Protein AF-A0A975J1H1-F1 (afdb_monomer_lite)

InterPro domains:
  IPR000157 Toll/interleukin-1 receptor homology (TIR) domain [PF13676] (200-282)
  IPR000157 Toll/interleukin-1 receptor homology (TIR) domain [PS50104] (196-342)
  IPR035897 Toll/interleukin-1 receptor homology (TIR) domain superfamily [G3DSA:3.40.50.10140] (196-337)
  IPR035897 Toll/interleukin-1 receptor homology (TIR) domain superfamily [SSF52200] (197-281)
  IPR041160 SLOG cluster2 [PF18163] (645-721)

Structure (mmCIF, N/CA/C/O backbone):
data_AF-A0A975J1H1-F1
#
_entry.id   AF-A0A975J1H1-F1
#
loop_
_atom_site.group_PDB
_atom_site.id
_atom_site.type_symbol
_atom_site.label_atom_id
_atom_site.label_alt_id
_atom_site.label_comp_id
_atom_site.label_asym_id
_atom_site.label_entity_id
_atom_site.label_seq_id
_atom_site.pdbx_PDB_ins_code
_atom_site.Cartn_x
_atom_site.Cartn_y
_atom_site.Cartn_z
_atom_site.occupancy
_atom_site.B_iso_or_equiv
_atom_site.auth_seq_id
_atom_site.auth_comp_id
_atom_site.auth_asym_id
_atom_site.auth_atom_id
_atom_site.pdbx_PDB_model_num
ATOM 1 N N . MET A 1 1 ? -2.198 -16.994 25.212 1.00 51.25 1 MET A N 1
ATOM 2 C CA . MET A 1 1 ? -2.024 -17.033 23.745 1.00 51.25 1 MET A CA 1
ATOM 3 C C . MET A 1 1 ? -0.582 -17.376 23.411 1.00 51.25 1 MET A C 1
ATOM 5 O O . MET A 1 1 ? 0.303 -16.740 23.976 1.00 51.25 1 MET A O 1
ATOM 9 N N . LYS A 1 2 ? -0.331 -18.328 22.500 1.00 41.72 2 LYS A N 1
ATOM 10 C CA . LYS A 1 2 ? 0.984 -18.411 21.843 1.00 41.72 2 LYS A CA 1
ATOM 11 C C . LYS A 1 2 ? 1.163 -17.137 20.994 1.00 41.72 2 LYS A C 1
ATOM 13 O O . LYS A 1 2 ? 0.197 -16.723 20.345 1.00 41.72 2 LYS A O 1
ATOM 18 N N . PRO A 1 3 ? 2.321 -16.458 21.037 1.00 44.59 3 PRO A N 1
ATOM 19 C CA . PRO A 1 3 ? 2.563 -15.331 20.146 1.00 44.59 3 PRO A CA 1
ATOM 20 C C . PRO A 1 3 ? 2.488 -15.828 18.692 1.00 44.59 3 PRO A C 1
ATOM 22 O O . PRO A 1 3 ? 2.941 -16.944 18.429 1.00 44.59 3 PRO A O 1
ATOM 25 N N . PRO A 1 4 ? 1.907 -15.054 17.752 1.00 43.88 4 PRO A N 1
ATOM 26 C CA . PRO A 1 4 ? 2.048 -15.374 16.335 1.00 43.88 4 PRO A CA 1
ATOM 27 C C . PRO A 1 4 ? 3.546 -15.476 15.996 1.00 43.88 4 PRO A C 1
ATOM 29 O O . PRO A 1 4 ? 4.360 -14.861 16.705 1.00 43.88 4 PRO A O 1
ATOM 32 N N . PRO A 1 5 ? 3.930 -16.220 14.942 1.00 45.25 5 PRO A N 1
ATOM 33 C CA . PRO A 1 5 ? 5.318 -16.229 14.507 1.00 45.25 5 PRO A CA 1
ATOM 34 C C . PRO A 1 5 ? 5.769 -14.780 14.290 1.00 45.25 5 PRO A C 1
ATOM 36 O O . PRO A 1 5 ? 4.989 -13.924 13.852 1.00 45.25 5 PRO A O 1
ATOM 39 N N . GLN A 1 6 ? 6.984 -14.477 14.745 1.00 46.97 6 GLN A N 1
ATOM 40 C CA . GLN A 1 6 ? 7.405 -13.104 15.008 1.00 46.97 6 GLN A CA 1
ATOM 41 C C . GLN A 1 6 ? 7.187 -12.195 13.794 1.00 46.97 6 GLN A C 1
ATOM 43 O O . GLN A 1 6 ? 7.542 -12.516 12.665 1.00 46.97 6 GLN A O 1
ATOM 48 N N . GLY A 1 7 ? 6.566 -11.046 14.053 1.00 50.78 7 GLY A N 1
ATOM 49 C CA . GLY A 1 7 ? 6.352 -10.003 13.064 1.00 50.78 7 GLY A CA 1
ATOM 50 C C . GLY A 1 7 ? 5.105 -10.177 12.202 1.00 50.78 7 GLY A C 1
ATOM 51 O O . GLY A 1 7 ? 4.663 -9.179 11.659 1.00 50.78 7 GLY A O 1
ATOM 52 N N . LEU A 1 8 ? 4.476 -11.348 12.061 1.00 61.25 8 LEU A N 1
ATOM 53 C CA . LEU A 1 8 ? 3.326 -11.550 11.156 1.00 61.25 8 LEU A CA 1
ATOM 54 C C . LEU A 1 8 ? 2.058 -10.805 11.600 1.00 61.25 8 LEU A C 1
ATOM 56 O O . LEU A 1 8 ? 1.759 -10.730 12.790 1.00 61.25 8 LEU A O 1
ATOM 60 N N . SER A 1 9 ? 1.326 -10.229 10.631 1.00 80.75 9 SER A N 1
ATOM 61 C CA . SER A 1 9 ? 0.047 -9.570 10.932 1.00 80.75 9 SER A CA 1
ATOM 62 C C . SER A 1 9 ? -0.895 -10.609 11.539 1.00 80.75 9 SER A C 1
ATOM 64 O O . SER A 1 9 ? -1.055 -11.671 10.928 1.00 80.75 9 SER A O 1
ATOM 66 N N . PRO A 1 10 ? -1.509 -10.356 12.711 1.00 87.62 10 PRO A N 1
ATOM 67 C CA . PRO A 1 10 ? -2.385 -11.333 13.345 1.00 87.62 10 PRO A CA 1
ATOM 68 C C . PRO A 1 10 ? -3.654 -11.563 12.527 1.00 87.62 10 PRO A C 1
ATOM 70 O O . PRO A 1 10 ? -4.242 -12.631 12.637 1.00 87.62 10 PRO A O 1
ATOM 73 N N . VAL A 1 11 ? -4.048 -10.592 11.705 1.00 93.00 11 VAL A N 1
ATOM 74 C CA . VAL A 1 11 ? -5.241 -10.645 10.862 1.00 93.00 11 VAL A CA 1
ATOM 75 C C . VAL A 1 11 ? -4.857 -10.292 9.431 1.00 93.00 11 VAL A C 1
ATOM 77 O O . VAL A 1 11 ? -4.042 -9.388 9.219 1.00 93.00 11 VAL A O 1
ATOM 80 N N . ARG A 1 12 ? -5.422 -11.001 8.456 1.00 94.00 12 ARG A N 1
ATOM 81 C CA . ARG A 1 12 ? -5.269 -10.706 7.025 1.00 94.00 12 ARG A CA 1
ATOM 82 C C . ARG A 1 12 ? -6.615 -10.813 6.329 1.00 94.00 12 ARG A C 1
ATOM 84 O O . ARG A 1 12 ? -7.438 -11.642 6.713 1.00 94.00 12 ARG A O 1
ATOM 91 N N . ILE A 1 13 ? -6.812 -9.992 5.307 1.00 97.12 13 ILE A N 1
ATOM 92 C CA . ILE A 1 13 ? -7.972 -10.045 4.421 1.00 97.12 13 ILE A CA 1
ATOM 93 C C . ILE A 1 13 ? -7.495 -10.512 3.045 1.00 97.12 13 ILE A C 1
ATOM 95 O O . ILE A 1 13 ? -6.478 -10.034 2.550 1.00 97.12 13 ILE A O 1
ATOM 99 N N . TYR A 1 14 ? -8.229 -11.430 2.427 1.00 97.19 14 TYR A N 1
ATOM 100 C CA . TYR A 1 14 ? -8.024 -11.869 1.052 1.00 97.19 14 TYR A CA 1
ATOM 101 C C . TYR A 1 14 ? -9.295 -11.610 0.255 1.00 97.19 14 TYR A C 1
ATOM 103 O O . TYR A 1 14 ? -10.361 -12.101 0.626 1.00 97.19 14 TYR A O 1
ATOM 111 N N . VAL A 1 15 ? -9.177 -10.862 -0.838 1.00 97.88 15 VAL A N 1
ATOM 112 C CA . VAL A 1 15 ? -10.270 -10.634 -1.790 1.00 97.88 15 VAL A CA 1
ATOM 113 C C . VAL A 1 15 ? -10.029 -11.515 -3.008 1.00 97.88 15 VAL A C 1
ATOM 115 O O . VAL A 1 15 ? -8.964 -11.440 -3.624 1.00 97.88 15 VAL A O 1
ATOM 118 N N . LEU A 1 16 ? -10.994 -12.382 -3.312 1.00 96.94 16 LEU A N 1
ATOM 119 C CA . LEU A 1 16 ? -10.903 -13.391 -4.367 1.00 96.94 16 LEU A CA 1
ATOM 120 C C . LEU A 1 16 ? -11.906 -13.058 -5.476 1.00 96.94 16 LEU A C 1
ATOM 122 O O . LEU A 1 16 ? -13.064 -12.795 -5.165 1.00 96.94 16 LEU A O 1
ATOM 126 N N . TRP A 1 17 ? -11.510 -13.116 -6.744 1.00 95.38 17 TRP A N 1
ATOM 127 C CA . TRP A 1 17 ? -12.435 -13.005 -7.881 1.00 95.38 17 TRP A CA 1
ATOM 128 C C . TRP A 1 17 ? -11.895 -13.756 -9.099 1.00 95.38 17 TRP A C 1
ATOM 130 O O . TRP A 1 17 ? -10.686 -13.917 -9.230 1.00 95.38 17 TRP A O 1
ATOM 140 N N . HIS A 1 18 ? -12.774 -14.216 -9.987 1.00 93.88 18 HIS A N 1
ATOM 141 C CA . HIS A 1 18 ? -12.362 -14.876 -11.228 1.00 93.88 18 HIS A CA 1
ATOM 142 C C . HIS A 1 18 ? -11.777 -13.853 -12.228 1.00 93.88 18 HIS A C 1
ATOM 144 O O . HIS A 1 18 ? -12.380 -12.793 -12.382 1.00 93.88 18 HIS A O 1
ATOM 150 N N . PRO A 1 19 ? -10.673 -14.130 -12.955 1.00 90.31 19 PRO A N 1
ATOM 151 C CA . PRO A 1 19 ? -10.093 -13.195 -13.931 1.00 90.31 19 PRO A CA 1
ATOM 152 C C . PRO A 1 19 ? -11.073 -12.715 -15.001 1.00 90.31 19 PRO A C 1
ATOM 154 O O . PRO A 1 19 ? -11.094 -11.539 -15.348 1.00 90.31 19 PRO A O 1
ATOM 157 N N . GLU A 1 20 ? -11.931 -13.608 -15.498 1.00 89.56 20 GLU A N 1
ATOM 158 C CA . GLU A 1 20 ? -12.912 -13.261 -16.538 1.00 89.56 20 GLU A CA 1
ATOM 159 C C . GLU A 1 20 ? -14.019 -12.319 -16.043 1.00 89.56 20 GLU A C 1
ATOM 161 O O . GLU A 1 20 ? -14.681 -11.684 -16.862 1.00 89.56 20 GLU A O 1
ATOM 166 N N . PHE A 1 21 ? -14.171 -12.144 -14.723 1.00 88.81 21 PHE A N 1
ATOM 167 C CA . PHE A 1 21 ? -15.044 -11.104 -14.174 1.00 88.81 21 PHE A CA 1
ATOM 168 C C . PHE A 1 21 ? -14.578 -9.701 -14.591 1.00 88.81 21 PHE A C 1
ATOM 170 O O . PHE A 1 21 ? -15.392 -8.802 -14.789 1.00 88.81 21 PHE A O 1
ATOM 177 N N . ASP A 1 22 ? -13.266 -9.518 -14.759 1.00 85.94 22 ASP A N 1
ATOM 178 C CA . ASP A 1 22 ? -12.690 -8.269 -15.250 1.00 85.94 22 ASP A CA 1
ATOM 179 C C . ASP A 1 22 ? -12.732 -8.172 -16.784 1.00 85.94 22 ASP A C 1
ATOM 181 O O . ASP A 1 22 ? -12.848 -7.069 -17.309 1.00 85.94 22 ASP A O 1
ATOM 185 N N . ALA A 1 23 ? -12.695 -9.299 -17.505 1.00 73.75 23 ALA A N 1
ATOM 186 C CA . ALA A 1 23 ? -12.715 -9.326 -18.973 1.00 73.75 23 ALA A CA 1
ATOM 187 C C . ALA A 1 23 ? -14.089 -8.962 -19.572 1.00 73.75 23 ALA A C 1
ATOM 189 O O . ALA A 1 23 ? -14.167 -8.365 -20.643 1.00 73.75 23 ALA A O 1
ATOM 190 N N . GLN A 1 24 ? -15.190 -9.269 -18.876 1.00 59.12 24 GLN A N 1
ATOM 191 C CA . GLN A 1 24 ? -16.548 -8.919 -19.325 1.00 59.12 24 GLN A CA 1
ATOM 192 C C . GLN A 1 24 ? -16.827 -7.405 -19.323 1.00 59.12 24 GLN A C 1
ATOM 194 O O . GLN A 1 24 ? -17.756 -6.946 -19.992 1.00 59.12 24 GLN A O 1
ATOM 199 N N . ALA A 1 25 ? -16.009 -6.621 -18.614 1.00 51.72 25 ALA A N 1
ATOM 200 C CA . ALA A 1 25 ? -16.078 -5.163 -18.592 1.00 51.72 25 ALA A CA 1
ATOM 201 C C . ALA A 1 25 ? -15.849 -4.554 -19.997 1.00 51.72 25 ALA A C 1
ATOM 203 O O . ALA A 1 25 ? -16.396 -3.497 -20.312 1.00 51.72 25 ALA A O 1
ATOM 204 N N . ASP A 1 26 ? -15.131 -5.240 -20.888 1.00 40.38 26 ASP A N 1
ATOM 205 C CA . ASP A 1 26 ? -14.889 -4.767 -22.257 1.00 40.38 26 ASP A CA 1
ATOM 206 C C . ASP A 1 26 ? -16.097 -4.967 -23.204 1.00 40.38 26 ASP A C 1
ATOM 208 O O . ASP A 1 26 ? -16.155 -4.343 -24.262 1.00 40.38 26 ASP A O 1
ATOM 212 N N . ALA A 1 27 ? -17.086 -5.799 -22.841 1.00 37.22 27 ALA A N 1
ATOM 213 C CA . ALA A 1 27 ? -18.192 -6.184 -23.731 1.00 37.22 27 ALA A CA 1
ATOM 214 C C . ALA A 1 27 ? -19.497 -5.389 -23.519 1.00 37.22 27 ALA A C 1
ATOM 216 O O . ALA A 1 27 ? -20.334 -5.315 -24.421 1.00 37.22 27 ALA A O 1
ATOM 217 N N . ALA A 1 28 ? -19.692 -4.777 -22.348 1.00 37.12 28 ALA A N 1
ATOM 218 C CA . ALA A 1 28 ? -20.893 -4.001 -22.041 1.00 37.12 28 ALA A CA 1
ATOM 219 C C . ALA A 1 28 ? -20.696 -2.525 -22.426 1.00 37.12 28 ALA A C 1
ATOM 221 O O . ALA A 1 28 ? -20.328 -1.690 -21.600 1.00 37.12 28 ALA A O 1
ATOM 222 N N . GLY A 1 29 ? -20.940 -2.202 -23.698 1.00 38.34 29 GLY A N 1
ATOM 223 C CA . GLY A 1 29 ? -20.935 -0.828 -24.196 1.00 38.34 29 GLY A CA 1
ATOM 224 C C . GLY A 1 29 ? -21.929 0.057 -23.439 1.00 38.34 29 GLY A C 1
ATOM 225 O O . GLY A 1 29 ? -23.140 -0.060 -23.616 1.00 38.34 29 GLY A O 1
ATOM 226 N N . SER A 1 30 ? -21.418 0.973 -22.617 1.00 31.20 30 SER A N 1
ATOM 227 C CA . SER A 1 30 ? -22.171 2.120 -22.121 1.00 31.20 30 SER A CA 1
ATOM 228 C C . SER A 1 30 ? -21.657 3.386 -22.809 1.00 31.20 30 SER A C 1
ATOM 230 O O . SER A 1 30 ? -20.474 3.717 -22.772 1.00 31.20 30 SER A O 1
ATOM 232 N N . ASN A 1 31 ? -22.569 4.075 -23.499 1.00 31.23 31 ASN A N 1
ATOM 233 C CA . ASN A 1 31 ? -22.349 5.335 -24.211 1.00 31.23 31 ASN A CA 1
ATOM 234 C C . ASN A 1 31 ? -22.065 6.494 -23.238 1.00 31.23 31 ASN A C 1
ATOM 236 O O . ASN A 1 31 ? -22.880 7.405 -23.096 1.00 31.23 31 ASN A O 1
ATOM 240 N N . GLN A 1 32 ? -20.915 6.487 -22.568 1.00 30.69 32 GLN A N 1
ATOM 241 C CA . GLN A 1 32 ? -20.377 7.681 -21.925 1.00 30.69 32 GLN A CA 1
ATOM 242 C C . GLN A 1 32 ? -18.926 7.883 -22.347 1.00 30.69 32 GLN A C 1
ATOM 244 O O . GLN A 1 32 ? -18.021 7.119 -22.026 1.00 30.69 32 GLN A O 1
ATOM 249 N N . SER A 1 33 ? -18.748 8.943 -23.127 1.00 29.45 33 SER A N 1
ATOM 250 C CA . SER A 1 33 ? -17.496 9.459 -23.651 1.00 29.45 33 SER A CA 1
ATOM 251 C C . SER A 1 33 ? -16.523 9.823 -22.527 1.00 29.45 33 SER A C 1
ATOM 253 O O . SER A 1 33 ? -16.580 10.919 -21.972 1.00 29.45 33 SER A O 1
ATOM 255 N N . SER A 1 34 ? -15.592 8.922 -22.231 1.00 29.47 34 SER A N 1
ATOM 256 C CA . SER A 1 34 ? -14.251 9.286 -21.782 1.00 29.47 34 SER A CA 1
ATOM 257 C C . SER A 1 34 ? -13.269 8.827 -22.862 1.00 29.47 34 SER A C 1
ATOM 259 O O . SER A 1 34 ? -13.453 7.769 -23.467 1.00 29.47 34 SER A O 1
ATOM 261 N N . GLU A 1 35 ? -12.251 9.637 -23.159 1.00 32.41 35 GLU A N 1
ATOM 262 C CA . GLU A 1 35 ? -11.277 9.450 -24.255 1.00 32.41 35 GLU A CA 1
ATOM 263 C C . GLU A 1 35 ? -10.392 8.181 -24.136 1.00 32.41 35 GLU A C 1
ATOM 265 O O . GLU A 1 35 ? -9.351 8.077 -24.781 1.00 32.41 35 GLU A O 1
ATOM 270 N N . SER A 1 36 ? -10.795 7.183 -23.344 1.00 34.97 36 SER A N 1
ATOM 271 C CA . SER A 1 36 ? -10.114 5.894 -23.209 1.00 34.97 36 SER A CA 1
ATOM 272 C C . SER A 1 36 ? -11.016 4.654 -23.243 1.00 34.97 36 SER A C 1
ATOM 274 O O . SER A 1 36 ? -10.481 3.580 -23.001 1.00 34.97 36 SER A O 1
ATOM 276 N N . GLY A 1 37 ? -12.314 4.760 -23.573 1.00 31.45 37 GLY A N 1
ATOM 277 C CA . GLY A 1 37 ? -13.184 3.702 -24.146 1.00 31.45 37 GLY A CA 1
ATOM 278 C C . GLY A 1 37 ? -13.267 2.293 -23.515 1.00 31.45 37 GLY A C 1
ATOM 279 O O . GLY A 1 37 ? -14.042 1.481 -24.006 1.00 31.45 37 GLY A O 1
ATOM 280 N N . LYS A 1 38 ? -12.507 1.971 -22.465 1.00 46.66 38 LYS A N 1
ATOM 281 C CA . LYS A 1 38 ? -12.478 0.673 -21.779 1.00 46.66 38 LYS A CA 1
ATOM 282 C C . LYS A 1 38 ? -13.125 0.831 -20.414 1.00 46.66 38 LYS A C 1
ATOM 284 O O . LYS A 1 38 ? -12.714 1.696 -19.637 1.00 46.66 38 LYS A O 1
ATOM 289 N N . SER A 1 39 ? -14.139 0.023 -20.118 1.00 54.38 39 SER A N 1
ATOM 290 C CA . SER A 1 39 ? -14.749 0.049 -18.791 1.00 54.38 39 SER A CA 1
ATOM 291 C C . SER A 1 39 ? -13.800 -0.605 -17.772 1.00 54.38 39 SER A C 1
ATOM 293 O O . SER A 1 39 ? -13.029 -1.506 -18.100 1.00 54.38 39 SER A O 1
ATOM 295 N N . ALA A 1 40 ? -13.752 -0.070 -16.551 1.00 66.12 40 ALA A N 1
ATOM 296 C CA . ALA A 1 40 ? -12.754 -0.482 -15.567 1.00 66.12 40 ALA A CA 1
ATOM 297 C C . ALA A 1 40 ? -12.997 -1.928 -15.084 1.00 66.12 40 ALA A C 1
ATOM 299 O O . ALA A 1 40 ? -14.149 -2.296 -14.840 1.00 66.12 40 ALA A O 1
ATOM 300 N N . PRO A 1 41 ? -11.933 -2.723 -14.851 1.00 83.56 41 PRO A N 1
ATOM 301 C CA . PRO A 1 41 ? -12.055 -4.092 -14.352 1.00 83.56 41 PRO A CA 1
ATOM 302 C C . PRO A 1 41 ? -12.785 -4.103 -13.002 1.00 83.56 41 PRO A C 1
ATOM 304 O O . PRO A 1 41 ? -12.349 -3.466 -12.033 1.00 83.56 41 PRO A O 1
ATOM 307 N N . ARG A 1 42 ? -13.946 -4.764 -12.936 1.00 87.06 42 ARG A N 1
ATOM 308 C CA . ARG A 1 42 ? -14.881 -4.629 -11.811 1.00 87.06 42 ARG A CA 1
ATOM 309 C C . ARG A 1 42 ? -14.396 -5.330 -10.544 1.00 87.06 42 ARG A C 1
ATOM 311 O O . ARG A 1 42 ? -14.486 -4.739 -9.465 1.00 87.06 42 ARG A O 1
ATOM 318 N N . GLY A 1 43 ? -13.876 -6.549 -10.663 1.00 91.69 43 GLY A N 1
ATOM 319 C CA . GLY A 1 43 ? -13.307 -7.316 -9.558 1.00 91.69 43 GLY A CA 1
ATOM 320 C C . GLY A 1 43 ? -12.108 -6.605 -8.949 1.00 91.69 43 GLY A C 1
ATOM 321 O O . GLY A 1 43 ? -12.081 -6.374 -7.737 1.00 91.69 43 GLY A O 1
ATOM 322 N N . LEU A 1 44 ? -11.183 -6.144 -9.797 1.00 91.00 44 LEU A N 1
ATOM 323 C CA . LEU A 1 44 ? -10.033 -5.355 -9.351 1.00 91.00 44 LEU A CA 1
ATOM 324 C C . LEU A 1 44 ? -10.462 -4.046 -8.668 1.00 91.00 44 LEU A C 1
ATOM 326 O O . LEU A 1 44 ? -9.902 -3.679 -7.636 1.00 91.00 44 LEU A O 1
ATOM 330 N N . THR A 1 45 ? -11.480 -3.359 -9.195 1.00 91.44 45 THR A N 1
ATOM 331 C CA . THR A 1 45 ? -11.994 -2.104 -8.622 1.00 91.44 45 THR A CA 1
ATOM 332 C C . THR A 1 45 ? -12.572 -2.317 -7.217 1.00 91.44 45 THR A C 1
ATOM 334 O O . THR A 1 45 ? -12.245 -1.561 -6.300 1.00 91.44 45 THR A O 1
ATOM 337 N N . ILE A 1 46 ? -13.394 -3.357 -7.009 1.00 93.44 46 ILE A N 1
ATOM 338 C CA . ILE A 1 46 ? -13.930 -3.700 -5.678 1.00 93.44 46 ILE A CA 1
ATOM 339 C C . ILE A 1 46 ? -12.783 -4.079 -4.730 1.00 93.44 46 ILE A C 1
ATOM 341 O O . ILE A 1 46 ? -12.740 -3.602 -3.595 1.00 93.44 46 ILE A O 1
ATOM 345 N N . ALA A 1 47 ? -11.822 -4.884 -5.193 1.00 95.00 47 ALA A N 1
ATOM 346 C CA . ALA A 1 47 ? -10.669 -5.297 -4.396 1.00 95.00 47 ALA A CA 1
ATOM 347 C C . ALA A 1 47 ? -9.803 -4.106 -3.954 1.00 95.00 47 ALA A C 1
ATOM 349 O O . ALA A 1 47 ? -9.460 -4.006 -2.774 1.00 95.00 47 ALA A O 1
ATOM 350 N N . ARG A 1 48 ? -9.517 -3.158 -4.856 1.00 93.38 48 ARG A N 1
ATOM 351 C CA . ARG A 1 48 ? -8.814 -1.902 -4.543 1.00 93.38 48 ARG A CA 1
ATOM 352 C C . ARG A 1 48 ? -9.590 -1.040 -3.562 1.00 93.38 48 ARG A C 1
ATOM 354 O O . ARG A 1 48 ? -9.013 -0.505 -2.620 1.00 93.38 48 ARG A O 1
ATOM 361 N N . ARG A 1 49 ? -10.906 -0.933 -3.729 1.00 93.19 49 ARG A N 1
ATOM 362 C CA . ARG A 1 49 ? -11.747 -0.167 -2.807 1.00 93.19 49 ARG A CA 1
ATOM 363 C C . ARG A 1 49 ? -11.726 -0.762 -1.397 1.00 93.19 49 ARG A C 1
ATOM 365 O O . ARG A 1 49 ? -11.599 -0.021 -0.427 1.00 93.19 49 ARG A O 1
ATOM 372 N N . LEU A 1 50 ? -11.771 -2.092 -1.278 1.00 95.62 50 LEU A N 1
ATOM 373 C CA . LEU A 1 50 ? -11.598 -2.791 0.000 1.00 95.62 50 LEU A CA 1
ATOM 374 C C . LEU A 1 50 ? -10.182 -2.614 0.563 1.00 95.62 50 LEU A C 1
ATOM 376 O O . LEU A 1 50 ? -10.044 -2.410 1.769 1.00 95.62 50 LEU A O 1
ATOM 380 N N . TYR A 1 51 ? -9.150 -2.636 -0.288 1.00 94.94 51 TYR A N 1
ATOM 381 C CA . TYR A 1 51 ? -7.778 -2.320 0.110 1.00 94.94 51 TYR A CA 1
ATOM 382 C C . TYR A 1 51 ? -7.715 -0.932 0.748 1.00 94.94 51 TYR A C 1
ATOM 384 O O . TYR A 1 51 ? -7.386 -0.835 1.921 1.00 94.94 51 TYR A O 1
ATOM 392 N N . HIS A 1 52 ? -8.118 0.126 0.040 1.00 92.62 52 HIS A N 1
ATOM 393 C CA . HIS A 1 52 ? -8.072 1.501 0.555 1.00 92.62 52 HIS A CA 1
ATOM 394 C C . HIS A 1 52 ? -9.007 1.745 1.751 1.00 92.62 52 HIS A C 1
ATOM 396 O O . HIS A 1 52 ? -8.793 2.673 2.529 1.00 92.62 52 HIS A O 1
ATOM 402 N N . TRP A 1 53 ? -10.044 0.922 1.927 1.00 94.62 53 TRP A N 1
ATOM 403 C CA . TRP A 1 53 ? -10.916 1.010 3.093 1.00 94.62 53 TRP A CA 1
ATOM 404 C C . TRP A 1 53 ? -10.273 0.430 4.357 1.00 94.62 53 TRP A C 1
ATOM 406 O O . TRP A 1 53 ? -10.293 1.078 5.404 1.00 94.62 53 TRP A O 1
ATOM 416 N N . PHE A 1 54 ? -9.711 -0.781 4.275 1.00 95.31 54 PHE A N 1
ATOM 417 C CA . PHE A 1 54 ? -9.105 -1.469 5.424 1.00 95.31 54 PHE A CA 1
ATOM 418 C C . PHE A 1 54 ? -7.627 -1.122 5.637 1.00 95.31 54 PHE A C 1
ATOM 420 O O . PHE A 1 54 ? -7.089 -1.397 6.715 1.00 95.31 54 PHE A O 1
ATOM 427 N N . ARG A 1 55 ? -6.991 -0.508 4.634 1.00 90.06 55 ARG A N 1
ATOM 428 C CA . ARG A 1 55 ? -5.614 -0.021 4.627 1.00 90.06 55 ARG A CA 1
ATOM 429 C C . ARG A 1 55 ? -5.605 1.500 4.469 1.00 90.06 55 ARG A C 1
ATOM 431 O O . ARG A 1 55 ? -5.885 2.026 3.397 1.00 90.06 55 ARG A O 1
ATOM 438 N N . LEU A 1 56 ? -5.289 2.198 5.553 1.00 85.19 56 LEU A N 1
ATOM 439 C CA . LEU A 1 56 ? -5.240 3.656 5.609 1.00 85.19 56 LEU A CA 1
ATOM 440 C C . LEU A 1 56 ? -4.064 4.214 4.787 1.00 85.19 56 LEU A C 1
ATOM 442 O O . LEU A 1 56 ? -3.083 3.521 4.517 1.00 85.19 56 LEU A O 1
ATOM 446 N N . GLU A 1 57 ? -4.131 5.497 4.426 1.00 74.94 57 GLU A N 1
ATOM 447 C CA . GLU A 1 57 ? -3.131 6.171 3.577 1.00 74.94 57 GLU A CA 1
ATOM 448 C C . GLU A 1 57 ? -1.726 6.227 4.191 1.00 74.94 57 GLU A C 1
ATOM 450 O O . GLU A 1 57 ? -0.719 6.128 3.490 1.00 74.94 57 GLU A O 1
ATOM 455 N N . ASN A 1 58 ? -1.639 6.311 5.518 1.00 72.38 58 ASN A N 1
ATOM 456 C CA . ASN A 1 58 ? -0.394 6.185 6.283 1.00 72.38 58 ASN A CA 1
ATOM 457 C C . ASN A 1 58 ? 0.098 4.722 6.387 1.00 72.38 58 ASN A C 1
ATOM 459 O O . ASN A 1 58 ? 0.993 4.430 7.184 1.00 72.38 58 ASN A O 1
ATOM 463 N N . MET A 1 59 ? -0.466 3.820 5.574 1.00 72.56 59 MET A N 1
ATOM 464 C CA . MET A 1 59 ? -0.215 2.377 5.484 1.00 72.56 59 MET A CA 1
ATOM 465 C C . MET A 1 59 ? -0.690 1.567 6.688 1.00 72.56 59 MET A C 1
ATOM 467 O O . MET A 1 59 ? -0.409 0.370 6.769 1.00 72.56 59 MET A O 1
ATOM 471 N N . GLU A 1 60 ? -1.394 2.190 7.628 1.00 81.62 60 GLU A N 1
ATOM 472 C CA . GLU A 1 60 ? -2.012 1.536 8.775 1.00 81.62 60 GLU A CA 1
ATOM 473 C C . GLU A 1 60 ? -3.200 0.649 8.388 1.00 81.62 60 GLU A C 1
ATOM 475 O O . GLU A 1 60 ? -3.708 0.698 7.276 1.00 81.62 60 GLU A O 1
ATOM 480 N N . GLY A 1 61 ? -3.639 -0.198 9.312 1.00 90.12 61 GLY A N 1
ATOM 481 C CA . GLY A 1 61 ? -4.823 -1.034 9.144 1.00 90.12 61 GLY A CA 1
ATOM 482 C C . GLY A 1 61 ? -4.534 -2.497 8.822 1.00 90.12 61 GLY A C 1
ATOM 483 O O . GLY A 1 61 ? -3.413 -2.981 8.996 1.00 90.12 61 GLY A O 1
ATOM 484 N N . ILE A 1 62 ? -5.553 -3.231 8.382 1.00 93.31 62 ILE A N 1
ATOM 485 C CA . ILE A 1 62 ? -5.465 -4.679 8.159 1.00 93.31 62 ILE A CA 1
ATOM 486 C C . ILE A 1 62 ? -4.886 -4.929 6.758 1.00 93.31 62 ILE A C 1
ATOM 488 O O . ILE A 1 62 ? -5.423 -4.391 5.793 1.00 93.31 62 ILE A O 1
ATOM 492 N N . PRO A 1 63 ? -3.813 -5.729 6.604 1.00 91.69 63 PRO A N 1
ATOM 493 C CA . PRO A 1 63 ? -3.300 -6.090 5.285 1.00 91.69 63 PRO A CA 1
ATOM 494 C C . PRO A 1 63 ? -4.367 -6.789 4.437 1.00 91.69 63 PRO A C 1
ATOM 496 O O . PRO A 1 63 ? -4.986 -7.758 4.894 1.00 91.69 63 PRO A O 1
ATOM 499 N N . VAL A 1 64 ? -4.545 -6.307 3.209 1.00 94.38 64 VAL A N 1
ATOM 500 C CA . VAL A 1 64 ? -5.481 -6.843 2.217 1.00 94.38 64 VAL A CA 1
ATOM 501 C C . VAL A 1 64 ? -4.673 -7.388 1.050 1.00 94.38 64 VAL A C 1
ATOM 503 O O . VAL A 1 64 ? -3.868 -6.656 0.496 1.00 94.38 64 VAL A O 1
ATOM 506 N N . TYR A 1 65 ? -4.901 -8.643 0.679 1.00 93.56 65 TYR A N 1
ATOM 507 C CA . TYR A 1 65 ? -4.243 -9.317 -0.438 1.00 93.56 65 TYR A CA 1
ATOM 508 C C . TYR A 1 65 ? -5.265 -9.731 -1.494 1.00 93.56 65 TYR A C 1
ATOM 510 O O . TYR A 1 65 ? -6.422 -10.023 -1.185 1.00 93.56 65 TYR A O 1
ATOM 518 N N . PHE A 1 66 ? -4.830 -9.810 -2.744 1.00 94.00 66 PHE A N 1
ATOM 519 C CA . PHE A 1 66 ? -5.681 -10.171 -3.875 1.00 94.00 66 PHE A CA 1
ATOM 520 C C . PHE A 1 66 ? -5.495 -11.636 -4.276 1.00 94.00 66 PHE A C 1
ATOM 522 O O . PHE A 1 66 ? -4.450 -12.239 -4.030 1.00 94.00 66 PHE A O 1
ATOM 529 N N . ARG A 1 67 ? -6.511 -12.245 -4.884 1.00 93.94 67 ARG A N 1
ATOM 530 C CA . ARG A 1 67 ? -6.447 -13.586 -5.480 1.00 93.94 67 ARG A CA 1
ATOM 531 C C . ARG A 1 67 ? -7.339 -13.599 -6.716 1.00 93.94 67 ARG A C 1
ATOM 533 O O . ARG A 1 67 ? -8.557 -13.635 -6.596 1.00 93.94 67 ARG A O 1
ATOM 540 N N . SER A 1 68 ? -6.722 -13.546 -7.887 1.00 91.88 68 SER A N 1
ATOM 541 C CA . SER A 1 68 ? -7.444 -13.562 -9.161 1.00 91.88 68 SER A CA 1
ATOM 542 C C . SER A 1 68 ? -6.643 -14.276 -10.231 1.00 91.88 68 SER A C 1
ATOM 544 O O . SER A 1 68 ? -7.102 -15.259 -10.794 1.00 91.88 68 SER A O 1
ATOM 546 N N . ALA A 1 69 ? -5.384 -13.895 -10.431 1.00 87.00 69 ALA A N 1
ATOM 547 C CA . ALA A 1 69 ? -4.525 -14.628 -11.345 1.00 87.00 69 ALA A CA 1
ATOM 548 C C . ALA A 1 69 ? -4.166 -16.022 -10.802 1.00 87.00 69 ALA A C 1
ATOM 550 O O . ALA A 1 69 ? -4.053 -16.237 -9.587 1.00 87.00 69 ALA A O 1
ATOM 551 N N . ALA A 1 70 ? -3.953 -16.954 -11.728 1.00 84.81 70 ALA A N 1
ATOM 552 C CA . ALA A 1 70 ? -3.327 -18.227 -11.425 1.00 84.81 70 ALA A CA 1
ATOM 553 C C . ALA A 1 70 ? -1.935 -17.983 -10.825 1.00 84.81 70 ALA A C 1
ATOM 555 O O . ALA A 1 70 ? -1.217 -17.087 -11.266 1.00 84.81 70 ALA A O 1
ATOM 556 N N . GLY A 1 71 ? -1.573 -18.741 -9.789 1.00 82.25 71 GLY A N 1
ATOM 557 C CA . GLY A 1 71 ? -0.244 -18.628 -9.194 1.00 82.25 71 GLY A CA 1
ATOM 558 C C . GLY A 1 71 ? 0.841 -19.204 -10.105 1.00 82.25 71 GLY A C 1
ATOM 559 O O . GLY A 1 71 ? 0.557 -19.780 -11.149 1.00 82.25 71 GLY A O 1
ATOM 560 N N . GLU A 1 72 ? 2.094 -19.113 -9.676 1.00 80.50 72 GLU A N 1
ATOM 561 C CA . GLU A 1 72 ? 3.232 -19.728 -10.367 1.00 80.50 72 GLU A CA 1
ATOM 562 C C . GLU A 1 72 ? 4.096 -20.511 -9.381 1.00 80.50 72 GLU A C 1
ATOM 564 O O . GLU A 1 72 ? 4.206 -20.151 -8.205 1.00 80.50 72 GLU A O 1
ATOM 569 N N . GLN A 1 73 ? 4.737 -21.567 -9.873 1.00 74.25 73 GLN A N 1
ATOM 570 C CA . GLN A 1 73 ? 5.807 -22.254 -9.162 1.00 74.25 73 GLN A CA 1
ATOM 571 C C . GLN A 1 73 ? 7.108 -21.426 -9.168 1.00 74.25 73 GLN A C 1
ATOM 573 O O . GLN A 1 73 ? 7.255 -20.510 -9.981 1.00 74.25 73 GLN A O 1
ATOM 578 N N . PRO A 1 74 ? 8.091 -21.740 -8.295 1.00 67.69 74 PRO A N 1
ATOM 579 C CA . PRO A 1 74 ? 9.378 -21.035 -8.266 1.00 67.69 74 PRO A CA 1
ATOM 580 C C . PRO A 1 74 ? 10.148 -21.060 -9.596 1.00 67.69 74 PRO A C 1
ATOM 582 O O . PRO A 1 74 ? 10.907 -20.136 -9.882 1.00 67.69 74 PRO A O 1
ATOM 585 N N . ASP A 1 75 ? 9.939 -22.096 -10.413 1.00 68.75 75 ASP A N 1
ATOM 586 C CA . ASP A 1 75 ? 10.530 -22.233 -11.749 1.00 68.75 75 ASP A CA 1
ATOM 587 C C . ASP A 1 75 ? 9.800 -21.423 -12.839 1.00 68.75 75 ASP A C 1
ATOM 589 O O . ASP A 1 75 ? 10.266 -21.364 -13.976 1.00 68.75 75 ASP A O 1
ATOM 593 N N . GLY A 1 76 ? 8.692 -20.759 -12.490 1.00 69.12 76 GLY A N 1
ATOM 594 C CA . GLY A 1 76 ? 7.873 -19.948 -13.387 1.00 69.12 76 GLY A CA 1
ATOM 595 C C . GLY A 1 76 ? 6.742 -20.695 -14.090 1.00 69.12 76 GLY A C 1
ATOM 596 O O . GLY A 1 76 ? 6.018 -20.073 -14.860 1.00 69.12 76 GLY A O 1
ATOM 597 N N . SER A 1 77 ? 6.558 -21.996 -13.844 1.00 74.94 77 SER A N 1
ATOM 598 C CA . SER A 1 77 ? 5.426 -22.733 -14.415 1.00 74.94 77 SER A CA 1
ATOM 599 C C . SER A 1 77 ? 4.088 -22.310 -13.774 1.00 74.94 77 SER A C 1
ATOM 601 O O . SER A 1 77 ? 4.026 -22.125 -12.553 1.00 74.94 77 SER A O 1
ATOM 603 N N . PRO A 1 78 ? 3.000 -22.142 -14.554 1.00 76.88 78 PRO A N 1
ATOM 604 C CA . PRO A 1 78 ? 1.718 -21.688 -14.023 1.00 76.88 78 PRO A CA 1
ATOM 605 C C . PRO A 1 78 ? 1.034 -22.781 -13.192 1.00 76.88 78 PRO A C 1
ATOM 607 O O . PRO A 1 78 ? 1.004 -23.959 -13.558 1.00 76.88 78 PRO A O 1
ATOM 610 N N . LEU A 1 79 ? 0.436 -22.382 -12.073 1.00 78.75 79 LEU A N 1
ATOM 611 C CA . LEU A 1 79 ? -0.511 -23.196 -11.319 1.00 78.75 79 LEU A CA 1
ATOM 612 C C . LEU A 1 79 ? -1.878 -23.176 -12.014 1.00 78.75 79 LEU A C 1
ATOM 614 O O . LEU A 1 79 ? -2.201 -22.264 -12.763 1.00 78.75 79 LEU A O 1
ATOM 618 N N . LYS A 1 80 ? -2.725 -24.171 -11.733 1.00 77.06 80 LYS A N 1
ATOM 619 C CA . LYS A 1 80 ? -4.116 -24.204 -12.232 1.00 77.06 80 LYS A CA 1
ATOM 620 C C . LYS A 1 80 ? -5.099 -23.414 -11.361 1.00 77.06 80 LYS A C 1
ATOM 622 O O . LYS A 1 80 ? -6.280 -23.343 -11.671 1.00 77.06 80 LYS A O 1
ATOM 627 N N . SER A 1 81 ? -4.630 -22.863 -10.246 1.00 79.12 81 SER A N 1
ATOM 628 C CA . SER A 1 81 ? -5.439 -22.150 -9.260 1.00 79.12 81 SER A CA 1
ATOM 629 C C . SER A 1 81 ? -4.704 -20.902 -8.771 1.00 79.12 81 SER A C 1
ATOM 631 O O . SER A 1 81 ? -3.481 -20.803 -8.937 1.00 79.12 81 SER A O 1
ATOM 633 N N . PRO A 1 82 ? -5.405 -19.966 -8.110 1.00 86.31 82 PRO A N 1
ATOM 634 C CA . PRO A 1 82 ? -4.749 -18.871 -7.411 1.00 86.31 82 PRO A CA 1
ATOM 635 C C . PRO A 1 82 ? -3.745 -19.378 -6.362 1.00 86.31 82 PRO A C 1
ATOM 637 O O . PRO A 1 82 ? -3.864 -20.518 -5.889 1.00 86.31 82 PRO A O 1
ATOM 640 N N . PRO A 1 83 ? -2.777 -18.540 -5.947 1.00 85.00 83 PRO A N 1
ATOM 641 C CA . PRO A 1 83 ? -1.807 -18.910 -4.924 1.00 85.00 83 PRO A CA 1
ATOM 642 C C . PRO A 1 83 ? -2.474 -19.376 -3.624 1.00 85.00 83 PRO A C 1
ATOM 644 O O . PRO A 1 83 ? -3.503 -18.810 -3.223 1.00 85.00 83 PRO A O 1
ATOM 647 N N . PRO A 1 84 ? -1.876 -20.340 -2.903 1.00 86.62 84 PRO A N 1
ATOM 648 C CA . PRO A 1 84 ? -2.381 -20.749 -1.601 1.00 86.62 84 PRO A CA 1
ATOM 649 C C . PRO A 1 84 ? -2.419 -19.571 -0.611 1.00 86.62 84 PRO A C 1
ATOM 651 O O . PRO A 1 84 ? -1.704 -18.567 -0.736 1.00 86.62 84 PRO A O 1
ATOM 654 N N . ILE A 1 85 ? -3.298 -19.683 0.381 1.00 89.81 85 ILE A N 1
ATOM 655 C CA . ILE A 1 85 ? -3.423 -18.717 1.474 1.00 89.81 85 ILE A CA 1
ATOM 656 C C . ILE A 1 85 ? -2.596 -19.225 2.650 1.00 89.81 85 ILE A C 1
ATOM 658 O O . ILE A 1 85 ? -2.796 -20.341 3.119 1.00 89.81 85 ILE A O 1
ATOM 662 N N . SER A 1 86 ? -1.662 -18.400 3.118 1.00 85.38 86 SER A N 1
ATOM 663 C CA . SER A 1 86 ? -0.804 -18.758 4.244 1.00 85.38 86 SER A CA 1
ATOM 664 C C . SER A 1 86 ? -1.566 -18.695 5.572 1.00 85.38 86 SER A C 1
ATOM 666 O O . SER A 1 86 ? -2.287 -17.731 5.840 1.00 85.38 86 SER A O 1
ATOM 668 N N . GLU A 1 87 ? -1.370 -19.708 6.415 1.00 86.69 87 GLU A N 1
ATOM 669 C CA . GLU A 1 87 ? -2.019 -19.888 7.726 1.00 86.69 87 GLU A CA 1
ATOM 670 C C . GLU A 1 87 ? -1.097 -19.482 8.899 1.00 86.69 87 GLU A C 1
ATOM 672 O O . GLU A 1 87 ? -1.309 -19.833 10.054 1.00 86.69 87 GLU A O 1
ATOM 677 N N . ASP A 1 88 ? -0.060 -18.692 8.625 1.00 84.31 88 ASP A N 1
ATOM 678 C CA . ASP A 1 88 ? 0.910 -18.157 9.591 1.00 84.31 88 ASP A CA 1
ATOM 679 C C . ASP A 1 88 ? 0.402 -16.885 10.316 1.00 84.31 88 ASP A C 1
ATOM 681 O O . ASP A 1 88 ? 1.156 -15.968 10.650 1.00 84.31 88 ASP A O 1
ATOM 685 N N . CYS A 1 89 ? -0.900 -16.796 10.576 1.00 86.50 89 CYS A N 1
ATOM 686 C CA . CYS A 1 89 ? -1.541 -15.685 11.283 1.00 86.50 89 CYS A CA 1
ATOM 687 C C . CYS A 1 89 ? -2.590 -16.206 12.281 1.00 86.50 89 CYS A C 1
ATOM 689 O O . CYS A 1 89 ? -2.776 -17.410 12.431 1.00 86.50 89 CYS A O 1
ATOM 691 N N . ARG A 1 90 ? -3.279 -15.308 12.997 1.00 87.19 90 ARG A N 1
ATOM 692 C CA . ARG A 1 90 ? -4.362 -15.708 13.911 1.00 87.19 90 ARG A CA 1
ATOM 693 C C . ARG A 1 90 ? -5.696 -15.849 13.194 1.00 87.19 90 ARG A C 1
ATOM 695 O O . ARG A 1 90 ? -6.434 -16.773 13.513 1.00 87.19 90 ARG A O 1
ATOM 702 N N . ILE A 1 91 ? -6.005 -14.926 12.283 1.00 92.19 91 ILE A N 1
ATOM 703 C CA . ILE A 1 91 ? -7.281 -14.872 11.567 1.00 92.19 91 ILE A CA 1
ATOM 704 C C . ILE A 1 91 ? -7.034 -14.557 10.090 1.00 92.19 91 ILE A C 1
ATOM 706 O O . ILE A 1 91 ? -6.392 -13.556 9.763 1.00 92.19 91 ILE A O 1
ATOM 710 N N . ASN A 1 92 ? -7.601 -15.377 9.208 1.00 94.69 92 ASN A N 1
ATOM 711 C CA . ASN A 1 92 ? -7.721 -15.087 7.784 1.00 94.69 92 ASN A CA 1
ATOM 712 C C . ASN A 1 92 ? -9.189 -14.826 7.443 1.00 94.69 92 ASN A C 1
ATOM 714 O O . ASN A 1 92 ? -10.026 -15.719 7.575 1.00 94.69 92 ASN A O 1
ATOM 718 N N . TYR A 1 93 ? -9.479 -13.618 6.966 1.00 97.44 93 TYR A N 1
ATOM 719 C CA . TYR A 1 93 ? -10.758 -13.255 6.370 1.00 97.44 93 TYR A CA 1
ATOM 720 C C . TYR A 1 93 ? -10.682 -13.428 4.857 1.00 97.44 93 TYR A C 1
ATOM 722 O O . TYR A 1 93 ? -9.860 -12.795 4.202 1.00 97.44 93 TYR A O 1
ATOM 730 N N . ILE A 1 94 ? -11.525 -14.289 4.301 1.00 97.69 94 ILE A N 1
ATOM 731 C CA . ILE A 1 94 ? -11.544 -14.640 2.880 1.00 97.69 94 ILE A CA 1
ATOM 732 C C . ILE A 1 94 ? -12.877 -14.176 2.299 1.00 97.69 94 ILE A C 1
ATOM 734 O O . ILE A 1 94 ? -13.937 -14.617 2.741 1.00 97.69 94 ILE A O 1
ATOM 738 N N . ILE A 1 95 ? -12.814 -13.289 1.312 1.00 98.44 95 ILE A N 1
ATOM 739 C CA . ILE A 1 95 ? -13.963 -12.614 0.706 1.00 98.44 95 ILE A CA 1
ATOM 740 C C . ILE A 1 95 ? -13.990 -12.967 -0.790 1.00 98.44 95 ILE A C 1
ATOM 742 O O . ILE A 1 95 ? -13.388 -12.252 -1.595 1.00 98.44 95 ILE A O 1
ATOM 746 N N . PRO A 1 96 ? -14.619 -14.089 -1.186 1.00 97.69 96 PRO A N 1
ATOM 747 C CA . PRO A 1 96 ? -14.819 -14.403 -2.593 1.00 97.69 96 PRO A CA 1
ATOM 748 C C . PRO A 1 96 ? -15.982 -13.600 -3.177 1.00 97.69 96 PRO A C 1
ATOM 750 O O . PRO A 1 96 ? -17.102 -13.666 -2.672 1.00 97.69 96 PRO A O 1
ATOM 753 N N . LEU A 1 97 ? -15.696 -12.858 -4.247 1.00 97.25 97 LEU A N 1
ATOM 754 C CA . LEU A 1 97 ? -16.655 -12.190 -5.120 1.00 97.25 97 LEU A CA 1
ATOM 755 C C . LEU A 1 97 ? -17.128 -13.215 -6.156 1.00 97.25 97 LEU A C 1
ATOM 757 O O . LEU A 1 97 ? -16.403 -13.533 -7.096 1.00 97.25 97 LEU A O 1
ATOM 761 N N . ILE A 1 98 ? -18.303 -13.796 -5.928 1.00 96.31 98 ILE A N 1
ATOM 762 C CA . ILE A 1 98 ? -18.792 -14.954 -6.677 1.00 96.31 98 ILE A CA 1
ATOM 763 C C . ILE A 1 98 ? -19.703 -14.479 -7.806 1.00 96.31 98 ILE A C 1
ATOM 765 O O . ILE A 1 98 ? -20.830 -14.039 -7.559 1.00 96.31 98 ILE A O 1
ATOM 769 N N . ASP A 1 99 ? -19.190 -14.579 -9.028 1.00 94.19 99 ASP A N 1
ATOM 770 C CA . ASP A 1 99 ? -19.878 -14.301 -10.284 1.00 94.19 99 ASP A CA 1
ATOM 771 C C . ASP A 1 99 ? -20.170 -15.599 -11.062 1.00 94.19 99 ASP A C 1
ATOM 773 O O . ASP A 1 99 ? -19.828 -16.704 -10.626 1.00 94.19 99 ASP A O 1
ATOM 777 N N . ALA A 1 100 ? -20.799 -15.473 -12.233 1.00 94.31 100 ALA A N 1
ATOM 778 C CA . ALA A 1 100 ? -21.094 -16.614 -13.094 1.00 94.31 100 ALA A CA 1
ATOM 779 C C . ALA A 1 100 ? -19.830 -17.369 -13.551 1.00 94.31 100 ALA A C 1
ATOM 781 O O . ALA A 1 100 ? -19.852 -18.601 -13.605 1.00 94.31 100 ALA A O 1
ATOM 782 N N . ASN A 1 101 ? -18.716 -16.670 -13.806 1.00 94.25 101 ASN A N 1
ATOM 783 C CA . ASN A 1 101 ? -17.472 -17.300 -14.260 1.00 94.25 101 ASN A CA 1
ATOM 784 C C . ASN A 1 101 ? -16.842 -18.164 -13.157 1.00 94.25 101 ASN A C 1
ATOM 786 O O . ASN A 1 101 ? -16.489 -19.321 -13.392 1.00 94.25 101 ASN A O 1
ATOM 790 N N . MET A 1 102 ? -16.784 -17.662 -11.916 1.00 94.69 102 MET A N 1
ATOM 791 C CA . MET A 1 102 ? -16.318 -18.451 -10.770 1.00 94.69 102 MET A CA 1
ATOM 792 C C . MET A 1 102 ? -17.192 -19.690 -10.536 1.00 94.69 102 MET A C 1
ATOM 794 O O . MET A 1 102 ? -16.679 -20.755 -10.190 1.00 94.69 102 MET A O 1
ATOM 798 N N . VAL A 1 103 ? -18.511 -19.560 -10.718 1.00 96.06 103 VAL A N 1
ATOM 799 C CA . VAL A 1 103 ? -19.462 -20.673 -10.574 1.00 96.06 103 VAL A CA 1
ATOM 800 C C . VAL A 1 103 ? -19.273 -21.722 -11.670 1.00 96.06 103 VAL A C 1
ATOM 802 O O . VAL A 1 103 ? -19.445 -22.909 -11.377 1.00 96.06 103 VAL A O 1
ATOM 805 N N . ALA A 1 104 ? -18.924 -21.306 -12.890 1.00 95.38 104 ALA A N 1
ATOM 806 C CA . ALA A 1 104 ? -18.717 -22.178 -14.043 1.00 95.38 104 ALA A CA 1
ATOM 807 C C . ALA A 1 104 ? -17.343 -22.875 -14.055 1.00 95.38 104 ALA A C 1
ATOM 809 O O . ALA A 1 104 ? -17.240 -23.969 -14.604 1.00 95.38 104 ALA A O 1
ATOM 810 N N . SER A 1 105 ? -16.307 -22.303 -13.426 1.00 93.31 105 SER A N 1
ATOM 811 C CA . SER A 1 105 ? -14.954 -22.883 -13.404 1.00 93.31 105 SER A CA 1
ATOM 812 C C . SER A 1 105 ? -14.798 -24.008 -12.358 1.00 93.31 105 SER A C 1
ATOM 814 O O . SER A 1 105 ? -14.876 -23.752 -11.150 1.00 93.31 105 SER A O 1
ATOM 816 N N . PRO A 1 106 ? -14.502 -25.260 -12.767 1.00 93.38 106 PRO A N 1
ATOM 817 C CA . PRO A 1 106 ? -14.244 -26.363 -11.837 1.00 93.38 106 PRO A CA 1
ATOM 818 C C . PRO A 1 106 ? -13.065 -26.109 -10.886 1.00 93.38 106 PRO A C 1
ATOM 820 O O . PRO A 1 106 ? -13.130 -26.466 -9.706 1.00 93.38 106 PRO A O 1
ATOM 823 N N . GLU A 1 107 ? -12.000 -25.473 -11.375 1.00 91.94 107 GLU A N 1
ATOM 824 C CA . GLU A 1 107 ? -10.790 -25.157 -10.612 1.00 91.94 107 GLU A CA 1
ATOM 825 C C . GLU A 1 107 ? -11.096 -24.165 -9.489 1.00 91.94 107 GLU A C 1
ATOM 827 O O . GLU A 1 107 ? -10.723 -24.389 -8.333 1.00 91.94 107 GLU A O 1
ATOM 832 N N . TRP A 1 108 ? -11.837 -23.100 -9.802 1.00 93.25 108 TRP A N 1
ATOM 833 C CA . TRP A 1 108 ? -12.246 -22.102 -8.818 1.00 93.25 108 TRP A CA 1
ATOM 834 C C . TRP A 1 108 ? -13.235 -22.652 -7.803 1.00 93.25 108 TRP A C 1
ATOM 836 O O . TRP A 1 108 ? -13.067 -22.405 -6.606 1.00 93.25 108 TRP A O 1
ATOM 846 N N . ARG A 1 109 ? -14.214 -23.453 -8.245 1.00 94.25 109 ARG A N 1
ATOM 847 C CA . ARG A 1 109 ? -15.139 -24.163 -7.348 1.00 94.25 109 ARG A CA 1
ATOM 848 C C . ARG A 1 109 ? -14.381 -25.016 -6.339 1.00 94.25 109 ARG A C 1
ATOM 850 O O . ARG A 1 109 ? -14.709 -24.978 -5.155 1.00 94.25 109 ARG A O 1
ATOM 857 N N . ARG A 1 110 ? -13.367 -25.765 -6.786 1.00 93.69 110 ARG A N 1
ATOM 858 C CA . ARG A 1 110 ? -12.522 -26.576 -5.901 1.00 93.69 110 ARG A CA 1
ATOM 859 C C . ARG A 1 110 ? -11.744 -25.698 -4.922 1.00 93.69 110 ARG A C 1
ATOM 861 O O . ARG A 1 110 ? -11.808 -25.942 -3.721 1.00 93.69 110 ARG A O 1
ATOM 868 N N . TYR A 1 111 ? -11.076 -24.659 -5.420 1.00 93.56 111 TYR A N 1
ATOM 869 C CA . TYR A 1 111 ? -10.260 -23.759 -4.605 1.00 93.56 111 TYR A CA 1
ATOM 870 C C . TYR A 1 111 ? -11.064 -23.112 -3.466 1.00 93.56 111 TYR A C 1
ATOM 872 O O . TYR A 1 111 ? -10.684 -23.200 -2.299 1.00 93.56 111 TYR A O 1
ATOM 880 N N . VAL A 1 112 ? -12.222 -22.515 -3.764 1.00 94.62 112 VAL A N 1
ATOM 881 C CA . VAL A 1 112 ? -13.055 -21.878 -2.727 1.00 94.62 112 VAL A CA 1
ATOM 882 C C . VAL A 1 112 ? -13.751 -22.894 -1.820 1.00 94.62 112 VAL A C 1
ATOM 884 O O . VAL A 1 112 ? -13.945 -22.610 -0.639 1.00 94.62 112 VAL A O 1
ATOM 887 N N . ALA A 1 113 ? -14.077 -24.092 -2.320 1.00 94.19 113 ALA A N 1
ATOM 888 C CA . ALA A 1 113 ? -14.644 -25.159 -1.499 1.00 94.19 113 ALA A CA 1
ATOM 889 C C . ALA A 1 113 ? -13.652 -25.672 -0.447 1.00 94.19 113 ALA A C 1
ATOM 891 O O . ALA A 1 113 ? -14.066 -25.916 0.688 1.00 94.19 113 ALA A O 1
ATOM 892 N N . GLU A 1 114 ? -12.366 -25.796 -0.795 1.00 93.31 114 GLU A N 1
ATOM 893 C CA . GLU A 1 114 ? -11.291 -26.159 0.138 1.00 93.31 114 GLU A CA 1
ATOM 894 C C . GLU A 1 114 ? -11.110 -25.086 1.228 1.00 93.31 114 GLU A C 1
ATOM 896 O O . GLU A 1 114 ? -10.934 -25.415 2.402 1.00 93.31 114 GLU A O 1
ATOM 901 N N . LEU A 1 115 ? -11.226 -23.801 0.873 1.00 93.62 115 LEU A N 1
ATOM 902 C CA . LEU A 1 115 ? -11.181 -22.697 1.840 1.00 93.62 115 LEU A CA 1
ATOM 903 C C . LEU A 1 115 ? -12.414 -22.679 2.757 1.00 93.62 115 LEU A C 1
ATOM 905 O O . LEU A 1 115 ? -12.281 -22.487 3.966 1.00 93.62 115 LEU A O 1
ATOM 909 N N . ALA A 1 116 ? -13.609 -22.922 2.216 1.00 94.12 116 ALA A N 1
ATOM 910 C CA . ALA A 1 116 ? -14.838 -22.999 3.005 1.00 94.12 116 ALA A CA 1
ATOM 911 C C . ALA A 1 116 ? -14.908 -24.226 3.911 1.00 94.12 116 ALA A C 1
ATOM 913 O O . ALA A 1 116 ? -15.448 -24.125 5.008 1.00 94.12 116 ALA A O 1
ATOM 914 N N . ALA A 1 117 ? -14.311 -25.354 3.524 1.00 91.94 117 ALA A N 1
ATOM 915 C CA . ALA A 1 117 ? -14.197 -26.518 4.403 1.00 91.94 117 ALA A CA 1
ATOM 916 C C . ALA A 1 117 ? -13.398 -26.209 5.686 1.00 91.94 117 ALA A C 1
ATOM 918 O O . ALA A 1 117 ? -13.628 -26.827 6.722 1.00 91.94 117 ALA A O 1
ATOM 919 N N . LYS A 1 118 ? -12.496 -25.219 5.638 1.00 90.56 118 LYS A N 1
ATOM 920 C CA . LYS A 1 118 ? -11.736 -24.722 6.796 1.00 90.56 118 LYS A CA 1
ATOM 921 C C . LYS A 1 118 ? -12.471 -23.633 7.589 1.00 90.56 118 LYS A C 1
ATOM 923 O O . LYS A 1 118 ? -11.938 -23.158 8.593 1.00 90.56 118 LYS A O 1
ATOM 928 N N . HIS A 1 119 ? -13.665 -23.208 7.164 1.00 89.56 119 HIS A N 1
ATOM 929 C CA . HIS A 1 119 ? -14.427 -22.158 7.839 1.00 89.56 119 HIS A CA 1
ATOM 930 C C . HIS A 1 119 ? -14.682 -22.533 9.307 1.00 89.56 119 HIS A C 1
ATOM 932 O O . HIS A 1 119 ? -15.340 -23.523 9.610 1.00 89.56 119 HIS A O 1
ATOM 938 N N . GLY A 1 120 ? -14.165 -21.723 10.231 1.00 80.38 120 GLY A N 1
ATOM 939 C CA . GLY A 1 120 ? -14.308 -21.937 11.671 1.00 80.38 120 GLY A CA 1
ATOM 940 C C . GLY A 1 120 ? -13.527 -23.113 12.253 1.00 80.38 120 GLY A C 1
ATOM 941 O O . GLY A 1 120 ? -13.642 -23.364 13.453 1.00 80.38 120 GLY A O 1
ATOM 942 N N . ALA A 1 121 ? -12.693 -23.788 11.457 1.00 75.69 121 ALA A N 1
ATOM 943 C CA . ALA A 1 121 ? -11.780 -24.799 11.965 1.00 75.69 121 ALA A CA 1
ATOM 944 C C . ALA A 1 121 ? -10.748 -24.159 12.910 1.00 75.69 121 ALA A C 1
ATOM 946 O O . ALA A 1 121 ? -10.154 -23.120 12.612 1.00 75.69 121 ALA A O 1
ATOM 947 N N . SER A 1 122 ? -10.536 -24.790 14.067 1.00 60.47 122 SER A N 1
ATOM 948 C CA . SER A 1 122 ? -9.567 -24.346 15.072 1.00 60.47 122 SER A CA 1
ATOM 949 C C . SER A 1 122 ? -8.261 -25.127 14.923 1.00 60.47 122 SER A C 1
ATOM 951 O O . SER A 1 122 ? -8.060 -26.141 15.584 1.00 60.47 122 SER A O 1
ATOM 953 N N . GLY A 1 123 ? -7.367 -24.660 14.050 1.00 58.81 123 GLY A N 1
ATOM 954 C CA . GLY A 1 123 ? -6.041 -25.249 13.847 1.00 58.81 123 GLY A CA 1
ATOM 955 C C . GLY A 1 123 ? -4.997 -24.174 13.564 1.00 58.81 123 GLY A C 1
ATOM 956 O O . GLY A 1 123 ? -4.768 -23.831 12.415 1.00 58.81 123 GLY A O 1
ATOM 957 N N . GLY A 1 124 ? -4.382 -23.605 14.607 1.00 75.44 124 GLY A N 1
ATOM 958 C CA . GLY A 1 124 ? -3.364 -22.545 14.490 1.00 75.44 124 GLY A CA 1
ATOM 959 C C . GLY A 1 124 ? -3.916 -21.183 14.036 1.00 75.44 124 GLY A C 1
ATOM 960 O O . GLY A 1 124 ? -3.898 -20.230 14.817 1.00 75.44 124 GLY A O 1
ATOM 961 N N . CYS A 1 125 ? -4.443 -21.115 12.814 1.00 86.00 125 CYS A N 1
ATOM 962 C CA . CYS A 1 125 ? -5.105 -19.965 12.203 1.00 86.00 125 CYS A CA 1
ATOM 963 C C . CYS A 1 125 ? -6.619 -20.200 12.110 1.00 86.00 125 CYS A C 1
ATOM 965 O O . CYS A 1 125 ? -7.073 -21.250 11.664 1.00 86.00 125 CYS A O 1
ATOM 967 N N . THR A 1 126 ? -7.417 -19.214 12.516 1.00 90.25 126 THR A N 1
ATOM 968 C CA . THR A 1 126 ? -8.872 -19.226 12.324 1.00 90.25 126 THR A CA 1
ATOM 969 C C . THR A 1 126 ? -9.202 -18.730 10.919 1.00 90.25 126 THR A C 1
ATOM 971 O O . THR A 1 126 ? -8.994 -17.558 10.606 1.00 90.25 126 THR A O 1
ATOM 974 N N . THR A 1 127 ? -9.740 -19.608 10.074 1.00 92.69 127 THR A N 1
ATOM 975 C CA . THR A 1 127 ? -10.177 -19.242 8.719 1.00 92.69 127 THR A CA 1
ATOM 976 C C . THR A 1 127 ? -11.658 -18.875 8.713 1.00 92.69 127 THR A C 1
ATOM 978 O O . THR A 1 127 ? -12.502 -19.618 9.217 1.00 92.69 127 THR A O 1
ATOM 981 N N . ARG A 1 128 ? -11.987 -17.719 8.136 1.00 95.06 128 ARG A N 1
ATOM 982 C CA . ARG A 1 128 ? -13.344 -17.174 8.044 1.00 95.06 128 ARG A CA 1
ATOM 983 C C . ARG A 1 128 ? -13.645 -16.786 6.610 1.00 95.06 128 ARG A C 1
ATOM 985 O O . ARG A 1 128 ? -13.007 -15.898 6.055 1.00 95.06 128 ARG A O 1
ATOM 992 N N . VAL A 1 129 ? -14.625 -17.461 6.026 1.00 96.88 129 VAL A N 1
ATOM 993 C CA . VAL A 1 129 ? -15.070 -17.223 4.648 1.00 96.88 129 VAL A CA 1
ATOM 994 C C . VAL A 1 129 ? -16.384 -16.450 4.666 1.00 96.88 129 VAL A C 1
ATOM 996 O O . VAL A 1 129 ? -17.348 -16.913 5.276 1.00 96.88 129 VAL A O 1
ATOM 999 N N . PHE A 1 130 ? -16.410 -15.299 3.995 1.00 97.19 130 PHE A N 1
ATOM 1000 C CA . PHE A 1 130 ? -17.574 -14.427 3.833 1.00 97.19 130 PHE A CA 1
ATOM 1001 C C . PHE A 1 130 ? -17.902 -14.287 2.341 1.00 97.19 130 PHE A C 1
ATOM 1003 O O . PHE A 1 130 ? -17.411 -13.358 1.695 1.00 97.19 130 PHE A O 1
ATOM 1010 N N . PRO A 1 131 ? -18.671 -15.228 1.762 1.00 97.56 131 PRO A N 1
ATOM 1011 C CA . PRO A 1 131 ? -18.965 -15.207 0.337 1.00 97.56 131 PRO A CA 1
ATOM 1012 C C . PRO A 1 131 ? -19.835 -14.010 -0.043 1.00 97.56 131 PRO A C 1
ATOM 1014 O O . PRO A 1 131 ? -20.824 -13.718 0.628 1.00 97.56 131 PRO A O 1
ATOM 1017 N N . VAL A 1 132 ? -19.470 -13.331 -1.129 1.00 97.81 132 VAL A N 1
ATOM 1018 C CA . VAL A 1 132 ? -20.201 -12.189 -1.683 1.00 97.81 132 VAL A CA 1
ATOM 1019 C C . VAL A 1 132 ? -20.852 -12.622 -2.992 1.00 97.81 132 VAL A C 1
ATOM 1021 O O . VAL A 1 132 ? -20.157 -12.955 -3.948 1.00 97.81 132 VAL A O 1
ATOM 1024 N N . ALA A 1 133 ? -22.182 -12.620 -3.045 1.00 96.00 133 ALA A N 1
ATOM 1025 C CA . ALA A 1 133 ? -22.926 -12.857 -4.278 1.00 96.00 133 ALA A CA 1
ATOM 1026 C C . ALA A 1 133 ? -22.918 -11.576 -5.120 1.00 96.00 133 ALA A C 1
ATOM 1028 O O . ALA A 1 133 ? -23.637 -10.632 -4.780 1.00 96.00 133 ALA A O 1
ATOM 1029 N N . VAL A 1 134 ? -22.106 -11.542 -6.183 1.00 92.81 134 VAL A N 1
ATOM 1030 C CA . VAL A 1 134 ? -22.123 -10.445 -7.171 1.00 92.81 134 VAL A CA 1
ATOM 1031 C C . VAL A 1 134 ? -23.039 -10.750 -8.362 1.00 92.81 134 VAL A C 1
ATOM 1033 O O . VAL A 1 134 ? -23.439 -9.829 -9.065 1.00 92.81 134 VAL A O 1
ATOM 1036 N N . ASP A 1 135 ? -23.418 -12.019 -8.540 1.00 90.44 135 ASP A N 1
ATOM 1037 C CA . ASP A 1 135 ? -24.358 -12.497 -9.558 1.00 90.44 135 ASP A CA 1
ATOM 1038 C C . ASP A 1 135 ? -25.472 -13.364 -8.923 1.00 90.44 135 ASP A C 1
ATOM 1040 O O . ASP A 1 135 ? -25.200 -14.088 -7.955 1.00 90.44 135 ASP A O 1
ATOM 1044 N N . PRO A 1 136 ? -26.722 -13.345 -9.434 1.00 90.12 136 PRO A N 1
ATOM 1045 C CA . PRO A 1 136 ? -27.788 -14.245 -8.987 1.00 90.12 136 PRO A CA 1
ATOM 1046 C C . PRO A 1 136 ? -27.424 -15.739 -8.970 1.00 90.12 136 PRO A C 1
ATOM 1048 O O . PRO A 1 136 ? -27.926 -16.468 -8.112 1.00 90.12 136 PRO A O 1
ATOM 1051 N N . VAL A 1 137 ? -26.545 -16.214 -9.862 1.00 94.38 137 VAL A N 1
ATOM 1052 C CA . VAL A 1 137 ? -26.138 -17.632 -9.908 1.00 94.38 137 VAL A CA 1
ATOM 1053 C C . VAL A 1 137 ? -25.109 -18.012 -8.840 1.00 94.38 137 VAL A C 1
ATOM 1055 O O . VAL A 1 137 ? -24.777 -19.192 -8.711 1.00 94.38 137 VAL A O 1
ATOM 1058 N N . ALA A 1 138 ? -24.631 -17.059 -8.030 1.00 94.00 138 ALA A N 1
ATOM 1059 C CA . ALA A 1 138 ? -23.617 -17.290 -6.997 1.00 94.00 138 ALA A CA 1
ATOM 1060 C C . ALA A 1 138 ? -23.982 -18.402 -5.997 1.00 94.00 138 ALA A C 1
ATOM 1062 O O . ALA A 1 138 ? -23.108 -19.048 -5.417 1.00 94.00 138 ALA A O 1
ATOM 1063 N N . TYR A 1 139 ? -25.276 -18.666 -5.817 1.00 94.00 139 TYR A N 1
ATOM 1064 C CA . TYR A 1 139 ? -25.788 -19.704 -4.925 1.00 94.00 139 TYR A CA 1
ATOM 1065 C C . TYR A 1 139 ? -25.605 -21.137 -5.462 1.00 94.00 139 TYR A C 1
ATOM 1067 O O . TYR A 1 139 ? -25.803 -22.089 -4.711 1.00 94.00 139 TYR A O 1
ATOM 1075 N N . ASN A 1 140 ? -25.152 -21.320 -6.709 1.00 95.38 140 ASN A N 1
ATOM 1076 C CA . ASN A 1 140 ? -24.886 -22.630 -7.331 1.00 95.38 140 ASN A CA 1
ATOM 1077 C C . ASN A 1 140 ? -23.488 -23.205 -7.005 1.00 95.38 140 ASN A C 1
ATOM 1079 O O . ASN A 1 140 ? -22.967 -24.093 -7.694 1.00 95.38 140 ASN A O 1
ATOM 1083 N N . MET A 1 141 ? -22.852 -22.696 -5.951 1.00 94.81 141 MET A N 1
ATOM 1084 C CA . MET A 1 141 ? -21.550 -23.157 -5.470 1.00 94.81 141 MET A CA 1
ATOM 1085 C C . MET A 1 141 ? -21.612 -24.539 -4.782 1.00 94.81 141 MET A C 1
ATOM 1087 O O . MET A 1 141 ? -22.696 -25.038 -4.466 1.00 94.81 141 MET A O 1
ATOM 1091 N N . PRO A 1 142 ? -20.462 -25.200 -4.542 1.00 92.75 142 PRO A N 1
ATOM 1092 C CA . PRO A 1 142 ? -20.409 -26.453 -3.783 1.00 92.75 142 PRO A CA 1
ATOM 1093 C C . PRO A 1 142 ? -21.051 -26.352 -2.388 1.00 92.75 142 PRO A C 1
ATOM 1095 O O . PRO A 1 142 ? -21.168 -25.271 -1.812 1.00 92.75 142 PRO A O 1
ATOM 1098 N N . GLU A 1 143 ? -21.465 -27.490 -1.820 1.00 92.62 143 GLU A N 1
ATOM 1099 C CA . GLU A 1 143 ? -22.192 -27.548 -0.538 1.00 92.62 143 GLU A CA 1
ATOM 1100 C C . GLU A 1 143 ? -21.452 -26.862 0.624 1.00 92.62 143 GLU A C 1
ATOM 1102 O O . GLU A 1 143 ? -22.088 -26.174 1.422 1.00 92.62 143 GLU A O 1
ATOM 1107 N N . SER A 1 144 ? -20.119 -26.977 0.687 1.00 92.81 144 SER A N 1
ATOM 1108 C CA . SER A 1 144 ? -19.300 -26.303 1.707 1.00 92.81 144 SER A CA 1
ATOM 1109 C C . SER A 1 144 ? -19.456 -24.779 1.691 1.00 92.81 144 SER A C 1
ATOM 1111 O O . SER A 1 144 ? -19.397 -24.154 2.745 1.00 92.81 144 SER A O 1
ATOM 1113 N N . MET A 1 145 ? -19.713 -24.187 0.521 1.00 93.38 145 MET A N 1
ATOM 1114 C CA . MET A 1 145 ? -19.997 -22.759 0.360 1.00 93.38 145 MET A CA 1
ATOM 1115 C C . MET A 1 145 ? -21.475 -22.443 0.599 1.00 93.38 145 MET A C 1
ATOM 1117 O O . MET A 1 145 ? -21.773 -21.493 1.313 1.00 93.38 145 MET A O 1
ATOM 1121 N N . ARG A 1 146 ? -22.410 -23.235 0.044 1.00 90.94 146 ARG A N 1
ATOM 1122 C CA . ARG A 1 146 ? -23.868 -22.979 0.144 1.00 90.94 146 ARG A CA 1
ATOM 1123 C C . ARG A 1 146 ? -24.402 -22.964 1.575 1.00 90.94 146 ARG A C 1
ATOM 1125 O O . ARG A 1 146 ? -25.415 -22.325 1.829 1.00 90.94 146 ARG A O 1
ATOM 1132 N N . LYS A 1 147 ? -23.733 -23.658 2.501 1.00 92.06 147 LYS A N 1
ATOM 1133 C CA . LYS A 1 147 ? -24.062 -23.637 3.937 1.00 92.06 147 LYS A CA 1
ATOM 1134 C C . LYS A 1 147 ? -23.734 -22.302 4.618 1.00 92.06 147 LYS A C 1
ATOM 1136 O O . LYS A 1 147 ? -24.211 -22.058 5.723 1.00 92.06 147 LYS A O 1
ATOM 1141 N N . LEU A 1 148 ? -22.914 -21.452 3.997 1.00 93.19 148 LEU A N 1
ATOM 1142 C CA . LEU A 1 148 ? -22.563 -20.131 4.514 1.00 93.19 148 LEU A CA 1
ATOM 1143 C C . LEU A 1 148 ? -23.611 -19.094 4.096 1.00 93.19 148 LEU A C 1
ATOM 1145 O O . LEU A 1 148 ? -24.208 -19.189 3.027 1.00 93.19 148 LEU A O 1
ATOM 1149 N N . ASN A 1 149 ? -23.803 -18.063 4.920 1.00 91.62 149 ASN A N 1
ATOM 1150 C CA . ASN A 1 149 ? -24.671 -16.943 4.569 1.00 91.62 149 ASN A CA 1
ATOM 1151 C C . ASN A 1 149 ? -23.925 -15.959 3.653 1.00 91.62 149 ASN A C 1
ATOM 1153 O O . ASN A 1 149 ? -22.893 -15.410 4.045 1.00 91.62 149 ASN A O 1
ATOM 1157 N N . PHE A 1 150 ? -24.446 -15.738 2.444 1.00 95.69 150 PHE A N 1
ATOM 1158 C CA . PHE A 1 150 ? -23.822 -14.859 1.455 1.00 95.69 150 PHE A CA 1
ATOM 1159 C C . PHE A 1 150 ? -24.175 -13.399 1.728 1.00 95.69 150 PHE A C 1
ATOM 1161 O O . PHE A 1 150 ? -25.338 -13.042 1.931 1.00 95.69 150 PHE A O 1
ATOM 1168 N N . ILE A 1 151 ? -23.172 -12.533 1.641 1.00 95.38 151 ILE A N 1
ATOM 1169 C CA . ILE A 1 151 ? -23.370 -11.090 1.567 1.00 95.38 151 ILE A CA 1
ATOM 1170 C C . ILE A 1 151 ? -23.840 -10.767 0.149 1.00 95.38 151 ILE A C 1
ATOM 1172 O O . ILE A 1 151 ? -23.208 -11.156 -0.829 1.00 95.38 151 ILE A O 1
ATOM 1176 N N . ARG A 1 152 ? -24.968 -10.070 0.022 1.00 92.31 152 ARG A N 1
ATOM 1177 C CA . ARG A 1 152 ? -25.501 -9.669 -1.284 1.00 92.31 152 ARG A CA 1
ATOM 1178 C C . ARG A 1 152 ? -24.818 -8.392 -1.760 1.00 92.31 152 ARG A C 1
ATOM 1180 O O . ARG A 1 152 ? -24.792 -7.410 -1.020 1.00 92.31 152 ARG A O 1
ATOM 1187 N N . HIS A 1 153 ? -24.335 -8.396 -2.998 1.00 92.00 153 HIS A N 1
ATOM 1188 C CA . HIS A 1 153 ? -23.855 -7.209 -3.699 1.00 92.00 153 HIS A CA 1
ATOM 1189 C C . HIS A 1 153 ? -24.775 -6.923 -4.886 1.00 92.00 153 HIS A C 1
ATOM 1191 O O . HIS A 1 153 ? -24.706 -7.593 -5.912 1.00 92.00 153 HIS A O 1
ATOM 1197 N N . ASP A 1 154 ? -25.701 -5.975 -4.723 1.00 82.81 154 ASP A N 1
ATOM 1198 C CA . ASP A 1 154 ? -26.732 -5.710 -5.731 1.00 82.81 154 ASP A CA 1
ATOM 1199 C C . ASP A 1 154 ? -26.181 -4.869 -6.887 1.00 82.81 154 ASP A C 1
ATOM 1201 O O . ASP A 1 154 ? -26.248 -3.638 -6.876 1.00 82.81 154 ASP A O 1
ATOM 1205 N N . MET A 1 155 ? -25.658 -5.556 -7.901 1.00 74.00 155 MET A N 1
ATOM 1206 C CA . MET A 1 155 ? -25.092 -4.954 -9.111 1.00 74.00 155 MET A CA 1
ATOM 1207 C C . MET A 1 155 ? -26.117 -4.190 -9.974 1.00 74.00 155 MET A C 1
ATOM 1209 O O . MET A 1 155 ? -25.716 -3.528 -10.925 1.00 74.00 155 MET A O 1
ATOM 1213 N N . ARG A 1 156 ? -27.422 -4.233 -9.652 1.00 73.69 156 ARG A N 1
ATOM 1214 C CA . ARG A 1 156 ? -28.451 -3.409 -10.322 1.00 73.69 156 ARG A CA 1
ATOM 1215 C C . ARG A 1 156 ? -28.437 -1.951 -9.855 1.00 73.69 156 ARG A C 1
ATOM 1217 O O . ARG A 1 156 ? -29.007 -1.092 -10.521 1.00 73.69 156 ARG A O 1
ATOM 1224 N N . GLN A 1 157 ? -27.839 -1.669 -8.697 1.00 73.00 157 GLN A N 1
ATOM 1225 C CA . GLN A 1 157 ? -27.676 -0.305 -8.189 1.00 73.00 157 GLN A CA 1
ATOM 1226 C C . GLN A 1 157 ? -26.452 0.364 -8.831 1.00 73.00 157 GLN A C 1
ATOM 1228 O O . GLN A 1 157 ? -25.542 -0.337 -9.279 1.00 73.00 157 GLN A O 1
ATOM 1233 N N . PRO A 1 158 ? -26.373 1.711 -8.822 1.00 76.62 158 PRO A N 1
ATOM 1234 C CA . PRO A 1 158 ? -25.142 2.406 -9.176 1.00 76.62 158 PRO A CA 1
ATOM 1235 C C . PRO A 1 158 ? -23.963 1.816 -8.400 1.00 76.62 158 PRO A C 1
ATOM 1237 O O . PRO A 1 158 ? -24.048 1.630 -7.180 1.00 76.62 158 PRO A O 1
ATOM 1240 N N . SER A 1 159 ? -22.877 1.513 -9.113 1.00 78.75 159 SER A N 1
ATOM 1241 C CA . SER A 1 159 ? -21.728 0.762 -8.589 1.00 78.75 159 SER A CA 1
ATOM 1242 C C . SER A 1 159 ? -21.204 1.337 -7.274 1.00 78.75 159 SER A C 1
ATOM 1244 O O . SER A 1 159 ? -20.913 0.590 -6.343 1.00 78.75 159 SER A O 1
ATOM 1246 N N . GLU A 1 160 ? -21.170 2.663 -7.151 1.00 81.62 160 GLU A N 1
ATOM 1247 C CA . GLU A 1 160 ? -20.717 3.349 -5.945 1.00 81.62 160 GLU A CA 1
ATOM 1248 C C . GLU A 1 160 ? -21.602 3.092 -4.723 1.00 81.62 160 GLU A C 1
ATOM 1250 O O . GLU A 1 160 ? -21.080 2.844 -3.635 1.00 81.62 160 GLU A O 1
ATOM 1255 N N . VAL A 1 161 ? -22.924 3.094 -4.896 1.00 85.12 161 VAL A N 1
ATOM 1256 C CA . VAL A 1 161 ? -23.884 2.847 -3.812 1.00 85.12 161 VAL A CA 1
ATOM 1257 C C . VAL A 1 161 ? -23.827 1.387 -3.372 1.00 85.12 161 VAL A C 1
ATOM 1259 O O . VAL A 1 161 ? -23.789 1.108 -2.169 1.00 85.12 161 VAL A O 1
ATOM 1262 N N . ALA A 1 162 ? -23.790 0.459 -4.333 1.00 87.56 162 ALA A N 1
ATOM 1263 C CA . ALA A 1 162 ? -23.676 -0.971 -4.060 1.00 87.56 162 ALA A CA 1
ATOM 1264 C C . ALA A 1 162 ? -22.390 -1.280 -3.276 1.00 87.56 162 ALA A C 1
ATOM 1266 O O . ALA A 1 162 ? -22.432 -1.933 -2.233 1.00 87.56 162 ALA A O 1
ATOM 1267 N N . ASP A 1 163 ? -21.259 -0.734 -3.725 1.00 90.56 163 ASP A N 1
ATOM 1268 C CA . ASP A 1 163 ? -19.956 -0.929 -3.089 1.00 90.56 163 ASP A CA 1
ATOM 1269 C C . ASP A 1 163 ? -19.919 -0.363 -1.666 1.00 90.56 163 ASP A C 1
ATOM 1271 O O . ASP A 1 163 ? -19.386 -1.008 -0.765 1.00 90.56 163 ASP A O 1
ATOM 1275 N N . MET A 1 164 ? -20.509 0.814 -1.424 1.00 88.81 164 MET A N 1
ATOM 1276 C CA . MET A 1 164 ? -20.578 1.381 -0.071 1.00 88.81 164 MET A CA 1
ATOM 1277 C C . MET A 1 164 ? -21.398 0.507 0.880 1.00 88.81 164 MET A C 1
ATOM 1279 O O . MET A 1 164 ? -21.021 0.346 2.042 1.00 88.81 164 MET A O 1
ATOM 1283 N N . LYS A 1 165 ? -22.500 -0.088 0.405 1.00 91.25 165 LYS A N 1
ATOM 1284 C CA . LYS A 1 165 ? -23.292 -1.042 1.198 1.00 91.25 165 LYS A CA 1
ATOM 1285 C C . LYS A 1 165 ? -22.503 -2.319 1.487 1.00 91.25 165 LYS A C 1
ATOM 1287 O O . LYS A 1 165 ? -22.526 -2.795 2.622 1.00 91.25 165 LYS A O 1
ATOM 1292 N N . LEU A 1 166 ? -21.770 -2.836 0.500 1.00 93.69 166 LEU A N 1
ATOM 1293 C CA . LEU A 1 166 ? -20.889 -3.991 0.674 1.00 93.69 166 LEU A CA 1
ATOM 1294 C C . LEU A 1 166 ? -19.796 -3.711 1.717 1.00 93.69 166 LEU A C 1
ATOM 1296 O O . LEU A 1 166 ? -19.610 -4.506 2.636 1.00 93.69 166 LEU A O 1
ATOM 1300 N N . ILE A 1 167 ? -19.118 -2.565 1.620 1.00 94.44 167 ILE A N 1
ATOM 1301 C CA . ILE A 1 167 ? -18.078 -2.134 2.566 1.00 94.44 167 ILE A CA 1
ATOM 1302 C C . ILE A 1 167 ? -18.641 -2.001 3.980 1.00 94.44 167 ILE A C 1
ATOM 1304 O O . ILE A 1 167 ? -18.041 -2.517 4.926 1.00 94.44 167 ILE A O 1
ATOM 1308 N N . ALA A 1 168 ? -19.802 -1.358 4.132 1.00 93.38 168 ALA A N 1
ATOM 1309 C CA . ALA A 1 168 ? -20.479 -1.239 5.419 1.00 93.38 168 ALA A CA 1
ATOM 1310 C C . ALA A 1 168 ? -20.768 -2.620 6.017 1.00 93.38 168 ALA A C 1
ATOM 1312 O O . ALA A 1 168 ? -20.422 -2.884 7.172 1.00 93.38 168 ALA A O 1
ATOM 1313 N N . LYS A 1 169 ? -21.314 -3.537 5.206 1.00 93.81 169 LYS A N 1
ATOM 1314 C CA . LYS A 1 169 ? -21.668 -4.876 5.674 1.00 93.81 169 LYS A CA 1
ATOM 1315 C C . LYS A 1 169 ? -20.451 -5.714 6.046 1.00 93.81 169 LYS A C 1
ATOM 1317 O O . LYS A 1 169 ? -20.457 -6.371 7.085 1.00 93.81 169 LYS A O 1
ATOM 1322 N N . LEU A 1 170 ? -19.403 -5.680 5.226 1.00 96.50 170 LEU A N 1
ATOM 1323 C CA . LEU A 1 170 ? -18.148 -6.369 5.514 1.00 96.50 170 LEU A CA 1
ATOM 1324 C C . LEU A 1 170 ? -17.515 -5.826 6.795 1.00 96.50 170 LEU A C 1
ATOM 1326 O O . LEU A 1 170 ? -17.167 -6.612 7.667 1.00 96.50 170 LEU A O 1
ATOM 1330 N N . THR A 1 171 ? -17.431 -4.503 6.953 1.00 96.19 171 THR A N 1
ATOM 1331 C CA . THR A 1 171 ? -16.855 -3.878 8.156 1.00 96.19 171 THR A CA 1
ATOM 1332 C C . THR A 1 171 ? -17.590 -4.330 9.418 1.00 96.19 171 THR A C 1
ATOM 1334 O O . THR A 1 171 ? -16.957 -4.774 10.373 1.00 96.19 171 THR A O 1
ATOM 1337 N N . GLU A 1 172 ? -18.925 -4.307 9.401 1.00 92.75 172 GLU A N 1
ATOM 1338 C CA . GLU A 1 172 ? -19.762 -4.787 10.504 1.00 92.75 172 GLU A CA 1
ATOM 1339 C C . GLU A 1 172 ? -19.503 -6.268 10.838 1.00 92.75 172 GLU A C 1
ATOM 1341 O O . GLU A 1 172 ? -19.312 -6.629 12.003 1.00 92.75 172 GLU A O 1
ATOM 1346 N N . VAL A 1 173 ? -19.476 -7.136 9.822 1.00 92.56 173 VAL A N 1
ATOM 1347 C CA . VAL A 1 173 ? -19.256 -8.580 9.998 1.00 92.56 173 VAL A CA 1
ATOM 1348 C C . VAL A 1 173 ? -17.860 -8.864 10.561 1.00 92.56 173 VAL A C 1
ATOM 1350 O O . VAL A 1 173 ? -17.733 -9.654 11.500 1.00 92.56 173 VAL A O 1
ATOM 1353 N N . LEU A 1 174 ? -16.826 -8.183 10.056 1.00 94.88 174 LEU A N 1
ATOM 1354 C CA . LEU A 1 174 ? -15.460 -8.322 10.563 1.00 94.88 174 LEU A CA 1
ATOM 1355 C C . LEU A 1 174 ? -15.327 -7.820 12.008 1.00 94.88 174 LEU A C 1
ATOM 1357 O O . LEU A 1 174 ? -14.618 -8.446 12.799 1.00 94.88 174 LEU A O 1
ATOM 1361 N N . CYS A 1 175 ? -16.028 -6.742 12.386 1.00 92.69 175 CYS A N 1
ATOM 1362 C CA . CYS A 1 175 ? -16.074 -6.280 13.776 1.00 92.69 175 CYS A CA 1
ATOM 1363 C C . CYS A 1 175 ? -16.644 -7.352 14.704 1.00 92.69 175 CYS A C 1
ATOM 1365 O O . CYS A 1 175 ? -16.057 -7.658 15.743 1.00 92.69 175 CYS A O 1
ATOM 1367 N N . ARG A 1 176 ? -17.784 -7.940 14.325 1.00 89.25 176 ARG A N 1
ATOM 1368 C CA . ARG A 1 176 ? -18.463 -8.958 15.136 1.00 89.25 176 ARG A CA 1
ATOM 1369 C C . ARG A 1 176 ? -17.602 -10.203 15.322 1.00 89.25 176 ARG A C 1
ATOM 1371 O O . ARG A 1 176 ? -17.485 -10.682 16.449 1.00 89.25 176 ARG A O 1
ATOM 1378 N N . ASP A 1 177 ? -16.975 -10.700 14.257 1.00 91.00 177 ASP A N 1
ATOM 1379 C CA . ASP A 1 177 ? -16.125 -11.889 14.363 1.00 91.00 177 ASP A CA 1
ATOM 1380 C C . ASP A 1 177 ? -14.831 -11.618 15.147 1.00 91.00 177 ASP A C 1
ATOM 1382 O O . ASP A 1 177 ? -14.461 -12.412 16.013 1.00 91.00 177 ASP A O 1
ATOM 1386 N N . MET A 1 178 ? -14.178 -10.467 14.945 1.00 91.19 178 MET A N 1
ATOM 1387 C CA . MET A 1 178 ? -12.962 -10.139 15.699 1.00 91.19 178 MET A CA 1
ATOM 1388 C C . MET A 1 178 ? -13.245 -9.935 17.194 1.00 91.19 178 MET A C 1
ATOM 1390 O O . MET A 1 178 ? -12.458 -10.383 18.035 1.00 91.19 178 MET A O 1
ATOM 1394 N N . ARG A 1 179 ? -14.387 -9.321 17.537 1.00 88.94 179 ARG A N 1
ATOM 1395 C CA . ARG A 1 179 ? -14.869 -9.227 18.923 1.00 88.94 179 ARG A CA 1
ATOM 1396 C C . ARG A 1 179 ? -15.095 -10.615 19.510 1.00 88.94 179 ARG A C 1
ATOM 1398 O O . ARG A 1 179 ? -14.611 -10.894 20.606 1.00 88.94 179 ARG A O 1
ATOM 1405 N N . PHE A 1 180 ? -15.773 -11.497 18.775 1.00 86.81 180 PHE A N 1
ATOM 1406 C CA . PHE A 1 180 ? -16.002 -12.873 19.213 1.00 86.81 180 PHE A CA 1
ATOM 1407 C C . PHE A 1 180 ? -14.685 -13.610 19.478 1.00 86.81 180 PHE A C 1
ATOM 1409 O O . PHE A 1 180 ? -14.527 -14.243 20.523 1.00 86.81 180 PHE A O 1
ATOM 1416 N N . TYR A 1 181 ? -13.709 -13.468 18.578 1.00 87.06 181 TYR A N 1
ATOM 1417 C CA . TYR A 1 181 ? -12.381 -14.049 18.743 1.00 87.06 181 TYR A CA 1
ATOM 1418 C C . TYR A 1 181 ? -11.690 -13.553 20.023 1.00 87.06 181 TYR A C 1
ATOM 1420 O O . TYR A 1 181 ? -11.164 -14.357 20.792 1.00 87.06 181 TYR A O 1
ATOM 1428 N N . LEU A 1 182 ? -11.702 -12.243 20.291 1.00 85.56 182 LEU A N 1
ATOM 1429 C CA . LEU A 1 182 ? -11.116 -11.670 21.510 1.00 85.56 182 LEU A CA 1
ATOM 1430 C C . LEU A 1 182 ? -11.813 -12.178 22.784 1.00 85.56 182 LEU A C 1
ATOM 1432 O O . LEU A 1 182 ? -11.133 -12.538 23.745 1.00 85.56 182 LEU A O 1
ATOM 1436 N N . GLN A 1 183 ? -13.145 -12.268 22.784 1.00 83.19 183 GLN A N 1
ATOM 1437 C CA . GLN A 1 183 ? -13.922 -12.763 23.927 1.00 83.19 183 GLN A CA 1
ATOM 1438 C C . GLN A 1 183 ? -13.650 -14.242 24.226 1.00 83.19 183 GLN A C 1
ATOM 1440 O O . GLN A 1 183 ? -13.426 -14.601 25.383 1.00 83.19 183 GLN A O 1
ATOM 1445 N N . GLN A 1 184 ? -13.577 -15.097 23.199 1.00 81.94 184 GLN A N 1
ATOM 1446 C CA . GLN A 1 184 ? -13.203 -16.504 23.382 1.00 81.94 184 GLN A CA 1
ATOM 1447 C C . GLN A 1 184 ? -11.843 -16.650 24.069 1.00 81.94 184 GLN A C 1
ATOM 1449 O O . GLN A 1 184 ? -11.645 -17.546 24.889 1.00 81.94 184 GLN A O 1
ATOM 1454 N N . GLN A 1 185 ? -10.905 -15.758 23.760 1.00 78.00 185 GLN A N 1
ATOM 1455 C CA . GLN A 1 185 ? -9.566 -15.789 24.336 1.00 78.00 185 GLN A CA 1
ATOM 1456 C C . GLN A 1 185 ? -9.558 -15.341 25.800 1.00 78.00 185 GLN A C 1
ATOM 1458 O O . GLN A 1 185 ? -8.814 -15.914 26.598 1.00 78.00 185 GLN A O 1
ATOM 1463 N N . SER A 1 186 ? -10.411 -14.380 26.167 1.00 74.50 186 SER A N 1
ATOM 1464 C CA . SER A 1 186 ? -10.640 -13.988 27.564 1.00 74.50 186 SER A CA 1
ATOM 1465 C C . SER A 1 186 ? -11.292 -15.114 28.370 1.00 74.50 186 SER A C 1
ATOM 1467 O O . SER A 1 186 ? -10.865 -15.394 29.487 1.00 74.50 186 SER A O 1
ATOM 1469 N N . ALA A 1 187 ? -12.266 -15.817 27.784 1.00 69.94 187 ALA A N 1
ATOM 1470 C CA . ALA A 1 187 ? -13.028 -16.891 28.429 1.00 69.94 187 ALA A CA 1
ATOM 1471 C C . ALA A 1 187 ? -12.341 -18.275 28.404 1.00 69.94 187 ALA A C 1
ATOM 1473 O O . ALA A 1 187 ? -12.967 -19.289 28.719 1.00 69.94 187 ALA A O 1
ATOM 1474 N N . GLY A 1 188 ? -11.072 -18.363 27.985 1.00 64.31 188 GLY A N 1
ATOM 1475 C CA . GLY A 1 188 ? -10.342 -19.635 27.907 1.00 64.31 188 GLY A CA 1
ATOM 1476 C C . GLY A 1 188 ? -10.956 -20.656 26.937 1.00 64.31 188 GLY A C 1
ATOM 1477 O O . GLY A 1 188 ? -10.837 -21.856 27.167 1.00 64.31 188 GLY A O 1
ATOM 1478 N N . GLY A 1 189 ? -11.635 -20.195 25.882 1.00 61.56 189 GLY A N 1
ATOM 1479 C CA . GLY A 1 189 ? -12.239 -21.034 24.841 1.00 61.56 189 GLY A CA 1
ATOM 1480 C C . GLY A 1 189 ? -13.582 -21.679 25.202 1.00 61.56 189 GLY A C 1
ATOM 1481 O O . GLY A 1 189 ? -14.093 -22.468 24.417 1.00 61.56 189 GLY A O 1
ATOM 1482 N N . ARG A 1 190 ? -14.173 -21.363 26.365 1.00 50.94 190 ARG A N 1
ATOM 1483 C CA . ARG A 1 190 ? -15.432 -21.979 26.842 1.00 50.94 190 ARG A CA 1
ATOM 1484 C C . ARG A 1 190 ? -16.713 -21.273 26.378 1.00 50.94 190 ARG A C 1
ATOM 1486 O O . ARG A 1 190 ? -17.805 -21.767 26.637 1.00 50.94 190 ARG A O 1
ATOM 1493 N N . MET A 1 191 ? -16.606 -20.121 25.716 1.00 55.72 191 MET A N 1
ATOM 1494 C CA . MET A 1 191 ? -17.767 -19.365 25.233 1.00 55.72 191 MET A CA 1
ATOM 1495 C C . MET A 1 191 ? -18.319 -19.956 23.930 1.00 55.72 191 MET A C 1
ATOM 1497 O O . MET A 1 191 ? -17.616 -19.981 22.924 1.00 55.72 191 MET A O 1
ATOM 1501 N N . GLN A 1 192 ? -19.591 -20.369 23.947 1.00 52.25 192 GLN A N 1
ATOM 1502 C CA . GLN A 1 192 ? -20.327 -20.862 22.770 1.00 52.25 192 GLN A CA 1
ATOM 1503 C C . GLN A 1 192 ? -21.397 -19.882 22.250 1.00 52.25 192 GLN A C 1
ATOM 1505 O O . GLN A 1 192 ? -21.931 -20.092 21.165 1.00 52.25 192 GLN A O 1
ATOM 1510 N N . GLN A 1 193 ? -21.721 -18.814 22.991 1.00 59.44 193 GLN A N 1
ATOM 1511 C CA . GLN A 1 193 ? -22.748 -17.852 22.576 1.00 59.44 193 GLN A CA 1
ATOM 1512 C C . GLN A 1 193 ? -22.183 -16.747 21.677 1.00 59.44 193 GLN A C 1
ATOM 1514 O O . GLN A 1 193 ? -21.085 -16.234 21.903 1.00 59.44 193 GLN A O 1
ATOM 1519 N N . VAL A 1 194 ? -22.968 -16.379 20.662 1.00 61.66 194 VAL A N 1
ATOM 1520 C CA . VAL A 1 194 ? -22.693 -15.261 19.750 1.00 61.66 194 VAL A CA 1
ATOM 1521 C C . VAL A 1 194 ? -22.654 -13.954 20.558 1.00 61.66 194 VAL A C 1
ATOM 1523 O O . VAL A 1 194 ? -23.549 -13.750 21.381 1.00 61.66 194 VAL A O 1
ATOM 1526 N N . PRO A 1 195 ? -21.668 -13.055 20.350 1.00 67.38 195 PRO A N 1
ATOM 1527 C CA . PRO A 1 195 ? -21.623 -11.781 21.063 1.00 67.38 195 PRO A CA 1
ATOM 1528 C C . PRO A 1 195 ? -22.896 -10.963 20.826 1.00 67.38 195 PRO A C 1
ATOM 1530 O O . PRO A 1 195 ? -23.452 -10.983 19.723 1.00 67.38 195 PRO A O 1
ATOM 1533 N N . GLY A 1 196 ? -23.318 -10.204 21.842 1.00 71.81 196 GLY A N 1
ATOM 1534 C CA . GLY A 1 196 ? -24.401 -9.225 21.717 1.00 71.81 196 GLY A CA 1
ATOM 1535 C C . GLY A 1 196 ? -24.092 -8.113 20.703 1.00 71.81 196 GLY A C 1
ATOM 1536 O O . GLY A 1 196 ? -23.026 -8.084 20.081 1.00 71.81 196 GLY A O 1
ATOM 1537 N N . LYS A 1 197 ? -25.019 -7.164 20.537 1.00 81.69 197 LYS A N 1
ATOM 1538 C CA . LYS A 1 197 ? -24.848 -6.026 19.616 1.00 81.69 197 LYS A CA 1
ATOM 1539 C C . LYS A 1 197 ? -23.609 -5.190 19.980 1.00 81.69 197 LYS A C 1
ATOM 1541 O O . LYS A 1 197 ? -23.170 -5.169 21.133 1.00 81.69 197 LYS A O 1
ATOM 1546 N N . LEU A 1 198 ? -22.979 -4.562 18.984 1.00 84.12 198 LEU A N 1
ATOM 1547 C CA . LEU A 1 198 ? -21.914 -3.573 19.218 1.00 84.12 198 LEU A CA 1
ATOM 1548 C C . LEU A 1 198 ? -22.539 -2.306 19.799 1.00 84.12 198 LEU A C 1
ATOM 1550 O O . LEU A 1 198 ? -23.565 -1.864 19.291 1.00 84.12 198 LEU A O 1
ATOM 1554 N N . LYS A 1 199 ? -21.925 -1.730 20.833 1.00 86.31 199 LYS A N 1
ATOM 1555 C CA . LYS A 1 199 ? -22.452 -0.537 21.507 1.00 86.31 199 LYS A CA 1
ATOM 1556 C C . LYS A 1 199 ? -21.872 0.735 20.895 1.00 86.31 199 LYS A C 1
ATOM 1558 O O . LYS A 1 199 ? -20.653 0.877 20.799 1.00 86.31 199 LYS A O 1
ATOM 1563 N N . ILE A 1 200 ? -22.743 1.656 20.502 1.00 90.44 200 ILE A N 1
ATOM 1564 C CA . ILE A 1 200 ? -22.390 2.974 19.979 1.00 90.44 200 ILE A CA 1
ATOM 1565 C C . ILE A 1 200 ? -22.975 4.030 20.913 1.00 90.44 200 ILE A C 1
ATOM 1567 O O . ILE A 1 200 ? -24.187 4.097 21.107 1.00 90.44 200 ILE A O 1
ATOM 1571 N N . PHE A 1 201 ? -22.110 4.862 21.479 1.00 89.25 201 PHE A N 1
ATOM 1572 C CA . PHE A 1 201 ? -22.509 6.016 22.274 1.00 89.25 201 PHE A CA 1
ATOM 1573 C C . PHE A 1 201 ? -22.662 7.232 21.362 1.00 89.25 201 PHE A C 1
ATOM 1575 O O . PHE A 1 201 ? -21.822 7.459 20.488 1.00 89.25 201 PHE A O 1
ATOM 1582 N N . LEU A 1 202 ? -23.726 8.007 21.557 1.00 90.31 202 LEU A N 1
ATOM 1583 C CA . LEU A 1 202 ? -23.976 9.254 20.839 1.00 90.31 202 LEU A CA 1
ATOM 1584 C C . LEU A 1 202 ? -23.887 10.425 21.822 1.00 90.31 202 LEU A C 1
ATOM 1586 O O . LEU A 1 202 ? -24.774 10.600 22.657 1.00 90.31 202 LEU A O 1
ATOM 1590 N N . SER A 1 203 ? -22.840 11.240 21.701 1.00 89.88 203 SER A N 1
ATOM 1591 C CA . SER A 1 203 ? -22.698 12.482 22.465 1.00 89.88 203 SER A CA 1
ATOM 1592 C C . SER A 1 203 ? -23.082 13.673 21.593 1.00 89.88 203 SER A C 1
ATOM 1594 O O . SER A 1 203 ? -22.565 13.834 20.487 1.00 89.88 203 SER A O 1
ATOM 1596 N N . HIS A 1 204 ? -23.993 14.506 22.087 1.00 89.31 204 HIS A N 1
ATOM 1597 C CA . HIS A 1 204 ? -24.459 15.727 21.430 1.00 89.31 204 HIS A CA 1
ATOM 1598 C C . HIS A 1 204 ? -24.831 16.766 22.494 1.00 89.31 204 HIS A C 1
ATOM 1600 O O . HIS A 1 204 ? -25.129 16.417 23.638 1.00 89.31 204 HIS A O 1
ATOM 1606 N N . ALA A 1 205 ? -24.830 18.048 22.135 1.00 86.75 205 ALA A N 1
ATOM 1607 C CA . ALA A 1 205 ? -25.326 19.080 23.033 1.00 86.75 205 ALA A CA 1
ATOM 1608 C C . ALA A 1 205 ? -26.834 19.261 22.848 1.00 86.75 205 ALA A C 1
ATOM 1610 O O . ALA A 1 205 ? -27.307 19.501 21.747 1.00 86.75 205 ALA A O 1
ATOM 1611 N N . LYS A 1 206 ? -27.585 19.243 23.955 1.00 81.31 206 LYS A N 1
ATOM 1612 C CA . LYS A 1 206 ? -29.038 19.519 23.967 1.00 81.31 206 LYS A CA 1
ATOM 1613 C C . LYS A 1 206 ? -29.405 20.932 23.485 1.00 81.31 206 LYS A C 1
ATOM 1615 O O . LYS A 1 206 ? -30.569 21.197 23.227 1.00 81.31 206 LYS A O 1
ATOM 1620 N N . ALA A 1 207 ? -28.430 21.842 23.460 1.00 80.50 207 ALA A N 1
ATOM 1621 C CA . ALA A 1 207 ? -28.593 23.214 22.983 1.00 80.50 207 ALA A CA 1
ATOM 1622 C C . ALA A 1 207 ? -28.394 23.351 21.462 1.00 80.50 207 ALA A C 1
ATOM 1624 O O . ALA A 1 207 ? -28.724 24.398 20.916 1.00 80.50 207 ALA A O 1
ATOM 1625 N N . ASP A 1 208 ? -27.857 22.319 20.805 1.00 82.31 208 ASP A N 1
ATOM 1626 C CA . ASP A 1 208 ? -27.739 22.242 19.350 1.00 82.31 208 ASP A CA 1
ATOM 1627 C C . ASP A 1 208 ? -28.969 21.520 18.759 1.00 82.31 208 ASP A C 1
ATOM 1629 O O . ASP A 1 208 ? -29.759 20.909 19.487 1.00 82.31 208 ASP A O 1
ATOM 1633 N N . ASP A 1 209 ? -29.131 21.563 17.432 1.00 82.44 209 ASP A N 1
ATOM 1634 C CA . ASP A 1 209 ? -30.128 20.733 16.745 1.00 82.44 209 ASP A CA 1
ATOM 1635 C C . ASP A 1 209 ? -29.837 19.239 16.996 1.00 82.44 209 ASP A C 1
ATOM 1637 O O . ASP A 1 209 ? -28.697 18.772 16.945 1.00 82.44 209 ASP A O 1
ATOM 1641 N N . THR A 1 210 ? -30.891 18.480 17.293 1.00 84.44 210 THR A N 1
ATOM 1642 C CA . THR A 1 210 ? -30.815 17.041 17.584 1.00 84.44 210 THR A CA 1
ATOM 1643 C C . THR A 1 210 ? -31.088 16.180 16.354 1.00 84.44 210 THR A C 1
ATOM 1645 O O . THR A 1 210 ? -30.922 14.959 16.416 1.00 84.44 210 THR A O 1
ATOM 1648 N N . ARG A 1 211 ? -31.475 16.783 15.222 1.00 89.38 211 ARG A N 1
ATOM 1649 C CA . ARG A 1 211 ? -31.860 16.087 13.988 1.00 89.38 211 ARG A CA 1
ATOM 1650 C C . ARG A 1 211 ? -30.828 15.058 13.531 1.00 89.38 211 ARG A C 1
ATOM 1652 O O . ARG A 1 211 ? -31.190 13.927 13.211 1.00 89.38 211 ARG A O 1
ATOM 1659 N N . GLU A 1 212 ? -29.549 15.418 13.490 1.00 90.25 212 GLU A N 1
ATOM 1660 C CA . GLU A 1 212 ? -28.468 14.529 13.053 1.00 90.25 212 GLU A 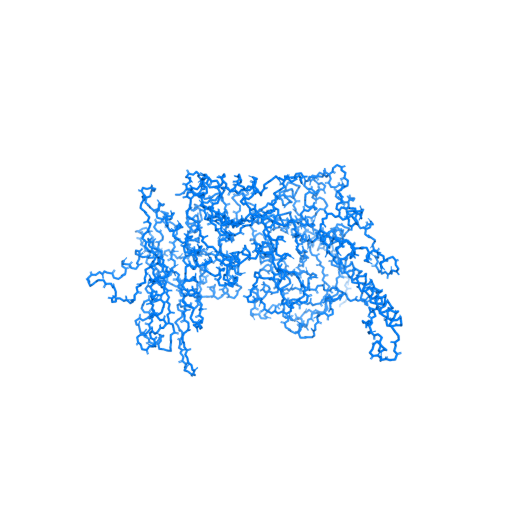CA 1
ATOM 1661 C C . GLU A 1 212 ? -28.244 13.371 14.026 1.00 90.25 212 GLU A C 1
ATOM 1663 O O . GLU A 1 212 ? -28.063 12.227 13.604 1.00 90.25 212 GLU A O 1
ATOM 1668 N N . ALA A 1 213 ? -28.312 13.650 15.328 1.00 89.69 213 ALA A N 1
ATOM 1669 C CA . ALA A 1 213 ? -28.183 12.644 16.374 1.00 89.69 213 ALA A CA 1
ATOM 1670 C C . ALA A 1 213 ? -29.342 11.629 16.325 1.00 89.69 213 ALA A C 1
ATOM 1672 O O . ALA A 1 213 ? -29.112 10.421 16.425 1.00 89.69 213 ALA A O 1
ATOM 1673 N N . VAL A 1 214 ? -30.574 12.101 16.097 1.00 89.88 214 VAL A N 1
ATOM 1674 C CA . VAL A 1 214 ? -31.766 11.256 15.912 1.00 89.88 214 VAL A CA 1
ATOM 1675 C C . VAL A 1 214 ? -31.632 10.394 14.659 1.00 89.88 214 VAL A C 1
ATOM 1677 O O . VAL A 1 214 ? -31.756 9.175 14.756 1.00 89.88 214 VAL A O 1
ATOM 1680 N N . LYS A 1 215 ? -31.270 10.982 13.511 1.00 92.12 215 LYS A N 1
ATOM 1681 C CA . LYS A 1 215 ? -31.034 10.232 12.264 1.00 92.12 215 LYS A CA 1
ATOM 1682 C C . LYS A 1 215 ? -29.978 9.140 12.421 1.00 92.12 215 LYS A C 1
ATOM 1684 O O . LYS A 1 215 ? -30.130 8.041 11.891 1.00 92.12 215 LYS A O 1
ATOM 1689 N N . LEU A 1 216 ? -28.893 9.431 13.142 1.00 92.75 216 LEU A N 1
ATOM 1690 C CA . LEU A 1 216 ? -27.862 8.441 13.447 1.00 92.75 216 LEU A CA 1
ATOM 1691 C C . LEU A 1 216 ? -28.419 7.298 14.293 1.00 92.75 216 LEU A C 1
ATOM 1693 O O . LEU A 1 216 ? -28.159 6.139 13.976 1.00 92.75 216 LEU A O 1
ATOM 1697 N N . LYS A 1 217 ? -29.203 7.599 15.334 1.00 91.19 217 LYS A N 1
ATOM 1698 C CA . LYS A 1 217 ? -29.843 6.575 16.168 1.00 91.19 217 LYS A CA 1
ATOM 1699 C C . LYS A 1 217 ? -30.799 5.702 15.360 1.00 91.19 217 LYS A C 1
ATOM 1701 O O . LYS A 1 217 ? -30.682 4.480 15.426 1.00 91.19 217 LYS A O 1
ATOM 1706 N N . GLU A 1 218 ? -31.693 6.309 14.584 1.00 92.12 218 GLU A N 1
ATOM 1707 C CA . GLU A 1 218 ? -32.647 5.599 13.724 1.00 92.12 218 GLU A CA 1
ATOM 1708 C C . GLU A 1 218 ? -31.923 4.689 12.730 1.00 92.12 218 GLU A C 1
ATOM 1710 O O . GLU A 1 218 ? -32.259 3.513 12.608 1.00 92.12 218 GLU A O 1
ATOM 1715 N N . PHE A 1 219 ? -30.863 5.190 12.088 1.00 92.12 219 PHE A N 1
ATOM 1716 C CA . PHE A 1 219 ? -30.045 4.386 11.187 1.00 92.12 219 PHE A CA 1
ATOM 1717 C C . PHE A 1 219 ? -29.355 3.224 11.916 1.00 92.12 219 PHE A C 1
ATOM 1719 O O . PHE A 1 219 ? -29.378 2.094 11.434 1.00 92.12 219 PHE A O 1
ATOM 1726 N N . ILE A 1 220 ? -28.757 3.463 13.089 1.00 91.62 220 ILE A N 1
ATOM 1727 C CA . ILE A 1 220 ? -28.110 2.403 13.875 1.00 91.62 220 ILE A CA 1
ATOM 1728 C C . ILE A 1 220 ? -29.126 1.312 14.240 1.00 91.62 220 ILE A C 1
ATOM 1730 O O . ILE A 1 220 ? -28.828 0.128 14.085 1.00 91.62 220 ILE A O 1
ATOM 1734 N N . GLN A 1 221 ? -30.320 1.695 14.689 1.00 90.00 221 GLN A N 1
ATOM 1735 C CA . GLN A 1 221 ? -31.353 0.763 15.141 1.00 90.00 221 GLN A CA 1
ATOM 1736 C C . GLN A 1 221 ? -32.055 0.028 13.989 1.00 90.00 221 GLN A C 1
ATOM 1738 O O . GLN A 1 221 ? -32.383 -1.149 14.146 1.00 90.00 221 GLN A O 1
ATOM 1743 N N . GLY A 1 222 ? -32.278 0.699 12.856 1.00 88.81 222 GLY A N 1
ATOM 1744 C CA . GLY A 1 222 ? -33.017 0.159 11.713 1.00 88.81 222 GLY A CA 1
ATOM 1745 C C . GLY A 1 222 ? -32.155 -0.582 10.689 1.00 88.81 222 GLY A C 1
ATOM 1746 O O . GLY A 1 222 ? -32.581 -1.600 10.152 1.00 88.81 222 GLY A O 1
ATOM 1747 N N . GLU A 1 223 ? -30.930 -0.111 10.436 1.00 87.00 223 GLU A N 1
ATOM 1748 C CA . GLU A 1 223 ? -30.104 -0.557 9.299 1.00 87.00 223 GLU A CA 1
ATOM 1749 C C . GLU A 1 223 ? -28.848 -1.341 9.718 1.00 87.00 223 GLU A C 1
ATOM 1751 O O . GLU A 1 223 ? -28.118 -1.856 8.867 1.00 87.00 223 GLU A O 1
ATOM 1756 N N . THR A 1 224 ? -28.567 -1.456 11.022 1.00 86.44 224 THR A N 1
ATOM 1757 C CA . THR A 1 224 ? -27.374 -2.153 11.534 1.00 86.44 224 THR A CA 1
ATOM 1758 C C . THR A 1 224 ? -27.714 -3.178 12.616 1.00 86.44 224 THR A C 1
ATOM 1760 O O . THR A 1 224 ? -28.820 -3.233 13.144 1.00 86.44 224 THR A O 1
ATOM 1763 N N . GLN A 1 225 ? -26.747 -4.021 12.973 1.00 82.81 225 GLN A N 1
ATOM 1764 C CA . GLN A 1 225 ? -26.816 -4.938 14.115 1.00 82.81 225 GLN A CA 1
ATOM 1765 C C . GLN A 1 225 ? -26.089 -4.364 15.342 1.00 82.81 225 GLN A C 1
ATOM 1767 O O . GLN A 1 225 ? -25.570 -5.113 16.176 1.00 82.81 225 GLN A O 1
ATOM 1772 N N . CYS A 1 226 ? -26.030 -3.036 15.442 1.00 84.12 226 CYS A N 1
ATOM 1773 C CA . CYS A 1 226 ? -25.479 -2.309 16.579 1.00 84.12 226 CYS A CA 1
ATOM 1774 C C . CYS A 1 226 ? -26.605 -1.798 17.495 1.00 84.12 226 CYS A C 1
ATOM 1776 O O . CYS A 1 226 ? -27.791 -1.859 17.171 1.00 84.12 226 CYS A O 1
ATOM 1778 N N . GLU A 1 227 ? -26.223 -1.337 18.677 1.00 83.50 227 GLU A N 1
ATOM 1779 C CA . GLU A 1 227 ? -27.088 -0.751 19.694 1.00 83.50 227 GLU A CA 1
ATOM 1780 C C . GLU A 1 227 ? -26.603 0.672 19.978 1.00 83.50 227 GLU A C 1
ATOM 1782 O O . GLU A 1 227 ? -25.410 0.878 20.198 1.00 83.50 227 GLU A O 1
ATOM 1787 N N . ALA A 1 228 ? -27.511 1.649 19.933 1.00 78.00 228 ALA A N 1
ATOM 1788 C CA . ALA A 1 228 ? -27.208 3.056 20.186 1.00 78.00 228 ALA A CA 1
ATOM 1789 C C . ALA A 1 228 ? -27.708 3.484 21.572 1.00 78.00 228 ALA A C 1
ATOM 1791 O O . ALA A 1 228 ? -28.867 3.223 21.894 1.00 78.00 228 ALA A O 1
ATOM 1792 N N . PHE A 1 229 ? -26.864 4.192 22.327 1.00 72.19 229 PHE A N 1
ATOM 1793 C CA . PHE A 1 229 ? -27.182 4.796 23.628 1.00 72.19 229 PHE A CA 1
ATOM 1794 C C . PHE A 1 229 ? -26.989 6.319 23.576 1.00 72.19 229 PHE A C 1
ATOM 1796 O O . PHE A 1 229 ? -25.960 6.793 23.080 1.00 72.19 229 PHE A O 1
ATOM 1803 N N . PHE A 1 230 ? -27.957 7.077 24.096 1.00 57.19 230 PHE A N 1
ATOM 1804 C CA . PHE A 1 230 ? -27.846 8.513 24.353 1.00 57.19 230 PHE A CA 1
ATOM 1805 C C . PHE A 1 230 ? -27.567 8.778 25.830 1.00 57.19 230 PHE A C 1
ATOM 1807 O O . PHE A 1 230 ? -28.405 8.441 26.663 1.00 57.19 230 PHE A O 1
ATOM 1814 N N . ASP A 1 231 ? -26.489 9.517 26.116 1.00 55.72 231 ASP A N 1
ATOM 1815 C CA . ASP A 1 231 ? -26.298 10.214 27.403 1.00 55.72 231 ASP A CA 1
ATOM 1816 C C . ASP A 1 231 ? -26.345 9.264 28.641 1.00 55.72 231 ASP A C 1
ATOM 1818 O O . ASP A 1 231 ? -26.510 8.046 28.542 1.00 55.72 231 ASP A O 1
ATOM 1822 N N . GLU A 1 232 ? -26.170 9.802 29.847 1.00 46.62 232 GLU A N 1
ATOM 1823 C CA . GLU A 1 232 ? -26.325 9.072 31.113 1.00 46.62 232 GLU A CA 1
ATOM 1824 C C . GLU A 1 232 ? -27.794 8.689 31.402 1.00 46.62 232 GLU A C 1
ATOM 1826 O O . GLU A 1 232 ? -28.055 7.841 32.252 1.00 46.62 232 GLU A O 1
ATOM 1831 N N . THR A 1 233 ? -28.769 9.275 30.694 1.00 45.94 233 THR A N 1
ATOM 1832 C CA . THR A 1 233 ? -30.208 9.036 30.921 1.00 45.94 233 THR A CA 1
ATOM 1833 C C . THR A 1 233 ? -30.730 7.711 30.365 1.00 45.94 233 THR A C 1
ATOM 1835 O O . THR A 1 233 ? -31.773 7.251 30.824 1.00 45.94 233 THR A O 1
ATOM 1838 N N . ASP A 1 234 ? -30.028 7.084 29.412 1.00 50.59 234 ASP A N 1
ATOM 1839 C CA . ASP A 1 234 ? -30.380 5.746 28.903 1.00 50.59 234 ASP A CA 1
ATOM 1840 C C . ASP A 1 234 ? -29.856 4.610 29.817 1.00 50.59 234 ASP A C 1
ATOM 1842 O O . ASP A 1 234 ? -30.136 3.433 29.577 1.00 50.59 234 ASP A O 1
ATOM 1846 N N . ILE A 1 235 ? -29.105 4.932 30.880 1.00 57.47 235 ILE A N 1
ATOM 1847 C CA . ILE A 1 235 ? -28.635 3.962 31.879 1.00 57.47 235 ILE A CA 1
ATOM 1848 C C . ILE A 1 235 ? -29.659 3.875 33.012 1.00 57.47 235 ILE A C 1
ATOM 1850 O O . ILE A 1 235 ? -30.083 4.882 33.575 1.00 57.47 235 ILE A O 1
ATOM 1854 N N . ALA A 1 236 ? -30.065 2.648 33.351 1.00 49.09 236 ALA A N 1
ATOM 1855 C CA . ALA A 1 236 ? -31.037 2.409 34.412 1.00 49.09 236 ALA A CA 1
ATOM 1856 C C . ALA A 1 236 ? -30.592 3.067 35.732 1.00 49.09 236 ALA A C 1
ATOM 1858 O O . ALA A 1 236 ? -29.432 2.958 36.140 1.00 49.09 236 ALA A O 1
ATOM 1859 N N . SER A 1 237 ? -31.524 3.739 36.413 1.00 46.56 237 SER A N 1
ATOM 1860 C CA . SER A 1 237 ? -31.252 4.408 37.686 1.00 46.56 237 SER A CA 1
ATOM 1861 C C . SER A 1 237 ? -30.672 3.422 38.709 1.00 46.56 237 SER A C 1
ATOM 1863 O O . SER A 1 237 ? -31.226 2.346 38.920 1.00 46.56 237 SER A O 1
ATOM 1865 N N . GLY A 1 238 ? -29.554 3.791 39.344 1.00 52.53 238 GLY A N 1
ATOM 1866 C CA . GLY A 1 238 ? -28.861 2.958 40.337 1.00 52.53 238 GLY A CA 1
ATOM 1867 C C . GLY A 1 238 ? -27.669 2.143 39.813 1.00 52.53 238 GLY A C 1
ATOM 1868 O O . GLY A 1 238 ? -27.021 1.473 40.615 1.00 52.53 238 GLY A O 1
ATOM 1869 N N . TYR A 1 239 ? -27.342 2.206 38.516 1.00 53.28 239 TYR A N 1
ATOM 1870 C CA . TYR A 1 239 ? -26.121 1.603 37.958 1.00 53.28 239 TYR A CA 1
ATOM 1871 C C . TYR A 1 239 ? -24.942 2.589 37.939 1.00 53.28 239 TYR A C 1
ATOM 1873 O O . TYR A 1 239 ? -25.120 3.782 37.703 1.00 53.28 239 TYR A O 1
ATOM 1881 N N . ASP A 1 240 ? -23.726 2.076 38.152 1.00 65.56 240 ASP A N 1
ATOM 1882 C CA . ASP A 1 240 ? -22.483 2.849 38.043 1.00 65.56 240 ASP A CA 1
ATOM 1883 C C . ASP A 1 240 ? -22.089 3.031 36.567 1.00 65.56 240 ASP A C 1
ATOM 1885 O O . ASP A 1 240 ? -21.711 2.074 35.879 1.00 65.56 240 ASP A O 1
ATOM 1889 N N . TYR A 1 241 ? -22.188 4.273 36.087 1.00 68.06 241 TYR A N 1
ATOM 1890 C CA . TYR A 1 241 ? -21.820 4.679 34.730 1.00 68.06 241 TYR A CA 1
ATOM 1891 C C . TYR A 1 241 ? -20.400 4.237 34.346 1.00 68.06 241 TYR A C 1
ATOM 1893 O O . TYR A 1 241 ? -20.181 3.756 33.230 1.00 68.06 241 TYR A O 1
ATOM 1901 N N . GLU A 1 242 ? -19.438 4.357 35.266 1.00 69.25 242 GLU A N 1
ATOM 1902 C CA . GLU A 1 242 ? -18.029 4.069 34.993 1.00 69.25 242 GLU A CA 1
ATOM 1903 C C . GLU A 1 242 ? -17.813 2.573 34.724 1.00 69.25 242 GLU A C 1
ATOM 1905 O O . GLU A 1 242 ? -17.136 2.192 33.763 1.00 69.25 242 GLU A O 1
ATOM 1910 N N . GLU A 1 243 ? -18.454 1.704 35.507 1.00 73.00 243 GLU A N 1
ATOM 1911 C CA . GLU A 1 243 ? -18.366 0.252 35.326 1.00 73.00 243 GLU A CA 1
ATOM 1912 C C . GLU A 1 243 ? -19.116 -0.227 34.069 1.00 73.00 243 GLU A C 1
ATOM 1914 O O . GLU A 1 243 ? -18.612 -1.096 33.346 1.00 73.00 243 GLU A O 1
ATOM 1919 N N . VAL A 1 244 ? -20.263 0.380 33.728 1.00 74.44 244 VAL A N 1
ATOM 1920 C CA . VAL A 1 244 ? -20.976 0.099 32.464 1.00 74.44 244 VAL A CA 1
ATOM 1921 C C . VAL A 1 244 ? -20.100 0.443 31.261 1.00 74.44 244 VAL A C 1
ATOM 1923 O O . VAL A 1 244 ? -19.961 -0.366 30.337 1.00 74.44 244 VAL A O 1
ATOM 1926 N N . LEU A 1 245 ? -19.478 1.619 31.283 1.00 73.88 245 LEU A N 1
ATOM 1927 C CA . LEU A 1 245 ? -18.620 2.102 30.211 1.00 73.88 245 LEU A CA 1
ATOM 1928 C C . LEU A 1 245 ? -17.359 1.240 30.063 1.00 73.88 245 LEU A C 1
ATOM 1930 O O . LEU A 1 245 ? -17.011 0.812 28.962 1.00 73.88 245 LEU A O 1
ATOM 1934 N N . LYS A 1 246 ? -16.702 0.909 31.175 1.00 74.00 246 LYS A N 1
ATOM 1935 C CA . LYS A 1 246 ? -15.504 0.061 31.200 1.00 74.00 246 LYS A CA 1
ATOM 1936 C C . LYS A 1 246 ? -15.775 -1.343 30.670 1.00 74.00 246 LYS A C 1
ATOM 1938 O O . LYS A 1 246 ? -14.985 -1.855 29.869 1.00 74.00 246 LYS A O 1
ATOM 1943 N N . LYS A 1 247 ? -16.902 -1.953 31.053 1.00 77.88 247 LYS A N 1
ATOM 1944 C CA . LYS A 1 247 ? -17.366 -3.222 30.477 1.00 77.88 247 LYS A CA 1
ATOM 1945 C C . LYS A 1 247 ? -17.643 -3.076 28.979 1.00 77.88 247 LYS A C 1
ATOM 1947 O O . LYS A 1 247 ? -17.178 -3.892 28.184 1.00 77.88 247 LYS A O 1
ATOM 1952 N N . ALA A 1 248 ? -18.310 -1.996 28.571 1.00 78.50 248 ALA A N 1
ATOM 1953 C CA . ALA A 1 248 ? -18.617 -1.751 27.167 1.00 78.50 248 ALA A CA 1
ATOM 1954 C C . ALA A 1 248 ? -17.347 -1.598 26.301 1.00 78.50 248 ALA A C 1
ATOM 1956 O O . ALA A 1 248 ? -17.267 -2.141 25.200 1.00 78.50 248 ALA A O 1
ATOM 1957 N N . ILE A 1 249 ? -16.318 -0.915 26.806 1.00 77.75 249 ILE A N 1
ATOM 1958 C CA . ILE A 1 249 ? -15.034 -0.733 26.113 1.00 77.75 249 ILE A CA 1
ATOM 1959 C C . ILE A 1 249 ? -14.247 -2.051 26.042 1.00 77.75 249 ILE A C 1
ATOM 1961 O O . ILE A 1 249 ? -13.739 -2.416 24.981 1.00 77.75 249 ILE A O 1
ATOM 1965 N N . THR A 1 250 ? -14.122 -2.772 27.160 1.00 68.06 250 THR A N 1
ATOM 1966 C CA . THR A 1 250 ? -13.215 -3.931 27.261 1.00 68.06 250 THR A CA 1
ATOM 1967 C C . THR A 1 250 ? -13.809 -5.229 26.716 1.00 68.06 250 THR A C 1
ATOM 1969 O O . THR A 1 250 ? -13.086 -6.008 26.076 1.00 68.06 250 THR A O 1
ATOM 1972 N N . GLU A 1 251 ? -15.105 -5.447 26.949 1.00 71.69 251 GLU A N 1
ATOM 1973 C CA . GLU A 1 251 ? -15.842 -6.661 26.591 1.00 71.69 251 GLU A CA 1
ATOM 1974 C C . GLU A 1 251 ? -16.740 -6.444 25.370 1.00 71.69 251 GLU A C 1
ATOM 1976 O O . GLU A 1 251 ? -16.770 -7.304 24.482 1.00 71.69 251 GLU A O 1
ATOM 1981 N N . ASP A 1 252 ? -17.434 -5.302 25.277 1.00 66.88 252 ASP A N 1
ATOM 1982 C CA . ASP A 1 252 ? -18.409 -5.070 24.201 1.00 66.88 252 ASP A CA 1
ATOM 1983 C C . ASP A 1 252 ? -17.852 -4.402 22.941 1.00 66.88 252 ASP A C 1
ATOM 1985 O O . ASP A 1 252 ? -18.528 -4.395 21.912 1.00 66.88 252 ASP A O 1
ATOM 1989 N N . SER A 1 253 ? -16.606 -3.920 22.980 1.00 75.00 253 SER A N 1
ATOM 1990 C CA . SER A 1 253 ? -15.987 -3.157 21.886 1.00 75.00 253 SER A CA 1
ATOM 1991 C C . SER A 1 253 ? -16.857 -1.964 21.468 1.00 75.00 253 SER A C 1
ATOM 1993 O O . SER A 1 253 ? -17.446 -1.949 20.388 1.00 75.00 253 SER A O 1
ATOM 1995 N N . ALA A 1 254 ? -16.963 -0.983 22.364 1.00 82.62 254 ALA A N 1
ATOM 1996 C CA . ALA A 1 254 ? -17.754 0.223 22.154 1.00 82.62 254 ALA A CA 1
ATOM 1997 C C . ALA A 1 254 ? -17.039 1.302 21.324 1.00 82.62 254 ALA A C 1
ATOM 1999 O O . ALA A 1 254 ? -15.810 1.379 21.310 1.00 82.62 254 ALA A O 1
ATOM 2000 N N . GLY A 1 255 ? -17.823 2.172 20.685 1.00 91.94 255 GLY A N 1
ATOM 2001 C CA . GLY A 1 255 ? -17.350 3.387 20.017 1.00 91.94 255 GLY A CA 1
ATOM 2002 C C . GLY A 1 255 ? -18.228 4.598 20.331 1.00 91.94 255 GLY A C 1
ATOM 2003 O O . GLY A 1 255 ? -19.385 4.433 20.712 1.00 91.94 255 GLY A O 1
ATOM 2004 N N . LEU A 1 256 ? -17.682 5.803 20.169 1.00 93.56 256 LEU A N 1
ATOM 2005 C CA . LEU A 1 256 ? -18.384 7.067 20.412 1.00 93.56 256 LEU A CA 1
ATOM 2006 C C . LEU A 1 256 ? -18.512 7.875 19.116 1.00 93.56 256 LEU A C 1
ATOM 2008 O O . LEU A 1 256 ? -17.525 8.088 18.411 1.00 93.56 256 LEU A O 1
ATOM 2012 N N . ILE A 1 257 ? -19.716 8.363 18.826 1.00 94.81 257 ILE A N 1
ATOM 2013 C CA . ILE A 1 257 ? -19.947 9.425 17.845 1.00 94.81 257 ILE A CA 1
ATOM 2014 C C . ILE A 1 257 ? -20.202 10.718 18.610 1.00 94.81 257 ILE A C 1
ATOM 2016 O O . ILE A 1 257 ? -21.107 10.791 19.439 1.00 94.81 257 ILE A O 1
ATOM 2020 N N . VAL A 1 258 ? -19.406 11.737 18.306 1.00 94.25 258 VAL A N 1
ATOM 2021 C CA . VAL A 1 258 ? -19.578 13.099 18.807 1.00 94.25 258 VAL A CA 1
ATOM 2022 C C . VAL A 1 258 ? -20.249 13.930 17.722 1.00 94.25 258 VAL A C 1
ATOM 2024 O O . VAL A 1 258 ? -19.633 14.185 16.694 1.00 94.25 258 VAL A O 1
ATOM 2027 N N . VAL A 1 259 ? -21.488 14.365 17.936 1.00 92.88 259 VAL A N 1
ATOM 2028 C CA . VAL A 1 259 ? -22.175 15.325 17.059 1.00 92.88 259 VAL A CA 1
ATOM 2029 C C . VAL A 1 259 ? -21.807 16.732 17.525 1.00 92.88 259 VAL A C 1
ATOM 2031 O O . VAL A 1 259 ? -22.326 17.232 18.521 1.00 92.88 259 VAL A O 1
ATOM 2034 N N . GLN A 1 260 ? -20.845 17.333 16.829 1.00 92.44 260 GLN A N 1
ATOM 2035 C CA . GLN A 1 260 ? -20.238 18.610 17.176 1.00 92.44 260 GLN A CA 1
ATOM 2036 C C . GLN A 1 260 ? -20.935 19.766 16.443 1.00 92.44 260 GLN A C 1
ATOM 2038 O O . GLN A 1 260 ? -20.556 20.122 15.320 1.00 92.44 260 GLN A O 1
ATOM 2043 N N . GLY A 1 261 ? -21.936 20.341 17.113 1.00 91.06 261 GLY A N 1
ATOM 2044 C CA . GLY A 1 261 ? -22.568 21.608 16.750 1.00 91.06 261 GLY A CA 1
ATOM 2045 C C . GLY A 1 261 ? -21.876 22.820 17.382 1.00 91.06 261 GLY A C 1
ATOM 2046 O O . GLY A 1 261 ? -20.774 22.713 17.936 1.00 91.06 261 GLY A O 1
ATOM 2047 N N . ASP A 1 262 ? -22.520 23.981 17.278 1.00 90.25 262 ASP A N 1
ATOM 2048 C CA . ASP A 1 262 ? -21.949 25.273 17.669 1.00 90.25 262 ASP A CA 1
ATOM 2049 C C . ASP A 1 262 ? -21.748 25.399 19.191 1.00 90.25 262 ASP A C 1
ATOM 2051 O O . ASP A 1 262 ? -20.753 25.976 19.638 1.00 90.25 262 ASP A O 1
ATOM 2055 N N . HIS A 1 263 ? -22.624 24.792 20.001 1.00 89.38 263 HIS A N 1
ATOM 2056 C CA . HIS A 1 263 ? -22.575 24.868 21.465 1.00 89.38 263 HIS A CA 1
ATOM 2057 C C . HIS A 1 263 ? -21.923 23.655 22.139 1.00 89.38 263 HIS A C 1
ATOM 2059 O O . HIS A 1 263 ? -21.778 23.637 23.366 1.00 89.38 263 HIS A O 1
ATOM 2065 N N . TYR A 1 264 ? -21.495 22.645 21.376 1.00 90.25 264 TYR A N 1
ATOM 2066 C CA . TYR A 1 264 ? -20.997 21.379 21.920 1.00 90.25 264 TYR A CA 1
ATOM 2067 C C . TYR A 1 264 ? -19.837 21.546 22.918 1.00 90.25 264 TYR A C 1
ATOM 2069 O O . TYR A 1 264 ? -19.867 21.009 24.028 1.00 90.25 264 TYR A O 1
ATOM 2077 N N . ALA A 1 265 ? -18.821 22.340 22.564 1.00 88.81 265 ALA A N 1
ATOM 2078 C CA . ALA A 1 265 ? -17.632 22.518 23.400 1.00 88.81 265 ALA A CA 1
ATOM 2079 C C . ALA A 1 265 ? -17.864 23.365 24.664 1.00 88.81 265 ALA A C 1
ATOM 2081 O O . ALA A 1 265 ? -17.022 23.335 25.570 1.00 88.81 265 ALA A O 1
ATOM 2082 N N . ASP A 1 266 ? -18.979 24.091 24.754 1.00 88.38 266 ASP A N 1
ATOM 2083 C CA . ASP A 1 266 ? -19.310 24.938 25.905 1.00 88.38 266 ASP A CA 1
ATOM 2084 C C . ASP A 1 266 ? -20.023 24.157 27.014 1.00 88.38 266 ASP A C 1
ATOM 2086 O O . ASP A 1 266 ? -20.153 24.641 28.138 1.00 88.38 266 ASP A O 1
ATOM 2090 N N . ARG A 1 267 ? -20.461 22.922 26.736 1.00 85.19 267 ARG A N 1
ATOM 2091 C CA . ARG A 1 267 ? -21.175 22.077 27.697 1.00 85.19 267 ARG A CA 1
ATOM 2092 C C . ARG A 1 267 ? -20.188 21.284 28.568 1.00 85.19 267 ARG A C 1
ATOM 2094 O O . ARG A 1 267 ? -19.495 20.402 28.056 1.00 85.19 267 ARG A O 1
ATOM 2101 N N . PRO A 1 268 ? -20.157 21.502 29.901 1.00 84.69 268 PRO A N 1
ATOM 2102 C CA . PRO A 1 268 ? -19.296 20.727 30.801 1.00 84.69 268 PRO A CA 1
ATOM 2103 C C . PRO A 1 268 ? -19.590 19.224 30.768 1.00 84.69 268 PRO A C 1
ATOM 2105 O O . PRO A 1 268 ? -18.689 18.412 30.953 1.00 84.69 268 PRO A O 1
ATOM 2108 N N . TRP A 1 269 ? -20.844 18.859 30.494 1.00 81.56 269 TRP A N 1
ATOM 2109 C CA . TRP A 1 269 ? -21.278 17.471 30.403 1.00 81.56 269 TRP A CA 1
ATOM 2110 C C . TRP A 1 269 ? -20.667 16.721 29.223 1.00 81.56 269 TRP A C 1
ATOM 2112 O O . TRP A 1 269 ? -20.022 15.700 29.419 1.00 81.56 269 TRP A O 1
ATOM 2122 N N . CYS A 1 270 ? -20.752 17.287 28.017 1.00 84.38 270 CYS A N 1
ATOM 2123 C CA . CYS A 1 270 ? -20.130 16.709 26.827 1.00 84.38 270 CYS A CA 1
ATOM 2124 C C . CYS A 1 270 ? -18.610 16.539 27.021 1.00 84.38 270 CYS A C 1
ATOM 2126 O O . CYS A 1 270 ? -18.027 15.529 26.633 1.00 84.38 270 CYS A O 1
ATOM 2128 N N . ARG A 1 271 ? -17.956 17.490 27.710 1.00 85.31 271 ARG A N 1
ATOM 2129 C CA . ARG A 1 271 ? -16.536 17.367 28.090 1.00 85.31 271 ARG A CA 1
ATOM 2130 C C . ARG A 1 271 ? -16.281 16.211 29.057 1.00 85.31 271 ARG A C 1
ATOM 2132 O O . ARG A 1 271 ? -15.285 15.506 28.896 1.00 85.31 271 ARG A O 1
ATOM 2139 N N . LYS A 1 272 ? -17.151 16.024 30.054 1.00 83.25 272 LYS A N 1
ATOM 2140 C CA . LYS A 1 272 ? -17.087 14.900 30.999 1.00 83.25 272 LYS A CA 1
ATOM 2141 C C . LYS A 1 272 ? -17.219 13.567 30.255 1.00 83.25 272 LYS A C 1
ATOM 2143 O O . LYS A 1 272 ? -16.345 12.723 30.407 1.00 83.25 272 LYS A O 1
ATOM 2148 N N . GLU A 1 273 ? -18.221 13.422 29.390 1.00 83.44 273 GLU A N 1
ATOM 2149 C CA . GLU A 1 273 ? -18.439 12.211 28.586 1.00 83.44 273 GLU A CA 1
ATOM 2150 C C . GLU A 1 273 ? -17.208 11.848 27.746 1.00 83.44 273 GLU A C 1
ATOM 2152 O O . GLU A 1 273 ? -16.748 10.708 27.780 1.00 83.44 273 GLU A O 1
ATOM 2157 N N . ILE A 1 274 ? -16.622 12.822 27.039 1.00 88.31 274 ILE A N 1
ATOM 2158 C CA . ILE A 1 274 ? -15.403 12.605 26.244 1.00 88.31 274 ILE A CA 1
ATOM 2159 C C . ILE A 1 274 ? -14.235 12.199 27.133 1.00 88.31 274 ILE A C 1
ATOM 2161 O O . ILE A 1 274 ? -13.478 11.288 26.789 1.00 88.31 274 ILE A O 1
ATOM 2165 N N . ARG A 1 275 ? -14.057 12.882 28.268 1.00 85.38 275 ARG A N 1
ATOM 2166 C CA . ARG A 1 275 ? -12.982 12.579 29.210 1.00 85.38 275 ARG A CA 1
ATOM 2167 C C . ARG A 1 275 ? -13.082 11.139 29.693 1.00 85.38 275 ARG A C 1
ATOM 2169 O O . ARG A 1 275 ? -12.086 10.425 29.584 1.00 85.38 275 ARG A O 1
ATOM 2176 N N . ASP A 1 276 ? -14.258 10.750 30.164 1.00 84.69 276 ASP A N 1
ATOM 2177 C CA . ASP A 1 276 ? -14.515 9.453 30.777 1.00 84.69 276 ASP A CA 1
ATOM 2178 C C . ASP A 1 276 ? -14.448 8.335 29.717 1.00 84.69 276 ASP A C 1
ATOM 2180 O O . ASP A 1 276 ? -13.798 7.315 29.940 1.00 84.69 276 ASP A O 1
ATOM 2184 N N . PHE A 1 277 ? -14.992 8.560 28.512 1.00 87.88 277 PHE A N 1
ATOM 2185 C CA . PHE A 1 277 ? -14.899 7.616 27.391 1.00 87.88 277 PHE A CA 1
ATOM 2186 C C . PHE A 1 277 ? -13.456 7.399 26.930 1.00 87.88 277 PHE A C 1
ATOM 2188 O O . PHE A 1 277 ? -13.021 6.265 26.773 1.00 87.88 277 PHE A O 1
ATOM 2195 N N . LEU A 1 278 ? -12.675 8.463 26.739 1.00 88.69 278 LEU A N 1
ATOM 2196 C CA . LEU A 1 278 ? -11.291 8.367 26.258 1.00 88.69 278 LEU A CA 1
ATOM 2197 C C . LEU A 1 278 ? -10.278 7.987 27.353 1.00 88.69 278 LEU A C 1
ATOM 2199 O O . LEU A 1 278 ? -9.066 8.085 27.131 1.00 88.69 278 LEU A O 1
ATOM 2203 N N . GLN A 1 279 ? -10.723 7.615 28.553 1.00 87.38 279 GLN A N 1
ATOM 2204 C CA . GLN A 1 279 ? -9.818 7.181 29.609 1.00 87.38 279 GLN A CA 1
ATOM 2205 C C . GLN A 1 279 ? -9.149 5.848 29.209 1.00 87.38 279 GLN A C 1
ATOM 2207 O O . GLN A 1 279 ? -9.847 4.885 28.894 1.00 87.38 279 GLN A O 1
ATOM 2212 N N . PRO A 1 280 ? -7.802 5.746 29.216 1.00 90.06 280 PRO A N 1
ATOM 2213 C CA . PRO A 1 280 ? -7.126 4.496 28.882 1.00 90.06 280 PRO A CA 1
ATOM 2214 C C . PRO A 1 280 ? -7.522 3.353 29.822 1.00 90.06 280 PRO A C 1
ATOM 2216 O O . PRO A 1 280 ? -7.376 3.473 31.040 1.00 90.06 280 PRO A O 1
ATOM 2219 N N . VAL A 1 281 ? -7.941 2.212 29.267 1.00 88.56 281 VAL A N 1
ATOM 2220 C CA . VAL A 1 281 ? -8.347 1.039 30.058 1.00 88.56 281 VAL A CA 1
ATOM 2221 C C . VAL A 1 281 ? -7.312 -0.084 29.931 1.00 88.56 281 VAL A C 1
ATOM 2223 O O . VAL A 1 281 ? -6.994 -0.474 28.809 1.00 88.56 281 VAL A O 1
ATOM 2226 N N . PRO A 1 282 ? -6.761 -0.637 31.030 1.00 88.75 282 PRO A N 1
ATOM 2227 C CA . PRO A 1 282 ? -5.835 -1.765 30.954 1.00 88.75 282 PRO A CA 1
ATOM 2228 C C . PRO A 1 282 ? -6.453 -2.985 30.257 1.00 88.75 282 PRO A C 1
ATOM 2230 O O . PRO A 1 282 ? -7.581 -3.370 30.558 1.00 88.75 282 PRO A O 1
ATOM 2233 N N . ASP A 1 283 ? -5.705 -3.627 29.359 1.00 88.88 283 ASP A N 1
ATOM 2234 C CA . ASP A 1 283 ? -6.185 -4.823 28.664 1.00 88.88 283 ASP A CA 1
ATOM 2235 C C . ASP A 1 283 ? -6.154 -6.054 29.595 1.00 88.88 283 ASP A C 1
ATOM 2237 O O . ASP A 1 283 ? -5.071 -6.441 30.053 1.00 88.88 283 ASP A O 1
ATOM 2241 N N . PRO A 1 284 ? -7.295 -6.728 29.843 1.00 85.62 284 PRO A N 1
ATOM 2242 C CA . PRO A 1 284 ? -7.352 -7.894 30.729 1.00 85.62 284 PRO A CA 1
ATOM 2243 C C . PRO A 1 284 ? -6.572 -9.113 30.203 1.00 85.62 284 PRO A C 1
ATOM 2245 O O . PRO A 1 284 ? -6.259 -10.027 30.967 1.00 85.62 284 PRO A O 1
ATOM 2248 N N . LEU A 1 285 ? -6.231 -9.153 28.908 1.00 84.31 285 LEU A N 1
ATOM 2249 C CA . LEU A 1 285 ? -5.493 -10.264 28.296 1.00 84.31 285 LEU A CA 1
ATOM 2250 C C . LEU A 1 285 ? -3.975 -10.194 28.523 1.00 84.31 285 LEU A C 1
ATOM 2252 O O . LEU A 1 285 ? -3.261 -11.163 28.228 1.00 84.31 285 LEU A O 1
ATOM 2256 N N . VAL A 1 286 ? -3.457 -9.081 29.048 1.00 82.94 286 VAL A N 1
ATOM 2257 C CA . VAL A 1 286 ? -2.032 -8.929 29.366 1.00 82.94 286 VAL A CA 1
ATOM 2258 C C . VAL A 1 286 ? -1.782 -9.325 30.816 1.00 82.94 286 VAL A C 1
ATOM 2260 O O . VAL A 1 286 ? -2.123 -8.618 31.756 1.00 82.94 286 VAL A O 1
ATOM 2263 N N . LYS A 1 287 ? -1.162 -10.497 30.998 1.00 71.56 287 LYS A N 1
ATOM 2264 C CA . LYS A 1 287 ? -0.933 -11.101 32.324 1.00 71.56 287 LYS A CA 1
ATOM 2265 C C . LYS A 1 287 ? 0.361 -10.637 32.999 1.00 71.56 287 LYS A C 1
ATOM 2267 O O . LYS A 1 287 ? 0.530 -10.829 34.202 1.00 71.56 287 LYS A O 1
ATOM 2272 N N . ARG A 1 288 ? 1.315 -10.087 32.239 1.00 66.88 288 ARG A N 1
ATOM 2273 C CA . ARG A 1 288 ? 2.604 -9.638 32.786 1.00 66.88 288 ARG A CA 1
ATOM 2274 C C . ARG A 1 288 ? 2.441 -8.302 33.501 1.00 66.88 288 ARG A C 1
ATOM 2276 O O . ARG A 1 288 ? 1.895 -7.371 32.936 1.00 66.88 288 ARG A O 1
ATOM 2283 N N . ARG A 1 289 ? 2.989 -8.196 34.716 1.00 63.84 289 ARG A N 1
ATOM 2284 C CA . ARG A 1 289 ? 2.966 -6.942 35.489 1.00 63.84 289 ARG A CA 1
ATOM 2285 C C . ARG A 1 289 ? 3.945 -5.880 34.975 1.00 63.84 289 ARG A C 1
ATOM 2287 O O . ARG A 1 289 ? 3.673 -4.706 35.156 1.00 63.84 289 ARG A O 1
ATOM 2294 N N . ARG A 1 290 ? 5.048 -6.291 34.330 1.00 71.94 290 ARG A N 1
ATOM 2295 C CA . ARG A 1 290 ? 6.126 -5.385 33.882 1.00 71.94 290 ARG A CA 1
ATOM 2296 C C . ARG A 1 290 ? 5.821 -4.636 32.582 1.00 71.94 290 ARG A C 1
ATOM 2298 O O . ARG A 1 290 ? 6.258 -3.512 32.432 1.00 71.94 290 ARG A O 1
ATOM 2305 N N . ASN A 1 291 ? 5.110 -5.255 31.641 1.00 81.19 291 ASN A N 1
ATOM 2306 C CA . ASN A 1 291 ? 4.696 -4.599 30.399 1.00 81.19 291 ASN A CA 1
ATOM 2307 C C . ASN A 1 291 ? 3.188 -4.437 30.444 1.00 81.19 291 ASN A C 1
ATOM 2309 O O . ASN A 1 291 ? 2.477 -5.410 30.700 1.00 81.19 291 ASN A O 1
ATOM 2313 N N . ARG A 1 292 ? 2.701 -3.231 30.174 1.00 86.25 292 ARG A N 1
ATOM 2314 C CA . ARG A 1 292 ? 1.277 -2.914 30.264 1.00 86.25 292 ARG A CA 1
ATOM 2315 C C . ARG A 1 292 ? 0.723 -2.644 28.882 1.00 86.25 292 ARG A C 1
ATOM 2317 O O . ARG A 1 292 ? 1.418 -2.127 28.013 1.00 86.25 292 ARG A O 1
ATOM 2324 N N . MET A 1 293 ? -0.545 -2.971 28.699 1.00 89.25 293 MET A N 1
ATOM 2325 C CA . MET A 1 293 ? -1.281 -2.599 27.508 1.00 89.25 293 MET A CA 1
ATOM 2326 C C . MET A 1 293 ? -2.538 -1.849 27.898 1.00 89.25 293 MET A C 1
ATOM 2328 O O . MET A 1 293 ? -3.241 -2.281 28.810 1.00 89.25 293 MET A O 1
ATOM 2332 N N . PHE A 1 294 ? -2.815 -0.761 27.191 1.00 91.62 294 PHE A N 1
ATOM 2333 C CA . PHE A 1 294 ? -4.039 0.004 27.342 1.00 91.62 294 PHE A CA 1
ATOM 2334 C C . PHE A 1 294 ? -4.834 0.016 26.042 1.00 91.62 294 PHE A C 1
ATOM 2336 O O . PHE A 1 294 ? -4.285 0.102 24.941 1.00 91.62 294 PHE A O 1
ATOM 2343 N N . ILE A 1 295 ? -6.145 -0.067 26.210 1.00 91.44 295 ILE A N 1
ATOM 2344 C CA . ILE A 1 295 ? -7.157 0.090 25.184 1.00 91.44 295 ILE A CA 1
ATOM 2345 C C . ILE A 1 295 ? -7.620 1.541 25.249 1.00 91.44 295 ILE A C 1
ATOM 2347 O O . ILE A 1 295 ? -8.084 2.010 26.289 1.00 91.44 295 ILE A O 1
ATOM 2351 N N . ILE A 1 296 ? -7.477 2.236 24.129 1.00 91.12 296 ILE A N 1
ATOM 2352 C CA . ILE A 1 296 ? -8.055 3.547 23.877 1.00 91.12 296 ILE A CA 1
ATOM 2353 C C . ILE A 1 296 ? -9.250 3.325 22.951 1.00 91.12 296 ILE A C 1
ATOM 2355 O O . ILE A 1 296 ? -9.068 2.766 21.859 1.00 91.12 296 ILE A O 1
ATOM 2359 N N . PRO A 1 297 ? -10.467 3.699 23.365 1.00 89.94 297 PRO A N 1
ATOM 2360 C CA . PRO A 1 297 ? -11.641 3.433 22.560 1.00 89.94 297 PRO A CA 1
ATOM 2361 C C . PRO A 1 297 ? -11.775 4.419 21.385 1.00 89.94 297 PRO A C 1
ATOM 2363 O O . PRO A 1 297 ? -11.295 5.559 21.441 1.00 89.94 297 PRO A O 1
ATOM 2366 N N . PRO A 1 298 ? -12.405 3.976 20.288 1.00 92.69 298 PRO A N 1
ATOM 2367 C CA . PRO A 1 298 ? -12.547 4.750 19.066 1.00 92.69 298 PRO A CA 1
ATOM 2368 C C . PRO A 1 298 ? -13.610 5.847 19.184 1.00 92.69 298 PRO A C 1
ATOM 2370 O O . PRO A 1 298 ? -14.649 5.666 19.816 1.00 92.69 298 PRO A O 1
ATOM 2373 N N . VAL A 1 299 ? -13.357 6.971 18.512 1.00 93.81 299 VAL A N 1
ATOM 2374 C CA . VAL A 1 299 ? -14.242 8.144 18.472 1.00 93.81 299 VAL A CA 1
ATOM 2375 C C . VAL A 1 299 ? -14.288 8.667 17.044 1.00 93.81 299 VAL A C 1
ATOM 2377 O O . VAL A 1 299 ? -13.238 8.737 16.407 1.00 93.81 299 VAL A O 1
ATOM 2380 N N . VAL A 1 300 ? -15.473 9.041 16.567 1.00 95.50 300 VAL A N 1
ATOM 2381 C CA . VAL A 1 300 ? -15.684 9.782 15.315 1.00 95.50 300 VAL A CA 1
ATOM 2382 C C . VAL A 1 300 ? -16.392 11.089 15.643 1.00 95.50 300 VAL A C 1
ATOM 2384 O O . VAL A 1 300 ? -17.370 11.092 16.388 1.00 95.50 300 VAL A O 1
ATOM 2387 N N . VAL A 1 301 ? -15.916 12.191 15.072 1.00 95.25 301 VAL A N 1
ATOM 2388 C CA . VAL A 1 301 ? -16.547 13.506 15.206 1.00 95.25 301 VAL A CA 1
ATOM 2389 C C . VAL A 1 301 ? -17.378 13.785 13.962 1.00 95.25 301 VAL A C 1
ATOM 2391 O O . VAL A 1 301 ? -16.885 13.676 12.845 1.00 95.25 301 VAL A O 1
ATOM 2394 N N . VAL A 1 302 ? -18.636 14.154 14.148 1.00 94.12 302 VAL A N 1
ATOM 2395 C CA . VAL A 1 302 ? -19.558 14.591 13.104 1.00 94.12 302 VAL A CA 1
ATOM 2396 C C . VAL A 1 302 ? -19.720 16.094 13.233 1.00 94.12 302 VAL A C 1
ATOM 2398 O O . VAL A 1 302 ? -20.269 16.570 14.219 1.00 94.12 302 VAL A O 1
ATOM 2401 N N . GLN A 1 303 ? -19.232 16.845 12.252 1.00 91.69 303 GLN A N 1
ATOM 2402 C CA . GLN A 1 303 ? -19.341 18.301 12.253 1.00 91.69 303 GLN A CA 1
ATOM 2403 C C . GLN A 1 303 ? -20.685 18.732 11.669 1.00 91.69 303 GLN A C 1
ATOM 2405 O O . GLN A 1 303 ? -20.964 18.453 10.497 1.00 91.69 303 GLN A O 1
ATOM 2410 N N . THR A 1 304 ? -21.475 19.434 12.484 1.00 90.31 304 THR A N 1
ATOM 2411 C CA . THR A 1 304 ? -22.799 19.969 12.124 1.00 90.31 304 THR A CA 1
ATOM 2412 C C . THR A 1 304 ? -22.893 21.490 12.239 1.00 90.31 304 THR A C 1
ATOM 2414 O O . THR A 1 304 ? -23.944 22.037 11.931 1.00 90.31 304 THR A O 1
ATOM 2417 N N . MET A 1 305 ? -21.808 22.174 12.629 1.00 86.25 305 MET A N 1
ATOM 2418 C CA . MET A 1 305 ? -21.728 23.642 12.729 1.00 86.25 305 MET A CA 1
ATOM 2419 C C . MET A 1 305 ? -22.234 24.339 11.455 1.00 86.25 305 MET A C 1
ATOM 2421 O O . MET A 1 305 ? -21.849 23.957 10.340 1.00 86.25 305 MET A O 1
ATOM 2425 N N . GLN A 1 306 ? -23.058 25.381 11.612 1.00 76.81 306 GLN A N 1
ATOM 2426 C CA . GLN A 1 306 ? -23.669 26.110 10.493 1.00 76.81 306 GLN A CA 1
ATOM 2427 C C . GLN A 1 306 ? -23.417 27.624 10.556 1.00 76.81 306 GLN A C 1
ATOM 2429 O O . GLN A 1 306 ? -23.223 28.237 11.602 1.00 76.81 306 GLN A O 1
ATOM 2434 N N . GLY A 1 307 ? -23.469 28.271 9.389 1.00 78.88 307 GLY A N 1
ATOM 2435 C CA . GLY A 1 307 ? -23.422 29.730 9.288 1.00 78.88 307 GLY A CA 1
ATOM 2436 C C . GLY A 1 307 ? -22.049 30.343 9.596 1.00 78.88 307 GLY A C 1
ATOM 2437 O O . GLY A 1 307 ? -21.013 29.815 9.202 1.00 78.88 307 GLY A O 1
ATOM 2438 N N . LYS A 1 308 ? -22.057 31.527 10.225 1.00 78.75 308 LYS A N 1
ATOM 2439 C CA . LYS A 1 308 ? -20.857 32.323 10.566 1.00 78.75 308 LYS A CA 1
ATOM 2440 C C . LYS A 1 308 ? -20.560 32.334 12.073 1.00 78.75 308 LYS A C 1
ATOM 2442 O O . LYS A 1 308 ? -19.876 33.239 12.549 1.00 78.75 308 LYS A O 1
ATOM 2447 N N . GLN A 1 309 ? -21.120 31.391 12.829 1.00 79.25 309 GLN A N 1
ATOM 2448 C CA . GLN A 1 309 ? -20.862 31.301 14.262 1.00 79.25 309 GLN A CA 1
ATOM 2449 C C . GLN A 1 309 ? -19.453 30.756 14.522 1.00 79.25 309 GLN A C 1
ATOM 2451 O O . GLN A 1 309 ? -18.917 29.962 13.751 1.00 79.25 309 GLN A O 1
ATOM 2456 N N . ILE A 1 310 ? -18.826 31.240 15.594 1.00 82.06 310 ILE A N 1
ATOM 2457 C CA . ILE A 1 310 ? -17.506 30.780 16.023 1.00 82.06 310 ILE A CA 1
ATOM 2458 C C . ILE A 1 310 ? -17.722 29.749 17.125 1.00 82.06 31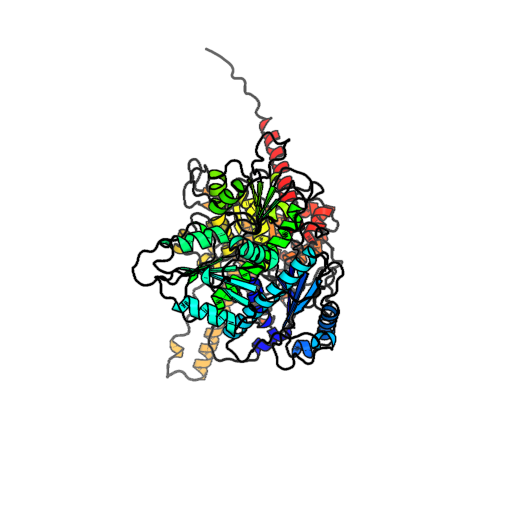0 ILE A C 1
ATOM 2460 O O . ILE A 1 310 ? -18.171 30.105 18.211 1.00 82.06 310 ILE A O 1
ATOM 2464 N N . ALA A 1 311 ? -17.335 28.505 16.863 1.00 84.81 311 ALA A N 1
ATOM 2465 C CA . ALA A 1 311 ? -17.362 27.425 17.839 1.00 84.81 311 ALA A CA 1
ATOM 2466 C C . ALA A 1 311 ? -15.940 26.983 18.209 1.00 84.81 311 ALA A C 1
ATOM 2468 O O . ALA A 1 311 ? -14.997 27.080 17.417 1.00 84.81 311 ALA A O 1
ATOM 2469 N N . ARG A 1 312 ? -15.770 26.491 19.439 1.00 83.19 312 ARG A N 1
ATOM 2470 C CA . ARG A 1 312 ? -14.510 25.888 19.899 1.00 83.19 312 ARG A CA 1
ATOM 2471 C C . ARG A 1 312 ? -14.542 24.377 19.693 1.00 83.19 312 ARG A C 1
ATOM 2473 O O . ARG A 1 312 ? -15.601 23.759 19.670 1.00 83.19 312 ARG A O 1
ATOM 2480 N N . THR A 1 313 ? -13.361 23.771 19.598 1.00 84.94 313 THR A N 1
ATOM 2481 C CA . THR A 1 313 ? -13.217 22.312 19.641 1.00 84.94 313 THR A CA 1
ATOM 2482 C C . THR A 1 313 ? -12.653 21.844 20.979 1.00 84.94 313 THR A C 1
ATOM 2484 O O . THR A 1 313 ? -12.050 22.624 21.721 1.00 84.94 313 THR A O 1
ATOM 2487 N N . ILE A 1 314 ? -12.878 20.571 21.297 1.00 88.81 314 ILE A N 1
ATOM 2488 C CA . ILE A 1 314 ? -12.383 19.926 22.513 1.00 88.81 314 ILE A CA 1
ATOM 2489 C C . ILE A 1 314 ? -11.016 19.292 22.192 1.00 88.81 314 ILE A C 1
ATOM 2491 O O . ILE A 1 314 ? -10.956 18.448 21.296 1.00 88.81 314 ILE A O 1
ATOM 2495 N N . PRO A 1 315 ? -9.920 19.678 22.881 1.00 86.75 315 PRO A N 1
ATOM 2496 C CA . PRO A 1 315 ? -8.567 19.199 22.573 1.00 86.75 315 PRO A CA 1
ATOM 2497 C C . PRO A 1 315 ? -8.422 17.672 22.543 1.00 86.75 315 PRO A C 1
ATOM 2499 O O . PRO A 1 315 ? -7.708 17.139 21.698 1.00 86.75 315 PRO A O 1
ATOM 2502 N N . GLU A 1 316 ? -9.142 16.966 23.416 1.00 88.56 316 GLU A N 1
ATOM 2503 C CA . GLU A 1 316 ? -9.209 15.503 23.499 1.00 88.56 316 GLU A CA 1
ATOM 2504 C C . GLU A 1 316 ? -9.620 14.829 22.176 1.00 88.56 316 GLU A C 1
ATOM 2506 O O . GLU A 1 316 ? -9.314 13.659 21.957 1.00 88.56 316 GLU A O 1
ATOM 2511 N N . LEU A 1 317 ? -10.327 15.547 21.299 1.00 90.19 317 LEU A N 1
ATOM 2512 C CA . LEU A 1 317 ? -10.810 15.044 20.014 1.00 90.19 317 LEU A CA 1
ATOM 2513 C C . LEU A 1 317 ? -9.837 15.312 18.857 1.00 90.19 317 LEU A C 1
ATOM 2515 O O . LEU A 1 317 ? -10.133 14.937 17.727 1.00 90.19 317 LEU A O 1
ATOM 2519 N N . GLY A 1 318 ? -8.679 15.936 19.106 1.00 84.81 318 GLY A N 1
ATOM 2520 C CA . GLY A 1 318 ? -7.767 16.408 18.054 1.00 84.81 318 GLY A CA 1
ATOM 2521 C C . GLY A 1 318 ? -7.234 15.327 17.103 1.00 84.81 318 GLY A C 1
ATOM 2522 O O . GLY A 1 318 ? -6.865 15.643 15.977 1.00 84.81 318 GLY A O 1
ATOM 2523 N N . HIS A 1 319 ? -7.232 14.058 17.525 1.00 82.50 319 HIS A N 1
ATOM 2524 C CA . HIS A 1 319 ? -6.831 12.908 16.701 1.00 82.50 319 HIS A CA 1
ATOM 2525 C C . HIS A 1 319 ? -8.007 12.048 16.211 1.00 82.50 319 HIS A C 1
ATOM 2527 O O . HIS A 1 319 ? -7.788 11.020 15.569 1.00 82.50 319 HIS A O 1
ATOM 2533 N N . ALA A 1 320 ? -9.251 12.420 16.523 1.00 90.12 320 ALA A N 1
ATOM 2534 C CA . ALA A 1 320 ? -10.416 11.683 16.055 1.00 90.12 320 ALA A CA 1
ATOM 2535 C C . ALA A 1 320 ? -10.710 12.015 14.577 1.00 90.12 320 ALA A C 1
ATOM 2537 O O . ALA A 1 320 ? -10.667 13.187 14.190 1.00 90.12 320 ALA A O 1
ATOM 2538 N N . PRO A 1 321 ? -11.048 11.020 13.733 1.00 91.44 321 PRO A N 1
ATOM 2539 C CA . PRO A 1 321 ? -11.540 11.288 12.387 1.00 91.44 321 PRO A CA 1
ATOM 2540 C C . PRO A 1 321 ? -12.787 12.177 12.432 1.00 91.44 321 PRO A C 1
ATOM 2542 O O . PRO A 1 321 ? -13.728 11.917 13.186 1.00 91.44 321 PRO A O 1
ATOM 2545 N N . CYS A 1 322 ? -12.782 13.213 11.595 1.00 92.25 322 CYS A N 1
ATOM 2546 C CA . CYS A 1 322 ? -13.874 14.170 11.461 1.00 92.25 322 CYS A CA 1
ATOM 2547 C C . CYS A 1 322 ? -14.629 13.925 10.151 1.00 92.25 322 CYS A C 1
ATOM 2549 O O . CYS A 1 322 ? -14.040 13.930 9.071 1.00 92.25 322 CYS A O 1
ATOM 2551 N N . VAL A 1 323 ? -15.941 13.738 10.248 1.00 91.69 323 VAL A N 1
ATOM 2552 C CA . VAL A 1 323 ? -16.863 13.607 9.124 1.00 91.69 323 VAL A CA 1
ATOM 2553 C C . VAL A 1 323 ? -17.734 14.852 9.082 1.00 91.69 323 VAL A C 1
ATOM 2555 O O . VAL A 1 323 ? -18.387 15.200 10.063 1.00 91.69 323 VAL A O 1
ATOM 2558 N N . ARG A 1 324 ? -17.772 15.526 7.934 1.00 89.88 324 ARG A N 1
ATOM 2559 C CA . ARG A 1 324 ? -18.728 16.611 7.718 1.00 89.88 324 ARG A CA 1
ATOM 2560 C C . ARG A 1 324 ? -20.105 16.019 7.446 1.00 89.88 324 ARG A C 1
ATOM 2562 O O . ARG A 1 324 ? -20.230 15.120 6.615 1.00 89.88 324 ARG A O 1
ATOM 2569 N N . TRP A 1 325 ? -21.132 16.519 8.123 1.00 89.88 325 TRP A N 1
ATOM 2570 C CA . TRP A 1 325 ? -22.498 16.109 7.824 1.00 89.88 325 TRP A CA 1
ATOM 2571 C C . TRP A 1 325 ? -22.945 16.705 6.478 1.00 89.88 325 TRP A C 1
ATOM 2573 O O . TRP A 1 325 ? -22.972 17.924 6.317 1.00 89.88 325 TRP A O 1
ATOM 2583 N N . GLN A 1 326 ? -23.234 15.852 5.491 1.00 79.88 326 GLN A N 1
ATOM 2584 C CA . GLN A 1 326 ? -23.709 16.218 4.147 1.00 79.88 326 GLN A CA 1
ATOM 2585 C C . GLN A 1 326 ? -24.800 15.229 3.712 1.00 79.88 326 GLN A C 1
ATOM 2587 O O . GLN A 1 326 ? -24.675 14.048 4.032 1.00 79.88 326 GLN A O 1
ATOM 2592 N N . ASP A 1 327 ? -25.847 15.717 3.031 1.00 57.75 327 ASP A N 1
ATOM 2593 C CA . ASP A 1 327 ? -26.902 14.980 2.301 1.00 57.75 327 ASP A CA 1
ATOM 2594 C C . ASP A 1 327 ? -27.167 13.528 2.747 1.00 57.75 327 ASP A C 1
ATOM 2596 O O . ASP A 1 327 ? -27.095 12.591 1.958 1.00 57.75 327 ASP A O 1
ATOM 2600 N N . ASP A 1 328 ? -27.516 13.345 4.026 1.00 61.84 328 ASP A N 1
ATOM 2601 C CA . ASP A 1 328 ? -27.862 12.042 4.610 1.00 61.84 328 ASP A CA 1
ATOM 2602 C C . ASP A 1 328 ? -26.681 11.049 4.678 1.00 61.84 328 ASP A C 1
ATOM 2604 O O . ASP A 1 328 ? -26.667 9.969 4.079 1.00 61.84 328 ASP A O 1
ATOM 2608 N N . SER A 1 329 ? -25.683 11.387 5.502 1.00 79.62 329 SER A N 1
ATOM 2609 C CA . SER A 1 329 ? -24.468 10.591 5.708 1.00 79.62 329 SER A CA 1
ATOM 2610 C C . SER A 1 329 ? -24.454 9.579 6.880 1.00 79.62 329 SER A C 1
ATOM 2612 O O . SER A 1 329 ? -23.350 9.121 7.212 1.00 79.62 329 SER A O 1
ATOM 2614 N N . PRO A 1 330 ? -25.569 9.121 7.509 1.00 91.69 330 PRO A N 1
ATOM 2615 C CA . PRO A 1 330 ? -25.471 8.272 8.699 1.00 91.69 330 PRO A CA 1
ATOM 2616 C C . PRO A 1 330 ? -24.764 6.944 8.399 1.00 91.69 330 PRO A C 1
ATOM 2618 O O . PRO A 1 330 ? -23.949 6.487 9.200 1.00 91.69 330 PRO A O 1
ATOM 2621 N N . ARG A 1 331 ? -24.957 6.379 7.196 1.00 91.00 331 ARG A N 1
ATOM 2622 C CA . ARG A 1 331 ? -24.215 5.190 6.750 1.00 91.00 331 ARG A CA 1
ATOM 2623 C C . ARG A 1 331 ? -22.711 5.420 6.772 1.00 91.00 331 ARG A C 1
ATOM 2625 O O . ARG A 1 331 ? -21.987 4.571 7.282 1.00 91.00 331 ARG A O 1
ATOM 2632 N N . PHE A 1 332 ? -22.236 6.533 6.218 1.00 91.19 332 PHE A N 1
ATOM 2633 C CA . PHE A 1 332 ? -20.806 6.823 6.144 1.00 91.19 332 PHE A CA 1
ATOM 2634 C C . PHE A 1 332 ? -20.210 7.075 7.533 1.00 91.19 332 PHE A C 1
ATOM 2636 O O . PHE A 1 332 ? -19.160 6.516 7.847 1.00 91.19 332 PHE A O 1
ATOM 2643 N N . VAL A 1 333 ? -20.910 7.823 8.393 1.00 94.56 333 VAL A N 1
ATOM 2644 C CA . VAL A 1 333 ? -20.503 8.064 9.788 1.00 94.56 333 VAL A CA 1
ATOM 2645 C C . VAL A 1 333 ? -20.382 6.749 10.560 1.00 94.56 333 VAL A C 1
ATOM 2647 O O . VAL A 1 333 ? -19.323 6.449 11.112 1.00 94.56 333 VAL A O 1
ATOM 2650 N N . VAL A 1 334 ? -21.438 5.931 10.562 1.00 94.06 334 VAL A N 1
ATOM 2651 C CA . VAL A 1 334 ? -21.464 4.669 11.316 1.00 94.06 334 VAL A CA 1
ATOM 2652 C C . VAL A 1 334 ? -20.443 3.680 10.759 1.00 94.06 334 VAL A C 1
ATOM 2654 O O . VAL A 1 334 ? -19.716 3.050 11.521 1.00 94.06 334 VAL A O 1
ATOM 2657 N N . THR A 1 335 ? -20.311 3.588 9.434 1.00 94.12 335 THR A N 1
ATOM 2658 C CA . THR A 1 335 ? -19.311 2.722 8.788 1.00 94.12 335 THR A CA 1
ATOM 2659 C C . THR A 1 335 ? -17.884 3.173 9.124 1.00 94.12 335 THR A C 1
ATOM 2661 O O . THR A 1 335 ? -17.027 2.330 9.385 1.00 94.12 335 THR A O 1
ATOM 2664 N N . THR A 1 336 ? -17.636 4.484 9.217 1.00 94.75 336 THR A N 1
ATOM 2665 C CA . THR A 1 336 ? -16.351 5.040 9.673 1.00 94.75 336 THR A CA 1
ATOM 2666 C C . THR A 1 336 ? -16.071 4.678 11.131 1.00 94.75 336 THR A C 1
ATOM 2668 O O . THR A 1 336 ? -14.974 4.211 11.427 1.00 94.75 336 THR A O 1
ATOM 2671 N N . LEU A 1 337 ? -17.053 4.796 12.035 1.00 95.69 337 LEU A N 1
ATOM 2672 C CA . LEU A 1 337 ? -16.873 4.377 13.431 1.00 95.69 337 LEU A CA 1
ATOM 2673 C C . LEU A 1 337 ? -16.588 2.874 13.533 1.00 95.69 337 LEU A C 1
ATOM 2675 O O . LEU A 1 337 ? -15.684 2.466 14.259 1.00 95.69 337 LEU A O 1
ATOM 2679 N N . LEU A 1 338 ? -17.327 2.046 12.791 1.00 95.12 338 LEU A N 1
ATOM 2680 C CA . LEU A 1 338 ? -17.094 0.604 12.757 1.00 95.12 338 LEU A CA 1
ATOM 2681 C C . LEU A 1 338 ? -15.685 0.278 12.253 1.00 95.12 338 LEU A C 1
ATOM 2683 O O . LEU A 1 338 ? -15.046 -0.616 12.803 1.00 95.12 338 LEU A O 1
ATOM 2687 N N . ARG A 1 339 ? -15.160 1.025 11.274 1.00 95.69 339 ARG A N 1
ATOM 2688 C CA . ARG A 1 339 ? -13.762 0.888 10.846 1.00 95.69 339 ARG A CA 1
ATOM 2689 C C . ARG A 1 339 ? -12.797 1.214 11.986 1.00 95.69 339 ARG A C 1
ATOM 2691 O O . ARG A 1 339 ? -11.888 0.426 12.228 1.00 95.69 339 ARG A O 1
ATOM 2698 N N . GLU A 1 340 ? -13.003 2.304 12.720 1.00 94.75 340 GLU A N 1
ATOM 2699 C CA . GLU A 1 340 ? -12.155 2.653 13.871 1.00 94.75 340 GLU A CA 1
ATOM 2700 C C . GLU A 1 340 ? -12.211 1.590 14.985 1.00 94.75 340 GLU A C 1
ATOM 2702 O O . GLU A 1 340 ? -11.177 1.236 15.554 1.00 94.75 340 GLU A O 1
ATOM 2707 N N . ILE A 1 341 ? -13.388 1.009 15.255 1.00 94.56 341 ILE A N 1
ATOM 2708 C CA . ILE A 1 341 ? -13.552 -0.134 16.173 1.00 94.56 341 ILE A CA 1
ATOM 2709 C C . ILE A 1 341 ? -12.765 -1.351 15.674 1.00 94.56 341 ILE A C 1
ATOM 2711 O O . ILE A 1 341 ? -12.005 -1.956 16.437 1.00 94.56 341 ILE A O 1
ATOM 2715 N N . LEU A 1 342 ? -12.902 -1.694 14.391 1.00 95.31 342 LEU A N 1
ATOM 2716 C CA . LEU A 1 342 ? -12.195 -2.814 13.773 1.00 95.31 342 LEU A CA 1
ATOM 2717 C C . LEU A 1 342 ? -10.676 -2.652 13.880 1.00 95.31 342 LEU A C 1
ATOM 2719 O O . LEU A 1 342 ? -9.980 -3.581 14.293 1.00 95.31 342 LEU A O 1
ATOM 2723 N N . LEU A 1 343 ? -10.163 -1.469 13.536 1.00 94.00 343 LEU A N 1
ATOM 2724 C CA . LEU A 1 343 ? -8.738 -1.161 13.610 1.00 94.00 343 LEU A CA 1
ATOM 2725 C C . LEU A 1 343 ? -8.239 -1.154 15.058 1.00 94.00 343 LEU A C 1
ATOM 2727 O O . LEU A 1 343 ? -7.187 -1.728 15.342 1.00 94.00 343 LEU A O 1
ATOM 2731 N N . GLY A 1 344 ? -9.021 -0.607 15.992 1.00 92.81 344 GLY A N 1
ATOM 2732 C CA . GLY A 1 344 ? -8.726 -0.651 17.422 1.00 92.81 344 GLY A CA 1
ATOM 2733 C C . GLY A 1 344 ? -8.568 -2.080 17.949 1.00 92.81 344 GLY A C 1
ATOM 2734 O O . GLY A 1 344 ? -7.619 -2.352 18.688 1.00 92.81 344 GLY A O 1
ATOM 2735 N N . MET A 1 345 ? -9.434 -3.014 17.533 1.00 93.00 345 MET A N 1
ATOM 2736 C CA . MET A 1 345 ? -9.322 -4.443 17.870 1.00 93.00 345 MET A CA 1
ATOM 2737 C C . MET A 1 345 ? -8.150 -5.134 17.163 1.00 93.00 345 MET A C 1
ATOM 2739 O O . MET A 1 345 ? -7.449 -5.953 17.765 1.00 93.00 345 MET A O 1
ATOM 2743 N N . PHE A 1 346 ? -7.891 -4.789 15.903 1.00 93.56 346 PHE A N 1
ATOM 2744 C CA . PHE A 1 346 ? -6.744 -5.302 15.159 1.00 93.56 346 PHE A CA 1
ATOM 2745 C C . PHE A 1 346 ? -5.421 -4.927 15.843 1.00 93.56 346 PHE A C 1
ATOM 2747 O O . PHE A 1 346 ? -4.579 -5.792 16.108 1.00 93.56 346 PHE A O 1
ATOM 2754 N N . TYR A 1 347 ? -5.259 -3.658 16.215 1.00 92.06 347 TYR A N 1
ATOM 2755 C CA . TYR A 1 347 ? -4.098 -3.196 16.968 1.00 92.06 347 TYR A CA 1
ATOM 2756 C C . TYR A 1 347 ? -4.057 -3.762 18.374 1.00 92.06 347 TYR A C 1
ATOM 2758 O O . TYR A 1 347 ? -2.972 -4.094 18.849 1.00 92.06 347 TYR A O 1
ATOM 2766 N N . ARG A 1 348 ? -5.218 -3.979 19.004 1.00 90.94 348 ARG A N 1
ATOM 2767 C CA . ARG A 1 348 ? -5.301 -4.696 20.277 1.00 90.94 348 ARG A CA 1
ATOM 2768 C C . ARG A 1 348 ? -4.641 -6.080 20.172 1.00 90.94 348 ARG A C 1
ATOM 2770 O O . ARG A 1 348 ? -3.794 -6.433 20.988 1.00 90.94 348 ARG A O 1
ATOM 2777 N N . LEU A 1 349 ? -4.940 -6.848 19.121 1.00 89.62 349 LEU A N 1
ATOM 2778 C CA . LEU A 1 349 ? -4.336 -8.171 18.895 1.00 89.62 349 LEU A CA 1
ATOM 2779 C C . LEU A 1 349 ? -2.809 -8.117 18.716 1.00 89.62 349 LEU A C 1
ATOM 2781 O O . LEU A 1 349 ? -2.108 -8.986 19.249 1.00 89.62 349 LEU A O 1
ATOM 2785 N N . ILE A 1 350 ? -2.296 -7.116 17.989 1.00 88.25 350 ILE A N 1
ATOM 2786 C CA . ILE A 1 350 ? -0.848 -6.898 17.822 1.00 88.25 350 ILE A CA 1
ATOM 2787 C C . ILE A 1 350 ? -0.215 -6.526 19.167 1.00 88.25 350 ILE A C 1
ATOM 2789 O O . ILE A 1 350 ? 0.759 -7.156 19.590 1.00 88.25 350 ILE A O 1
ATOM 2793 N N . GLY A 1 351 ? -0.799 -5.545 19.857 1.00 88.19 351 GLY A N 1
ATOM 2794 C CA . GLY A 1 351 ? -0.313 -5.013 21.121 1.00 88.19 351 GLY A CA 1
ATOM 2795 C C . GLY A 1 351 ? -0.241 -6.070 22.221 1.00 88.19 351 GLY A C 1
ATOM 2796 O O . GLY A 1 351 ? 0.778 -6.155 22.903 1.00 88.19 351 GLY A O 1
ATOM 2797 N N . ILE A 1 352 ? -1.232 -6.969 22.317 1.00 86.31 352 ILE A N 1
ATOM 2798 C CA . ILE A 1 352 ? -1.212 -8.102 23.262 1.00 86.31 352 ILE A CA 1
ATOM 2799 C C . ILE A 1 352 ? 0.009 -8.989 22.991 1.00 86.31 352 ILE A C 1
ATOM 2801 O O . ILE A 1 352 ? 0.655 -9.480 23.919 1.00 86.31 352 ILE A O 1
ATOM 2805 N N . GLY A 1 353 ? 0.330 -9.218 21.713 1.00 82.00 353 GLY A N 1
ATOM 2806 C CA . GLY A 1 353 ? 1.500 -9.990 21.303 1.00 82.00 353 GLY A CA 1
ATOM 2807 C C . GLY A 1 353 ? 2.820 -9.317 21.684 1.00 82.00 353 GLY A C 1
ATOM 2808 O O . GLY A 1 353 ? 3.744 -10.015 22.093 1.00 82.00 353 GLY A O 1
ATOM 2809 N N . LEU A 1 354 ? 2.901 -7.988 21.575 1.00 81.94 354 LEU A N 1
ATOM 2810 C CA . LEU A 1 354 ? 4.076 -7.190 21.944 1.00 81.94 354 LEU A CA 1
ATOM 2811 C C . LEU A 1 354 ? 4.255 -7.093 23.465 1.00 81.94 354 LEU A C 1
ATOM 2813 O O . LEU A 1 354 ? 5.343 -7.376 23.963 1.00 81.94 354 LEU A O 1
ATOM 2817 N N . ALA A 1 355 ? 3.193 -6.771 24.206 1.00 83.69 355 ALA A N 1
ATOM 2818 C CA . ALA A 1 355 ? 3.223 -6.637 25.662 1.00 83.69 355 ALA A CA 1
ATOM 2819 C C . ALA A 1 355 ? 3.602 -7.959 26.351 1.00 83.69 355 ALA A C 1
ATOM 2821 O O . ALA A 1 355 ? 4.365 -7.977 27.315 1.00 83.69 355 ALA A O 1
ATOM 2822 N N . ASN A 1 356 ? 3.144 -9.091 25.808 1.00 79.38 356 ASN A N 1
ATOM 2823 C CA . ASN A 1 356 ? 3.489 -10.420 26.310 1.00 79.38 356 ASN A CA 1
ATOM 2824 C C . ASN A 1 356 ? 4.874 -10.930 25.852 1.00 79.38 356 ASN A C 1
ATOM 2826 O O . ASN A 1 356 ? 5.191 -12.095 26.104 1.00 79.38 356 ASN A O 1
ATOM 2830 N N . ARG A 1 357 ? 5.731 -10.116 25.218 1.00 74.94 357 ARG A N 1
ATOM 2831 C CA . ARG A 1 357 ? 7.158 -10.459 25.023 1.00 74.94 357 ARG A CA 1
ATOM 2832 C C . ARG A 1 357 ? 7.926 -10.313 26.347 1.00 74.94 357 ARG A C 1
ATOM 2834 O O . ARG A 1 357 ? 7.464 -9.637 27.263 1.00 74.94 357 ARG A O 1
ATOM 2841 N N . GLY A 1 358 ? 9.022 -11.055 26.510 1.00 58.22 358 GLY A N 1
ATOM 2842 C CA . GLY A 1 358 ? 9.890 -10.992 27.697 1.00 58.22 358 GLY A CA 1
ATOM 2843 C C . GLY A 1 358 ? 11.186 -10.232 27.399 1.00 58.22 358 GLY A C 1
ATOM 2844 O O . GLY A 1 358 ? 11.621 -10.232 26.252 1.00 58.22 358 GLY A O 1
ATOM 2845 N N . GLY A 1 359 ? 11.794 -9.627 28.427 1.00 56.47 359 GLY A N 1
ATOM 2846 C CA . GLY A 1 359 ? 13.061 -8.881 28.339 1.00 56.47 359 GLY A CA 1
ATOM 2847 C C . GLY A 1 359 ? 12.895 -7.368 28.110 1.00 56.47 359 GLY A C 1
ATOM 2848 O O . GLY A 1 359 ? 11.959 -6.942 27.440 1.00 56.47 359 GLY A O 1
ATOM 2849 N N . GLY A 1 360 ? 13.808 -6.561 28.670 1.00 62.19 360 GLY A N 1
ATOM 2850 C CA . GLY A 1 360 ? 13.881 -5.102 28.467 1.00 62.19 360 GLY A CA 1
ATOM 2851 C C . GLY A 1 360 ? 13.289 -4.218 29.582 1.00 62.19 360 GLY A C 1
ATOM 2852 O O . GLY A 1 360 ? 12.826 -4.701 30.622 1.00 62.19 360 GLY A O 1
ATOM 2853 N N . ALA A 1 361 ? 13.356 -2.897 29.374 1.00 62.78 361 ALA A N 1
ATOM 2854 C CA . ALA A 1 361 ? 12.729 -1.876 30.224 1.00 62.78 361 ALA A CA 1
ATOM 2855 C C . ALA A 1 361 ? 11.191 -1.972 30.183 1.00 62.78 361 ALA A C 1
ATOM 2857 O O . ALA A 1 361 ? 10.633 -2.498 29.218 1.00 62.78 361 ALA A O 1
ATOM 2858 N N . GLU A 1 362 ? 10.522 -1.485 31.230 1.00 75.00 362 GLU A N 1
ATOM 2859 C CA . GLU A 1 362 ? 9.057 -1.394 31.284 1.00 75.00 362 GLU A CA 1
ATOM 2860 C C . GLU A 1 362 ? 8.524 -0.578 30.099 1.00 75.00 362 GLU A C 1
ATOM 2862 O O . GLU A 1 362 ? 9.040 0.492 29.767 1.00 75.00 362 GLU A O 1
ATOM 2867 N N . CYS A 1 363 ? 7.502 -1.109 29.427 1.00 83.75 363 CYS A N 1
ATOM 2868 C CA . CYS A 1 363 ? 6.877 -0.446 28.293 1.00 83.75 363 CYS A CA 1
ATOM 2869 C C . CYS A 1 363 ? 5.354 -0.439 28.400 1.00 83.75 363 CYS A C 1
ATOM 2871 O O . CYS A 1 363 ? 4.721 -1.371 28.911 1.00 83.75 363 CYS A O 1
ATOM 2873 N N . VAL A 1 364 ? 4.773 0.630 27.866 1.00 90.31 364 VAL A N 1
ATOM 2874 C CA . VAL A 1 364 ? 3.334 0.814 27.724 1.00 90.31 364 VAL A CA 1
ATOM 2875 C C . VAL A 1 364 ? 2.968 0.638 26.259 1.00 90.31 364 VAL A C 1
ATOM 2877 O O . VAL A 1 364 ? 3.487 1.333 25.393 1.00 90.31 364 VAL A O 1
ATOM 2880 N N . VAL A 1 365 ? 2.078 -0.304 25.974 1.00 91.81 365 VAL A N 1
ATOM 2881 C CA . VAL A 1 365 ? 1.561 -0.571 24.630 1.00 91.81 365 VAL A CA 1
ATOM 2882 C C . VAL A 1 365 ? 0.157 0.009 24.510 1.00 91.81 365 VAL A C 1
ATOM 2884 O O . VAL A 1 365 ? -0.687 -0.236 25.367 1.00 91.81 365 VAL A O 1
ATOM 2887 N N . ILE A 1 366 ? -0.112 0.751 23.443 1.00 93.31 366 ILE A N 1
ATOM 2888 C CA . ILE A 1 366 ? -1.426 1.344 23.156 1.00 93.31 366 ILE A CA 1
ATOM 2889 C C . ILE A 1 366 ? -1.905 0.927 21.773 1.00 93.31 366 ILE A C 1
ATOM 2891 O O . ILE A 1 366 ? -1.081 0.637 20.911 1.00 93.31 366 ILE A O 1
ATOM 2895 N N . ASN A 1 367 ? -3.219 0.885 21.552 1.00 92.12 367 ASN A N 1
ATOM 2896 C CA . ASN A 1 367 ? -3.856 0.488 20.287 1.00 92.12 367 ASN A CA 1
ATOM 2897 C C . ASN A 1 367 ? -4.225 1.678 19.376 1.00 92.12 367 ASN A C 1
ATOM 2899 O O . ASN A 1 367 ? -4.979 1.495 18.422 1.00 92.12 367 ASN A O 1
ATOM 2903 N N . ARG A 1 368 ? -3.703 2.877 19.657 1.00 89.50 368 ARG A N 1
ATOM 2904 C CA . ARG A 1 368 ? -3.924 4.107 18.882 1.00 89.50 368 ARG A CA 1
ATOM 2905 C C . ARG A 1 368 ? -2.641 4.942 18.832 1.00 89.50 368 ARG A C 1
ATOM 2907 O O . ARG A 1 368 ? -1.773 4.776 19.687 1.00 89.50 368 ARG A O 1
ATOM 2914 N N . THR A 1 369 ? -2.500 5.793 17.820 1.00 88.50 369 THR A N 1
ATOM 2915 C CA . THR A 1 369 ? -1.410 6.778 17.721 1.00 88.50 369 THR A CA 1
ATOM 2916 C C . THR A 1 369 ? -1.429 7.707 18.943 1.00 88.50 369 THR A C 1
ATOM 2918 O O . THR A 1 369 ? -2.511 8.158 19.322 1.00 88.50 369 THR A O 1
ATOM 2921 N N . PRO A 1 370 ? -0.278 7.949 19.600 1.00 91.12 370 PRO A N 1
ATOM 2922 C CA . PRO A 1 370 ? -0.210 8.777 20.796 1.00 91.12 370 PRO A CA 1
ATOM 2923 C C . PRO A 1 370 ? -0.433 10.251 20.473 1.00 91.12 370 PRO A C 1
ATOM 2925 O O . PRO A 1 370 ? 0.046 10.757 19.461 1.00 91.12 370 PRO A O 1
ATOM 2928 N N . ASP A 1 371 ? -1.066 10.940 21.413 1.00 90.25 371 ASP A N 1
ATOM 2929 C CA . ASP A 1 371 ? -1.217 12.389 21.437 1.00 90.25 371 ASP A CA 1
ATOM 2930 C C . ASP A 1 371 ? -0.900 12.936 22.839 1.00 90.25 371 ASP A C 1
ATOM 2932 O O . ASP A 1 371 ? -0.889 12.162 23.806 1.00 90.25 371 ASP A O 1
ATOM 2936 N N . PRO A 1 372 ? -0.639 14.246 22.997 1.00 91.06 372 PRO A N 1
ATOM 2937 C CA . PRO A 1 372 ? -0.238 14.787 24.289 1.00 91.06 372 PRO A CA 1
ATOM 2938 C C . PRO A 1 372 ? -1.248 14.571 25.421 1.00 91.06 372 PRO A C 1
ATOM 2940 O O . PRO A 1 372 ? -0.849 14.299 26.555 1.00 91.06 372 PRO A O 1
ATOM 2943 N N . VAL A 1 373 ? -2.548 14.644 25.131 1.00 89.75 373 VAL A N 1
ATOM 2944 C CA . VAL A 1 373 ? -3.600 14.427 26.128 1.00 89.75 373 VAL A CA 1
ATOM 2945 C C . VAL A 1 373 ? -3.592 12.964 26.568 1.00 89.75 373 VAL A C 1
ATOM 2947 O O . VAL A 1 373 ? -3.580 12.678 27.768 1.00 89.75 373 VAL A O 1
ATOM 2950 N N . MET A 1 374 ? -3.547 12.032 25.615 1.00 90.38 374 MET A N 1
ATOM 2951 C CA . MET A 1 374 ? -3.487 10.597 25.892 1.00 90.38 374 MET A CA 1
ATOM 2952 C C . MET A 1 374 ? -2.236 10.215 26.686 1.00 90.38 374 MET A C 1
ATOM 2954 O O . MET A 1 374 ? -2.334 9.471 27.664 1.00 90.38 374 MET A O 1
ATOM 2958 N N . VAL A 1 375 ? -1.063 10.728 26.303 1.00 91.75 375 VAL A N 1
ATOM 2959 C CA . VAL A 1 375 ? 0.200 10.441 27.000 1.00 91.75 375 VAL A CA 1
ATOM 2960 C C . VAL A 1 375 ? 0.147 10.946 28.439 1.00 91.75 375 VAL A C 1
ATOM 2962 O O . VAL A 1 375 ? 0.511 10.205 29.353 1.00 91.75 375 VAL A O 1
ATOM 2965 N N . ASN A 1 376 ? -0.385 12.150 28.667 1.00 89.81 376 ASN A N 1
ATOM 2966 C CA . ASN A 1 376 ? -0.562 12.673 30.017 1.00 89.81 376 ASN A CA 1
ATOM 2967 C C . ASN A 1 376 ? -1.470 11.763 30.866 1.00 89.81 376 ASN A C 1
ATOM 2969 O O . ASN A 1 376 ? -1.111 11.407 31.986 1.00 89.81 376 ASN A O 1
ATOM 2973 N N . ARG A 1 377 ? -2.595 11.286 30.310 1.00 88.62 377 ARG A N 1
ATOM 2974 C CA . ARG A 1 377 ? -3.500 10.345 31.004 1.00 88.62 377 ARG A CA 1
ATOM 2975 C C . ARG A 1 377 ? -2.824 9.024 31.366 1.00 88.62 377 ARG A C 1
ATOM 2977 O O . ARG A 1 377 ? -3.081 8.486 32.440 1.00 88.62 377 ARG A O 1
ATOM 2984 N N . LEU A 1 378 ? -1.965 8.498 30.491 1.00 89.31 378 LEU A N 1
ATOM 2985 C CA . LEU A 1 378 ? -1.206 7.273 30.758 1.00 89.31 378 LEU A CA 1
ATOM 2986 C C . LEU A 1 378 ? -0.201 7.470 31.896 1.00 89.31 378 LEU A C 1
ATOM 2988 O O . LEU A 1 378 ? -0.095 6.607 32.765 1.00 89.31 378 LEU A O 1
ATOM 2992 N N . ILE A 1 379 ? 0.507 8.604 31.911 1.00 86.25 379 ILE A N 1
ATOM 2993 C CA . ILE A 1 379 ? 1.472 8.951 32.965 1.00 86.25 379 ILE A CA 1
ATOM 2994 C C . ILE A 1 379 ? 0.767 9.140 34.311 1.00 86.25 379 ILE A C 1
ATOM 2996 O O . ILE A 1 379 ? 1.264 8.669 35.332 1.00 86.25 379 ILE A O 1
ATOM 3000 N N . SER A 1 380 ? -0.404 9.779 34.319 1.00 83.00 380 SER A N 1
ATOM 3001 C CA . SER A 1 380 ? -1.211 9.975 35.527 1.00 83.00 380 SER A CA 1
ATOM 3002 C C . SER A 1 380 ? -1.961 8.719 35.987 1.00 83.00 380 SER A C 1
ATOM 3004 O O . SER A 1 380 ? -2.588 8.748 37.046 1.00 83.00 380 SER A O 1
ATOM 3006 N N . PHE A 1 381 ? -1.930 7.618 35.226 1.00 79.75 381 PHE A N 1
ATOM 3007 C CA . PHE A 1 381 ? -2.680 6.414 35.571 1.00 79.75 381 PHE A CA 1
ATOM 3008 C C . PHE A 1 381 ? -2.148 5.803 36.885 1.00 79.75 381 PHE A C 1
ATOM 3010 O O . PHE A 1 381 ? -0.962 5.459 36.947 1.00 79.75 381 PHE A O 1
ATOM 3017 N N . PRO A 1 382 ? -2.994 5.587 37.917 1.00 67.50 382 PRO A N 1
ATOM 3018 C CA . PRO A 1 382 ? -2.551 5.110 39.225 1.00 67.50 382 PRO A CA 1
ATOM 3019 C C . PRO A 1 382 ? -1.765 3.802 39.118 1.00 67.50 382 PRO A C 1
ATOM 3021 O O . PRO A 1 382 ? -2.282 2.767 38.683 1.00 67.50 382 PRO A O 1
ATOM 3024 N N . GLN A 1 383 ? -0.496 3.832 39.515 1.00 61.84 383 GLN A N 1
ATOM 3025 C CA . GLN A 1 383 ? 0.308 2.624 39.632 1.00 61.84 383 GLN A CA 1
ATOM 3026 C C . GLN A 1 383 ? 0.103 2.030 41.022 1.00 61.84 383 GLN A C 1
ATOM 3028 O O . GLN A 1 383 ? 0.298 2.711 42.029 1.00 61.84 383 GLN A O 1
ATOM 3033 N N . LYS A 1 384 ? -0.298 0.754 41.101 1.00 53.75 384 LYS A N 1
ATOM 3034 C CA . LYS A 1 384 ? -0.293 0.030 42.378 1.00 53.75 384 LYS A CA 1
ATOM 3035 C C . LYS A 1 384 ? 1.157 -0.053 42.856 1.00 53.75 384 LYS A C 1
ATOM 3037 O O . LYS A 1 384 ? 1.918 -0.855 42.323 1.00 53.75 384 LYS A O 1
ATOM 3042 N N . LYS A 1 385 ? 1.529 0.782 43.831 1.00 47.22 385 LYS A N 1
ATOM 3043 C CA . LYS A 1 385 ? 2.844 0.739 44.478 1.00 47.22 385 LYS A CA 1
ATOM 3044 C C . LYS A 1 385 ? 3.050 -0.653 45.074 1.00 47.22 385 LYS A C 1
ATOM 3046 O O . LYS A 1 385 ? 2.267 -1.084 45.920 1.00 47.22 385 LYS A O 1
ATOM 3051 N N . SER A 1 386 ? 4.081 -1.362 44.626 1.00 46.28 386 SER A N 1
ATOM 3052 C CA . SER A 1 386 ? 4.615 -2.478 45.401 1.00 46.28 386 SER A CA 1
ATOM 3053 C C . SER A 1 386 ? 5.318 -1.892 46.635 1.00 46.28 386 SER A C 1
ATOM 3055 O O . SER A 1 386 ? 5.995 -0.875 46.485 1.00 46.28 386 SER A O 1
ATOM 3057 N N . PRO A 1 387 ? 5.225 -2.500 47.832 1.00 45.97 387 PRO A N 1
ATOM 3058 C CA . PRO A 1 387 ? 5.934 -2.023 49.028 1.00 45.97 387 PRO A CA 1
ATOM 3059 C C . PRO A 1 387 ? 7.461 -1.905 48.852 1.00 45.97 387 PRO A C 1
ATOM 3061 O O . PRO A 1 387 ? 8.120 -1.226 49.631 1.00 45.97 387 PRO A O 1
ATOM 3064 N N . ALA A 1 388 ? 8.025 -2.549 47.823 1.00 49.94 388 ALA A N 1
ATOM 3065 C CA . ALA A 1 388 ? 9.445 -2.503 47.484 1.00 49.94 388 ALA A CA 1
ATOM 3066 C C . ALA A 1 388 ? 9.842 -1.363 46.516 1.00 49.94 388 ALA A C 1
ATOM 3068 O O . ALA A 1 388 ? 11.028 -1.067 46.402 1.00 49.94 388 ALA A O 1
ATOM 3069 N N . ASP A 1 389 ? 8.898 -0.686 45.850 1.00 45.72 389 ASP A N 1
ATOM 3070 C CA . ASP A 1 389 ? 9.209 0.375 44.876 1.00 45.72 389 ASP A CA 1
ATOM 3071 C C . ASP A 1 389 ? 9.303 1.743 45.562 1.00 45.72 389 ASP A C 1
ATOM 3073 O O . ASP A 1 389 ? 8.310 2.443 45.766 1.00 45.72 389 ASP A O 1
ATOM 3077 N N . HIS A 1 390 ? 10.528 2.134 45.921 1.00 40.72 390 HIS A N 1
ATOM 3078 C CA . HIS A 1 390 ? 10.830 3.431 46.546 1.00 40.72 390 HIS A CA 1
ATOM 3079 C C . HIS A 1 390 ? 10.950 4.587 45.529 1.00 40.72 390 HIS A C 1
ATOM 3081 O O . HIS A 1 390 ? 11.224 5.724 45.905 1.00 40.72 390 HIS A O 1
ATOM 3087 N N . GLY A 1 391 ? 10.686 4.332 44.244 1.00 45.12 391 GLY A N 1
ATOM 3088 C CA . GLY A 1 391 ? 10.515 5.345 43.203 1.00 45.12 391 GLY A CA 1
ATOM 3089 C C . GLY A 1 391 ? 9.317 4.970 42.338 1.00 45.12 391 GLY A C 1
ATOM 3090 O O . GLY A 1 391 ? 9.233 3.837 41.879 1.00 45.12 391 GLY A O 1
ATOM 3091 N N . GLY A 1 392 ? 8.356 5.880 42.147 1.00 49.84 392 GLY A N 1
ATOM 3092 C CA . GLY A 1 392 ? 7.215 5.616 41.261 1.00 49.84 392 GLY A CA 1
ATOM 3093 C C . GLY A 1 392 ? 7.716 5.257 39.862 1.00 49.84 392 GLY A C 1
ATOM 3094 O O . GLY A 1 392 ? 8.543 5.992 39.324 1.00 49.84 392 GLY A O 1
ATOM 3095 N N . ALA A 1 393 ? 7.272 4.133 39.290 1.00 53.31 393 ALA A N 1
ATOM 3096 C CA . ALA A 1 393 ? 7.797 3.677 38.009 1.00 53.31 393 ALA A CA 1
ATOM 3097 C C . ALA A 1 393 ? 7.413 4.684 36.915 1.00 53.31 393 ALA A C 1
ATOM 3099 O O . ALA A 1 393 ? 6.248 4.863 36.560 1.00 53.31 393 ALA A O 1
ATOM 3100 N N . THR A 1 394 ? 8.392 5.420 36.402 1.00 67.88 394 THR A N 1
ATOM 3101 C CA . THR A 1 394 ? 8.177 6.388 35.328 1.00 67.88 394 THR A CA 1
ATOM 3102 C C . THR A 1 394 ? 8.064 5.652 34.000 1.00 67.88 394 THR A C 1
ATOM 3104 O O . THR A 1 394 ? 8.934 4.854 33.665 1.00 67.88 394 THR A O 1
ATOM 3107 N N . ILE A 1 395 ? 7.011 5.922 33.223 1.00 78.38 395 ILE A N 1
ATOM 3108 C CA . ILE A 1 395 ? 6.871 5.374 31.867 1.00 78.38 395 ILE A CA 1
ATOM 3109 C C . ILE A 1 395 ? 8.028 5.909 31.012 1.00 78.38 395 ILE A C 1
ATOM 3111 O O . ILE A 1 395 ? 8.071 7.098 30.717 1.00 78.38 395 ILE A O 1
ATOM 3115 N N . GLU A 1 396 ? 8.950 5.043 30.595 1.00 83.31 396 GLU A N 1
ATOM 3116 C CA . GLU A 1 396 ? 10.089 5.427 29.740 1.00 83.31 396 GLU A CA 1
ATOM 3117 C C . GLU A 1 396 ? 9.824 5.172 28.253 1.00 83.31 396 GLU A C 1
ATOM 3119 O O . GLU A 1 396 ? 10.468 5.756 27.379 1.00 83.31 396 GLU A O 1
ATOM 3124 N N . LYS A 1 397 ? 8.893 4.264 27.940 1.00 88.62 397 LYS A N 1
ATOM 3125 C CA . LYS A 1 397 ? 8.677 3.769 26.580 1.00 88.62 397 LYS A CA 1
ATOM 3126 C C . LYS A 1 397 ? 7.199 3.546 26.280 1.00 88.62 397 LYS A C 1
ATOM 3128 O O . LYS A 1 397 ? 6.554 2.725 26.933 1.00 88.62 397 LYS A O 1
ATOM 3133 N N . ILE A 1 398 ? 6.700 4.204 25.233 1.00 91.62 398 ILE A N 1
ATOM 3134 C CA . ILE A 1 398 ? 5.365 3.986 24.666 1.00 91.62 398 ILE A CA 1
ATOM 3135 C C . ILE A 1 398 ? 5.491 3.335 23.288 1.00 91.62 398 ILE A C 1
ATOM 3137 O O . ILE A 1 398 ? 6.255 3.776 22.429 1.00 91.62 398 ILE A O 1
ATOM 3141 N N . ILE A 1 399 ? 4.728 2.264 23.090 1.00 91.00 399 ILE A N 1
ATOM 3142 C CA . ILE A 1 399 ? 4.678 1.471 21.869 1.00 91.00 399 ILE A CA 1
ATOM 3143 C C . ILE A 1 399 ? 3.293 1.627 21.240 1.00 91.00 399 ILE A C 1
ATOM 3145 O O . ILE A 1 399 ? 2.295 1.275 21.870 1.00 91.00 399 ILE A O 1
ATOM 3149 N N . HIS A 1 400 ? 3.227 2.106 20.002 1.00 90.81 400 HIS A N 1
ATOM 3150 C CA . HIS A 1 400 ? 1.972 2.497 19.353 1.00 90.81 400 HIS A CA 1
ATOM 3151 C C . HIS A 1 400 ? 1.809 1.916 17.937 1.00 90.81 400 HIS A C 1
ATOM 3153 O O . HIS A 1 400 ? 2.793 1.466 17.347 1.00 90.81 400 HIS A O 1
ATOM 3159 N N . PRO A 1 401 ? 0.591 1.904 17.361 1.00 87.69 401 PRO A N 1
ATOM 3160 C CA . PRO A 1 401 ? 0.351 1.420 16.004 1.00 87.69 401 PRO A CA 1
ATOM 3161 C C . PRO A 1 401 ? 1.084 2.211 14.916 1.00 87.69 401 PRO A C 1
ATOM 3163 O O . PRO A 1 401 ? 1.629 3.286 15.157 1.00 87.69 401 PRO A O 1
ATOM 3166 N N . GLY A 1 402 ? 1.084 1.652 13.705 1.00 79.62 402 GLY A N 1
ATOM 3167 C CA . GLY A 1 402 ? 1.575 2.331 12.508 1.00 79.62 402 GLY A CA 1
ATOM 3168 C C . GLY A 1 402 ? 3.041 2.132 12.159 1.00 79.62 402 GLY A C 1
ATOM 3169 O O . GLY A 1 402 ? 3.699 1.185 12.602 1.00 79.62 402 GLY A O 1
ATOM 3170 N N . TYR A 1 403 ? 3.522 3.038 11.305 1.00 74.31 403 TYR A N 1
ATOM 3171 C CA . TYR A 1 403 ? 4.853 3.034 10.673 1.00 74.31 403 TYR A CA 1
ATOM 3172 C C . TYR A 1 403 ? 5.725 4.190 11.166 1.00 74.31 403 TYR A C 1
ATOM 3174 O O . TYR A 1 403 ? 6.531 4.752 10.419 1.00 74.31 403 TYR A O 1
ATOM 3182 N N . GLY A 1 404 ? 5.517 4.572 12.421 1.00 78.25 404 GLY A N 1
ATOM 3183 C CA . GLY A 1 404 ? 6.149 5.723 13.045 1.00 78.25 404 GLY A CA 1
ATOM 3184 C C . GLY A 1 404 ? 5.362 7.009 12.815 1.00 78.25 404 GLY A C 1
ATOM 3185 O O . GLY A 1 404 ? 4.674 7.169 11.808 1.00 78.25 404 GLY A O 1
ATOM 3186 N N . LEU A 1 405 ?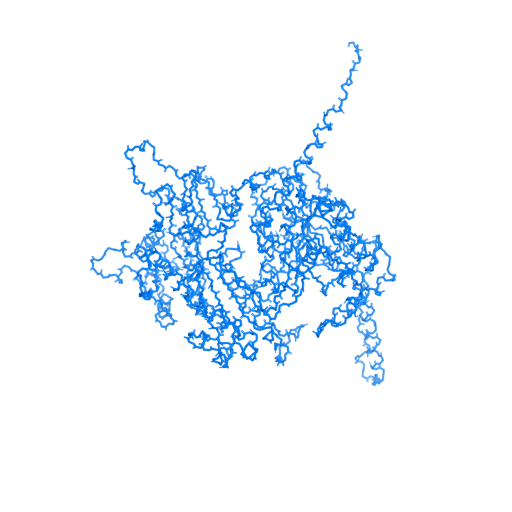 5.508 7.914 13.776 1.00 85.00 405 LEU A N 1
ATOM 3187 C CA . LEU A 1 405 ? 4.974 9.274 13.754 1.00 85.00 405 LEU A CA 1
ATOM 3188 C C . LEU A 1 405 ? 5.670 10.114 12.679 1.00 85.00 405 LEU A C 1
ATOM 3190 O O . LEU A 1 405 ? 6.842 9.861 12.388 1.00 85.00 405 LEU A O 1
ATOM 3194 N N . SER A 1 406 ? 4.996 11.127 12.133 1.00 84.19 406 SER A N 1
ATOM 3195 C CA . SER A 1 406 ? 5.677 12.163 11.346 1.00 84.19 406 SER A CA 1
ATOM 3196 C C . SER A 1 406 ? 6.765 12.845 12.182 1.00 84.19 406 SER A C 1
ATOM 3198 O O . SER A 1 406 ? 6.771 12.773 13.418 1.00 84.19 406 SER A O 1
ATOM 3200 N N . LEU A 1 407 ? 7.704 13.532 11.524 1.00 83.38 407 LEU A N 1
ATOM 3201 C CA . LEU A 1 407 ? 8.777 14.204 12.257 1.00 83.38 407 LEU A CA 1
ATOM 3202 C C . LEU A 1 407 ? 8.225 15.254 13.238 1.00 83.38 407 LEU A C 1
ATOM 3204 O O . LEU A 1 407 ? 8.710 15.330 14.365 1.00 83.38 407 LEU A O 1
ATOM 3208 N N . MET A 1 408 ? 7.194 16.002 12.833 1.00 85.00 408 MET A N 1
ATOM 3209 C CA . MET A 1 408 ? 6.538 17.024 13.659 1.00 85.00 408 MET A CA 1
ATOM 3210 C C . MET A 1 408 ? 5.823 16.429 14.872 1.00 85.00 408 MET A C 1
ATOM 3212 O O . MET A 1 408 ? 6.034 16.898 15.988 1.00 85.00 408 MET A O 1
ATOM 3216 N N . GLU A 1 409 ? 5.027 15.374 14.684 1.00 88.50 409 GLU A N 1
ATOM 3217 C CA . GLU A 1 409 ? 4.345 14.695 15.796 1.00 88.50 409 GLU A CA 1
ATOM 3218 C C . GLU A 1 409 ? 5.356 14.132 16.796 1.00 88.50 409 GLU A C 1
ATOM 3220 O O . GLU A 1 409 ? 5.214 14.315 18.005 1.00 88.50 409 GLU A O 1
ATOM 3225 N N . ARG A 1 410 ? 6.422 13.493 16.293 1.00 88.06 410 ARG A N 1
ATOM 3226 C CA . ARG A 1 410 ? 7.478 12.933 17.137 1.00 88.06 410 ARG A CA 1
ATOM 3227 C C . ARG A 1 410 ? 8.200 14.017 17.931 1.00 88.06 410 ARG A C 1
ATOM 3229 O O . ARG A 1 410 ? 8.349 13.864 19.136 1.00 88.06 410 ARG A O 1
ATOM 3236 N N . GLN A 1 411 ? 8.628 15.100 17.281 1.00 88.62 411 GLN A N 1
ATOM 3237 C CA . GLN A 1 411 ? 9.308 16.212 17.953 1.00 88.62 411 GLN A CA 1
ATOM 3238 C C . GLN A 1 411 ? 8.404 16.893 18.982 1.00 88.62 411 GLN A C 1
ATOM 3240 O O . GLN A 1 411 ? 8.863 17.194 20.080 1.00 88.62 411 GLN A O 1
ATOM 3245 N N . GLY A 1 412 ? 7.124 17.099 18.658 1.00 90.38 412 GLY A N 1
ATOM 3246 C CA . GLY A 1 412 ? 6.150 17.671 19.587 1.00 90.38 412 GLY A CA 1
ATOM 3247 C C . GLY A 1 412 ? 5.964 16.806 20.834 1.00 90.38 412 GLY A C 1
ATOM 3248 O O . GLY A 1 412 ? 6.011 17.315 21.953 1.00 90.38 412 GLY A O 1
ATOM 3249 N N . LEU A 1 413 ? 5.830 15.488 20.660 1.00 92.69 413 LEU A N 1
ATOM 3250 C CA . LEU A 1 413 ? 5.721 14.548 21.776 1.00 92.69 413 LEU A CA 1
ATOM 3251 C C . LEU A 1 413 ? 7.023 14.423 22.579 1.00 92.69 413 LEU A C 1
ATOM 3253 O O . LEU A 1 413 ? 6.970 14.414 23.803 1.00 92.69 413 LEU A O 1
ATOM 3257 N N . GLU A 1 414 ? 8.188 14.366 21.929 1.00 91.19 414 GLU A N 1
ATOM 3258 C CA . GLU A 1 414 ? 9.497 14.330 22.603 1.00 91.19 414 GLU A CA 1
ATOM 3259 C C . GLU A 1 414 ? 9.762 15.622 23.395 1.00 91.19 414 GLU A C 1
ATOM 3261 O O . GLU A 1 414 ? 10.337 15.573 24.480 1.00 91.19 414 GLU A O 1
ATOM 3266 N N . MET A 1 415 ? 9.306 16.775 22.896 1.00 91.69 415 MET A N 1
ATOM 3267 C CA . MET A 1 415 ? 9.397 18.055 23.602 1.00 91.69 415 MET A CA 1
ATOM 3268 C C . MET A 1 415 ? 8.466 18.104 24.818 1.00 91.69 415 MET A C 1
ATOM 3270 O O . MET A 1 415 ? 8.881 18.544 25.889 1.00 91.69 415 MET A O 1
ATOM 3274 N N . ALA A 1 416 ? 7.222 17.639 24.669 1.00 92.50 416 ALA A N 1
ATOM 3275 C CA . ALA A 1 416 ? 6.248 17.606 25.759 1.00 92.50 416 ALA A CA 1
ATOM 3276 C C . ALA A 1 416 ? 6.585 16.544 26.824 1.00 92.50 416 ALA A C 1
ATOM 3278 O O . ALA A 1 416 ? 6.321 16.746 28.009 1.00 92.50 416 ALA A O 1
ATOM 3279 N N . PHE A 1 417 ? 7.197 15.426 26.421 1.00 93.06 417 PHE A N 1
ATOM 3280 C CA . PHE A 1 417 ? 7.493 14.276 27.278 1.00 93.06 417 PHE A CA 1
ATOM 3281 C C . PHE A 1 417 ? 8.944 13.791 27.094 1.00 93.06 417 PHE A C 1
ATOM 3283 O O . PHE A 1 417 ? 9.170 12.676 26.622 1.00 93.06 417 PHE A O 1
ATOM 3290 N N . PRO A 1 418 ? 9.959 14.561 27.534 1.00 90.94 418 PRO A N 1
ATOM 3291 C CA . PRO A 1 418 ? 11.375 14.298 27.233 1.00 90.94 418 PRO A CA 1
ATOM 3292 C C . PRO A 1 418 ? 11.931 12.996 27.826 1.00 90.94 418 PRO A C 1
ATOM 3294 O O . PRO A 1 418 ? 12.987 12.518 27.413 1.00 90.94 418 PRO A O 1
ATOM 3297 N N . LYS A 1 419 ? 11.236 12.412 28.808 1.00 89.06 419 LYS A N 1
ATOM 3298 C CA . LYS A 1 419 ? 11.601 11.129 29.428 1.00 89.06 419 LYS A CA 1
ATOM 3299 C C . LYS A 1 419 ? 10.960 9.921 28.735 1.00 89.06 419 LYS A C 1
ATOM 3301 O O . LYS A 1 419 ? 11.321 8.792 29.053 1.00 89.06 419 LYS A O 1
ATOM 3306 N N . VAL A 1 420 ? 10.019 10.145 27.816 1.00 89.88 420 VAL A N 1
ATOM 3307 C CA . VAL A 1 420 ? 9.255 9.092 27.143 1.00 89.88 420 VAL A CA 1
ATOM 3308 C C . VAL A 1 420 ? 9.764 8.928 25.718 1.00 89.88 420 VAL A C 1
ATOM 3310 O O . VAL A 1 420 ? 9.813 9.877 24.942 1.00 89.88 420 VAL A O 1
ATOM 3313 N N . LYS A 1 421 ? 10.112 7.698 25.346 1.00 89.19 421 LYS A N 1
ATOM 3314 C CA . LYS A 1 421 ? 10.459 7.337 23.970 1.00 89.19 421 LYS A CA 1
ATOM 3315 C C . LYS A 1 421 ? 9.277 6.669 23.275 1.00 89.19 421 LYS A C 1
ATOM 3317 O O . LYS A 1 421 ? 8.648 5.774 23.843 1.00 89.19 421 LYS A O 1
ATOM 3322 N N . PHE A 1 422 ? 9.028 7.048 22.027 1.00 90.19 422 PHE A N 1
ATOM 3323 C CA . PHE A 1 422 ? 7.914 6.549 21.221 1.00 90.19 422 PHE A CA 1
ATOM 3324 C C . PHE A 1 422 ? 8.419 5.610 20.127 1.00 90.19 422 PHE A C 1
ATOM 3326 O O . PHE A 1 422 ? 9.332 5.962 19.384 1.00 90.19 422 PHE A O 1
ATOM 3333 N N . TYR A 1 423 ? 7.828 4.420 20.036 1.00 86.88 423 TYR A N 1
ATOM 3334 C CA . TYR A 1 423 ? 8.154 3.434 19.006 1.00 86.88 423 TYR A CA 1
ATOM 3335 C C . TYR A 1 423 ? 6.885 2.875 18.384 1.00 86.88 423 TYR A C 1
ATOM 3337 O O . TYR A 1 423 ? 5.944 2.495 19.081 1.00 86.88 423 TYR A O 1
ATOM 3345 N N . SER A 1 424 ? 6.887 2.733 17.071 1.00 86.06 424 SER A N 1
ATOM 3346 C CA . SER A 1 424 ? 5.800 2.083 16.359 1.00 86.06 424 SER A CA 1
ATOM 3347 C C . SER A 1 424 ? 5.885 0.555 16.424 1.00 86.06 424 SER A C 1
ATOM 3349 O O . SER A 1 424 ? 6.953 -0.040 16.609 1.00 86.06 424 SER A O 1
ATOM 3351 N N . TYR A 1 425 ? 4.756 -0.117 16.196 1.00 83.00 425 TYR A N 1
ATOM 3352 C CA . TYR A 1 425 ? 4.698 -1.574 16.060 1.00 83.00 425 TYR A CA 1
ATOM 3353 C C . TYR A 1 425 ? 5.620 -2.076 14.947 1.00 83.00 425 TYR A C 1
ATOM 3355 O O . TYR A 1 425 ? 6.229 -3.141 15.089 1.00 83.00 425 TYR A O 1
ATOM 3363 N N . SER A 1 426 ? 5.733 -1.320 13.850 1.00 73.62 426 SER A N 1
ATOM 3364 C CA . SER A 1 426 ? 6.593 -1.669 12.721 1.00 73.62 426 SER A CA 1
ATOM 3365 C C . SER A 1 426 ? 8.071 -1.661 13.111 1.00 73.62 426 SER A C 1
ATOM 3367 O O . SER A 1 426 ? 8.765 -2.641 12.850 1.00 73.62 426 SER A O 1
ATOM 3369 N N . GLU A 1 427 ? 8.547 -0.613 13.790 1.00 74.31 427 GLU A N 1
ATOM 3370 C CA . GLU A 1 427 ? 9.952 -0.497 14.221 1.00 74.31 427 GLU A CA 1
ATOM 3371 C C . GLU A 1 427 ? 10.372 -1.662 15.133 1.00 74.31 427 GLU A C 1
ATOM 3373 O O . GLU A 1 427 ? 11.488 -2.163 15.026 1.00 74.31 427 GLU A O 1
ATOM 3378 N N . LEU A 1 428 ? 9.457 -2.173 15.965 1.00 70.75 428 LEU A N 1
ATOM 3379 C CA . LEU A 1 428 ? 9.716 -3.319 16.849 1.00 70.75 428 LEU A CA 1
ATOM 3380 C C . LEU A 1 428 ? 9.512 -4.690 16.193 1.00 70.75 428 LEU A C 1
ATOM 3382 O O . LEU A 1 428 ? 9.977 -5.703 16.720 1.00 70.75 428 LEU A O 1
ATOM 3386 N N . SER A 1 429 ? 8.779 -4.755 15.082 1.00 57.22 429 SER A N 1
ATOM 3387 C CA . SER A 1 429 ? 8.543 -6.004 14.342 1.00 57.22 429 SER A CA 1
ATOM 3388 C C . SER A 1 429 ? 9.714 -6.385 13.435 1.00 57.22 429 SER A C 1
ATOM 3390 O O . SER A 1 429 ? 9.777 -7.523 12.982 1.00 57.22 429 SER A O 1
ATOM 3392 N N . ILE A 1 430 ? 10.621 -5.441 13.186 1.00 52.72 430 ILE A N 1
ATOM 3393 C CA . ILE A 1 430 ? 11.793 -5.567 12.310 1.00 52.72 430 ILE A CA 1
ATOM 3394 C C . ILE A 1 430 ? 13.043 -6.010 13.103 1.00 52.72 430 ILE A C 1
ATOM 3396 O O . ILE A 1 430 ? 14.006 -6.512 12.528 1.00 52.72 430 ILE A O 1
ATOM 3400 N N . VAL A 1 431 ? 13.026 -5.921 14.437 1.00 47.81 431 VAL A N 1
ATOM 3401 C CA . VAL A 1 431 ? 14.136 -6.386 15.284 1.00 47.81 431 VAL A CA 1
ATOM 3402 C C . VAL A 1 431 ? 14.191 -7.918 15.274 1.00 47.81 431 VAL A C 1
ATOM 3404 O O . VAL A 1 431 ? 13.345 -8.586 15.870 1.00 47.81 431 VAL A O 1
ATOM 3407 N N . SER A 1 432 ? 15.187 -8.480 14.585 1.00 40.75 432 SER A N 1
ATOM 3408 C CA . SER A 1 432 ? 15.439 -9.924 14.562 1.00 40.75 432 SER A CA 1
ATOM 3409 C C . SER A 1 432 ? 15.959 -10.407 15.926 1.00 40.75 432 SER A C 1
ATOM 3411 O O . SER A 1 432 ? 16.867 -9.781 16.476 1.00 40.75 432 SER A O 1
ATOM 3413 N N . PRO A 1 433 ? 15.485 -11.550 16.461 1.00 36.91 433 PRO A N 1
ATOM 3414 C CA . PRO A 1 433 ? 16.044 -12.155 17.674 1.00 36.91 433 PRO A CA 1
ATOM 3415 C C . PRO A 1 433 ? 17.496 -12.638 17.489 1.00 36.91 433 PRO A C 1
ATOM 3417 O O . PRO A 1 433 ? 18.166 -12.921 18.474 1.00 36.91 433 PRO A O 1
ATOM 3420 N N . ALA A 1 434 ? 17.990 -12.712 16.246 1.00 36.94 434 ALA A N 1
ATOM 3421 C CA . ALA A 1 434 ? 19.338 -13.165 15.901 1.00 36.94 434 ALA A CA 1
ATOM 3422 C C . ALA A 1 434 ? 20.357 -12.023 15.680 1.00 36.94 434 ALA A C 1
ATOM 3424 O O . ALA A 1 434 ? 21.388 -12.248 15.054 1.00 36.94 434 ALA A O 1
ATOM 3425 N N . GLY A 1 435 ? 20.081 -10.794 16.140 1.00 36.88 435 GLY A N 1
ATOM 3426 C CA . GLY A 1 435 ? 21.050 -9.687 16.046 1.00 36.88 435 GLY A CA 1
ATOM 3427 C C . GLY A 1 435 ? 21.328 -9.192 14.618 1.00 36.88 435 GLY A C 1
ATOM 3428 O O . GLY A 1 435 ? 22.410 -8.685 14.338 1.00 36.88 435 GLY A O 1
ATOM 3429 N N . GLY A 1 436 ? 20.369 -9.354 13.699 1.00 39.19 436 GLY A N 1
ATOM 3430 C CA . GLY A 1 436 ? 20.425 -8.772 12.352 1.00 39.19 436 GLY A CA 1
ATOM 3431 C C . GLY A 1 436 ? 20.019 -7.293 12.355 1.00 39.19 436 GLY A C 1
ATOM 3432 O O . GLY A 1 436 ? 19.075 -6.934 13.057 1.00 39.19 436 GLY A O 1
ATOM 3433 N N . GLY A 1 437 ? 20.734 -6.481 11.567 1.00 45.09 437 GLY A N 1
ATOM 3434 C CA . GLY A 1 437 ? 20.818 -5.017 11.651 1.00 45.09 437 GLY A CA 1
ATOM 3435 C C . GLY A 1 437 ? 19.511 -4.280 11.947 1.00 45.09 437 GLY A C 1
ATOM 3436 O O . GLY A 1 437 ? 18.568 -4.292 11.154 1.00 45.09 437 GLY A O 1
ATOM 3437 N N . CYS A 1 438 ? 19.495 -3.593 13.087 1.00 50.91 438 CYS A N 1
ATOM 3438 C CA . CYS A 1 438 ? 18.481 -2.614 13.438 1.00 50.91 438 CYS A CA 1
ATOM 3439 C C . CYS A 1 438 ? 18.700 -1.336 12.611 1.00 50.91 438 CYS A C 1
ATOM 3441 O O . CYS A 1 438 ? 19.821 -1.001 12.231 1.00 50.91 438 CYS A O 1
ATOM 3443 N N . LEU A 1 439 ? 17.642 -0.555 12.381 1.00 53.91 439 LEU A N 1
ATOM 3444 C CA . LEU A 1 439 ? 17.767 0.793 11.813 1.00 53.91 439 LEU A CA 1
ATOM 3445 C C . LEU A 1 439 ? 18.687 1.703 12.655 1.00 53.91 439 LEU A C 1
ATOM 3447 O O . LEU A 1 439 ? 19.289 2.648 12.135 1.00 53.91 439 LEU A O 1
ATOM 3451 N N . GLU A 1 440 ? 18.795 1.434 13.958 1.00 59.41 440 GLU A N 1
ATOM 3452 C CA . GLU A 1 440 ? 19.724 2.127 14.855 1.00 59.41 440 GLU A CA 1
ATOM 3453 C C . GLU A 1 440 ? 21.183 1.966 14.405 1.00 59.41 440 GLU A C 1
ATOM 3455 O O . GLU A 1 440 ? 21.942 2.929 14.507 1.00 59.41 440 GLU A O 1
ATOM 3460 N N . ASP A 1 441 ? 21.533 0.829 13.791 1.00 59.72 441 ASP A N 1
ATOM 3461 C CA . ASP A 1 441 ? 22.895 0.515 13.346 1.00 59.72 441 ASP A CA 1
ATOM 3462 C C . ASP A 1 441 ? 23.308 1.282 12.084 1.00 59.72 441 ASP A C 1
ATOM 3464 O O . ASP A 1 441 ? 24.498 1.382 11.782 1.00 59.72 441 ASP A O 1
ATOM 3468 N N . VAL A 1 442 ? 22.344 1.826 11.329 1.00 70.50 442 VAL A N 1
ATOM 3469 C CA . VAL A 1 442 ? 22.633 2.650 10.151 1.00 70.50 442 VAL A CA 1
ATOM 3470 C C . VAL A 1 442 ? 23.032 4.046 10.624 1.00 70.50 442 VAL A C 1
ATOM 3472 O O . VAL A 1 442 ? 22.231 4.773 11.221 1.00 70.50 442 VAL A O 1
ATOM 3475 N N . GLY A 1 443 ? 24.276 4.440 10.350 1.00 73.38 443 GLY A N 1
ATOM 3476 C CA . GLY A 1 443 ? 24.775 5.785 10.639 1.00 73.38 443 GLY A CA 1
ATOM 3477 C C . GLY A 1 443 ? 24.052 6.890 9.852 1.00 73.38 443 GLY A C 1
ATOM 3478 O O . GLY A 1 443 ? 23.096 6.655 9.115 1.00 73.38 443 GLY A O 1
ATOM 3479 N N . SER A 1 444 ? 24.522 8.130 9.992 1.00 84.38 444 SER A N 1
ATOM 3480 C CA . SER A 1 444 ? 24.034 9.238 9.159 1.00 84.38 444 SER A CA 1
ATOM 3481 C C . SER A 1 444 ? 24.276 8.954 7.670 1.00 84.38 444 SER A C 1
ATOM 3483 O O . SER A 1 444 ? 25.372 8.550 7.278 1.00 84.38 444 SER A O 1
ATOM 3485 N N . LEU A 1 445 ? 23.264 9.208 6.841 1.00 89.00 445 LEU A N 1
ATOM 3486 C CA . LEU A 1 445 ? 23.292 9.086 5.382 1.00 89.00 445 LEU A CA 1
ATOM 3487 C C . LEU A 1 445 ? 23.321 10.464 4.698 1.00 89.00 445 LEU A C 1
ATOM 3489 O O . LEU A 1 445 ? 22.927 10.583 3.537 1.00 89.00 445 LEU A O 1
ATOM 3493 N N . ASP A 1 446 ? 23.793 11.503 5.397 1.00 86.69 446 ASP A N 1
ATOM 3494 C CA . ASP A 1 446 ? 23.896 12.862 4.850 1.00 86.69 446 ASP A CA 1
ATOM 3495 C C . ASP A 1 446 ? 24.677 12.872 3.523 1.00 86.69 446 ASP A C 1
ATOM 3497 O O . ASP A 1 446 ? 25.761 12.293 3.394 1.00 86.69 446 ASP A O 1
ATOM 3501 N N . GLY A 1 447 ? 24.092 13.503 2.504 1.00 85.44 447 GLY A N 1
ATOM 3502 C CA . GLY A 1 447 ? 24.657 13.572 1.153 1.00 85.44 447 GLY A CA 1
ATOM 3503 C C . GLY A 1 447 ? 24.604 12.269 0.342 1.00 85.44 447 GLY A C 1
ATOM 3504 O O . GLY A 1 447 ? 25.060 12.258 -0.803 1.00 85.44 447 GLY A O 1
ATOM 3505 N N . LYS A 1 448 ? 24.053 11.171 0.879 1.00 92.62 448 LYS A N 1
ATOM 3506 C CA . LYS A 1 448 ? 23.815 9.936 0.116 1.00 92.62 448 LYS A CA 1
ATOM 3507 C C . LYS A 1 448 ? 22.494 10.036 -0.644 1.00 92.62 448 LYS A C 1
ATOM 3509 O O . LYS A 1 448 ? 21.467 10.395 -0.071 1.00 92.62 448 LYS A O 1
ATOM 3514 N N . VAL A 1 449 ? 22.521 9.685 -1.929 1.00 95.44 449 VAL A N 1
ATOM 3515 C CA . VAL A 1 449 ? 21.342 9.700 -2.807 1.00 95.44 449 VAL A CA 1
ATOM 3516 C C . VAL A 1 449 ? 21.018 8.279 -3.250 1.00 95.44 449 VAL A C 1
ATOM 3518 O O . VAL A 1 449 ? 21.845 7.642 -3.899 1.00 95.44 449 VAL A O 1
ATOM 3521 N N . PHE A 1 450 ? 19.839 7.772 -2.912 1.00 96.56 450 PHE A N 1
ATOM 3522 C CA . PHE A 1 450 ? 19.367 6.465 -3.366 1.00 96.56 450 PHE A CA 1
ATOM 3523 C C . PHE A 1 450 ? 18.583 6.624 -4.661 1.00 96.56 450 PHE A C 1
ATOM 3525 O O . PHE A 1 450 ? 17.615 7.378 -4.702 1.00 96.56 450 PHE A O 1
ATOM 3532 N N . SER A 1 451 ? 19.001 5.925 -5.713 1.00 97.06 451 SER A N 1
ATOM 3533 C CA . SER A 1 451 ? 18.189 5.799 -6.921 1.00 97.06 451 SER A CA 1
ATOM 3534 C C . SER A 1 451 ? 17.094 4.780 -6.666 1.00 97.06 451 SER A C 1
ATOM 3536 O O . SER A 1 451 ? 17.377 3.684 -6.182 1.00 97.06 451 SER A O 1
ATOM 3538 N N . VAL A 1 452 ? 15.857 5.148 -6.964 1.00 96.94 452 VAL A N 1
ATOM 3539 C CA . VAL A 1 452 ? 14.705 4.260 -6.869 1.00 96.94 452 VAL A CA 1
ATOM 3540 C C . VAL A 1 452 ? 14.156 4.057 -8.267 1.00 96.94 452 VAL A C 1
ATOM 3542 O O . VAL A 1 452 ? 13.964 5.010 -9.014 1.00 96.94 452 VAL A O 1
ATOM 3545 N N . SER A 1 453 ? 13.852 2.812 -8.582 1.00 95.19 453 SER A N 1
ATOM 3546 C CA . SER A 1 453 ? 13.231 2.394 -9.824 1.00 95.19 453 SER A CA 1
ATOM 3547 C C . SER A 1 453 ? 12.024 1.554 -9.461 1.00 95.19 453 SER A C 1
ATOM 3549 O O . SER A 1 453 ? 12.143 0.377 -9.125 1.00 95.19 453 SER A O 1
ATOM 3551 N N . VAL A 1 454 ? 10.859 2.196 -9.472 1.00 92.25 454 VAL A N 1
ATOM 3552 C CA . VAL A 1 454 ? 9.574 1.566 -9.177 1.00 92.25 454 VAL A CA 1
ATOM 3553 C C . VAL A 1 454 ? 8.597 1.814 -10.311 1.00 92.25 454 VAL A C 1
ATOM 3555 O O . VAL A 1 454 ? 8.478 2.941 -10.806 1.00 92.25 454 VAL A O 1
ATOM 3558 N N . GLY A 1 455 ? 7.900 0.758 -10.715 1.00 83.19 455 GLY A N 1
ATOM 3559 C CA . GLY A 1 455 ? 6.860 0.829 -11.726 1.00 83.19 455 GLY A CA 1
ATOM 3560 C C . GLY A 1 455 ? 5.827 -0.280 -11.585 1.00 83.19 455 GLY A C 1
ATOM 3561 O O . GLY A 1 455 ? 6.019 -1.256 -10.863 1.00 83.19 455 GLY A O 1
ATOM 3562 N N . ASP A 1 456 ? 4.740 -0.102 -12.320 1.00 82.38 456 ASP A N 1
ATOM 3563 C CA . ASP A 1 456 ? 3.648 -1.063 -12.478 1.00 82.38 456 ASP A CA 1
ATOM 3564 C C . ASP A 1 456 ? 4.149 -2.420 -12.992 1.00 82.38 456 ASP A C 1
ATOM 3566 O O . ASP A 1 456 ? 4.982 -2.461 -13.898 1.00 82.38 456 ASP A O 1
ATOM 3570 N N . ALA A 1 457 ? 3.629 -3.504 -12.427 1.00 85.31 457 ALA A N 1
ATOM 3571 C CA . ALA A 1 457 ? 3.894 -4.875 -12.840 1.00 85.31 457 ALA A CA 1
ATOM 3572 C C . ALA A 1 457 ? 2.557 -5.550 -13.173 1.00 85.31 457 ALA A C 1
ATOM 3574 O O . ALA A 1 457 ? 1.758 -5.845 -12.285 1.00 85.31 457 ALA A O 1
ATOM 3575 N N . SER A 1 458 ? 2.316 -5.798 -14.463 1.00 79.50 458 SER A N 1
ATOM 3576 C CA . SER A 1 458 ? 1.060 -6.379 -14.962 1.00 79.50 458 SER A CA 1
ATOM 3577 C C . SER A 1 458 ? 0.780 -7.778 -14.407 1.00 79.50 458 SER A C 1
ATOM 3579 O O . SER A 1 458 ? -0.371 -8.186 -14.307 1.00 79.50 458 SER A O 1
ATOM 3581 N N . ASP A 1 459 ? 1.827 -8.496 -14.010 1.00 85.56 459 ASP A N 1
ATOM 3582 C CA . ASP A 1 459 ? 1.794 -9.829 -13.415 1.00 85.56 459 ASP A CA 1
ATOM 3583 C C . ASP A 1 459 ? 1.801 -9.807 -11.871 1.00 85.56 459 ASP A C 1
ATOM 3585 O O . ASP A 1 459 ? 1.840 -10.862 -11.240 1.00 85.56 459 ASP A O 1
ATOM 3589 N N . ALA A 1 460 ? 1.725 -8.639 -11.217 1.00 87.06 460 ALA A N 1
ATOM 3590 C CA . ALA A 1 460 ? 1.725 -8.546 -9.749 1.00 87.06 460 ALA A CA 1
ATOM 3591 C C . ALA A 1 460 ? 0.574 -9.331 -9.092 1.00 87.06 460 ALA A C 1
ATOM 3593 O O . ALA A 1 460 ? 0.742 -9.900 -8.004 1.00 87.06 460 ALA A O 1
ATOM 3594 N N . LEU A 1 461 ? -0.573 -9.431 -9.776 1.00 88.19 461 LEU A N 1
ATOM 3595 C CA . LEU A 1 461 ? -1.737 -10.186 -9.308 1.00 88.19 461 LEU A CA 1
ATOM 3596 C C . LEU A 1 461 ? -1.461 -11.687 -9.159 1.00 88.19 461 LEU A C 1
ATOM 3598 O O . LEU A 1 461 ? -2.126 -12.328 -8.346 1.00 88.19 461 LEU A O 1
ATOM 3602 N N . VAL A 1 462 ? -0.457 -12.239 -9.855 1.00 87.00 462 VAL A N 1
ATOM 3603 C CA . VAL A 1 462 ? -0.011 -13.640 -9.704 1.00 87.00 462 VAL A CA 1
ATOM 3604 C C . VAL A 1 462 ? 0.460 -13.916 -8.277 1.00 87.00 462 VAL A C 1
ATOM 3606 O O . VAL A 1 462 ? 0.255 -15.007 -7.761 1.00 87.00 462 VAL A O 1
ATOM 3609 N N . ASN A 1 463 ? 1.039 -12.923 -7.596 1.00 83.38 463 ASN A N 1
ATOM 3610 C CA . ASN A 1 463 ? 1.400 -13.004 -6.174 1.00 83.38 463 ASN A CA 1
ATOM 3611 C C . ASN A 1 463 ? 0.306 -12.455 -5.244 1.00 83.38 463 ASN A C 1
ATOM 3613 O O . ASN A 1 463 ? 0.486 -12.400 -4.026 1.00 83.38 463 ASN A O 1
ATOM 3617 N N . GLY A 1 464 ? -0.831 -12.040 -5.798 1.00 87.94 464 GLY A N 1
ATOM 3618 C CA . GLY A 1 464 ? -1.899 -11.401 -5.049 1.00 87.94 464 GLY A CA 1
ATOM 3619 C C . GLY A 1 464 ? -1.603 -9.965 -4.633 1.00 87.94 464 GLY A C 1
ATOM 3620 O O . GLY A 1 464 ? -2.077 -9.538 -3.581 1.00 87.94 464 GLY A O 1
ATOM 3621 N N . MET A 1 465 ? -0.812 -9.246 -5.431 1.00 88.06 465 MET A N 1
ATOM 3622 C CA . MET A 1 465 ? -0.416 -7.864 -5.168 1.00 88.06 465 MET A CA 1
ATOM 3623 C C . MET A 1 465 ? -0.860 -6.917 -6.280 1.00 88.06 465 MET A C 1
ATOM 3625 O O . MET A 1 465 ? -1.170 -7.331 -7.393 1.00 88.06 465 MET A O 1
ATOM 3629 N N . GLY A 1 466 ? -0.859 -5.629 -5.954 1.00 88.31 466 GLY A N 1
ATOM 3630 C CA . GLY A 1 466 ? -1.116 -4.516 -6.864 1.00 88.31 466 GLY A CA 1
ATOM 3631 C C . GLY A 1 466 ? -0.174 -3.347 -6.577 1.00 88.31 466 GLY A C 1
ATOM 3632 O O . GLY A 1 466 ? 0.687 -3.434 -5.695 1.00 88.31 466 GLY A O 1
ATOM 3633 N N . ASP A 1 467 ? -0.354 -2.240 -7.297 1.00 88.06 467 ASP A N 1
ATOM 3634 C CA . ASP A 1 467 ? 0.458 -1.023 -7.150 1.00 88.06 467 ASP A CA 1
ATOM 3635 C C . ASP A 1 467 ? 0.497 -0.509 -5.695 1.00 88.06 467 ASP A C 1
ATOM 3637 O O . ASP A 1 467 ? 1.510 0.021 -5.235 1.00 88.06 467 ASP A O 1
ATOM 3641 N N . GLU A 1 468 ? -0.579 -0.726 -4.939 1.00 89.12 468 GLU A N 1
ATOM 3642 C CA . GLU A 1 468 ? -0.729 -0.300 -3.547 1.00 89.12 468 GLU A CA 1
ATOM 3643 C C . GLU A 1 468 ? 0.219 -1.055 -2.603 1.00 89.12 468 GLU A C 1
ATOM 3645 O O . GLU A 1 468 ? 0.716 -0.499 -1.622 1.00 89.12 468 GLU A O 1
ATOM 3650 N N . HIS A 1 469 ? 0.528 -2.312 -2.925 1.00 90.06 469 HIS A N 1
ATOM 3651 C CA . HIS A 1 469 ? 1.473 -3.125 -2.161 1.00 90.06 469 HIS A CA 1
ATOM 3652 C C . HIS A 1 469 ? 2.912 -2.654 -2.410 1.00 90.06 469 HIS A C 1
ATOM 3654 O O . HIS A 1 469 ? 3.722 -2.571 -1.483 1.00 90.06 469 HIS A O 1
ATOM 3660 N N . ASN A 1 470 ? 3.215 -2.263 -3.653 1.00 90.00 470 ASN A N 1
ATOM 3661 C CA . ASN A 1 470 ? 4.496 -1.652 -4.006 1.00 90.00 470 ASN A CA 1
ATOM 3662 C C . ASN A 1 470 ? 4.661 -0.285 -3.333 1.00 90.00 470 ASN A C 1
ATOM 3664 O O . ASN A 1 470 ? 5.747 0.027 -2.844 1.00 90.00 470 ASN A O 1
ATOM 3668 N N . GLN A 1 471 ? 3.588 0.510 -3.250 1.00 89.69 471 GLN A N 1
ATOM 3669 C CA . GLN A 1 471 ? 3.570 1.765 -2.496 1.00 89.69 471 GLN A CA 1
ATOM 3670 C C . GLN A 1 471 ? 3.909 1.527 -1.026 1.00 89.69 471 GLN A C 1
ATOM 3672 O O . GLN A 1 471 ? 4.759 2.221 -0.468 1.00 89.69 471 GLN A O 1
ATOM 3677 N N . GLU A 1 472 ? 3.277 0.533 -0.405 1.00 88.56 472 GLU A N 1
ATOM 3678 C CA . GLU A 1 472 ? 3.528 0.194 0.990 1.00 88.56 472 GLU A CA 1
ATOM 3679 C C . GLU A 1 472 ? 4.991 -0.191 1.232 1.00 88.56 472 GLU A C 1
ATOM 3681 O O . GLU A 1 472 ? 5.637 0.337 2.143 1.00 88.56 472 GLU A O 1
ATOM 3686 N N . LEU A 1 473 ? 5.531 -1.094 0.414 1.00 89.25 473 LEU A N 1
ATOM 3687 C CA . LEU A 1 473 ? 6.916 -1.535 0.537 1.00 89.25 473 LEU A CA 1
ATOM 3688 C C . LEU A 1 473 ? 7.900 -0.379 0.308 1.00 89.25 473 LEU A C 1
ATOM 3690 O O . LEU A 1 473 ? 8.865 -0.230 1.062 1.00 89.25 473 LEU A O 1
ATOM 3694 N N . LEU A 1 474 ? 7.624 0.489 -0.668 1.00 91.44 474 LEU A N 1
ATOM 3695 C CA . LEU A 1 474 ? 8.420 1.684 -0.929 1.00 91.44 474 LEU A CA 1
ATOM 3696 C C . LEU A 1 474 ? 8.453 2.623 0.285 1.00 91.44 474 LEU A C 1
ATOM 3698 O O . LEU A 1 474 ? 9.529 3.054 0.700 1.00 91.44 474 LEU A O 1
ATOM 3702 N N . LEU A 1 475 ? 7.295 2.912 0.886 1.00 88.31 475 LEU A N 1
ATOM 3703 C CA . LEU A 1 475 ? 7.199 3.762 2.075 1.00 88.31 475 LEU A CA 1
ATOM 3704 C C . LEU A 1 475 ? 7.964 3.161 3.261 1.00 88.31 475 LEU A C 1
ATOM 3706 O O . LEU A 1 475 ? 8.705 3.879 3.939 1.00 88.31 475 LEU A O 1
ATOM 3710 N N . ARG A 1 476 ? 7.842 1.842 3.475 1.00 85.38 476 ARG A N 1
ATOM 3711 C CA . ARG A 1 476 ? 8.576 1.116 4.524 1.00 85.38 476 ARG A CA 1
ATOM 3712 C C . ARG A 1 476 ? 10.085 1.191 4.328 1.00 85.38 476 ARG A C 1
ATOM 3714 O O . ARG A 1 476 ? 10.797 1.373 5.308 1.00 85.38 476 ARG A O 1
ATOM 3721 N N . LEU A 1 477 ? 10.573 1.077 3.093 1.00 88.31 477 LEU A N 1
ATOM 3722 C CA . LEU A 1 477 ? 12.001 1.150 2.777 1.00 88.31 477 LEU A CA 1
ATOM 3723 C C . LEU A 1 477 ? 12.558 2.568 2.912 1.00 88.31 477 LEU A C 1
ATOM 3725 O O . LEU A 1 477 ? 13.631 2.746 3.489 1.00 88.31 477 LEU A O 1
ATOM 3729 N N . LEU A 1 478 ? 11.845 3.567 2.382 1.00 90.44 478 LEU A N 1
ATOM 3730 C CA . LEU A 1 478 ? 12.361 4.928 2.262 1.00 90.44 478 LEU A CA 1
ATOM 3731 C C . LEU A 1 478 ? 12.255 5.735 3.551 1.00 90.44 478 LEU A C 1
ATOM 3733 O O . LEU A 1 478 ? 13.214 6.429 3.880 1.00 90.44 478 LEU A O 1
ATOM 3737 N N . ARG A 1 479 ? 11.147 5.653 4.302 1.00 87.50 479 ARG A N 1
ATOM 3738 C CA . ARG A 1 479 ? 10.946 6.498 5.496 1.00 87.50 479 ARG A CA 1
ATOM 3739 C C . ARG A 1 479 ? 12.135 6.427 6.469 1.00 87.50 479 ARG A C 1
ATOM 3741 O O . ARG A 1 479 ? 12.659 7.479 6.842 1.00 87.50 479 ARG A O 1
ATOM 3748 N N . PRO A 1 480 ? 12.654 5.235 6.814 1.00 83.94 480 PRO A N 1
ATOM 3749 C CA . PRO A 1 480 ? 13.823 5.114 7.682 1.00 83.94 480 PRO A CA 1
ATOM 3750 C C . PRO A 1 480 ? 15.104 5.727 7.101 1.00 83.94 480 PRO A C 1
ATOM 3752 O O . PRO A 1 480 ? 15.886 6.338 7.830 1.00 83.94 480 PRO A O 1
ATOM 3755 N N . LEU A 1 481 ? 15.310 5.617 5.786 1.00 87.38 481 LEU A N 1
ATOM 3756 C CA . LEU A 1 481 ? 16.464 6.206 5.103 1.00 87.38 481 LEU A CA 1
ATOM 3757 C C . LEU A 1 481 ? 16.381 7.737 5.074 1.00 87.38 481 LEU A C 1
ATOM 3759 O O . LEU A 1 481 ? 17.404 8.412 5.227 1.00 87.38 481 LEU A O 1
ATOM 3763 N N . LEU A 1 482 ? 15.185 8.302 4.899 1.00 88.50 482 LEU A N 1
ATOM 3764 C CA . LEU A 1 482 ? 14.965 9.751 4.914 1.00 88.50 482 LEU A CA 1
ATOM 3765 C C . LEU A 1 482 ? 15.238 10.339 6.303 1.00 88.50 482 LEU A C 1
ATOM 3767 O O . LEU A 1 482 ? 15.924 11.353 6.412 1.00 88.50 482 LEU A O 1
ATOM 3771 N N . ARG A 1 483 ? 14.831 9.648 7.377 1.00 84.38 483 ARG A N 1
ATOM 3772 C CA . ARG A 1 483 ? 15.152 10.035 8.768 1.00 84.38 483 ARG A CA 1
ATOM 3773 C C . ARG A 1 483 ? 16.650 10.072 9.059 1.00 84.38 483 ARG A C 1
ATOM 3775 O O . ARG A 1 483 ? 17.104 10.864 9.881 1.00 84.38 483 ARG A O 1
ATOM 3782 N N . LYS A 1 484 ? 17.437 9.252 8.357 1.00 85.44 484 LYS A N 1
ATOM 3783 C CA . LYS A 1 484 ? 18.908 9.275 8.398 1.00 85.44 484 LYS A CA 1
ATOM 3784 C C . LYS A 1 484 ? 19.519 10.322 7.452 1.00 85.44 484 LYS A C 1
ATOM 3786 O O . LYS A 1 484 ? 20.727 10.302 7.243 1.00 85.44 484 LYS A O 1
ATOM 3791 N N . ARG A 1 485 ? 18.722 11.261 6.926 1.00 87.81 485 ARG A N 1
ATOM 3792 C CA . ARG A 1 485 ? 19.119 12.382 6.049 1.00 87.81 485 ARG A CA 1
ATOM 3793 C C . ARG A 1 485 ? 19.599 11.999 4.646 1.00 87.81 485 ARG A C 1
ATOM 3795 O O . ARG A 1 485 ? 20.331 12.755 4.008 1.00 87.81 485 ARG A O 1
ATOM 3802 N N . SER A 1 486 ? 19.180 10.842 4.138 1.00 91.94 486 SER A N 1
ATOM 3803 C CA . SER A 1 486 ? 19.405 10.517 2.725 1.00 91.94 486 SER A CA 1
ATOM 3804 C C . SER A 1 486 ? 18.483 11.323 1.803 1.00 91.94 486 SER A C 1
ATOM 3806 O O . SER A 1 486 ? 17.515 11.933 2.253 1.00 91.94 486 SER A O 1
ATOM 3808 N N . SER A 1 487 ? 18.794 11.345 0.510 1.00 94.44 487 SER A N 1
ATOM 3809 C CA . SER A 1 487 ? 17.936 11.883 -0.555 1.00 94.44 487 SER A CA 1
ATOM 3810 C C . SER A 1 487 ? 17.593 10.792 -1.568 1.00 94.44 487 SER A C 1
ATOM 3812 O O . SER A 1 487 ? 18.247 9.748 -1.608 1.00 94.44 487 SER A O 1
ATOM 3814 N N . VAL A 1 488 ? 16.586 11.032 -2.404 1.00 96.56 488 VAL A N 1
ATOM 3815 C CA . VAL A 1 488 ? 16.090 10.059 -3.389 1.00 96.56 488 VAL A CA 1
ATOM 3816 C C . VAL A 1 488 ? 16.261 10.618 -4.796 1.00 96.56 488 VAL A C 1
ATOM 3818 O O . VAL A 1 488 ? 16.033 11.801 -5.009 1.00 96.56 488 VAL A O 1
ATOM 3821 N N . LEU A 1 489 ? 16.654 9.786 -5.755 1.00 96.62 489 LEU A N 1
ATOM 3822 C CA . LEU A 1 489 ? 16.601 10.067 -7.189 1.00 96.62 489 LEU A CA 1
ATOM 3823 C C . LEU A 1 489 ? 15.500 9.191 -7.802 1.00 96.62 489 LEU A C 1
ATOM 3825 O O . LEU A 1 489 ? 15.502 7.982 -7.581 1.00 96.62 489 LEU A O 1
ATOM 3829 N N . TYR A 1 490 ? 14.570 9.787 -8.551 1.00 95.50 490 TYR A N 1
ATOM 3830 C CA . TYR A 1 490 ? 13.465 9.064 -9.197 1.00 95.50 490 TYR A CA 1
ATOM 3831 C C . TYR A 1 490 ? 13.105 9.693 -10.546 1.00 95.50 490 TYR A C 1
ATOM 3833 O O . TYR A 1 490 ? 13.056 10.917 -10.655 1.00 95.50 490 TYR A O 1
ATOM 3841 N N . GLY A 1 491 ? 12.830 8.869 -11.562 1.00 89.81 491 GLY A N 1
ATOM 3842 C CA . GLY A 1 491 ? 12.515 9.320 -12.928 1.00 89.81 491 GLY A CA 1
ATOM 3843 C C . GLY A 1 491 ? 11.025 9.371 -13.291 1.00 89.81 491 GLY A C 1
ATOM 3844 O O . GLY A 1 491 ? 10.683 9.454 -14.469 1.00 89.81 491 GLY A O 1
ATOM 3845 N N . GLY A 1 492 ? 10.123 9.250 -12.312 1.00 86.75 492 GLY A N 1
ATOM 3846 C CA . GLY A 1 492 ? 8.681 9.213 -12.564 1.00 86.75 492 GLY A CA 1
ATOM 3847 C C . GLY A 1 492 ? 8.051 10.578 -12.848 1.00 86.75 492 GLY A C 1
ATOM 3848 O O . GLY A 1 492 ? 8.568 11.630 -12.464 1.00 86.75 492 GLY A O 1
ATOM 3849 N N . ALA A 1 493 ? 6.885 10.540 -13.499 1.00 85.88 493 ALA A N 1
ATOM 3850 C CA . ALA A 1 493 ? 6.098 11.724 -13.825 1.00 85.88 493 ALA A CA 1
ATOM 3851 C C . ALA A 1 493 ? 5.524 12.388 -12.565 1.00 85.88 493 ALA A C 1
ATOM 3853 O O . ALA A 1 493 ? 5.091 11.708 -11.631 1.00 85.88 493 ALA A O 1
ATOM 3854 N N . VAL A 1 494 ? 5.497 13.719 -12.552 1.00 85.12 494 VAL A N 1
ATOM 3855 C CA . VAL A 1 494 ? 4.899 14.508 -11.467 1.00 85.12 494 VAL A CA 1
ATOM 3856 C C . VAL A 1 494 ? 3.374 14.338 -11.484 1.00 85.12 494 VAL A C 1
ATOM 3858 O O . VAL A 1 494 ? 2.795 14.305 -12.570 1.00 85.12 494 VAL A O 1
ATOM 3861 N N . PRO A 1 495 ? 2.703 14.201 -10.326 1.00 82.12 495 PRO A N 1
ATOM 3862 C CA . PRO A 1 495 ? 1.244 14.123 -10.282 1.00 82.12 495 PRO A CA 1
ATOM 3863 C C . PRO A 1 495 ? 0.582 15.416 -10.783 1.00 82.12 495 PRO A C 1
ATOM 3865 O O . PRO A 1 495 ? 1.045 16.515 -10.481 1.00 82.12 495 PRO A O 1
ATOM 3868 N N . CYS A 1 496 ? -0.528 15.279 -11.516 1.00 66.94 496 CYS A N 1
ATOM 3869 C CA . CYS A 1 496 ? -1.319 16.411 -12.014 1.00 66.94 496 CYS A CA 1
ATOM 3870 C C . CYS A 1 496 ? -2.186 17.073 -10.927 1.00 66.94 496 CYS A C 1
ATOM 3872 O O . CYS A 1 496 ? -2.559 18.232 -11.079 1.00 66.94 496 CYS A O 1
ATOM 3874 N N . ALA A 1 497 ? -2.493 16.362 -9.836 1.00 64.19 497 ALA A N 1
ATOM 3875 C CA . ALA A 1 497 ? -3.298 16.849 -8.717 1.00 64.19 497 ALA A CA 1
ATOM 3876 C C . ALA A 1 497 ? -2.730 16.382 -7.365 1.00 64.19 497 ALA A C 1
ATOM 3878 O O . ALA A 1 497 ? -2.022 15.375 -7.280 1.00 64.19 497 ALA A O 1
ATOM 3879 N N . HIS A 1 498 ? -3.052 17.120 -6.301 1.00 63.66 498 HIS A N 1
ATOM 3880 C CA . HIS A 1 498 ? -2.763 16.728 -4.924 1.00 63.66 498 HIS A CA 1
ATOM 3881 C C . HIS A 1 498 ? -3.841 15.755 -4.428 1.00 63.66 498 HIS A C 1
ATOM 3883 O O . HIS A 1 498 ? -4.897 16.209 -4.019 1.00 63.66 498 HIS A O 1
ATOM 3889 N N . VAL A 1 499 ? -3.534 14.451 -4.445 1.00 64.38 499 VAL A N 1
ATOM 3890 C CA . VAL A 1 499 ? -4.351 13.331 -3.918 1.00 64.38 499 VAL A CA 1
ATOM 3891 C C . VAL A 1 499 ? -5.735 13.184 -4.585 1.00 64.38 499 VAL A C 1
ATOM 3893 O O . VAL A 1 499 ? -6.575 14.073 -4.535 1.00 64.38 499 VAL A O 1
ATOM 3896 N N . SER A 1 500 ? -5.995 12.029 -5.209 1.00 69.00 500 SER A N 1
ATOM 3897 C CA . SER A 1 500 ? -7.324 11.705 -5.758 1.00 69.00 500 SER A CA 1
ATOM 3898 C C . SER A 1 500 ? -8.305 11.412 -4.618 1.00 69.00 500 SER A C 1
ATOM 3900 O O . SER A 1 500 ? -7.949 10.707 -3.675 1.00 69.00 500 SER A O 1
ATOM 3902 N N . SER A 1 501 ? -9.543 11.911 -4.701 1.00 72.44 501 SER A N 1
ATOM 3903 C CA . SER A 1 501 ? -10.614 11.584 -3.741 1.00 72.44 501 SER A CA 1
ATOM 3904 C C . SER A 1 501 ? -11.048 10.117 -3.814 1.00 72.44 501 SER A C 1
ATOM 3906 O O . SER A 1 501 ? -11.686 9.609 -2.894 1.00 72.44 501 SER A O 1
ATOM 3908 N N . GLU A 1 502 ? -10.705 9.434 -4.907 1.00 82.12 502 GLU A N 1
ATOM 3909 C CA . GLU A 1 502 ? -11.062 8.044 -5.173 1.00 82.12 502 GLU A CA 1
ATOM 3910 C C . GLU A 1 502 ? -9.822 7.250 -5.609 1.00 82.12 502 GLU A C 1
ATOM 3912 O O . GLU A 1 502 ? -9.739 6.780 -6.748 1.00 82.12 502 GLU A O 1
ATOM 3917 N N . PRO A 1 503 ? -8.832 7.067 -4.714 1.00 82.38 503 PRO A N 1
ATOM 3918 C CA . PRO A 1 503 ? -7.531 6.497 -5.069 1.00 82.38 503 PRO A CA 1
ATOM 3919 C C . PRO A 1 503 ? -7.619 5.073 -5.638 1.00 82.38 503 PRO A C 1
ATOM 3921 O O . PRO A 1 503 ? -6.726 4.653 -6.364 1.00 82.38 503 PRO A O 1
ATOM 3924 N N . TRP A 1 504 ? -8.712 4.348 -5.376 1.00 85.62 504 TRP A N 1
ATOM 3925 C CA . TRP A 1 504 ? -8.963 3.014 -5.929 1.00 85.62 504 TRP A CA 1
ATOM 3926 C C . TRP A 1 504 ? -9.319 3.006 -7.427 1.00 85.62 504 TRP A C 1
ATOM 3928 O O . TRP A 1 504 ? -9.257 1.940 -8.043 1.00 85.62 504 TRP A O 1
ATOM 3938 N N . LYS A 1 505 ? -9.726 4.144 -8.015 1.00 83.69 505 LYS A N 1
ATOM 3939 C CA . LYS A 1 505 ? -10.046 4.258 -9.453 1.00 83.69 505 LYS A CA 1
ATOM 3940 C C . LYS A 1 505 ? -8.795 4.453 -10.309 1.00 83.69 505 LYS A C 1
ATOM 3942 O O . LYS A 1 505 ? -8.783 4.093 -11.484 1.00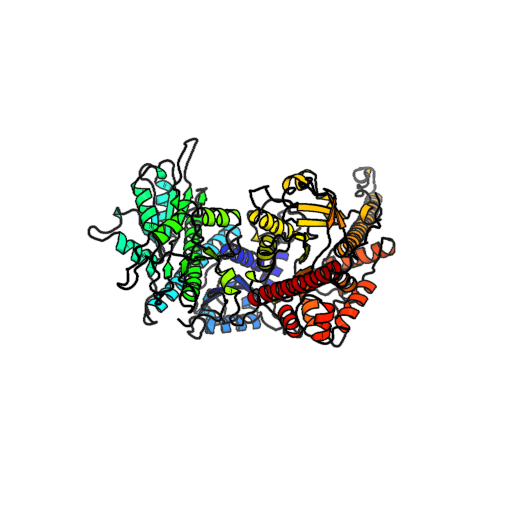 83.69 505 LYS A O 1
ATOM 3947 N N . GLU A 1 506 ? -7.738 5.004 -9.726 1.00 80.88 506 GLU A N 1
ATOM 3948 C CA . GLU A 1 506 ? -6.513 5.357 -10.432 1.00 80.88 506 GLU A CA 1
ATOM 3949 C C . GLU A 1 506 ? -5.371 4.390 -10.100 1.00 80.88 506 GLU A C 1
ATOM 3951 O O . GLU A 1 506 ? -5.445 3.546 -9.208 1.00 80.88 506 GLU A O 1
ATOM 3956 N N . ARG A 1 507 ? -4.289 4.467 -10.873 1.00 82.94 507 ARG A N 1
ATOM 3957 C CA . ARG A 1 507 ? -3.034 3.793 -10.523 1.00 82.94 507 ARG A CA 1
ATOM 3958 C C . ARG A 1 507 ? -2.216 4.680 -9.595 1.00 82.94 507 ARG A C 1
ATOM 3960 O O . ARG A 1 507 ? -2.304 5.904 -9.652 1.00 82.94 507 ARG A O 1
ATOM 3967 N N . VAL A 1 508 ? -1.356 4.063 -8.790 1.00 86.62 508 VAL A N 1
ATOM 3968 C CA . VAL A 1 508 ? -0.492 4.804 -7.868 1.00 86.62 508 VAL A CA 1
ATOM 3969 C C . VAL A 1 508 ? 0.524 5.650 -8.639 1.00 86.62 508 VAL A C 1
ATOM 3971 O O . VAL A 1 508 ? 1.300 5.145 -9.451 1.00 86.62 508 VAL A O 1
ATOM 3974 N N . ASN A 1 509 ? 0.587 6.946 -8.323 1.00 89.06 509 ASN A N 1
ATOM 3975 C CA . ASN A 1 509 ? 1.680 7.816 -8.747 1.00 89.06 509 ASN A CA 1
ATOM 3976 C C . ASN A 1 509 ? 2.808 7.800 -7.698 1.00 89.06 509 ASN A C 1
ATOM 3978 O O . ASN A 1 509 ? 2.754 8.511 -6.692 1.00 89.06 509 ASN A O 1
ATOM 3982 N N . PHE A 1 510 ? 3.859 7.011 -7.940 1.00 91.12 510 PHE A N 1
ATOM 3983 C CA . PHE A 1 510 ? 4.981 6.874 -7.001 1.00 91.12 510 PHE A CA 1
ATOM 3984 C C . PHE A 1 510 ? 5.778 8.173 -6.782 1.00 91.12 510 PHE A C 1
ATOM 3986 O O . PHE A 1 510 ? 6.344 8.353 -5.704 1.00 91.12 510 PHE A O 1
ATOM 3993 N N . THR A 1 511 ? 5.792 9.111 -7.739 1.00 92.06 511 THR A N 1
ATOM 3994 C CA . THR A 1 511 ? 6.393 10.442 -7.524 1.00 92.06 511 THR A CA 1
ATOM 3995 C C . THR A 1 511 ? 5.638 11.186 -6.430 1.00 92.06 511 THR A C 1
ATOM 3997 O O . THR A 1 511 ? 6.258 11.704 -5.504 1.00 92.06 511 THR A O 1
ATOM 4000 N N . GLY A 1 512 ? 4.303 11.188 -6.501 1.00 90.38 512 GLY A N 1
ATOM 4001 C CA . GLY A 1 512 ? 3.437 11.747 -5.466 1.00 90.38 512 GLY A CA 1
ATOM 4002 C C . GLY A 1 512 ? 3.680 11.090 -4.108 1.00 90.38 512 GLY A C 1
ATOM 4003 O O . GLY A 1 512 ? 3.899 11.792 -3.125 1.00 90.38 512 GLY A O 1
ATOM 4004 N N . VAL A 1 513 ? 3.754 9.754 -4.061 1.00 90.00 513 VAL A N 1
ATOM 4005 C CA . VAL A 1 513 ? 4.065 8.997 -2.832 1.00 90.00 513 VAL A CA 1
ATOM 4006 C C . VAL A 1 513 ? 5.378 9.467 -2.193 1.00 90.00 513 VAL A C 1
ATOM 4008 O O . VAL A 1 513 ? 5.413 9.742 -0.993 1.00 90.00 513 VAL A O 1
ATOM 4011 N N . ILE A 1 514 ? 6.455 9.596 -2.977 1.00 93.06 514 ILE A N 1
ATOM 4012 C CA . ILE A 1 514 ? 7.768 10.033 -2.472 1.00 93.06 514 ILE A CA 1
ATOM 4013 C C . ILE A 1 514 ? 7.722 11.494 -2.002 1.00 93.06 514 ILE A C 1
ATOM 4015 O O . ILE A 1 514 ? 8.280 11.814 -0.952 1.00 93.06 514 ILE A O 1
ATOM 4019 N N . LEU A 1 515 ? 7.044 12.379 -2.740 1.00 91.81 515 LEU A N 1
ATOM 4020 C CA . LEU A 1 515 ? 6.881 13.788 -2.369 1.00 91.81 515 LEU A CA 1
ATOM 4021 C C . LEU A 1 515 ? 6.101 13.951 -1.056 1.00 91.81 515 LEU A C 1
ATOM 4023 O O . LEU A 1 515 ? 6.545 14.682 -0.171 1.00 91.81 515 LEU A O 1
ATOM 4027 N N . HIS A 1 516 ? 4.987 13.233 -0.889 1.00 87.81 516 HIS A N 1
ATOM 4028 C CA . HIS A 1 516 ? 4.216 13.232 0.358 1.00 87.81 516 HIS A CA 1
ATOM 4029 C C . HIS A 1 516 ? 5.027 12.673 1.529 1.00 87.81 516 HIS A C 1
ATOM 4031 O O . HIS A 1 516 ? 4.990 13.232 2.627 1.00 87.81 516 HIS A O 1
ATOM 4037 N N . LEU A 1 517 ? 5.822 11.624 1.297 1.00 89.12 517 LEU A N 1
ATOM 4038 C CA . LEU A 1 517 ? 6.715 11.095 2.322 1.00 89.12 517 LEU A CA 1
ATOM 4039 C C . LEU A 1 517 ? 7.778 12.123 2.745 1.00 89.12 517 LEU A C 1
ATOM 4041 O O . LEU A 1 517 ? 7.996 12.316 3.941 1.00 89.12 517 LEU A O 1
ATOM 4045 N N . LEU A 1 518 ? 8.402 12.817 1.791 1.00 90.31 518 LEU A N 1
ATOM 4046 C CA . LEU A 1 518 ? 9.369 13.884 2.074 1.00 90.31 518 LEU A CA 1
ATOM 4047 C C . LEU A 1 518 ? 8.750 15.044 2.858 1.00 90.31 518 LEU A C 1
ATOM 4049 O O . LEU A 1 518 ? 9.383 15.547 3.784 1.00 90.31 518 LEU A O 1
ATOM 4053 N N . LEU A 1 519 ? 7.516 15.436 2.531 1.00 87.50 519 LEU A N 1
ATOM 4054 C CA . LEU A 1 519 ? 6.776 16.429 3.311 1.00 87.50 519 LEU A CA 1
ATOM 4055 C C . LEU A 1 519 ? 6.530 15.947 4.749 1.00 87.50 519 LEU A C 1
ATOM 4057 O O . LEU A 1 519 ? 6.722 16.723 5.681 1.00 87.50 519 LEU A O 1
ATOM 4061 N N . SER A 1 520 ? 6.173 14.670 4.945 1.00 84.88 520 SER A N 1
ATOM 4062 C CA . SER A 1 520 ? 5.914 14.105 6.282 1.00 84.88 520 SER A CA 1
ATOM 4063 C C . SER A 1 520 ? 7.161 13.997 7.174 1.00 84.88 520 SER A C 1
ATOM 4065 O O . SER A 1 520 ? 7.060 14.026 8.401 1.00 84.88 520 SER A O 1
ATOM 4067 N N . GLU A 1 521 ? 8.348 13.902 6.572 1.00 86.00 521 GLU A N 1
ATOM 4068 C CA . GLU A 1 521 ? 9.637 13.825 7.276 1.00 86.00 521 GLU A CA 1
ATOM 4069 C C . GLU A 1 521 ? 10.380 15.179 7.300 1.00 86.00 521 GLU A C 1
ATOM 4071 O O . GLU A 1 521 ? 11.552 15.252 7.679 1.00 86.00 521 GLU A O 1
ATOM 4076 N N . ARG A 1 522 ? 9.715 16.271 6.897 1.00 81.50 522 ARG A N 1
ATOM 4077 C CA . ARG A 1 522 ? 10.290 17.620 6.882 1.00 81.50 522 ARG A CA 1
ATOM 4078 C C . ARG A 1 522 ? 10.403 18.194 8.298 1.00 81.50 522 ARG A C 1
ATOM 4080 O O . ARG A 1 522 ? 9.486 18.087 9.104 1.00 81.50 522 ARG A O 1
ATOM 4087 N N . SER A 1 523 ? 11.520 18.870 8.572 1.00 71.62 523 SER A N 1
ATOM 4088 C CA . SER A 1 523 ? 11.712 19.680 9.784 1.00 71.62 523 SER A CA 1
ATOM 4089 C C . SER A 1 523 ? 11.222 21.113 9.554 1.00 71.62 523 SER A C 1
ATOM 4091 O O . SER A 1 523 ? 11.542 21.702 8.520 1.00 71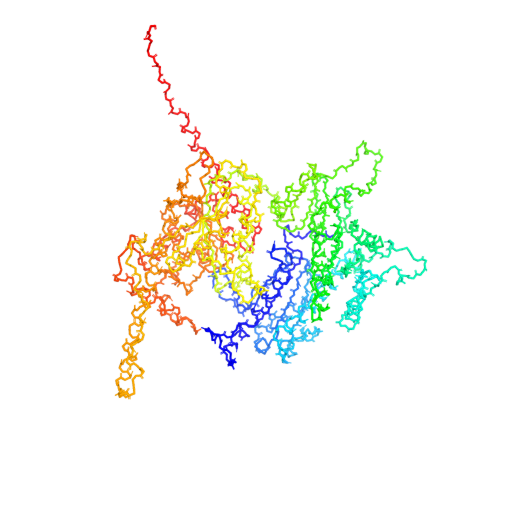.62 523 SER A O 1
ATOM 4093 N N . ALA A 1 524 ? 10.495 21.689 10.517 1.00 61.31 524 ALA A N 1
ATOM 4094 C CA . ALA A 1 524 ? 10.137 23.112 10.510 1.00 61.31 524 ALA A CA 1
ATOM 4095 C C . ALA A 1 524 ? 11.368 24.011 10.746 1.00 61.31 524 ALA A C 1
ATOM 4097 O O . ALA A 1 524 ? 11.454 25.114 10.201 1.00 61.31 524 ALA A O 1
ATOM 4098 N N . ASP A 1 525 ? 12.362 23.510 11.487 1.00 57.50 525 ASP A N 1
ATOM 4099 C CA . ASP A 1 525 ? 13.598 24.236 11.761 1.00 57.50 525 ASP A CA 1
ATOM 4100 C C . ASP A 1 525 ? 14.488 24.318 10.513 1.00 57.50 525 ASP A C 1
ATOM 4102 O O . ASP A 1 525 ? 15.111 23.337 10.096 1.00 57.50 525 ASP A O 1
ATOM 4106 N N . LYS A 1 526 ? 14.614 25.526 9.949 1.00 53.62 526 LYS A N 1
ATOM 4107 C CA . LYS A 1 526 ? 15.535 25.857 8.842 1.00 53.62 526 LYS A CA 1
ATOM 4108 C C . LYS A 1 526 ? 17.016 25.924 9.267 1.00 53.62 526 LYS A C 1
ATOM 4110 O O . LYS A 1 526 ? 17.861 26.353 8.489 1.00 53.62 526 LYS A O 1
ATOM 4115 N N . SER A 1 527 ? 17.358 25.506 10.488 1.00 47.41 527 SER A N 1
ATOM 4116 C CA . SER A 1 527 ? 18.699 25.645 11.086 1.00 47.41 527 SER A CA 1
ATOM 4117 C C . SER A 1 527 ? 19.759 24.675 10.525 1.00 47.41 527 SER A C 1
ATOM 4119 O O . SER A 1 527 ? 20.925 24.709 10.928 1.00 47.41 527 SER A O 1
ATOM 4121 N N . GLY A 1 528 ? 19.390 23.804 9.579 1.00 52.69 528 GLY A N 1
ATOM 4122 C CA . GLY A 1 528 ? 20.298 22.842 8.954 1.00 52.69 528 GLY A CA 1
ATOM 4123 C C . GLY A 1 528 ? 21.316 23.479 7.996 1.00 52.69 528 GLY A C 1
ATOM 4124 O O . GLY A 1 528 ? 20.957 24.175 7.053 1.00 52.69 528 GLY A O 1
ATOM 4125 N N . LYS A 1 529 ? 22.609 23.164 8.170 1.00 50.88 529 LYS A N 1
ATOM 4126 C CA . LYS A 1 529 ? 23.725 23.584 7.288 1.00 50.88 529 LYS A CA 1
ATOM 4127 C C . LYS A 1 529 ? 23.788 22.812 5.945 1.00 50.88 529 LYS A C 1
ATOM 4129 O O . LYS A 1 529 ? 24.857 22.335 5.552 1.00 50.88 529 LYS A O 1
ATOM 4134 N N . GLY A 1 530 ? 22.665 22.635 5.243 1.00 56.91 530 GLY A N 1
ATOM 4135 C CA . GLY A 1 530 ? 22.601 21.909 3.964 1.00 56.91 530 GLY A CA 1
ATOM 4136 C C . GLY A 1 530 ? 21.228 21.971 3.276 1.00 56.91 530 GLY A C 1
ATOM 4137 O O . GLY A 1 530 ? 20.276 22.432 3.893 1.00 56.91 530 GLY A O 1
ATOM 4138 N N . PRO A 1 531 ? 21.101 21.492 2.021 1.00 57.44 531 PRO A N 1
ATOM 4139 C CA . PRO A 1 531 ? 19.872 21.590 1.212 1.00 57.44 531 PRO A CA 1
ATOM 4140 C C . PRO A 1 531 ? 18.681 20.751 1.707 1.00 57.44 531 PRO A C 1
ATOM 4142 O O . PRO A 1 531 ? 17.657 20.703 1.034 1.00 57.44 531 PRO A O 1
ATOM 4145 N N . GLY A 1 532 ? 18.820 20.070 2.848 1.00 75.44 532 GLY A N 1
ATOM 4146 C CA . GLY A 1 532 ? 17.838 19.117 3.351 1.00 75.44 532 GLY A CA 1
ATOM 4147 C C . GLY A 1 532 ? 17.756 17.830 2.523 1.00 75.44 532 GLY A C 1
ATOM 4148 O O . GLY A 1 532 ? 18.317 17.708 1.432 1.00 75.44 532 GLY A O 1
ATOM 4149 N N . THR A 1 533 ? 17.063 16.846 3.085 1.00 87.44 533 THR A N 1
ATOM 4150 C CA . THR A 1 533 ? 16.637 15.634 2.382 1.00 87.44 533 THR A CA 1
ATOM 4151 C C . THR A 1 533 ? 15.636 16.000 1.292 1.00 87.44 533 THR A C 1
ATOM 4153 O O . THR A 1 533 ? 14.694 16.743 1.557 1.00 87.44 533 THR A O 1
ATOM 4156 N N . ARG A 1 534 ? 15.832 15.492 0.069 1.00 91.62 534 ARG A N 1
ATOM 4157 C CA . ARG A 1 534 ? 14.967 15.843 -1.064 1.00 91.62 534 ARG A CA 1
ATOM 4158 C C . ARG A 1 534 ? 14.875 14.779 -2.147 1.00 91.62 534 ARG A C 1
ATOM 4160 O O . ARG A 1 534 ? 15.672 13.841 -2.192 1.00 91.62 534 ARG A O 1
ATOM 4167 N N . LEU A 1 535 ? 13.908 14.972 -3.035 1.00 94.94 535 LEU A N 1
ATOM 4168 C CA . LEU A 1 535 ? 13.779 14.271 -4.299 1.00 94.94 535 LEU A CA 1
ATOM 4169 C C . LEU A 1 535 ? 14.598 14.987 -5.374 1.00 94.94 535 LEU A C 1
ATOM 4171 O O . LEU A 1 535 ? 14.431 16.179 -5.609 1.00 94.94 535 LEU A O 1
ATOM 4175 N N . PHE A 1 536 ? 15.451 14.257 -6.068 1.00 95.06 536 PHE A N 1
ATOM 4176 C CA . PHE A 1 536 ? 15.982 14.642 -7.363 1.00 95.06 536 PHE A CA 1
ATOM 4177 C C . PHE A 1 536 ? 15.109 13.952 -8.410 1.00 95.06 536 PHE A C 1
ATOM 4179 O O . PHE A 1 536 ? 15.204 12.742 -8.613 1.00 95.06 536 PHE A O 1
ATOM 4186 N N . ASN A 1 537 ? 14.190 14.702 -9.010 1.00 94.25 537 ASN A N 1
ATOM 4187 C CA . ASN A 1 537 ? 13.301 14.171 -10.029 1.00 94.25 537 ASN A CA 1
ATOM 4188 C C . ASN A 1 537 ? 13.977 14.303 -11.398 1.00 94.25 537 ASN A C 1
ATOM 4190 O O . ASN A 1 537 ? 14.160 15.411 -11.905 1.00 94.25 537 ASN A O 1
ATOM 4194 N N . LEU A 1 538 ? 14.377 13.171 -11.968 1.00 92.19 538 LEU A N 1
ATOM 4195 C CA . LEU A 1 538 ? 15.066 13.095 -13.250 1.00 92.19 538 LEU A CA 1
ATOM 4196 C C . LEU A 1 538 ? 14.033 12.800 -14.346 1.00 92.19 538 LEU A C 1
ATOM 4198 O O . LEU A 1 538 ? 13.863 11.655 -14.739 1.00 92.19 538 LEU A O 1
ATOM 4202 N N . SER A 1 539 ? 13.280 13.808 -14.787 1.00 88.44 539 SER A N 1
ATOM 4203 C CA . SER A 1 539 ? 12.214 13.628 -15.786 1.00 88.44 539 SER A CA 1
ATOM 4204 C C . SER A 1 539 ? 12.747 13.711 -17.213 1.00 88.44 539 SER A C 1
ATOM 4206 O O . SER A 1 539 ? 13.449 14.663 -17.547 1.00 88.44 539 SER A O 1
ATOM 4208 N N . ALA A 1 540 ? 12.351 12.777 -18.082 1.00 89.06 540 ALA A N 1
ATOM 4209 C CA . ALA A 1 540 ? 12.794 12.728 -19.477 1.00 89.06 540 ALA A CA 1
ATOM 4210 C C . ALA A 1 540 ? 11.694 13.019 -20.504 1.00 89.06 540 ALA A C 1
ATOM 4212 O O . ALA A 1 540 ? 10.523 12.691 -20.294 1.00 89.06 540 ALA A O 1
ATOM 4213 N N . GLY A 1 541 ? 12.105 13.571 -21.649 1.00 85.56 541 GLY A N 1
ATOM 4214 C CA . GLY A 1 541 ? 11.297 13.672 -22.864 1.00 85.56 541 GLY A CA 1
ATOM 4215 C C . GLY A 1 541 ? 9.958 14.369 -22.640 1.00 85.56 541 GLY A C 1
ATOM 4216 O O . GLY A 1 541 ? 9.894 15.502 -22.173 1.00 85.56 541 GLY A O 1
ATOM 4217 N N . LEU A 1 542 ? 8.856 13.689 -22.955 1.00 81.25 542 LEU A N 1
ATOM 4218 C CA . LEU A 1 542 ? 7.520 14.273 -22.811 1.00 81.25 542 LEU A CA 1
ATOM 4219 C C . LEU A 1 542 ? 7.172 14.611 -21.353 1.00 81.25 542 LEU A C 1
ATOM 4221 O O . LEU A 1 542 ? 6.478 15.595 -21.109 1.00 81.25 542 LEU A O 1
ATOM 4225 N N . SER A 1 543 ? 7.684 13.845 -20.386 1.00 82.81 543 SER A N 1
ATOM 4226 C CA . SER A 1 543 ? 7.439 14.096 -18.962 1.00 82.81 543 SER A CA 1
ATOM 4227 C C . SER A 1 543 ? 8.141 15.358 -18.467 1.00 82.81 543 SER A C 1
ATOM 4229 O O . SER A 1 543 ? 7.606 16.047 -17.603 1.00 82.81 543 SER A O 1
ATOM 4231 N N . SER A 1 544 ? 9.311 15.704 -19.018 1.00 84.44 544 SER A N 1
ATOM 4232 C CA . SER A 1 544 ? 10.007 16.935 -18.623 1.00 84.44 544 SER A CA 1
ATOM 4233 C C . SER A 1 544 ? 9.251 18.187 -19.072 1.00 84.44 544 SER A C 1
ATOM 4235 O O . SER A 1 544 ? 9.242 19.185 -18.357 1.00 84.44 544 SER A O 1
ATOM 4237 N N . ARG A 1 545 ? 8.525 18.110 -20.197 1.00 82.19 545 ARG A N 1
ATOM 4238 C CA . ARG A 1 545 ? 7.670 19.199 -20.703 1.00 82.19 545 ARG A CA 1
ATOM 4239 C C . ARG A 1 545 ? 6.471 19.501 -19.800 1.00 82.19 545 ARG A C 1
ATOM 4241 O O . ARG A 1 545 ? 5.956 20.613 -19.843 1.00 82.19 545 ARG A O 1
ATOM 4248 N N . ALA A 1 546 ? 6.039 18.541 -18.979 1.00 80.56 546 ALA A N 1
ATOM 4249 C CA . ALA A 1 546 ? 4.959 18.737 -18.011 1.00 80.56 546 ALA A CA 1
ATOM 4250 C C . ALA A 1 546 ? 5.403 19.522 -16.758 1.00 80.56 546 ALA A C 1
ATOM 4252 O O . ALA A 1 546 ? 4.563 19.952 -15.967 1.00 80.56 546 ALA A O 1
ATOM 4253 N N . ILE A 1 547 ? 6.710 19.735 -16.563 1.00 86.75 547 ILE A N 1
ATOM 4254 C CA . ILE A 1 547 ? 7.247 20.470 -15.413 1.00 86.75 547 ILE A CA 1
ATOM 4255 C C . ILE A 1 547 ? 7.153 21.974 -15.691 1.00 86.75 547 ILE A C 1
ATOM 4257 O O . ILE A 1 547 ? 8.054 22.594 -16.257 1.00 86.75 547 ILE A O 1
ATOM 4261 N N . THR A 1 548 ? 6.041 22.577 -15.280 1.00 88.12 548 THR A N 1
ATOM 4262 C CA . THR A 1 548 ? 5.825 24.026 -15.382 1.00 88.12 548 THR A CA 1
ATOM 4263 C C . THR A 1 548 ? 6.507 24.781 -14.237 1.00 88.12 548 THR A C 1
ATOM 4265 O O . THR A 1 548 ? 6.883 24.207 -13.213 1.00 88.12 548 THR A O 1
ATOM 4268 N N . ARG A 1 549 ? 6.614 26.113 -14.352 1.00 88.31 549 ARG A N 1
ATOM 4269 C CA . ARG A 1 549 ? 7.088 26.960 -13.240 1.00 88.31 549 ARG A CA 1
ATOM 4270 C C . ARG A 1 549 ? 6.232 26.814 -11.979 1.00 88.31 549 ARG A C 1
ATOM 4272 O O . ARG A 1 549 ? 6.774 26.883 -10.882 1.00 88.31 549 ARG A O 1
ATOM 4279 N N . GLN A 1 550 ? 4.928 26.583 -12.133 1.00 87.69 550 GLN A N 1
ATOM 4280 C CA . GLN A 1 550 ? 4.016 26.346 -11.015 1.00 87.69 550 GLN A CA 1
ATOM 4281 C C . GLN A 1 550 ? 4.345 25.031 -10.301 1.00 87.69 550 GLN A C 1
ATOM 4283 O O . GLN A 1 550 ? 4.452 25.020 -9.079 1.00 87.69 550 GLN A O 1
ATOM 4288 N N . VAL A 1 551 ? 4.593 23.957 -11.060 1.00 87.44 551 VAL A N 1
ATOM 4289 C CA . VAL A 1 551 ? 5.025 22.663 -10.510 1.00 87.44 551 VAL A CA 1
ATOM 4290 C C . VAL A 1 551 ? 6.353 22.798 -9.766 1.00 87.44 551 VAL A C 1
ATOM 4292 O O . VAL A 1 551 ? 6.500 22.268 -8.667 1.00 87.44 551 VAL A O 1
ATOM 4295 N N . ILE A 1 552 ? 7.318 23.529 -10.334 1.00 87.69 552 ILE A N 1
ATOM 4296 C CA . ILE A 1 552 ? 8.592 23.797 -9.657 1.00 87.69 552 ILE A CA 1
ATOM 4297 C C . ILE A 1 552 ? 8.328 24.519 -8.335 1.00 87.69 552 ILE A C 1
ATOM 4299 O O . ILE A 1 552 ? 8.722 24.005 -7.293 1.00 87.69 552 ILE A O 1
ATOM 4303 N N . ALA A 1 553 ? 7.605 25.646 -8.367 1.00 86.56 553 ALA A N 1
ATOM 4304 C CA . ALA A 1 553 ? 7.302 26.458 -7.190 1.00 86.56 553 ALA A CA 1
ATOM 4305 C C . ALA A 1 553 ? 6.646 25.637 -6.068 1.00 86.56 553 ALA A C 1
ATOM 4307 O O . ALA A 1 553 ? 7.119 25.675 -4.934 1.00 86.56 553 ALA A O 1
ATOM 4308 N N . GLN A 1 554 ? 5.637 24.833 -6.410 1.00 86.38 554 GLN A N 1
ATOM 4309 C CA . GLN A 1 554 ? 4.884 23.968 -5.498 1.00 86.38 554 GLN A CA 1
ATOM 4310 C C . GLN A 1 554 ? 5.765 22.971 -4.728 1.00 86.38 554 GLN A C 1
ATOM 4312 O O . GLN A 1 554 ? 5.491 22.690 -3.563 1.00 86.38 554 GLN A O 1
ATOM 4317 N N . TRP A 1 555 ? 6.826 22.447 -5.351 1.00 87.88 555 TRP A N 1
ATOM 4318 C CA . TRP A 1 555 ? 7.657 21.379 -4.775 1.00 87.88 555 TRP A CA 1
ATOM 4319 C C . TRP A 1 555 ? 9.091 21.798 -4.432 1.00 87.88 555 TRP A C 1
ATOM 4321 O O . TRP A 1 555 ? 9.878 20.957 -3.997 1.00 87.88 555 TRP A O 1
ATOM 4331 N N . THR A 1 556 ? 9.429 23.079 -4.588 1.00 87.00 556 THR A N 1
ATOM 4332 C CA . THR A 1 556 ? 10.774 23.660 -4.404 1.00 87.00 556 THR A CA 1
ATOM 4333 C C . THR A 1 556 ? 11.480 23.179 -3.130 1.00 87.00 556 THR A C 1
ATOM 4335 O O . THR A 1 556 ? 12.651 22.788 -3.160 1.00 87.00 556 THR A O 1
ATOM 4338 N N . ASP A 1 557 ? 10.742 23.146 -2.020 1.00 82.50 557 ASP A N 1
ATOM 4339 C CA . ASP A 1 557 ? 11.266 22.811 -0.694 1.00 82.50 557 ASP A CA 1
ATOM 4340 C C . ASP A 1 557 ? 11.766 21.364 -0.573 1.00 82.50 557 ASP A C 1
ATOM 4342 O O . ASP A 1 557 ? 12.681 21.084 0.199 1.00 82.50 557 ASP A O 1
ATOM 4346 N N . VAL A 1 558 ? 11.172 20.433 -1.324 1.00 88.44 558 VAL A N 1
ATOM 4347 C CA . VAL A 1 558 ? 11.419 18.987 -1.184 1.00 88.44 558 VAL A CA 1
ATOM 4348 C C . VAL A 1 558 ? 11.865 18.315 -2.480 1.00 88.44 558 VAL A C 1
ATOM 4350 O O . VAL A 1 558 ? 12.220 17.140 -2.453 1.00 88.44 558 VAL A O 1
ATOM 4353 N N . CYS A 1 559 ? 11.893 19.028 -3.608 1.00 91.50 559 CYS A N 1
ATOM 4354 C CA . CYS A 1 559 ? 12.223 18.473 -4.917 1.00 91.50 559 CYS A CA 1
ATOM 4355 C C . CYS A 1 559 ? 13.132 19.400 -5.738 1.00 91.50 559 CYS A C 1
ATOM 4357 O O . CYS A 1 559 ? 12.929 20.611 -5.797 1.00 91.50 559 CYS A O 1
ATOM 4359 N N . SER A 1 560 ? 14.126 18.825 -6.416 1.00 92.12 560 SER A N 1
ATOM 4360 C CA . SER A 1 560 ? 14.806 19.447 -7.555 1.00 92.12 560 SER A CA 1
ATOM 4361 C C . SER A 1 560 ? 14.523 18.667 -8.816 1.00 92.12 560 SER A C 1
ATOM 4363 O O . SER A 1 560 ? 14.801 17.471 -8.888 1.00 92.12 560 SER A O 1
ATOM 4365 N N . PHE A 1 561 ? 14.063 19.380 -9.832 1.00 90.81 561 PHE A N 1
ATOM 4366 C CA . PHE A 1 561 ? 13.872 18.835 -11.161 1.00 90.81 561 PHE A CA 1
ATOM 4367 C C . PHE A 1 561 ? 15.176 18.911 -11.954 1.00 90.81 561 PHE A C 1
ATOM 4369 O O . PHE A 1 561 ? 15.818 19.959 -12.018 1.00 90.81 561 PHE A O 1
ATOM 4376 N N . ILE A 1 562 ? 15.558 17.786 -12.548 1.00 91.00 562 ILE A N 1
ATOM 4377 C CA . ILE A 1 562 ? 16.697 17.648 -13.451 1.00 91.00 562 ILE A CA 1
ATOM 4378 C C . ILE A 1 562 ? 16.109 17.165 -14.787 1.00 91.00 562 ILE A C 1
ATOM 4380 O O . ILE A 1 562 ? 15.919 15.962 -14.967 1.00 91.00 562 ILE A O 1
ATOM 4384 N N . PRO A 1 563 ? 15.705 18.074 -15.692 1.00 88.69 563 PRO A N 1
ATOM 4385 C CA . PRO A 1 563 ? 15.082 17.677 -16.947 1.00 88.69 563 PRO A CA 1
ATOM 4386 C C . PRO A 1 563 ? 16.110 17.058 -17.902 1.00 88.69 563 PRO A C 1
ATOM 4388 O O . PRO A 1 563 ? 17.222 17.561 -18.049 1.00 88.69 563 PRO A O 1
ATOM 4391 N N . VAL A 1 564 ? 15.709 15.988 -18.585 1.00 90.00 564 VAL A N 1
ATOM 4392 C CA . VAL A 1 564 ? 16.416 15.397 -19.727 1.00 90.00 564 VAL A CA 1
ATOM 4393 C C . VAL A 1 564 ? 15.525 15.579 -20.954 1.00 90.00 564 VAL A C 1
ATOM 4395 O O . VAL A 1 564 ? 14.731 14.708 -21.315 1.00 90.00 564 VAL A O 1
ATOM 4398 N N . ASP A 1 565 ? 15.571 16.779 -21.528 1.00 88.81 565 ASP A N 1
ATOM 4399 C CA . ASP A 1 565 ? 14.869 17.118 -22.769 1.00 88.81 565 ASP A CA 1
ATOM 4400 C C . ASP A 1 565 ? 15.658 16.665 -24.009 1.00 88.81 565 ASP A C 1
ATOM 4402 O O . ASP A 1 565 ? 16.756 16.114 -23.901 1.00 88.81 565 ASP A O 1
ATOM 4406 N N . GLU A 1 566 ? 15.094 16.884 -25.199 1.00 90.75 566 GLU A N 1
ATOM 4407 C CA . GLU A 1 566 ? 15.734 16.504 -26.461 1.00 90.75 566 GLU A CA 1
ATOM 4408 C C . GLU A 1 566 ? 17.118 17.143 -26.606 1.00 90.75 566 GLU A C 1
ATOM 4410 O O . GLU A 1 566 ? 18.090 16.466 -26.933 1.00 90.75 566 GLU A O 1
ATOM 4415 N N . LYS A 1 567 ? 17.235 18.431 -26.267 1.00 89.44 567 LYS A N 1
ATOM 4416 C CA . LYS A 1 567 ? 18.493 19.175 -26.359 1.00 89.44 567 LYS A CA 1
ATOM 4417 C C . LYS A 1 567 ? 19.572 18.573 -25.457 1.00 89.44 567 LYS A C 1
ATOM 4419 O O . LYS A 1 567 ? 20.699 18.368 -25.899 1.00 89.44 567 LYS A O 1
ATOM 4424 N N . THR A 1 568 ? 19.230 18.273 -24.207 1.00 86.19 568 THR A N 1
ATOM 4425 C CA . THR A 1 568 ? 20.133 17.653 -23.224 1.00 86.19 568 THR A CA 1
ATOM 4426 C C . THR A 1 568 ? 20.499 16.225 -23.626 1.00 86.19 568 THR A C 1
ATOM 4428 O O . THR A 1 568 ? 21.616 15.778 -23.371 1.00 86.19 568 THR A O 1
ATOM 4431 N N . ALA A 1 569 ? 19.587 15.525 -24.304 1.00 88.88 569 ALA A N 1
ATOM 4432 C CA . ALA A 1 569 ? 19.825 14.213 -24.896 1.00 88.88 569 ALA A CA 1
ATOM 4433 C C . ALA A 1 569 ? 20.615 14.252 -26.220 1.00 88.88 569 ALA A C 1
ATOM 4435 O O . ALA A 1 569 ? 20.933 13.192 -26.755 1.00 88.88 569 ALA A O 1
ATOM 4436 N N . GLY A 1 570 ? 20.962 15.434 -26.744 1.00 90.69 570 GLY A N 1
ATOM 4437 C CA . GLY A 1 570 ? 21.658 15.582 -28.026 1.00 90.69 570 GLY A CA 1
ATOM 4438 C C . GLY A 1 570 ? 20.799 15.200 -29.236 1.00 90.69 570 GLY A C 1
ATOM 4439 O O . GLY A 1 570 ? 21.334 14.729 -30.234 1.00 90.69 570 GLY A O 1
ATOM 4440 N N . LEU A 1 571 ? 19.480 15.364 -29.125 1.00 90.69 571 LEU A N 1
ATOM 4441 C CA . LEU A 1 571 ? 18.478 15.039 -30.136 1.00 90.69 571 LEU A CA 1
ATOM 4442 C C . LEU A 1 571 ? 17.863 16.309 -30.730 1.00 90.69 571 LEU A C 1
ATOM 4444 O O . LEU A 1 571 ? 17.792 17.358 -30.082 1.00 90.69 571 LEU A O 1
ATOM 4448 N N . GLU A 1 572 ? 17.350 16.191 -31.952 1.00 88.69 572 GLU A N 1
ATOM 4449 C CA . GLU A 1 572 ? 16.522 17.239 -32.542 1.00 88.69 572 GLU A CA 1
ATOM 4450 C C . GLU A 1 572 ? 15.167 17.350 -31.816 1.00 88.69 572 GLU A C 1
ATOM 4452 O O . GLU A 1 572 ? 14.609 16.335 -31.377 1.00 88.69 572 GLU A O 1
ATOM 4457 N N . PRO A 1 573 ? 14.605 18.568 -31.686 1.00 86.38 573 PRO A N 1
ATOM 4458 C CA . PRO A 1 573 ? 13.278 18.757 -31.116 1.00 86.38 573 PRO A CA 1
ATOM 4459 C C . PRO A 1 573 ? 12.205 17.997 -31.900 1.00 86.38 573 PRO A C 1
ATOM 4461 O O . PRO A 1 573 ? 12.214 17.969 -33.130 1.00 86.38 573 PRO A O 1
ATOM 4464 N N . ILE A 1 574 ? 11.223 17.443 -31.184 1.00 87.31 574 ILE A N 1
ATOM 4465 C CA . ILE A 1 574 ? 10.054 16.825 -31.820 1.00 87.31 574 ILE A CA 1
ATOM 4466 C C . ILE A 1 574 ? 9.323 17.910 -32.635 1.00 87.31 574 ILE A C 1
ATOM 4468 O O . ILE A 1 574 ? 9.001 18.960 -32.063 1.00 87.31 574 ILE A O 1
ATOM 4472 N N . PRO A 1 575 ? 9.029 17.682 -33.931 1.00 87.94 575 PRO A N 1
ATOM 4473 C CA . PRO A 1 575 ? 8.299 18.648 -34.747 1.00 87.94 575 PRO A CA 1
ATOM 4474 C C . PRO A 1 575 ? 6.910 18.941 -34.150 1.00 87.94 575 PRO A C 1
ATOM 4476 O O . PRO A 1 575 ? 6.383 18.127 -33.389 1.00 87.94 575 PRO A O 1
ATOM 4479 N N . PRO A 1 576 ? 6.281 20.087 -34.464 1.00 88.50 576 PRO A N 1
ATOM 4480 C CA . PRO A 1 576 ? 4.927 20.373 -33.997 1.00 88.50 576 PRO A CA 1
ATOM 4481 C C . PRO A 1 576 ? 3.932 19.327 -34.519 1.00 88.50 576 PRO A C 1
ATOM 4483 O O . PRO A 1 576 ? 4.136 18.736 -35.581 1.00 88.50 576 PRO A O 1
ATOM 4486 N N . VAL A 1 577 ? 2.841 19.115 -33.773 1.00 90.12 577 VAL A N 1
ATOM 4487 C CA . VAL A 1 577 ? 1.757 18.213 -34.194 1.00 90.12 577 VAL A CA 1
ATOM 4488 C C . VAL A 1 577 ? 1.258 18.656 -35.579 1.00 90.12 577 VAL A C 1
ATOM 4490 O O . VAL A 1 577 ? 0.908 19.833 -35.732 1.00 90.12 577 VAL A O 1
ATOM 4493 N N . PRO A 1 578 ? 1.228 17.761 -36.586 1.00 90.06 578 PRO A N 1
ATOM 4494 C CA . PRO A 1 578 ? 0.689 18.082 -37.900 1.00 90.06 578 PRO A CA 1
ATOM 4495 C C . PRO A 1 578 ? -0.753 18.580 -37.785 1.00 90.06 578 PRO A C 1
ATOM 4497 O O . PRO A 1 578 ? -1.590 17.940 -37.152 1.00 90.06 578 PRO A O 1
ATOM 4500 N N . LYS A 1 579 ? -1.049 19.729 -38.397 1.00 88.38 579 LYS A N 1
ATOM 4501 C CA . LYS A 1 579 ? -2.427 20.218 -38.502 1.00 88.38 579 LYS A CA 1
ATOM 4502 C C . LYS A 1 579 ? -3.137 19.492 -39.654 1.00 88.38 579 LYS A C 1
ATOM 4504 O O . LYS A 1 579 ? -2.487 19.287 -40.688 1.00 88.38 579 LYS A O 1
ATOM 4509 N N . PRO A 1 580 ? -4.431 19.142 -39.503 1.00 84.44 580 PRO A N 1
ATOM 4510 C CA . PRO A 1 580 ? -5.236 18.638 -40.612 1.00 84.44 580 PRO A CA 1
ATOM 4511 C C . PRO A 1 580 ? -5.172 19.599 -41.796 1.00 84.44 580 PRO A C 1
ATOM 4513 O O . PRO A 1 580 ? -5.045 20.813 -41.602 1.00 84.44 580 PRO A O 1
ATOM 4516 N N . ASP A 1 581 ? -5.236 19.072 -43.014 1.00 83.19 581 ASP A N 1
ATOM 4517 C CA . ASP A 1 581 ? -5.282 19.925 -44.198 1.00 83.19 581 ASP A CA 1
ATOM 4518 C C . ASP A 1 581 ? -6.540 20.808 -44.162 1.00 83.19 581 ASP A C 1
ATOM 4520 O O . ASP A 1 581 ? -7.666 20.316 -44.060 1.00 83.19 581 ASP A O 1
ATOM 4524 N N . SER A 1 582 ? -6.355 22.128 -44.247 1.00 80.62 582 SER A N 1
ATOM 4525 C CA . SER A 1 582 ? -7.446 23.103 -44.159 1.00 80.62 582 SER A CA 1
ATOM 4526 C C . SER A 1 582 ? -8.478 22.956 -45.279 1.00 80.62 582 SER A C 1
ATOM 4528 O O . SER A 1 582 ? -9.607 23.417 -45.127 1.00 80.62 582 SER A O 1
ATOM 4530 N N . ARG A 1 583 ? -8.132 22.279 -46.383 1.00 78.75 583 ARG A N 1
ATOM 4531 C CA . ARG A 1 583 ? -9.036 22.025 -47.512 1.00 78.75 583 ARG A CA 1
ATOM 4532 C C . ARG A 1 583 ? -10.107 20.975 -47.205 1.00 78.75 583 ARG A C 1
ATOM 4534 O O . ARG A 1 583 ? -11.111 20.952 -47.902 1.00 78.75 583 ARG A O 1
ATOM 4541 N N . MET A 1 584 ? -9.958 20.155 -46.156 1.00 67.81 584 MET A N 1
ATOM 4542 C CA . MET A 1 584 ? -10.925 19.107 -45.763 1.00 67.81 584 MET A CA 1
ATOM 4543 C C . MET A 1 584 ? -12.371 19.604 -45.585 1.00 67.81 584 MET A C 1
ATOM 4545 O O . MET A 1 584 ? -13.307 18.830 -45.786 1.00 67.81 584 MET A O 1
ATOM 4549 N N . GLY A 1 585 ? -12.554 20.875 -45.212 1.00 67.94 585 GLY A N 1
ATOM 4550 C CA . GLY A 1 585 ? -13.867 21.507 -45.044 1.00 67.94 585 GLY A CA 1
ATOM 4551 C C . GLY A 1 585 ? -14.480 22.089 -46.323 1.00 67.94 585 GLY A C 1
ATOM 4552 O O . GLY A 1 585 ? -15.584 22.612 -46.255 1.00 67.94 585 GLY A O 1
ATOM 4553 N N . SER A 1 586 ? -13.791 22.024 -47.469 1.00 74.19 586 SER A N 1
ATOM 4554 C CA . SER A 1 586 ? -14.288 22.592 -48.728 1.00 74.19 586 SER A CA 1
ATOM 4555 C C . SER A 1 586 ? -15.399 21.735 -49.349 1.00 74.19 586 SER A C 1
ATOM 4557 O O . SER A 1 586 ? -15.283 20.505 -49.471 1.00 74.19 586 SER A O 1
ATOM 4559 N N . GLU A 1 587 ? -16.481 22.396 -49.764 1.00 70.12 587 GLU A N 1
ATOM 4560 C CA . GLU A 1 587 ? -17.603 21.788 -50.490 1.00 70.12 587 GLU A CA 1
ATOM 4561 C C . GLU A 1 587 ? -17.231 21.416 -51.936 1.00 70.12 587 GLU A C 1
ATOM 4563 O O . GLU A 1 587 ? -17.834 20.507 -52.498 1.00 70.12 587 GLU A O 1
ATOM 4568 N N . GLU A 1 588 ? -16.178 22.024 -52.496 1.00 76.81 588 GLU A N 1
ATOM 4569 C CA . GLU A 1 588 ? -15.732 21.828 -53.886 1.00 76.81 588 GLU A CA 1
ATOM 4570 C C . GLU A 1 588 ? -14.903 20.550 -54.109 1.00 76.81 588 GLU A C 1
ATOM 4572 O O . GLU A 1 588 ? -14.663 20.155 -55.248 1.00 76.81 588 GLU A O 1
ATOM 4577 N N . LEU A 1 589 ? -14.453 19.879 -53.043 1.00 78.62 589 LEU A N 1
ATOM 4578 C CA . LEU A 1 589 ? -13.638 18.667 -53.165 1.00 78.62 589 LEU A CA 1
ATOM 4579 C C . LEU A 1 589 ? -14.488 17.430 -53.464 1.00 78.62 589 LEU A C 1
ATOM 4581 O O . LEU A 1 589 ? -15.414 17.087 -52.718 1.00 78.62 589 LEU A O 1
ATOM 4585 N N . THR A 1 590 ? -14.074 16.666 -54.471 1.00 84.19 590 THR A N 1
ATOM 4586 C CA . THR A 1 590 ? -14.653 15.355 -54.765 1.00 84.19 590 THR A CA 1
ATOM 4587 C C . THR A 1 590 ? -14.397 14.359 -53.628 1.00 84.19 590 THR A C 1
ATOM 4589 O O . THR A 1 590 ? -13.449 14.470 -52.842 1.00 84.19 590 THR A O 1
ATOM 4592 N N . LEU A 1 591 ? -15.218 13.305 -53.552 1.00 79.25 591 LEU A N 1
ATOM 4593 C CA . LEU A 1 591 ? -15.040 12.233 -52.565 1.00 79.25 591 LEU A CA 1
ATOM 4594 C C . LEU A 1 591 ? -13.654 11.563 -52.669 1.00 79.25 591 LEU A C 1
ATOM 4596 O O . LEU A 1 591 ? -13.081 11.163 -51.653 1.00 79.25 591 LEU A O 1
ATOM 4600 N N . GLY A 1 592 ? -13.105 11.452 -53.885 1.00 84.12 592 GLY A N 1
ATOM 4601 C CA . GLY A 1 592 ? -11.767 10.911 -54.132 1.00 84.12 592 GLY A CA 1
ATOM 4602 C C . GLY A 1 592 ? -10.659 11.794 -53.553 1.00 84.12 592 GLY A C 1
ATOM 4603 O O . GLY A 1 592 ? -9.748 11.289 -52.895 1.00 84.12 592 GLY A O 1
ATOM 4604 N N . GLU A 1 593 ? -10.775 13.111 -53.712 1.00 83.31 593 GLU A N 1
ATOM 4605 C CA . GLU A 1 593 ? -9.818 14.077 -53.165 1.00 83.31 593 GLU A CA 1
ATOM 4606 C C . GLU A 1 593 ? -9.885 14.142 -51.638 1.00 83.31 593 GLU A C 1
ATOM 4608 O O . GLU A 1 593 ? -8.843 14.091 -50.983 1.00 83.31 593 GLU A O 1
ATOM 4613 N N . LYS A 1 594 ? -11.090 14.126 -51.050 1.00 82.56 594 LYS A N 1
ATOM 4614 C CA . LYS A 1 594 ? -11.266 14.042 -49.586 1.00 82.56 594 LYS A CA 1
ATOM 4615 C C . LYS A 1 594 ? -10.620 12.779 -49.009 1.00 82.56 594 LYS A C 1
ATOM 4617 O O . LYS A 1 594 ? -9.950 12.833 -47.978 1.00 82.56 594 LYS A O 1
ATOM 4622 N N . ARG A 1 595 ? -10.759 11.632 -49.689 1.00 85.38 595 ARG A N 1
ATOM 4623 C CA . ARG A 1 595 ? -10.093 10.374 -49.295 1.00 85.38 595 ARG A CA 1
ATOM 4624 C C . ARG A 1 595 ? -8.568 10.469 -49.390 1.00 85.38 595 ARG A C 1
ATOM 4626 O O . ARG A 1 595 ? -7.886 9.970 -48.495 1.00 85.38 595 ARG A O 1
ATOM 4633 N N . LYS A 1 596 ? -8.036 11.105 -50.439 1.00 88.19 596 LYS A N 1
ATOM 4634 C CA . LYS A 1 596 ? -6.591 11.307 -50.621 1.00 88.19 596 LYS A CA 1
ATOM 4635 C C . LYS A 1 596 ? -6.006 12.188 -49.517 1.00 88.19 596 LYS A C 1
ATOM 4637 O O . LYS A 1 596 ? -5.049 11.770 -48.872 1.00 88.19 596 LYS A O 1
ATOM 4642 N N . ILE A 1 597 ? -6.635 13.329 -49.237 1.00 86.44 597 ILE A N 1
ATOM 4643 C CA . ILE A 1 597 ? -6.216 14.248 -48.169 1.00 86.44 597 ILE A CA 1
ATOM 4644 C C . ILE A 1 597 ? -6.238 13.542 -46.809 1.00 86.44 597 ILE A C 1
ATOM 4646 O O . ILE A 1 597 ? -5.252 13.579 -46.080 1.00 86.44 597 ILE A O 1
ATOM 4650 N N . LYS A 1 598 ? -7.306 12.797 -46.491 1.00 87.81 598 LYS A N 1
ATOM 4651 C CA . LYS A 1 598 ? -7.381 12.017 -45.245 1.00 87.81 598 LYS A CA 1
ATOM 4652 C C . LYS A 1 598 ? -6.243 10.996 -45.120 1.00 87.81 598 LYS A C 1
ATOM 4654 O O . LYS A 1 598 ? -5.716 10.799 -44.028 1.00 87.81 598 LYS A O 1
ATOM 4659 N N . LYS A 1 599 ? -5.857 10.345 -46.223 1.00 89.56 599 LYS A N 1
ATOM 4660 C CA . LYS A 1 599 ? -4.735 9.393 -46.254 1.00 89.56 599 LYS A CA 1
ATOM 4661 C C . LYS A 1 599 ? -3.388 10.094 -46.042 1.00 89.56 599 LYS A C 1
ATOM 4663 O O . LYS A 1 599 ? -2.547 9.574 -45.315 1.00 89.56 599 LYS A O 1
ATOM 4668 N N . GLU A 1 600 ? -3.190 11.263 -46.645 1.00 89.69 600 GLU A N 1
ATOM 4669 C CA . GLU A 1 600 ? -1.989 12.088 -46.454 1.00 89.69 600 GLU A CA 1
ATOM 4670 C C . GLU A 1 600 ? -1.885 12.611 -45.011 1.00 89.69 600 GLU A C 1
ATOM 4672 O O . GLU A 1 600 ? -0.819 12.522 -44.403 1.00 89.69 600 GLU A O 1
ATOM 4677 N N . ASP A 1 601 ? -2.990 13.077 -44.424 1.00 88.62 601 ASP A N 1
ATOM 4678 C CA . ASP A 1 601 ? -3.070 13.496 -43.019 1.00 88.62 601 ASP A CA 1
ATOM 4679 C C . ASP A 1 601 ? -2.739 12.350 -42.066 1.00 88.62 601 ASP A C 1
ATOM 4681 O O . ASP A 1 601 ? -1.936 12.523 -41.145 1.00 88.62 601 ASP A O 1
ATOM 4685 N N . LEU A 1 602 ? -3.295 11.163 -42.324 1.00 88.81 602 LEU A N 1
ATOM 4686 C CA . LEU A 1 602 ? -2.998 9.964 -41.550 1.00 88.81 602 LEU A CA 1
ATOM 4687 C C . LEU A 1 602 ? -1.506 9.609 -41.632 1.00 88.81 602 LEU A C 1
ATOM 4689 O O . LEU A 1 602 ? -0.875 9.421 -40.596 1.00 88.81 602 LEU A O 1
ATOM 4693 N N . ALA A 1 603 ? -0.907 9.632 -42.827 1.00 89.62 603 ALA A N 1
ATOM 4694 C CA . ALA A 1 603 ? 0.522 9.366 -43.010 1.00 89.62 603 ALA A CA 1
ATOM 4695 C C . ALA A 1 603 ? 1.419 10.406 -42.305 1.00 89.62 603 ALA A C 1
ATOM 4697 O O . ALA A 1 603 ? 2.442 10.053 -41.709 1.00 89.62 603 ALA A O 1
ATOM 4698 N N . ARG A 1 604 ? 1.040 11.696 -42.325 1.00 91.50 604 ARG A N 1
ATOM 4699 C CA . ARG A 1 604 ? 1.741 12.755 -41.573 1.00 91.50 604 ARG A CA 1
ATOM 4700 C C . ARG A 1 604 ? 1.659 12.513 -40.066 1.00 91.50 604 ARG A C 1
ATOM 4702 O O . ARG A 1 604 ? 2.675 12.638 -39.379 1.00 91.50 604 ARG A O 1
ATOM 4709 N N . MET A 1 605 ? 0.481 12.145 -39.563 1.00 90.38 605 MET A N 1
ATOM 4710 C CA . MET A 1 605 ? 0.268 11.820 -38.152 1.00 90.38 605 MET A CA 1
ATOM 4711 C C . MET A 1 605 ? 1.030 10.566 -37.725 1.00 90.38 605 MET A C 1
ATOM 4713 O O . MET A 1 605 ? 1.665 10.581 -36.673 1.00 90.38 605 MET A O 1
ATOM 4717 N N . GLU A 1 606 ? 1.051 9.515 -38.543 1.00 88.44 606 GLU A N 1
ATOM 4718 C CA . GLU A 1 606 ? 1.851 8.313 -38.299 1.00 88.44 606 GLU A CA 1
ATOM 4719 C C . GLU A 1 606 ? 3.341 8.646 -38.218 1.00 88.44 606 GLU A C 1
ATOM 4721 O O . GLU A 1 606 ? 3.997 8.291 -37.239 1.00 88.44 606 GLU A O 1
ATOM 4726 N N . LYS A 1 607 ? 3.880 9.396 -39.192 1.00 90.06 607 LYS A N 1
ATOM 4727 C CA . LYS A 1 607 ? 5.281 9.849 -39.169 1.00 90.06 607 LYS A CA 1
ATOM 4728 C C . LYS A 1 607 ? 5.590 10.642 -37.897 1.00 90.06 607 LYS A C 1
ATOM 4730 O O . LYS A 1 607 ? 6.620 10.410 -37.264 1.00 90.06 607 LYS A O 1
ATOM 4735 N N . TYR A 1 608 ? 4.694 11.545 -37.502 1.00 91.12 608 TYR A N 1
ATOM 4736 C CA . TYR A 1 608 ? 4.819 12.302 -36.259 1.00 91.12 608 TYR A CA 1
ATOM 4737 C C . TYR A 1 608 ? 4.856 11.388 -35.025 1.00 91.12 608 TYR A C 1
ATOM 4739 O O . TYR A 1 608 ? 5.736 11.556 -34.180 1.00 91.12 608 TYR A O 1
ATOM 4747 N N . GLN A 1 609 ? 3.960 10.399 -34.925 1.00 88.69 609 GLN A N 1
ATOM 4748 C CA . GLN A 1 609 ? 3.949 9.458 -33.800 1.00 88.69 609 GLN A CA 1
ATOM 4749 C C . GLN A 1 609 ? 5.235 8.629 -33.732 1.00 88.69 609 GLN A C 1
ATOM 4751 O O . GLN A 1 609 ? 5.767 8.446 -32.636 1.00 88.69 609 GLN A O 1
ATOM 4756 N N . ARG A 1 610 ? 5.784 8.194 -34.878 1.00 90.62 610 ARG A N 1
ATOM 4757 C CA . ARG A 1 610 ? 7.066 7.468 -34.916 1.00 90.62 610 ARG A CA 1
ATOM 4758 C C . ARG A 1 610 ? 8.210 8.301 -34.348 1.00 90.62 610 ARG A C 1
ATOM 4760 O O . ARG A 1 610 ? 8.901 7.844 -33.440 1.00 90.62 610 ARG A O 1
ATOM 4767 N N . ILE A 1 611 ? 8.363 9.542 -34.822 1.00 90.88 611 ILE A N 1
ATOM 4768 C CA . ILE A 1 611 ? 9.393 10.466 -34.320 1.00 90.88 611 ILE A CA 1
ATOM 4769 C C . ILE A 1 611 ? 9.182 10.719 -32.825 1.00 90.88 611 ILE A C 1
ATOM 4771 O O . ILE A 1 611 ? 10.102 10.546 -32.034 1.00 90.88 611 ILE A O 1
ATOM 4775 N N . LYS A 1 612 ? 7.955 11.057 -32.416 1.00 91.94 612 LYS A N 1
ATOM 4776 C CA . LYS A 1 612 ? 7.611 11.347 -31.019 1.00 91.94 612 LYS A CA 1
ATOM 4777 C C . LYS A 1 612 ? 7.977 10.196 -30.077 1.00 91.94 612 LYS A C 1
ATOM 4779 O O . LYS A 1 612 ? 8.572 10.436 -29.027 1.00 91.94 612 LYS A O 1
ATOM 4784 N N . LEU A 1 613 ? 7.608 8.962 -30.425 1.00 91.88 613 LEU A N 1
ATOM 4785 C CA . LEU A 1 613 ? 7.861 7.788 -29.590 1.00 91.88 613 LEU A CA 1
ATOM 4786 C C . LEU A 1 613 ? 9.352 7.437 -29.529 1.00 91.88 613 LEU A C 1
ATOM 4788 O O . LEU A 1 613 ? 9.863 7.211 -28.432 1.00 91.88 613 LEU A O 1
ATOM 4792 N N . ALA A 1 614 ? 10.055 7.450 -30.664 1.00 92.31 614 ALA A N 1
ATOM 4793 C CA . ALA A 1 614 ? 11.482 7.140 -30.713 1.00 92.31 614 ALA A CA 1
ATOM 4794 C C . ALA A 1 614 ? 12.341 8.206 -30.008 1.00 92.31 614 ALA A C 1
ATOM 4796 O O . ALA A 1 614 ? 13.203 7.853 -29.203 1.00 92.31 614 ALA A O 1
ATOM 4797 N N . THR A 1 615 ? 12.050 9.499 -30.202 1.00 92.62 615 THR A N 1
ATOM 4798 C CA . THR A 1 615 ? 12.730 10.589 -29.483 1.00 92.62 615 THR A CA 1
ATOM 4799 C C . THR A 1 615 ? 12.512 10.458 -27.977 1.00 92.62 615 THR A C 1
ATOM 4801 O O . THR A 1 615 ? 13.459 10.565 -27.200 1.00 92.62 615 THR A O 1
ATOM 4804 N N . ASN A 1 616 ? 11.284 10.157 -27.540 1.00 93.00 616 ASN A N 1
ATOM 4805 C CA . ASN A 1 616 ? 11.002 9.946 -26.123 1.00 93.00 616 ASN A CA 1
ATOM 4806 C C . ASN A 1 616 ? 11.750 8.726 -25.551 1.00 93.00 616 ASN A C 1
ATOM 4808 O O . ASN A 1 616 ? 12.270 8.803 -24.437 1.00 93.00 616 ASN A O 1
ATOM 4812 N N . ALA A 1 617 ? 11.828 7.620 -26.298 1.00 93.69 617 ALA A N 1
ATOM 4813 C CA . ALA A 1 617 ? 12.589 6.437 -25.897 1.00 93.69 617 ALA A CA 1
ATOM 4814 C C . ALA A 1 617 ? 14.091 6.742 -25.763 1.00 93.69 617 ALA A C 1
ATOM 4816 O O . ALA A 1 617 ? 14.702 6.358 -24.767 1.00 93.69 617 ALA A O 1
ATOM 4817 N N . ALA A 1 618 ? 14.664 7.504 -26.698 1.00 94.19 618 ALA A N 1
ATOM 4818 C CA . ALA A 1 618 ? 16.058 7.934 -26.640 1.00 94.19 618 ALA A CA 1
ATOM 4819 C C . ALA A 1 618 ? 16.337 8.869 -25.444 1.00 94.19 618 ALA A C 1
ATOM 4821 O O . ALA A 1 618 ? 17.318 8.666 -24.725 1.00 94.19 618 ALA A O 1
ATOM 4822 N N . CYS A 1 619 ? 15.450 9.831 -25.154 1.00 93.88 619 CYS A N 1
ATOM 4823 C CA . CYS A 1 619 ? 15.555 10.662 -23.946 1.00 93.88 619 CYS A CA 1
ATOM 4824 C C . CYS A 1 619 ? 15.535 9.814 -22.664 1.00 93.88 619 CYS A C 1
ATOM 4826 O O . CYS A 1 619 ? 16.311 10.075 -21.744 1.00 93.88 619 CYS A O 1
ATOM 4828 N N . LEU A 1 620 ? 14.682 8.783 -22.601 1.00 94.00 620 LEU A N 1
ATOM 4829 C CA . LEU A 1 620 ? 14.643 7.846 -21.473 1.00 94.00 620 LEU A CA 1
ATOM 4830 C C . LEU A 1 620 ? 15.958 7.068 -21.337 1.00 94.00 620 LEU A C 1
ATOM 4832 O O . LEU A 1 620 ? 16.473 6.969 -20.227 1.00 94.00 620 LEU A O 1
ATOM 4836 N N . THR A 1 621 ? 16.547 6.580 -22.429 1.00 94.50 621 THR A N 1
ATOM 4837 C CA . THR A 1 621 ? 17.864 5.919 -22.392 1.00 94.50 621 THR A CA 1
ATOM 4838 C C . THR A 1 621 ? 18.950 6.844 -21.844 1.00 94.50 621 THR A C 1
ATOM 4840 O O . THR A 1 621 ? 19.680 6.477 -20.919 1.00 94.50 621 THR A O 1
ATOM 4843 N N . VAL A 1 622 ? 19.023 8.087 -22.337 1.00 94.06 622 VAL A N 1
ATOM 4844 C CA . VAL A 1 622 ? 19.996 9.073 -21.835 1.00 94.06 622 VAL A CA 1
ATOM 4845 C C . VAL A 1 622 ? 19.774 9.349 -20.349 1.00 94.06 622 VAL A C 1
ATOM 4847 O O . VAL A 1 622 ? 20.735 9.365 -19.577 1.00 94.06 622 VAL A O 1
ATOM 4850 N N . MET A 1 623 ? 18.523 9.510 -19.922 1.00 93.81 623 MET A N 1
ATOM 4851 C CA . MET A 1 623 ? 18.146 9.712 -18.523 1.00 93.81 623 MET A CA 1
ATOM 4852 C C . MET A 1 623 ? 18.610 8.555 -17.626 1.00 93.81 623 MET A C 1
ATOM 4854 O O . MET A 1 623 ? 19.273 8.788 -16.614 1.00 93.81 623 MET A O 1
ATOM 4858 N N . ARG A 1 624 ? 18.330 7.304 -18.012 1.00 93.88 624 ARG A N 1
ATOM 4859 C CA . ARG A 1 624 ? 18.687 6.095 -17.243 1.00 93.88 624 ARG A CA 1
ATOM 4860 C C . ARG A 1 624 ? 20.194 5.924 -17.107 1.00 93.88 624 ARG A C 1
ATOM 4862 O O . ARG A 1 624 ? 20.699 5.657 -16.017 1.00 93.88 624 ARG A O 1
ATOM 4869 N N . ARG A 1 625 ? 20.934 6.170 -18.189 1.00 93.44 625 ARG A N 1
ATOM 4870 C CA . ARG A 1 625 ? 22.400 6.198 -18.164 1.00 93.44 625 ARG A CA 1
ATOM 4871 C C . ARG A 1 625 ? 22.928 7.309 -17.252 1.00 93.44 625 ARG A C 1
ATOM 4873 O O . ARG A 1 625 ? 23.839 7.084 -16.454 1.00 93.44 625 ARG A O 1
ATOM 4880 N N . THR A 1 626 ? 22.329 8.496 -17.334 1.00 92.19 626 THR A N 1
ATOM 4881 C CA . THR A 1 626 ? 22.700 9.683 -16.549 1.00 92.19 626 THR A CA 1
ATOM 4882 C C . THR A 1 626 ? 22.493 9.467 -15.049 1.00 92.19 626 THR A C 1
ATOM 4884 O O . THR A 1 626 ? 23.349 9.868 -14.260 1.00 92.19 626 THR A O 1
ATOM 4887 N N . ALA A 1 627 ? 21.454 8.727 -14.645 1.00 93.06 627 ALA A N 1
ATOM 4888 C CA . ALA A 1 627 ? 21.221 8.339 -13.251 1.00 93.06 627 ALA A CA 1
ATOM 4889 C C . ALA A 1 627 ? 22.398 7.560 -12.627 1.00 93.06 627 ALA A C 1
ATOM 4891 O O . ALA A 1 627 ? 22.614 7.621 -11.418 1.00 93.06 627 ALA A O 1
ATOM 4892 N N . CYS A 1 628 ? 23.208 6.863 -13.430 1.00 92.56 628 CYS A N 1
ATOM 4893 C CA . CYS A 1 628 ? 24.402 6.155 -12.957 1.00 92.56 628 CYS A CA 1
ATOM 4894 C C . CYS A 1 628 ? 25.662 7.044 -12.900 1.00 92.56 628 CYS A C 1
ATOM 4896 O O . CYS A 1 628 ? 26.685 6.652 -12.319 1.00 92.56 628 CYS A O 1
ATOM 4898 N N . MET A 1 629 ? 25.604 8.251 -13.461 1.00 90.25 629 MET A N 1
ATOM 4899 C CA . MET A 1 629 ? 26.710 9.202 -13.556 1.00 90.25 629 MET A CA 1
ATOM 4900 C C . MET A 1 629 ? 26.640 10.283 -12.462 1.00 90.25 629 MET A C 1
ATOM 4902 O O . MET A 1 629 ? 25.881 10.189 -11.498 1.00 90.25 629 MET A O 1
ATOM 4906 N N . SER A 1 630 ? 27.521 11.281 -12.558 1.00 88.88 630 SER A N 1
ATOM 4907 C CA . SER A 1 630 ? 27.490 12.479 -11.717 1.00 88.88 630 SER A CA 1
ATOM 4908 C C . SER A 1 630 ? 26.711 13.568 -12.448 1.00 88.88 630 SER A C 1
ATOM 4910 O O . SER A 1 630 ? 27.130 13.990 -13.524 1.00 88.88 630 SER A O 1
ATOM 4912 N N . MET A 1 631 ? 25.588 14.004 -11.882 1.00 89.69 631 MET A N 1
ATOM 4913 C CA . MET A 1 631 ? 24.643 14.906 -12.543 1.00 89.69 631 MET A CA 1
ATOM 4914 C C . MET A 1 631 ? 24.722 16.314 -11.956 1.00 89.69 631 MET A C 1
ATOM 4916 O O . MET A 1 631 ? 24.681 16.454 -10.729 1.00 89.69 631 MET A O 1
ATOM 4920 N N . PRO A 1 632 ? 24.812 17.370 -12.779 1.00 89.19 632 PRO A N 1
ATOM 4921 C CA . PRO A 1 632 ? 24.669 18.727 -12.279 1.00 89.19 632 PRO A CA 1
ATOM 4922 C C . PRO A 1 632 ? 23.224 18.961 -11.822 1.00 89.19 632 PRO A C 1
ATOM 4924 O O . PRO A 1 632 ? 22.272 18.589 -12.501 1.00 89.19 632 PRO A O 1
ATOM 4927 N N . CYS A 1 633 ? 23.061 19.594 -10.667 1.00 88.00 633 CYS A N 1
ATOM 4928 C CA . CYS A 1 633 ? 21.767 20.028 -10.160 1.00 88.00 633 CYS A CA 1
ATOM 4929 C C . CYS A 1 633 ? 21.920 21.415 -9.550 1.00 88.00 633 CYS A C 1
ATOM 4931 O O . CYS A 1 633 ? 22.789 21.628 -8.704 1.00 88.00 633 CYS A O 1
ATOM 4933 N N . VAL A 1 634 ? 21.051 22.339 -9.940 1.00 84.38 634 VAL A N 1
ATOM 4934 C CA . VAL A 1 634 ? 20.962 23.655 -9.307 1.00 84.38 634 VAL A CA 1
ATOM 4935 C C . VAL A 1 634 ? 19.896 23.573 -8.224 1.00 84.38 634 VAL A C 1
ATOM 4937 O O . VAL A 1 634 ? 18.764 23.154 -8.476 1.00 84.38 634 VAL A O 1
ATOM 4940 N N . LEU A 1 635 ? 20.277 23.898 -6.995 1.00 81.38 635 LEU A N 1
ATOM 4941 C CA . LEU A 1 635 ? 19.333 24.038 -5.900 1.00 81.38 635 LEU A CA 1
ATOM 4942 C C . LEU A 1 635 ? 18.504 25.312 -6.091 1.00 81.38 635 LEU A C 1
ATOM 4944 O O . LEU A 1 635 ? 19.061 26.323 -6.520 1.00 81.38 635 LEU A O 1
ATOM 4948 N N . PRO A 1 636 ? 17.214 25.306 -5.732 1.00 74.75 636 PRO A N 1
ATOM 4949 C CA . PRO A 1 636 ? 16.408 26.518 -5.809 1.00 74.75 636 PRO A CA 1
ATOM 4950 C C . PRO A 1 636 ? 16.975 27.631 -4.925 1.00 74.75 636 PRO A C 1
ATOM 4952 O O . PRO A 1 636 ? 17.231 28.730 -5.408 1.00 74.75 636 PRO A O 1
ATOM 4955 N N . ASP A 1 637 ? 17.303 27.288 -3.677 1.00 73.12 637 ASP A N 1
ATOM 4956 C CA . ASP A 1 637 ? 17.915 28.195 -2.712 1.00 73.12 637 ASP A CA 1
ATOM 4957 C C . ASP A 1 637 ? 19.397 27.869 -2.508 1.00 73.12 637 ASP A C 1
ATOM 4959 O O . ASP A 1 637 ? 19.800 26.703 -2.431 1.00 73.12 637 ASP A O 1
ATOM 4963 N N . LYS A 1 638 ? 20.228 28.907 -2.370 1.00 70.25 638 LYS A N 1
ATOM 4964 C CA . LYS A 1 638 ? 21.640 28.751 -2.005 1.00 70.25 638 LYS A CA 1
ATOM 4965 C C . LYS A 1 638 ? 21.740 28.401 -0.512 1.00 70.25 638 LYS A C 1
ATOM 4967 O O . LYS A 1 638 ? 21.429 29.254 0.320 1.00 70.25 638 LYS A O 1
ATOM 4972 N N . PRO A 1 639 ? 22.217 27.200 -0.128 1.00 66.75 639 PRO A N 1
ATOM 4973 C CA . PRO A 1 639 ? 22.361 26.865 1.282 1.00 66.75 639 PRO A CA 1
ATOM 4974 C C . PRO A 1 639 ? 23.471 27.707 1.915 1.00 66.75 639 PRO A C 1
ATOM 4976 O O . PRO A 1 639 ? 24.509 27.955 1.292 1.00 66.75 639 PRO A O 1
ATOM 4979 N N . VAL A 1 640 ? 23.298 28.091 3.181 1.00 62.72 640 VAL A N 1
ATOM 4980 C CA . VAL A 1 640 ? 24.322 28.829 3.936 1.00 62.72 640 VAL A CA 1
ATOM 4981 C C . VAL A 1 640 ? 25.631 28.027 3.949 1.00 62.72 640 VAL A C 1
ATOM 4983 O O . VAL A 1 640 ? 25.674 26.886 4.409 1.00 62.72 640 VAL A O 1
ATOM 4986 N N . GLY A 1 641 ? 26.702 28.617 3.412 1.00 61.78 641 GLY A N 1
ATOM 4987 C CA . GLY A 1 641 ? 28.028 27.993 3.349 1.00 61.78 641 GLY A CA 1
ATOM 4988 C C . GLY A 1 641 ? 28.200 26.877 2.306 1.00 61.78 641 GLY A C 1
ATOM 4989 O O . GLY A 1 641 ? 29.208 26.175 2.360 1.00 61.78 641 GLY A O 1
ATOM 4990 N N . ARG A 1 642 ? 27.265 26.683 1.357 1.00 67.12 642 ARG A N 1
ATOM 4991 C CA . ARG A 1 642 ? 27.408 25.716 0.246 1.00 67.12 642 ARG A CA 1
ATOM 4992 C C . ARG A 1 642 ? 27.107 26.343 -1.122 1.00 67.12 642 ARG A C 1
ATOM 4994 O O . ARG A 1 642 ? 26.474 27.390 -1.236 1.00 67.12 642 ARG A O 1
ATOM 5001 N N . SER A 1 643 ? 27.588 25.681 -2.174 1.00 71.50 643 SER A N 1
ATOM 5002 C CA . SER A 1 643 ? 27.263 26.020 -3.563 1.00 71.50 643 SER A CA 1
ATOM 5003 C C . SER A 1 643 ? 25.801 25.688 -3.871 1.00 71.50 643 SER A C 1
ATOM 5005 O O . SER A 1 643 ? 25.301 24.642 -3.459 1.00 71.50 643 SER A O 1
ATOM 5007 N N . GLN A 1 644 ? 25.145 26.563 -4.634 1.00 80.31 644 GLN A N 1
ATOM 5008 C CA . GLN A 1 644 ? 23.836 26.295 -5.232 1.00 80.31 644 GLN A CA 1
ATOM 5009 C C . GLN A 1 644 ? 23.934 25.201 -6.310 1.00 80.31 644 GLN A C 1
ATOM 5011 O O . GLN A 1 644 ? 23.016 24.405 -6.478 1.00 80.31 644 GLN A O 1
ATOM 5016 N N . ASN A 1 645 ? 25.079 25.114 -6.993 1.00 83.88 645 ASN A N 1
ATOM 5017 C CA . ASN A 1 645 ? 25.385 24.054 -7.946 1.00 83.88 645 ASN A CA 1
ATOM 5018 C C . ASN A 1 645 ? 25.925 22.831 -7.201 1.00 83.88 645 ASN A C 1
ATOM 5020 O O . ASN A 1 645 ? 27.001 22.890 -6.595 1.00 83.88 645 ASN A O 1
ATOM 5024 N N . LEU A 1 646 ? 25.191 21.728 -7.276 1.00 85.12 646 LEU A N 1
ATOM 5025 C CA . LEU A 1 646 ? 25.548 20.427 -6.729 1.00 85.12 646 LEU A CA 1
ATOM 5026 C C . LEU A 1 646 ? 25.882 19.437 -7.843 1.00 85.12 646 LEU A C 1
ATOM 5028 O O . LEU A 1 646 ? 25.349 19.506 -8.948 1.00 85.12 646 LEU A O 1
ATOM 5032 N N . LYS A 1 647 ? 26.728 18.461 -7.509 1.00 89.38 647 LYS A N 1
ATOM 5033 C CA . LYS A 1 647 ? 26.909 17.240 -8.296 1.00 89.38 647 LYS A CA 1
ATOM 5034 C C . LYS A 1 647 ? 26.229 16.084 -7.567 1.00 89.38 647 LYS A C 1
ATOM 5036 O O . LYS A 1 647 ? 26.700 15.651 -6.517 1.00 89.38 647 LYS A O 1
ATOM 5041 N N . VAL A 1 648 ? 25.112 15.617 -8.109 1.00 90.81 648 VAL A N 1
ATOM 5042 C CA . VAL A 1 648 ? 24.319 14.507 -7.576 1.00 90.81 648 VAL A CA 1
ATOM 5043 C C . VAL A 1 648 ? 24.937 13.197 -8.054 1.00 90.81 648 VAL A C 1
ATOM 5045 O O . VAL A 1 648 ? 25.081 12.976 -9.254 1.00 90.81 648 VAL A O 1
ATOM 5048 N N . LYS A 1 649 ? 25.309 12.320 -7.118 1.00 93.38 649 LYS A N 1
ATOM 5049 C CA . LYS A 1 649 ? 25.834 10.980 -7.406 1.00 93.38 649 LYS A CA 1
ATOM 5050 C C . LYS A 1 649 ? 25.060 9.951 -6.594 1.00 93.38 649 LYS A C 1
ATOM 5052 O O . LYS A 1 649 ? 24.952 10.079 -5.376 1.00 93.38 649 LYS A O 1
ATOM 5057 N N . THR A 1 650 ? 24.576 8.907 -7.258 1.00 95.31 650 THR A N 1
ATOM 5058 C CA . THR A 1 650 ? 23.861 7.816 -6.589 1.00 95.31 650 THR A CA 1
ATOM 5059 C C . THR A 1 650 ? 24.800 6.990 -5.716 1.00 95.31 650 THR A C 1
ATOM 5061 O O . THR A 1 650 ? 25.885 6.589 -6.155 1.00 95.31 650 THR A O 1
ATOM 5064 N N . PHE A 1 651 ? 24.355 6.699 -4.500 1.00 95.94 651 PHE A N 1
ATOM 5065 C CA . PHE A 1 651 ? 25.005 5.818 -3.540 1.00 95.94 651 PHE A CA 1
ATOM 5066 C C . PHE A 1 651 ? 24.663 4.344 -3.794 1.00 95.94 651 PHE A C 1
ATOM 5068 O O . PHE A 1 651 ? 25.569 3.519 -3.839 1.00 95.94 651 PHE A O 1
ATOM 5075 N N . ALA A 1 652 ? 23.385 4.036 -4.016 1.00 96.75 652 ALA A N 1
ATOM 5076 C CA . ALA A 1 652 ? 22.882 2.704 -4.349 1.00 96.75 652 ALA A CA 1
ATOM 5077 C C . ALA A 1 652 ? 21.599 2.816 -5.190 1.00 96.75 652 ALA A C 1
ATOM 5079 O O . ALA A 1 652 ? 20.985 3.887 -5.231 1.00 96.75 652 ALA A O 1
ATOM 5080 N N . HIS A 1 653 ? 21.219 1.722 -5.848 1.00 98.06 653 HIS A N 1
ATOM 5081 C CA . HIS A 1 653 ? 20.028 1.607 -6.691 1.00 98.06 653 HIS A CA 1
ATOM 5082 C C . HIS A 1 653 ? 19.077 0.549 -6.132 1.00 98.06 653 HIS A C 1
ATOM 5084 O O . HIS A 1 653 ? 19.513 -0.546 -5.779 1.00 98.06 653 HIS A O 1
ATOM 5090 N N . LEU A 1 654 ? 17.794 0.886 -6.041 1.00 97.69 654 LEU A N 1
ATOM 5091 C CA . LEU A 1 654 ? 16.721 0.034 -5.540 1.00 97.69 654 LEU A CA 1
ATOM 5092 C C . LEU A 1 654 ? 15.700 -0.208 -6.653 1.00 97.69 654 LEU A C 1
ATOM 5094 O O . LEU A 1 654 ? 15.095 0.748 -7.134 1.00 97.69 654 LEU A O 1
ATOM 5098 N N . PHE A 1 655 ? 15.474 -1.469 -7.010 1.00 97.19 655 PHE A N 1
ATOM 5099 C CA . PHE A 1 655 ? 14.547 -1.864 -8.069 1.00 97.19 655 PHE A CA 1
ATOM 5100 C C . PHE A 1 655 ? 13.345 -2.631 -7.518 1.00 97.19 655 PHE A C 1
ATOM 5102 O O . PHE A 1 655 ? 13.507 -3.544 -6.704 1.00 97.19 655 PHE A O 1
ATOM 5109 N N . LEU A 1 656 ? 12.150 -2.246 -7.973 1.00 93.75 656 LEU A N 1
ATOM 5110 C CA . LEU A 1 656 ? 10.863 -2.761 -7.516 1.00 93.75 656 LEU A CA 1
ATOM 5111 C C . LEU A 1 656 ? 9.841 -2.780 -8.666 1.00 93.75 656 LEU A C 1
ATOM 5113 O O . LEU A 1 656 ? 9.520 -1.736 -9.231 1.00 93.75 656 LEU A O 1
ATOM 5117 N N . GLY A 1 657 ? 9.279 -3.943 -8.995 1.00 93.00 657 GLY A N 1
ATOM 5118 C CA . GLY A 1 657 ? 8.252 -4.049 -10.037 1.00 93.00 657 GLY A CA 1
ATOM 5119 C C . GLY A 1 657 ? 8.772 -3.701 -11.438 1.00 93.00 657 GLY A C 1
ATOM 5120 O O . GLY A 1 657 ? 9.881 -4.076 -11.826 1.00 93.00 657 GLY A O 1
ATOM 5121 N N . GLY A 1 658 ? 7.972 -2.948 -12.190 1.00 91.50 658 GLY A N 1
ATOM 5122 C CA . GLY A 1 658 ? 8.314 -2.442 -13.517 1.00 91.50 658 GLY A CA 1
ATOM 5123 C C . GLY A 1 658 ? 7.684 -3.235 -14.657 1.00 91.50 658 GLY A C 1
ATOM 5124 O O . GLY A 1 658 ? 7.619 -4.463 -14.637 1.00 91.50 658 GLY A O 1
ATOM 5125 N N . LYS A 1 659 ? 7.245 -2.505 -15.684 1.00 90.88 659 LYS A N 1
ATOM 5126 C CA . LYS A 1 659 ? 6.492 -3.066 -16.805 1.00 90.88 659 LYS A CA 1
ATOM 5127 C C . LYS A 1 659 ? 7.369 -3.962 -17.666 1.00 90.88 659 LYS A C 1
ATOM 5129 O O . LYS A 1 659 ? 8.446 -3.527 -18.070 1.00 90.88 659 LYS A O 1
ATOM 5134 N N . ILE A 1 660 ? 6.861 -5.144 -18.012 1.00 90.88 660 ILE A N 1
ATOM 5135 C CA . ILE A 1 660 ? 7.443 -6.003 -19.053 1.00 90.88 660 ILE A CA 1
ATOM 5136 C C . ILE A 1 660 ? 6.932 -5.601 -20.434 1.00 90.88 660 ILE A C 1
ATOM 5138 O O . ILE A 1 660 ? 7.722 -5.505 -21.359 1.00 90.88 660 ILE A O 1
ATOM 5142 N N . LEU A 1 661 ? 5.642 -5.289 -20.573 1.00 87.88 661 LEU A N 1
ATOM 5143 C CA . LEU A 1 661 ? 5.023 -4.857 -21.831 1.00 87.88 661 LEU A CA 1
ATOM 5144 C C . LEU A 1 661 ? 4.486 -3.422 -21.721 1.00 87.88 661 LEU A C 1
ATOM 5146 O O . LEU A 1 661 ? 4.296 -2.889 -20.627 1.00 87.88 661 LEU A O 1
ATOM 5150 N N . GLY A 1 662 ? 4.279 -2.756 -22.860 1.00 86.44 662 GLY A N 1
ATOM 5151 C CA . GLY A 1 662 ? 3.714 -1.399 -22.900 1.00 86.44 662 GLY A CA 1
ATOM 5152 C C . GLY A 1 662 ? 4.600 -0.310 -22.274 1.00 86.44 662 GLY A C 1
ATOM 5153 O O . GLY A 1 662 ? 4.108 0.758 -21.888 1.00 86.44 662 GLY A O 1
ATOM 5154 N N . TYR A 1 663 ? 5.905 -0.563 -22.142 1.00 90.62 663 TYR A N 1
ATOM 5155 C CA . TYR A 1 663 ? 6.893 0.425 -21.710 1.00 90.62 663 TYR A CA 1
ATOM 5156 C C . TYR A 1 663 ? 7.137 1.498 -22.790 1.00 90.62 663 TYR A C 1
ATOM 5158 O O . TYR A 1 663 ? 6.717 1.372 -23.937 1.00 90.62 663 TYR A O 1
ATOM 5166 N N . SER A 1 664 ? 7.799 2.594 -22.405 1.00 90.38 664 SER A N 1
ATOM 5167 C CA . SER A 1 664 ? 8.037 3.759 -23.282 1.00 90.38 664 SER A CA 1
ATOM 5168 C C . SER A 1 664 ? 9.488 3.906 -23.767 1.00 90.38 664 SER A C 1
ATOM 5170 O O . SER A 1 664 ? 9.771 4.848 -24.501 1.00 90.38 664 SER A O 1
ATOM 5172 N N . GLY A 1 665 ? 10.407 3.061 -23.287 1.00 92.50 665 GLY A N 1
ATOM 5173 C CA . GLY A 1 665 ? 11.832 3.082 -23.650 1.00 92.50 665 GLY A CA 1
ATOM 5174 C C . GLY A 1 665 ? 12.192 2.067 -24.736 1.00 92.50 665 GLY A C 1
ATOM 5175 O O . GLY A 1 665 ? 11.305 1.464 -25.331 1.00 92.50 665 GLY A O 1
ATOM 5176 N N . ILE A 1 666 ? 13.493 1.865 -24.959 1.00 94.75 666 ILE A N 1
ATOM 5177 C CA . ILE A 1 666 ? 14.010 0.921 -25.968 1.00 94.75 666 ILE A CA 1
ATOM 5178 C C . ILE A 1 666 ? 13.839 -0.551 -25.558 1.00 94.75 666 ILE A C 1
ATOM 5180 O O . ILE A 1 666 ? 13.716 -1.417 -26.414 1.00 94.75 666 ILE A O 1
ATOM 5184 N N . ILE A 1 667 ? 13.818 -0.813 -24.250 1.00 95.75 667 ILE A N 1
ATOM 5185 C CA . ILE A 1 667 ? 13.508 -2.086 -23.584 1.00 95.75 667 ILE A CA 1
ATOM 5186 C C . ILE A 1 667 ? 12.734 -1.763 -22.282 1.00 95.75 667 ILE A C 1
ATOM 5188 O O . ILE A 1 667 ? 12.588 -0.570 -21.951 1.00 95.75 667 ILE A O 1
ATOM 5192 N N . PRO A 1 668 ? 12.244 -2.756 -21.506 1.00 95.50 668 PRO A N 1
ATOM 5193 C CA . PRO A 1 668 ? 11.672 -2.501 -20.185 1.00 95.50 668 PRO A CA 1
ATOM 5194 C C . PRO A 1 668 ? 12.555 -1.593 -19.325 1.00 95.50 668 PRO A C 1
ATOM 5196 O O . PRO A 1 668 ? 13.757 -1.808 -19.188 1.00 95.50 668 PRO A O 1
ATOM 5199 N N . GLY A 1 669 ? 11.961 -0.559 -18.726 1.00 94.81 669 GLY A N 1
ATOM 5200 C CA . GLY A 1 669 ? 12.746 0.514 -18.108 1.00 94.81 669 GLY A CA 1
ATOM 5201 C C . GLY A 1 669 ? 13.640 0.061 -16.956 1.00 94.81 669 GLY A C 1
ATOM 5202 O O . GLY A 1 669 ? 14.794 0.466 -16.884 1.00 94.81 669 GLY A O 1
ATOM 5203 N N . VAL A 1 670 ? 13.128 -0.836 -16.113 1.00 96.06 670 VAL A N 1
ATOM 5204 C CA . VAL A 1 670 ? 13.885 -1.421 -14.999 1.00 96.06 670 VAL A CA 1
ATOM 5205 C C . VAL A 1 670 ? 15.030 -2.310 -15.501 1.00 96.06 670 VAL A C 1
ATOM 5207 O O . VAL A 1 670 ? 16.099 -2.292 -14.901 1.00 96.06 670 VAL A O 1
ATOM 5210 N N . PHE A 1 671 ? 14.862 -3.033 -16.618 1.00 97.69 671 PHE A N 1
ATOM 5211 C CA . PHE A 1 671 ? 15.960 -3.794 -17.233 1.00 97.69 671 PHE A CA 1
ATOM 5212 C C . PHE A 1 671 ? 17.099 -2.871 -17.671 1.00 97.69 671 PHE A C 1
ATOM 5214 O O . PHE A 1 671 ? 18.260 -3.144 -17.380 1.00 97.69 671 PHE A O 1
ATOM 5221 N N . GLU A 1 672 ? 16.771 -1.765 -18.338 1.00 97.12 672 GLU A N 1
ATOM 5222 C CA . GLU A 1 672 ? 17.767 -0.802 -18.813 1.00 97.12 672 GLU A CA 1
ATOM 5223 C C . GLU A 1 672 ? 18.478 -0.079 -17.661 1.00 97.12 672 GLU A C 1
ATOM 5225 O O . GLU A 1 672 ? 19.696 0.090 -17.678 1.00 97.12 672 GLU A O 1
ATOM 5230 N N . GLU A 1 673 ? 17.742 0.310 -16.620 1.00 97.31 673 GLU A N 1
ATOM 5231 C CA . GLU A 1 673 ? 18.328 0.938 -15.433 1.00 97.31 673 GLU A CA 1
ATOM 5232 C C . GLU A 1 673 ? 19.253 -0.029 -14.675 1.00 97.31 673 GLU A C 1
ATOM 5234 O O . GLU A 1 673 ? 20.343 0.371 -14.259 1.00 97.31 673 GLU A O 1
ATOM 5239 N N . MET A 1 674 ? 18.875 -1.308 -14.552 1.00 97.56 674 MET A N 1
ATOM 5240 C CA . MET A 1 674 ? 19.748 -2.343 -13.986 1.00 97.56 674 MET A CA 1
ATOM 5241 C C . MET A 1 674 ? 20.991 -2.575 -14.840 1.00 97.56 674 MET A C 1
ATOM 5243 O O . MET A 1 674 ? 22.088 -2.642 -14.289 1.00 97.56 674 MET A O 1
ATOM 5247 N N . LEU A 1 675 ? 20.841 -2.662 -16.166 1.00 98.25 675 LEU A N 1
ATOM 5248 C CA . LEU A 1 675 ? 21.962 -2.808 -17.094 1.00 98.25 675 LEU A CA 1
ATOM 5249 C C . LEU A 1 675 ? 23.002 -1.709 -16.854 1.00 98.25 675 LEU A C 1
ATOM 5251 O O . LEU A 1 675 ? 24.169 -2.009 -16.605 1.00 98.25 675 LEU A O 1
ATOM 5255 N N . HIS A 1 676 ? 22.579 -0.444 -16.854 1.00 97.50 676 HIS A N 1
ATOM 5256 C CA . HIS A 1 676 ? 23.495 0.671 -16.626 1.00 97.50 676 HIS A CA 1
ATOM 5257 C C . HIS A 1 676 ? 24.085 0.683 -15.213 1.00 97.50 676 HIS A C 1
ATOM 5259 O O . HIS A 1 676 ? 25.255 1.038 -15.040 1.00 97.50 676 HIS A O 1
ATOM 5265 N N . ALA A 1 677 ? 23.323 0.268 -14.197 1.00 97.94 677 ALA A N 1
ATOM 5266 C CA . ALA A 1 677 ? 23.839 0.136 -12.839 1.00 97.94 677 ALA A CA 1
ATOM 5267 C C . ALA A 1 677 ? 24.921 -0.957 -12.741 1.00 97.94 677 ALA A C 1
ATOM 5269 O O . ALA A 1 677 ? 25.950 -0.728 -12.095 1.00 97.94 677 ALA A O 1
ATOM 5270 N N . PHE A 1 678 ? 24.737 -2.097 -13.419 1.00 98.00 678 PHE A N 1
ATOM 5271 C CA . PHE A 1 678 ? 25.719 -3.184 -13.498 1.00 98.00 678 PHE A CA 1
ATOM 5272 C C . PHE A 1 678 ? 26.973 -2.771 -14.273 1.00 98.00 678 PHE A C 1
ATOM 5274 O O . PHE A 1 678 ? 28.081 -2.951 -13.765 1.00 98.00 678 PHE A O 1
ATOM 5281 N N . GLU A 1 679 ? 26.822 -2.143 -15.443 1.00 97.12 679 GLU A N 1
ATOM 5282 C CA . GLU A 1 679 ? 27.941 -1.611 -16.237 1.00 97.12 679 GLU A CA 1
ATOM 5283 C C . GLU A 1 679 ? 28.766 -0.590 -15.435 1.00 97.12 679 GLU A C 1
ATOM 5285 O O . GLU A 1 679 ? 29.996 -0.599 -15.470 1.00 97.12 679 GLU A O 1
ATOM 5290 N N . ALA A 1 680 ? 28.097 0.264 -14.656 1.00 96.44 680 ALA A N 1
ATOM 5291 C CA . ALA A 1 680 ? 28.745 1.251 -13.797 1.00 96.44 680 ALA A CA 1
ATOM 5292 C C . ALA A 1 680 ? 29.234 0.682 -12.448 1.00 96.44 680 ALA A C 1
ATOM 5294 O O . ALA A 1 680 ? 29.749 1.441 -11.618 1.00 96.44 680 ALA A O 1
ATOM 5295 N N . GLY A 1 681 ? 29.059 -0.623 -12.200 1.00 96.31 681 GLY A N 1
ATOM 5296 C CA . GLY A 1 681 ? 29.484 -1.308 -10.979 1.00 96.31 681 GLY A CA 1
ATOM 5297 C C . GLY A 1 681 ? 28.864 -0.745 -9.698 1.00 96.31 681 GLY A C 1
ATOM 5298 O O . GLY A 1 681 ? 29.538 -0.721 -8.662 1.00 96.31 681 GLY A O 1
ATOM 5299 N N . LYS A 1 682 ? 27.629 -0.234 -9.776 1.00 96.62 682 LYS A N 1
ATOM 5300 C CA . LYS A 1 682 ? 26.904 0.373 -8.652 1.00 96.62 682 LYS A CA 1
ATOM 5301 C C . LYS A 1 682 ? 26.359 -0.692 -7.695 1.00 96.62 682 LYS A C 1
ATOM 5303 O O . LYS A 1 682 ? 26.043 -1.789 -8.139 1.00 96.62 682 LYS A O 1
ATOM 5308 N N . PRO A 1 683 ? 26.172 -0.360 -6.406 1.00 98.12 683 PRO A N 1
ATOM 5309 C CA . PRO A 1 683 ? 25.379 -1.183 -5.501 1.00 98.12 683 PRO A CA 1
ATOM 5310 C C . PRO A 1 683 ? 23.916 -1.266 -5.954 1.00 98.12 683 PRO A C 1
ATOM 5312 O O . PRO A 1 683 ? 23.280 -0.227 -6.156 1.00 98.12 683 PRO A O 1
ATOM 5315 N N . VAL A 1 684 ? 23.390 -2.484 -6.079 1.00 98.38 684 VAL A N 1
ATOM 5316 C CA . VAL A 1 684 ? 22.058 -2.787 -6.609 1.00 98.38 684 VAL A CA 1
ATOM 5317 C C . VAL A 1 684 ? 21.281 -3.705 -5.661 1.00 98.38 684 VAL A C 1
ATOM 5319 O O . VAL A 1 684 ? 21.706 -4.812 -5.331 1.00 98.38 684 VAL A O 1
ATOM 5322 N N . PHE A 1 685 ? 20.098 -3.258 -5.252 1.00 98.25 685 PHE A N 1
ATOM 5323 C CA . PHE A 1 685 ? 19.109 -4.055 -4.536 1.00 98.25 685 PHE A CA 1
ATOM 5324 C C . PHE A 1 685 ? 17.960 -4.378 -5.490 1.00 98.25 685 PHE A C 1
ATOM 5326 O O . PHE A 1 685 ? 17.289 -3.468 -5.978 1.00 98.25 685 PHE A O 1
ATOM 5333 N N . VAL A 1 686 ? 17.740 -5.665 -5.751 1.00 97.31 686 VAL A N 1
ATOM 5334 C CA . VAL A 1 686 ? 16.641 -6.148 -6.595 1.00 97.31 686 VAL A CA 1
ATOM 5335 C C . VAL A 1 686 ? 15.600 -6.806 -5.705 1.00 97.31 686 VAL A C 1
ATOM 5337 O O . VAL A 1 686 ? 15.922 -7.752 -4.986 1.00 97.31 686 VAL A O 1
ATOM 5340 N N . ILE A 1 687 ? 14.366 -6.307 -5.745 1.00 95.25 687 ILE A N 1
ATOM 5341 C CA . ILE A 1 687 ? 13.263 -6.866 -4.967 1.00 95.25 687 ILE A CA 1
ATOM 5342 C C . ILE A 1 687 ? 12.386 -7.722 -5.880 1.00 95.25 687 ILE A C 1
ATOM 5344 O O . ILE A 1 687 ? 11.807 -7.218 -6.846 1.00 95.25 687 ILE A O 1
ATOM 5348 N N . GLY A 1 688 ? 12.296 -9.015 -5.553 1.00 90.88 688 GLY A N 1
ATOM 5349 C CA . GLY A 1 688 ? 11.539 -9.996 -6.331 1.00 90.88 688 GLY A CA 1
ATOM 5350 C C . GLY A 1 688 ? 10.035 -10.002 -6.061 1.00 90.88 688 GLY A C 1
ATOM 5351 O O . GLY A 1 688 ? 9.266 -10.250 -6.989 1.00 90.88 688 GLY A O 1
ATOM 5352 N N . GLU A 1 689 ? 9.615 -9.689 -4.824 1.00 88.25 689 GLU A N 1
ATOM 5353 C CA . GLU A 1 689 ? 8.209 -9.725 -4.379 1.00 88.25 689 GLU A CA 1
ATOM 5354 C C . GLU A 1 689 ? 7.292 -9.041 -5.400 1.00 88.25 689 GLU A C 1
ATOM 5356 O O . GLU A 1 689 ? 6.385 -9.677 -5.931 1.00 88.25 689 GLU A O 1
ATOM 5361 N N . SER A 1 690 ? 7.621 -7.804 -5.772 1.00 83.56 690 SER A N 1
ATOM 5362 C CA . SER A 1 690 ? 6.841 -6.911 -6.637 1.00 83.56 690 SER A CA 1
ATOM 5363 C C . SER A 1 690 ? 6.671 -7.314 -8.102 1.00 83.56 690 SER A C 1
ATOM 5365 O O . SER A 1 690 ? 6.061 -6.541 -8.842 1.00 83.56 690 SER A O 1
ATOM 5367 N N . ARG A 1 691 ? 7.166 -8.489 -8.522 1.00 89.94 691 ARG A N 1
ATOM 5368 C CA . ARG A 1 691 ? 6.986 -9.033 -9.883 1.00 89.94 691 ARG A CA 1
ATOM 5369 C C . ARG A 1 691 ? 7.506 -8.091 -10.985 1.00 89.94 691 ARG A C 1
ATOM 5371 O O . ARG A 1 691 ? 8.408 -7.284 -10.733 1.00 89.94 691 ARG A O 1
ATOM 5378 N N . GLY A 1 692 ? 7.039 -8.257 -12.222 1.00 92.31 692 GLY A N 1
ATOM 5379 C CA . GLY A 1 692 ? 7.468 -7.471 -13.371 1.00 92.31 692 GLY A CA 1
ATOM 5380 C C . GLY A 1 692 ? 8.953 -7.633 -13.693 1.00 92.31 692 GLY A C 1
ATOM 5381 O O . GLY A 1 692 ? 9.569 -8.664 -13.422 1.00 92.31 692 GLY A O 1
ATOM 5382 N N . ALA A 1 693 ? 9.553 -6.585 -14.252 1.00 95.38 693 ALA A N 1
ATOM 5383 C CA . ALA A 1 693 ? 10.961 -6.571 -14.656 1.00 95.38 693 ALA A CA 1
ATOM 5384 C C . ALA A 1 693 ? 11.914 -6.876 -13.489 1.00 95.38 693 ALA A C 1
ATOM 5386 O O . ALA A 1 693 ? 12.797 -7.726 -13.607 1.00 95.38 693 ALA A O 1
ATOM 5387 N N . SER A 1 694 ? 11.712 -6.236 -12.337 1.00 96.12 694 SER A N 1
ATOM 5388 C CA . SER A 1 694 ? 12.504 -6.525 -11.139 1.00 96.12 694 SER A CA 1
ATOM 5389 C C . SER A 1 694 ? 12.339 -7.979 -10.691 1.00 96.12 694 SER A C 1
ATOM 5391 O O . SER A 1 694 ? 13.328 -8.644 -10.390 1.00 96.12 694 SER A O 1
ATOM 5393 N N . GLY A 1 695 ? 11.106 -8.497 -10.708 1.00 94.50 695 GLY A N 1
ATOM 5394 C CA . GLY A 1 695 ? 10.791 -9.881 -10.354 1.00 94.50 695 GLY A CA 1
ATOM 5395 C C . GLY A 1 695 ? 11.455 -10.919 -11.258 1.00 94.50 695 GLY A C 1
ATOM 5396 O O . GLY A 1 695 ? 11.998 -11.902 -10.754 1.00 94.50 695 GLY A O 1
ATOM 5397 N N . LEU A 1 696 ? 11.471 -10.693 -12.574 1.00 94.62 696 LEU A N 1
ATOM 5398 C CA . LEU A 1 696 ? 12.137 -11.589 -13.524 1.00 94.62 696 LEU A CA 1
ATOM 5399 C C . LEU A 1 696 ? 13.652 -11.624 -13.308 1.00 94.62 696 LEU A C 1
ATOM 5401 O O . LEU A 1 696 ? 14.223 -12.707 -13.186 1.00 94.62 696 LEU A O 1
ATOM 5405 N N . VAL A 1 697 ? 14.304 -10.462 -13.172 1.00 96.56 697 VAL A N 1
ATOM 5406 C CA . VAL A 1 697 ? 15.748 -10.422 -12.876 1.00 96.56 697 VAL A CA 1
ATOM 5407 C C . VAL A 1 697 ? 16.041 -11.063 -11.523 1.00 96.56 697 VAL A C 1
ATOM 5409 O O . VAL A 1 697 ? 16.994 -11.834 -11.415 1.00 96.56 697 VAL A O 1
ATOM 5412 N N . ALA A 1 698 ? 15.206 -10.817 -10.507 1.00 96.00 698 ALA A N 1
ATOM 5413 C CA . ALA A 1 698 ? 15.350 -11.462 -9.207 1.00 96.00 698 ALA A CA 1
ATOM 5414 C C . ALA A 1 698 ? 15.313 -12.989 -9.326 1.00 96.00 698 ALA A C 1
ATOM 5416 O O . ALA A 1 698 ? 16.195 -13.673 -8.803 1.00 96.00 698 ALA A O 1
ATOM 5417 N N . ARG A 1 699 ? 14.333 -13.512 -10.074 1.00 93.31 699 ARG A N 1
ATOM 5418 C CA . ARG A 1 699 ? 14.179 -14.942 -10.345 1.00 93.31 699 ARG A CA 1
ATOM 5419 C C . ARG A 1 699 ? 15.393 -15.506 -11.069 1.00 93.31 699 ARG A C 1
ATOM 5421 O O . ARG A 1 699 ? 15.927 -16.507 -10.613 1.00 93.31 699 ARG A O 1
ATOM 5428 N N . TRP A 1 700 ? 15.856 -14.879 -12.150 1.00 95.31 700 TRP A N 1
ATOM 5429 C CA . TRP A 1 700 ? 16.998 -15.390 -12.915 1.00 95.31 700 TRP A CA 1
ATOM 5430 C C . TRP A 1 700 ? 18.314 -15.337 -12.134 1.00 95.31 700 TRP A C 1
ATOM 5432 O O . TRP A 1 700 ? 19.175 -16.184 -12.339 1.00 95.31 700 TRP A O 1
ATOM 5442 N N . LEU A 1 701 ? 18.485 -14.379 -11.220 1.00 96.38 701 LEU A N 1
ATOM 5443 C CA . LEU A 1 701 ? 19.651 -14.341 -10.331 1.00 96.38 701 LEU A CA 1
ATOM 5444 C C . LEU A 1 701 ? 19.546 -15.362 -9.187 1.00 96.38 701 LEU A C 1
ATOM 5446 O O . LEU A 1 701 ? 20.562 -15.911 -8.761 1.00 96.38 701 LEU A O 1
ATOM 5450 N N . ALA A 1 702 ? 18.340 -15.627 -8.678 1.00 94.88 702 ALA A N 1
ATOM 5451 C CA . ALA A 1 702 ? 18.113 -16.627 -7.634 1.00 94.88 702 ALA A CA 1
ATOM 5452 C C . ALA A 1 702 ? 18.172 -18.066 -8.173 1.00 94.88 702 ALA A C 1
ATOM 5454 O O . ALA A 1 702 ? 18.706 -18.949 -7.499 1.00 94.88 702 ALA A O 1
ATOM 5455 N N . TYR A 1 703 ? 17.654 -18.274 -9.385 1.00 92.31 703 TYR A N 1
ATOM 5456 C CA . TYR A 1 703 ? 17.528 -19.547 -10.091 1.00 92.31 703 TYR A CA 1
ATOM 5457 C C . TYR A 1 703 ? 18.000 -19.377 -11.553 1.00 92.31 703 TYR A C 1
ATOM 5459 O O . TYR A 1 703 ? 17.177 -19.176 -12.451 1.00 92.31 703 TYR A O 1
ATOM 5467 N N . PRO A 1 704 ? 19.324 -19.427 -11.811 1.00 89.69 704 PRO A N 1
ATOM 5468 C CA . PRO A 1 704 ? 19.890 -19.199 -13.140 1.00 89.69 704 PRO A CA 1
ATOM 5469 C C . PRO A 1 704 ? 19.284 -20.105 -14.224 1.00 89.69 704 PRO A C 1
ATOM 5471 O O . PRO A 1 704 ? 19.347 -21.333 -14.096 1.00 89.69 704 PRO A O 1
ATOM 5474 N N . PRO A 1 705 ? 18.710 -19.536 -15.302 1.00 88.69 705 PRO A N 1
ATOM 5475 C CA . PRO A 1 705 ? 18.087 -20.325 -16.356 1.00 88.69 705 PRO A CA 1
ATOM 5476 C C . PRO A 1 705 ? 19.146 -21.016 -17.229 1.00 88.69 705 PRO A C 1
ATOM 5478 O O . PRO A 1 705 ? 20.234 -20.485 -17.459 1.00 88.69 705 PRO A O 1
ATOM 5481 N N . LYS A 1 706 ? 18.819 -22.208 -17.752 1.00 87.62 706 LYS A N 1
ATOM 5482 C CA . LYS A 1 706 ? 19.723 -22.994 -18.622 1.00 87.62 706 LYS A CA 1
ATOM 5483 C C . LYS A 1 706 ? 19.955 -22.341 -19.987 1.00 87.62 706 LYS A C 1
ATOM 5485 O O . LYS A 1 706 ? 21.028 -22.480 -20.566 1.00 87.62 706 LYS A O 1
ATOM 5490 N N . SER A 1 707 ? 18.943 -21.653 -20.501 1.00 92.81 707 SER A N 1
ATOM 5491 C CA . SER A 1 707 ? 18.957 -20.932 -21.772 1.00 92.81 707 SER A CA 1
ATOM 5492 C C . SER A 1 707 ? 18.504 -19.494 -21.559 1.00 92.81 707 SER A C 1
ATOM 5494 O O . SER A 1 707 ? 17.948 -19.154 -20.515 1.00 92.81 707 SER A O 1
ATOM 5496 N N . ARG A 1 708 ? 18.736 -18.643 -22.562 1.00 95.50 708 ARG A N 1
ATOM 5497 C CA . ARG A 1 708 ? 18.290 -17.251 -22.530 1.00 95.50 708 ARG A CA 1
ATOM 5498 C C . ARG A 1 708 ? 16.758 -17.188 -22.385 1.00 95.50 708 ARG A C 1
ATOM 5500 O O . ARG A 1 708 ? 16.073 -17.790 -23.213 1.00 95.50 708 ARG A O 1
ATOM 5507 N N . PRO A 1 709 ? 16.229 -16.480 -21.374 1.00 94.50 709 PRO A N 1
ATOM 5508 C CA . PRO A 1 709 ? 14.795 -16.259 -21.224 1.00 94.50 709 PRO A CA 1
ATOM 5509 C C . PRO A 1 709 ? 14.190 -15.533 -22.435 1.00 94.50 709 PRO A C 1
ATOM 5511 O O . PRO A 1 709 ? 14.844 -14.624 -22.962 1.00 94.50 709 PRO A O 1
ATOM 5514 N N . PRO A 1 710 ? 12.957 -15.871 -22.860 1.00 93.06 710 PRO A N 1
ATOM 5515 C CA . PRO A 1 710 ? 12.270 -15.179 -23.948 1.00 93.06 710 PRO A CA 1
ATOM 5516 C C . PRO A 1 710 ? 12.177 -13.666 -23.729 1.00 93.06 710 PRO A C 1
ATOM 5518 O O . PRO A 1 710 ? 12.446 -12.903 -24.648 1.00 93.06 710 PRO A O 1
ATOM 5521 N N . GLU A 1 711 ? 11.907 -13.212 -22.508 1.00 93.38 711 GLU A N 1
ATOM 5522 C CA . GLU A 1 711 ? 11.744 -11.796 -22.152 1.00 93.38 711 GLU A CA 1
ATOM 5523 C C . GLU A 1 711 ? 13.040 -10.984 -22.316 1.00 93.38 711 GLU A C 1
ATOM 5525 O O . GLU A 1 711 ? 13.013 -9.752 -22.348 1.00 93.38 711 GLU A O 1
ATOM 5530 N N . LEU A 1 712 ? 14.186 -11.659 -22.452 1.00 95.44 712 LEU A N 1
ATOM 5531 C CA . LEU A 1 712 ? 15.459 -11.050 -22.828 1.00 95.44 712 LEU A CA 1
ATOM 5532 C C . LEU A 1 712 ? 15.732 -11.164 -24.331 1.00 95.44 712 LEU A C 1
ATOM 5534 O O . LEU A 1 712 ? 16.888 -11.098 -24.728 1.00 95.44 712 LEU A O 1
ATOM 5538 N N . THR A 1 713 ? 14.722 -11.335 -25.181 1.00 95.19 713 THR A N 1
ATOM 5539 C CA . THR A 1 713 ? 14.863 -11.375 -26.647 1.00 95.19 713 THR A CA 1
ATOM 5540 C C . THR A 1 713 ? 13.949 -10.355 -27.309 1.00 95.19 713 THR A C 1
ATOM 5542 O O . THR A 1 713 ? 12.866 -10.064 -26.811 1.00 95.19 713 THR A O 1
ATOM 5545 N N . VAL A 1 714 ? 14.372 -9.817 -28.453 1.00 93.88 714 VAL A N 1
ATOM 5546 C CA . VAL A 1 714 ? 13.535 -8.904 -29.242 1.00 93.88 714 VAL A CA 1
ATOM 5547 C C . VAL A 1 714 ? 12.305 -9.621 -29.801 1.00 93.88 714 VAL A C 1
ATOM 5549 O O . VAL A 1 714 ? 11.224 -9.039 -29.807 1.00 93.88 714 VAL A O 1
ATOM 5552 N N . ASP A 1 715 ? 12.436 -10.895 -30.180 1.00 92.69 715 ASP A N 1
ATOM 5553 C CA . ASP A 1 715 ? 11.331 -11.707 -30.702 1.00 92.69 715 ASP A CA 1
ATOM 5554 C C . ASP A 1 715 ? 10.144 -11.785 -29.741 1.00 92.69 715 ASP A C 1
ATOM 5556 O O . ASP A 1 715 ? 8.999 -11.771 -30.183 1.00 92.69 715 ASP A O 1
ATOM 5560 N N . TYR A 1 716 ? 10.394 -11.829 -28.430 1.00 90.62 716 TYR A N 1
ATOM 5561 C CA . TYR A 1 716 ? 9.326 -11.822 -27.431 1.00 90.62 716 TYR A CA 1
ATOM 5562 C C . TYR A 1 716 ? 8.450 -10.567 -27.518 1.00 90.62 716 TYR A C 1
ATOM 5564 O O . TYR A 1 716 ? 7.235 -10.676 -27.440 1.00 90.62 716 TYR A O 1
ATOM 5572 N N . TYR A 1 717 ? 9.047 -9.397 -27.761 1.00 90.50 717 TYR A N 1
ATOM 5573 C CA . TYR A 1 717 ? 8.327 -8.122 -27.889 1.00 90.50 717 TYR A CA 1
ATOM 5574 C C . TYR A 1 717 ? 7.753 -7.875 -29.293 1.00 90.50 717 TYR A C 1
ATOM 5576 O O . TYR A 1 717 ? 7.071 -6.876 -29.520 1.00 90.50 717 TYR A O 1
ATOM 5584 N N . LEU A 1 718 ? 8.057 -8.751 -30.255 1.00 89.06 718 LEU A N 1
ATOM 5585 C CA . LEU A 1 718 ? 7.479 -8.723 -31.599 1.00 89.06 718 LEU A CA 1
ATOM 5586 C C . LEU A 1 718 ? 6.313 -9.705 -31.758 1.00 89.06 718 LEU A C 1
ATOM 5588 O O . LEU A 1 718 ? 5.468 -9.490 -32.628 1.00 89.06 718 LEU A O 1
ATOM 5592 N N . LYS A 1 719 ? 6.280 -10.774 -30.954 1.00 83.44 719 LYS A N 1
ATOM 5593 C CA . LYS A 1 719 ? 5.239 -11.807 -30.981 1.00 83.44 719 LYS A CA 1
ATOM 5594 C C . LYS A 1 719 ? 3.960 -11.325 -30.308 1.00 83.44 719 LYS A C 1
ATOM 5596 O O . LYS A 1 719 ? 3.996 -10.758 -29.222 1.00 83.44 719 LYS A O 1
ATOM 5601 N N . GLU A 1 720 ? 2.820 -11.613 -30.923 1.00 68.31 720 GLU A N 1
ATOM 5602 C CA . GLU A 1 720 ? 1.513 -11.470 -30.278 1.00 68.31 720 GLU A CA 1
ATOM 5603 C C . GLU A 1 720 ? 1.346 -12.571 -29.230 1.00 68.31 720 GLU A C 1
ATOM 5605 O O . GLU A 1 720 ? 1.280 -13.756 -29.555 1.00 68.31 720 GLU A O 1
ATOM 5610 N N . THR A 1 721 ? 1.358 -12.176 -27.958 1.00 59.81 721 THR A N 1
ATOM 5611 C CA . THR A 1 721 ? 1.300 -13.096 -26.819 1.00 59.81 721 THR A CA 1
ATOM 5612 C C . THR A 1 721 ? -0.111 -13.279 -26.265 1.00 59.81 721 THR A C 1
ATOM 5614 O O . THR A 1 721 ? -0.381 -14.330 -25.685 1.00 59.81 721 THR A O 1
ATOM 5617 N N . SER A 1 722 ? -1.023 -12.313 -26.445 1.00 56.06 722 SER A N 1
ATOM 5618 C CA . SER A 1 722 ? -2.431 -12.374 -26.009 1.00 56.06 722 SER A CA 1
ATOM 5619 C C . SER A 1 722 ? -3.299 -11.262 -26.641 1.00 56.06 722 SER A C 1
ATOM 5621 O O . SER A 1 722 ? -2.760 -10.238 -27.075 1.00 56.06 722 SER A O 1
ATOM 5623 N N . PRO A 1 723 ? -4.644 -11.406 -26.665 1.00 47.81 723 PRO A N 1
ATOM 5624 C CA . PRO A 1 723 ? -5.560 -10.342 -27.086 1.00 47.81 723 PRO A CA 1
ATOM 5625 C C . PRO A 1 723 ? -5.344 -9.068 -26.252 1.00 47.81 723 PRO A C 1
ATOM 5627 O O . PRO A 1 723 ? -5.430 -9.101 -25.026 1.00 47.81 723 PRO A O 1
ATOM 5630 N N . GLY A 1 724 ? -5.043 -7.943 -26.908 1.00 56.38 724 GLY A N 1
ATOM 5631 C CA . GLY A 1 724 ? -4.729 -6.661 -26.257 1.00 56.38 724 GLY A CA 1
ATOM 5632 C C . GLY A 1 724 ? -3.240 -6.282 -26.229 1.00 56.38 724 GLY A C 1
ATOM 5633 O O . GLY A 1 724 ? -2.935 -5.096 -26.071 1.00 56.38 724 GLY A O 1
ATOM 5634 N N . ASP A 1 725 ? -2.325 -7.228 -26.474 1.00 65.44 725 ASP A N 1
ATOM 5635 C CA . ASP A 1 725 ? -0.882 -6.954 -26.600 1.00 65.44 725 ASP A CA 1
ATOM 5636 C C . ASP A 1 725 ? -0.502 -6.332 -27.955 1.00 65.44 725 ASP A C 1
ATOM 5638 O O . ASP A 1 725 ? 0.570 -5.739 -28.082 1.00 65.44 725 ASP A O 1
ATOM 5642 N N . GLU A 1 726 ? -1.391 -6.388 -28.953 1.00 67.88 726 GLU A N 1
ATOM 5643 C CA . GLU A 1 726 ? -1.184 -5.819 -30.296 1.00 67.88 726 GLU A CA 1
ATOM 5644 C C . GLU A 1 726 ? -0.709 -4.360 -30.240 1.00 67.88 726 GLU A C 1
ATOM 5646 O O . GLU A 1 726 ? 0.268 -3.982 -30.888 1.00 67.88 726 GLU A O 1
ATOM 5651 N N . SER A 1 727 ? -1.334 -3.541 -29.387 1.00 76.50 727 SER A N 1
ATOM 5652 C CA . SER A 1 727 ? -0.948 -2.137 -29.210 1.00 76.50 727 SER A CA 1
ATOM 5653 C C . SER A 1 727 ? 0.446 -1.978 -28.589 1.00 76.50 727 SER A C 1
ATOM 5655 O O . SER A 1 727 ? 1.181 -1.054 -28.950 1.00 76.50 727 SER A O 1
ATOM 5657 N N . CYS A 1 728 ? 0.836 -2.869 -27.673 1.00 80.44 728 CYS A N 1
ATOM 5658 C CA . CYS A 1 728 ? 2.163 -2.866 -27.058 1.00 80.44 728 CYS A CA 1
ATOM 5659 C C . CYS A 1 728 ? 3.247 -3.238 -28.076 1.00 80.44 728 CYS A C 1
ATOM 5661 O O . CYS A 1 728 ? 4.279 -2.566 -28.144 1.00 80.44 728 CYS A O 1
ATOM 5663 N N . ASN A 1 729 ? 2.989 -4.264 -28.884 1.00 83.88 729 ASN A N 1
ATOM 5664 C CA . ASN A 1 729 ? 3.904 -4.739 -29.918 1.00 83.88 729 ASN A CA 1
ATOM 5665 C C . ASN A 1 729 ? 4.084 -3.700 -31.020 1.00 83.88 729 ASN A C 1
ATOM 5667 O O . ASN A 1 729 ? 5.211 -3.395 -31.411 1.00 83.88 729 ASN A O 1
ATOM 5671 N N . GLU A 1 730 ? 2.985 -3.103 -31.479 1.00 86.12 730 GLU A N 1
ATOM 5672 C CA . GLU A 1 730 ? 3.024 -2.044 -32.484 1.00 86.12 730 GLU A CA 1
ATOM 5673 C C . GLU A 1 730 ? 3.826 -0.839 -31.985 1.00 86.12 730 GLU A C 1
ATOM 5675 O O . GLU A 1 730 ? 4.695 -0.311 -32.681 1.00 86.12 730 GLU A O 1
ATOM 5680 N N . ARG A 1 731 ? 3.635 -0.461 -30.717 1.00 88.88 731 ARG A N 1
ATOM 5681 C CA . ARG A 1 731 ? 4.434 0.589 -30.087 1.00 88.88 731 ARG A CA 1
ATOM 5682 C C . ARG A 1 731 ? 5.928 0.258 -30.078 1.00 88.88 731 ARG A C 1
ATOM 5684 O O . ARG A 1 731 ? 6.738 1.141 -30.363 1.00 88.88 731 ARG A O 1
ATOM 5691 N N . PHE A 1 732 ? 6.302 -0.977 -29.747 1.00 91.38 732 PHE A N 1
ATOM 5692 C CA . PHE A 1 732 ? 7.700 -1.409 -29.746 1.00 91.38 732 PHE A CA 1
ATOM 5693 C C . PHE A 1 732 ? 8.308 -1.399 -31.158 1.00 91.38 732 PHE A C 1
ATOM 5695 O O . PHE A 1 732 ? 9.412 -0.877 -31.333 1.00 91.38 732 PHE A O 1
ATOM 5702 N N . LYS A 1 733 ? 7.575 -1.879 -32.175 1.00 90.50 733 LYS A N 1
ATOM 5703 C CA . LYS A 1 733 ? 7.983 -1.815 -33.592 1.00 90.50 733 LYS A CA 1
ATOM 5704 C C . LYS A 1 733 ? 8.259 -0.377 -34.025 1.00 90.50 733 LYS A C 1
ATOM 5706 O O . LYS A 1 733 ? 9.352 -0.084 -34.507 1.00 90.50 733 LYS A O 1
ATOM 5711 N N . ILE A 1 734 ? 7.322 0.531 -33.747 1.00 90.44 734 ILE A N 1
ATOM 5712 C CA . ILE A 1 734 ? 7.451 1.960 -34.053 1.00 90.44 734 ILE A CA 1
ATOM 5713 C C . ILE A 1 734 ? 8.699 2.569 -33.398 1.00 90.44 734 ILE A C 1
ATOM 5715 O O . ILE A 1 734 ? 9.452 3.294 -34.053 1.00 90.44 734 ILE A O 1
ATOM 5719 N N . ILE A 1 735 ? 8.931 2.283 -32.112 1.00 91.94 735 ILE A N 1
ATOM 5720 C CA . ILE A 1 735 ? 10.115 2.770 -31.392 1.00 91.94 735 ILE A CA 1
ATOM 5721 C C . ILE A 1 735 ? 11.388 2.233 -32.055 1.00 91.94 735 ILE A C 1
ATOM 5723 O O . ILE A 1 735 ? 12.292 3.011 -32.357 1.00 91.94 735 ILE A O 1
ATOM 5727 N N . ARG A 1 736 ? 11.457 0.923 -32.317 1.00 91.25 736 ARG A N 1
ATOM 5728 C CA . ARG A 1 736 ? 12.632 0.266 -32.904 1.00 91.25 736 ARG A CA 1
ATOM 5729 C C . ARG A 1 736 ? 12.975 0.825 -34.285 1.00 91.25 736 ARG A C 1
ATOM 5731 O O . ARG A 1 736 ? 14.135 1.153 -34.518 1.00 91.25 736 ARG A O 1
ATOM 5738 N N . GLU A 1 737 ? 11.990 0.963 -35.171 1.00 89.50 737 GLU A N 1
ATOM 5739 C CA . GLU A 1 737 ? 12.170 1.559 -36.501 1.00 89.50 737 GLU A CA 1
ATOM 5740 C C . GLU A 1 737 ? 12.642 3.012 -36.404 1.00 89.50 737 GLU A C 1
ATOM 5742 O O . GLU A 1 737 ? 13.625 3.396 -37.039 1.00 89.50 737 GLU A O 1
ATOM 5747 N N . GLY A 1 738 ? 11.989 3.820 -35.562 1.00 88.62 738 GLY A N 1
ATOM 5748 C CA . GLY A 1 738 ? 12.349 5.226 -35.392 1.00 88.62 738 GLY A CA 1
ATOM 5749 C C . GLY A 1 738 ? 13.773 5.422 -34.859 1.00 88.62 738 GLY A C 1
ATOM 5750 O O . GLY A 1 738 ? 14.458 6.356 -35.271 1.00 88.62 738 GLY A O 1
ATOM 5751 N N . LEU A 1 739 ? 14.262 4.517 -34.005 1.00 89.38 739 LEU A N 1
ATOM 5752 C CA . LEU A 1 739 ? 15.626 4.563 -33.466 1.00 89.38 739 LEU A CA 1
ATOM 5753 C C . LEU A 1 739 ? 16.712 4.237 -34.499 1.00 89.38 739 LEU A C 1
ATOM 5755 O O . LEU A 1 739 ? 17.856 4.664 -34.322 1.00 89.38 739 LEU A O 1
ATOM 5759 N N . GLN A 1 740 ? 16.405 3.496 -35.571 1.00 86.12 740 GLN A N 1
ATOM 5760 C CA . GLN A 1 740 ? 17.401 3.159 -36.598 1.00 86.12 740 GLN A CA 1
ATOM 5761 C C . GLN A 1 740 ? 17.970 4.427 -37.244 1.00 86.12 740 GLN A C 1
ATOM 5763 O O . GLN A 1 740 ? 19.189 4.556 -37.352 1.00 86.12 740 GLN A O 1
ATOM 5768 N N . ALA A 1 741 ? 17.101 5.392 -37.551 1.00 81.50 741 ALA A N 1
ATOM 5769 C CA . ALA A 1 741 ? 17.457 6.662 -38.181 1.00 81.50 741 ALA A CA 1
ATOM 5770 C C . ALA A 1 741 ? 18.005 7.731 -37.210 1.00 81.50 741 ALA A C 1
ATOM 5772 O O . ALA A 1 741 ? 18.470 8.776 -37.658 1.00 81.50 741 ALA A O 1
ATOM 5773 N N . MET A 1 742 ? 17.952 7.502 -35.892 1.00 86.94 742 MET A N 1
ATOM 5774 C CA . MET A 1 742 ? 18.392 8.476 -34.882 1.00 86.94 742 MET A CA 1
ATOM 5775 C C . MET A 1 742 ? 19.836 8.245 -34.431 1.00 86.94 742 MET A C 1
ATOM 5777 O O . MET A 1 742 ? 20.277 7.107 -34.283 1.00 86.94 742 MET A O 1
ATOM 5781 N N . THR A 1 743 ? 20.545 9.321 -34.095 1.00 86.88 743 THR A N 1
ATOM 5782 C CA . THR A 1 743 ? 21.858 9.271 -33.434 1.00 86.88 743 THR A CA 1
ATOM 5783 C C . THR A 1 743 ? 21.788 10.073 -32.145 1.00 86.88 743 THR A C 1
ATOM 5785 O O . THR A 1 743 ? 21.286 11.191 -32.144 1.00 86.88 743 THR A O 1
ATOM 5788 N N . TYR A 1 744 ? 22.277 9.502 -31.045 1.00 87.38 744 TYR A N 1
ATOM 5789 C CA . TYR A 1 744 ? 22.355 10.175 -29.748 1.00 87.38 744 TYR A CA 1
ATOM 5790 C C . TYR A 1 744 ? 23.510 9.614 -28.903 1.00 87.38 744 TYR A C 1
ATOM 5792 O O . TYR A 1 744 ? 23.999 8.509 -29.176 1.00 87.38 744 TYR A O 1
ATOM 5800 N N . PRO A 1 745 ? 23.991 10.354 -27.885 1.00 83.62 745 PRO A N 1
ATOM 5801 C CA . PRO A 1 745 ? 25.144 9.959 -27.085 1.00 83.62 745 PRO A CA 1
ATOM 5802 C C . PRO A 1 745 ? 24.946 8.619 -26.369 1.00 83.62 745 PRO A C 1
ATOM 5804 O O . PRO A 1 745 ? 24.123 8.479 -25.466 1.00 83.62 745 PRO A O 1
ATOM 5807 N N . GLY A 1 746 ? 25.774 7.634 -26.727 1.00 82.56 746 GLY A N 1
ATOM 5808 C CA . GLY A 1 746 ? 25.649 6.272 -26.205 1.00 82.56 746 GLY A CA 1
ATOM 5809 C C . GLY A 1 746 ? 24.383 5.563 -26.663 1.00 82.56 746 GLY A C 1
ATOM 5810 O O . GLY A 1 746 ? 23.793 4.844 -25.859 1.00 82.56 746 GLY A O 1
ATOM 5811 N N . LYS A 1 747 ? 23.984 5.786 -27.925 1.00 88.75 747 LYS A N 1
ATOM 5812 C CA . LYS A 1 747 ? 22.959 5.001 -28.615 1.00 88.75 747 LYS A CA 1
ATOM 5813 C C . LYS A 1 747 ? 23.119 3.522 -28.283 1.00 88.75 747 LYS A C 1
ATOM 5815 O O . LYS A 1 747 ? 24.218 2.975 -28.347 1.00 88.75 747 LYS A O 1
ATOM 5820 N N . LEU A 1 748 ? 22.001 2.919 -27.917 1.00 90.12 748 LEU A N 1
ATOM 5821 C CA . LEU A 1 748 ? 21.907 1.527 -27.533 1.00 90.12 748 LEU A CA 1
ATOM 5822 C C . LEU A 1 748 ? 20.691 0.958 -28.250 1.00 90.12 748 LEU A C 1
ATOM 5824 O O . LEU A 1 748 ? 19.601 1.528 -28.169 1.00 90.12 748 LEU A O 1
ATOM 5828 N N . THR A 1 749 ? 20.885 -0.120 -28.998 1.00 92.44 749 THR A N 1
ATOM 5829 C CA . THR A 1 749 ? 19.769 -0.814 -29.644 1.00 92.44 749 THR A CA 1
ATOM 5830 C C . THR A 1 749 ? 19.099 -1.788 -28.666 1.00 92.44 749 THR A C 1
ATOM 5832 O O . THR A 1 749 ? 19.742 -2.225 -27.706 1.00 92.44 749 THR A O 1
ATOM 5835 N N . PRO A 1 750 ? 17.820 -2.157 -28.881 1.00 94.19 750 PRO A N 1
ATOM 5836 C CA . PRO A 1 750 ? 17.149 -3.146 -28.039 1.00 94.19 750 PRO A CA 1
ATOM 5837 C C . PRO A 1 750 ? 17.900 -4.484 -27.970 1.00 94.19 750 PRO A C 1
ATOM 5839 O O . PRO A 1 750 ? 18.100 -5.015 -26.880 1.00 94.19 750 PRO A O 1
ATOM 5842 N N . ASP A 1 751 ? 18.366 -4.988 -29.117 1.00 93.44 751 ASP A N 1
ATOM 5843 C CA . ASP A 1 751 ? 19.137 -6.230 -29.229 1.00 93.44 751 ASP A CA 1
ATOM 5844 C C . ASP A 1 751 ? 20.413 -6.176 -28.360 1.00 93.44 751 ASP A C 1
ATOM 5846 O O . ASP A 1 751 ? 20.606 -7.011 -27.474 1.00 93.44 751 ASP A O 1
ATOM 5850 N N . GLU A 1 752 ? 21.226 -5.125 -28.517 1.00 95.44 752 GLU A N 1
ATOM 5851 C CA . GLU A 1 752 ? 22.448 -4.924 -27.724 1.00 95.44 752 GLU A CA 1
ATOM 5852 C C . GLU A 1 752 ? 22.166 -4.804 -26.221 1.00 95.44 752 GLU A C 1
ATOM 5854 O O . GLU A 1 752 ? 22.914 -5.349 -25.405 1.00 95.44 752 GLU A O 1
ATOM 5859 N N . ALA A 1 753 ? 21.111 -4.082 -25.833 1.00 96.81 753 ALA A N 1
ATOM 5860 C CA . ALA A 1 753 ? 20.758 -3.891 -24.429 1.00 96.81 753 ALA A CA 1
ATOM 5861 C C . ALA A 1 753 ? 20.393 -5.223 -23.757 1.00 96.81 753 ALA A C 1
ATOM 5863 O O . ALA A 1 753 ? 20.909 -5.549 -22.683 1.00 96.81 753 ALA A O 1
ATOM 5864 N N . LEU A 1 754 ? 19.534 -6.016 -24.406 1.00 97.56 754 LEU A N 1
ATOM 5865 C CA . LEU A 1 754 ? 19.100 -7.311 -23.887 1.00 97.56 754 LEU A CA 1
ATOM 5866 C C . LEU A 1 754 ? 20.252 -8.327 -23.871 1.00 97.56 754 LEU A C 1
ATOM 5868 O O . LEU A 1 754 ? 20.367 -9.090 -22.911 1.00 97.56 754 LEU A O 1
ATOM 5872 N N . ASP A 1 755 ? 21.132 -8.314 -24.880 1.00 97.69 755 ASP A N 1
ATOM 5873 C CA . ASP A 1 755 ? 22.325 -9.173 -24.946 1.00 97.69 755 ASP A CA 1
ATOM 5874 C C . ASP A 1 755 ? 23.279 -8.914 -23.778 1.00 97.69 755 ASP A C 1
ATOM 5876 O O . ASP A 1 755 ? 23.749 -9.845 -23.112 1.00 97.69 755 ASP A O 1
ATOM 5880 N N . ARG A 1 756 ? 23.555 -7.636 -23.497 1.00 97.88 756 ARG A N 1
ATOM 5881 C CA . ARG A 1 756 ? 24.439 -7.239 -22.396 1.00 97.88 756 ARG A CA 1
ATOM 5882 C C . ARG A 1 756 ? 23.842 -7.593 -21.043 1.00 97.88 756 ARG A C 1
ATOM 5884 O O . ARG A 1 756 ? 24.551 -8.144 -20.200 1.00 97.88 756 ARG A O 1
ATOM 5891 N N . LEU A 1 757 ? 22.547 -7.339 -20.842 1.00 98.00 757 LEU A N 1
ATOM 5892 C CA . LEU A 1 757 ? 21.867 -7.706 -19.601 1.00 98.00 757 LEU A CA 1
ATOM 5893 C C . LEU A 1 757 ? 21.882 -9.228 -19.391 1.00 98.00 757 LEU A C 1
ATOM 5895 O O . LEU A 1 757 ? 22.217 -9.697 -18.302 1.00 98.00 757 LEU A O 1
ATOM 5899 N N . TRP A 1 758 ? 21.608 -10.003 -20.445 1.00 97.75 758 TRP A N 1
ATOM 5900 C CA . TRP A 1 758 ? 21.712 -11.460 -20.405 1.00 97.75 758 TRP A CA 1
ATOM 5901 C C . TRP A 1 758 ? 23.126 -11.929 -20.045 1.00 97.75 758 TRP A C 1
ATOM 5903 O O . TRP A 1 758 ? 23.275 -12.840 -19.234 1.00 97.75 758 TRP A O 1
ATOM 5913 N N . SER A 1 759 ? 24.171 -11.292 -20.581 1.00 97.50 759 SER A N 1
ATOM 5914 C CA . SER A 1 759 ? 25.561 -11.622 -20.242 1.00 97.50 759 SER A CA 1
ATOM 5915 C C . SER A 1 759 ? 25.835 -11.490 -18.738 1.00 97.50 759 SER A C 1
ATOM 5917 O O . SER A 1 759 ? 26.403 -12.408 -18.140 1.00 97.50 759 SER A O 1
ATOM 5919 N N . PHE A 1 760 ? 25.374 -10.409 -18.097 1.00 97.69 760 PHE A N 1
ATOM 5920 C CA . PHE A 1 760 ? 25.496 -10.245 -16.642 1.00 97.69 760 PHE A CA 1
ATOM 5921 C C . PHE A 1 760 ? 24.771 -11.353 -15.871 1.00 97.69 760 PHE A C 1
ATOM 5923 O O . PHE A 1 760 ? 25.365 -11.963 -14.981 1.00 97.69 760 PHE A O 1
ATOM 5930 N N . ILE A 1 761 ? 23.523 -11.651 -16.244 1.00 96.50 761 ILE A N 1
ATOM 5931 C CA . ILE A 1 761 ? 22.701 -12.677 -15.585 1.00 96.50 761 ILE A CA 1
ATOM 5932 C C . ILE A 1 761 ? 23.331 -14.066 -15.742 1.00 96.50 761 ILE A C 1
ATOM 5934 O O . ILE A 1 761 ? 23.533 -14.770 -14.756 1.00 96.50 761 ILE A O 1
ATOM 5938 N N . ARG A 1 762 ? 23.716 -14.445 -16.965 1.00 95.81 762 ARG A N 1
ATOM 5939 C CA . ARG A 1 762 ? 24.348 -15.736 -17.273 1.00 95.81 762 ARG A CA 1
ATOM 5940 C C . ARG A 1 762 ? 25.654 -15.934 -16.503 1.00 95.81 762 ARG A C 1
ATOM 5942 O O . ARG A 1 762 ? 25.954 -17.042 -16.060 1.00 95.81 762 ARG A O 1
ATOM 5949 N N . ASN A 1 763 ? 26.440 -14.870 -16.345 1.00 95.38 763 ASN A N 1
ATOM 5950 C CA . ASN A 1 763 ? 27.713 -14.934 -15.631 1.00 95.38 763 ASN A CA 1
ATOM 5951 C C . ASN A 1 763 ? 27.526 -15.040 -14.108 1.00 95.38 763 ASN A C 1
ATOM 5953 O O . ASN A 1 763 ? 28.398 -15.597 -13.435 1.00 95.38 763 ASN A O 1
ATOM 5957 N N . ALA A 1 764 ? 26.394 -14.584 -13.562 1.00 94.31 764 ALA A N 1
ATOM 5958 C CA . ALA A 1 764 ? 26.032 -14.672 -12.146 1.00 94.31 764 ALA A CA 1
ATOM 5959 C C . ALA A 1 764 ? 25.496 -16.066 -11.746 1.00 94.31 764 ALA A C 1
ATOM 5961 O O . ALA A 1 764 ? 24.460 -16.206 -11.108 1.00 94.31 764 ALA A O 1
ATOM 5962 N N . ASN A 1 765 ? 26.231 -17.123 -12.097 1.00 90.94 765 ASN A N 1
ATOM 5963 C CA . ASN A 1 765 ? 25.799 -18.520 -11.959 1.00 90.94 765 ASN A CA 1
ATOM 5964 C C . ASN A 1 765 ? 26.029 -19.162 -10.574 1.00 90.94 765 ASN A C 1
ATOM 5966 O O . ASN A 1 765 ? 25.935 -20.379 -10.428 1.00 90.94 765 ASN A O 1
ATOM 5970 N N . SER A 1 766 ? 26.360 -18.371 -9.553 1.00 94.25 766 SER A N 1
ATOM 5971 C CA . SER A 1 766 ? 26.478 -18.835 -8.167 1.00 94.25 766 SER A CA 1
ATOM 5972 C C . SER A 1 766 ? 26.155 -17.704 -7.197 1.00 94.25 766 SER A C 1
ATOM 5974 O O . SER A 1 766 ? 26.338 -16.532 -7.524 1.00 94.25 766 SER A O 1
ATOM 5976 N N . GLN A 1 767 ? 25.751 -18.036 -5.967 1.00 93.69 767 GLN A N 1
ATOM 5977 C CA . GLN A 1 767 ? 25.437 -17.034 -4.938 1.00 93.69 767 GLN A CA 1
ATOM 5978 C C . GLN A 1 767 ? 26.595 -16.049 -4.684 1.00 93.69 767 GLN A C 1
ATOM 5980 O O . GLN A 1 767 ? 26.360 -14.871 -4.416 1.00 93.69 767 GLN A O 1
ATOM 5985 N N . LYS A 1 768 ? 27.851 -16.506 -4.806 1.00 95.69 768 LYS A N 1
ATOM 5986 C CA . LYS A 1 768 ? 29.036 -15.643 -4.698 1.00 95.69 768 LYS A CA 1
ATOM 5987 C C . LYS A 1 768 ? 29.089 -14.624 -5.840 1.00 95.69 768 LYS A C 1
ATOM 5989 O O . LYS A 1 768 ? 29.225 -13.433 -5.578 1.00 95.69 768 LYS A O 1
ATOM 5994 N N . LYS A 1 769 ? 28.927 -15.074 -7.088 1.00 96.75 769 LYS A N 1
ATOM 5995 C CA . LYS A 1 769 ? 28.954 -14.187 -8.261 1.00 96.75 769 LYS A CA 1
ATOM 5996 C C . LYS A 1 769 ? 27.766 -13.228 -8.300 1.00 96.75 769 LYS A C 1
ATOM 5998 O O . LYS A 1 769 ? 27.921 -12.091 -8.728 1.00 96.75 769 LYS A O 1
ATOM 6003 N N . VAL A 1 770 ? 26.602 -13.650 -7.805 1.00 97.31 770 VAL A N 1
ATOM 6004 C CA . VAL A 1 770 ? 25.448 -12.758 -7.609 1.00 97.31 770 VAL A CA 1
ATOM 6005 C C . VAL A 1 770 ? 25.807 -11.626 -6.643 1.00 97.31 770 VAL A C 1
ATOM 6007 O O . VAL A 1 770 ? 25.560 -10.465 -6.952 1.00 97.31 770 VAL A O 1
ATOM 6010 N N . ALA A 1 771 ? 26.454 -11.922 -5.511 1.00 97.25 771 ALA A N 1
ATOM 6011 C CA . ALA A 1 771 ? 26.903 -10.882 -4.582 1.00 97.25 771 ALA A CA 1
ATOM 6012 C C . ALA A 1 771 ? 27.959 -9.939 -5.205 1.00 97.25 771 ALA A C 1
ATOM 6014 O O . ALA A 1 771 ? 27.899 -8.728 -4.992 1.00 97.25 771 ALA A O 1
ATOM 6015 N N . GLU A 1 772 ? 28.885 -10.467 -6.015 1.00 97.12 772 GLU A N 1
ATOM 6016 C CA . GLU A 1 772 ? 29.893 -9.682 -6.754 1.00 97.12 772 GLU A CA 1
ATOM 6017 C C . GLU A 1 772 ? 29.286 -8.773 -7.840 1.00 97.12 772 GLU A C 1
ATOM 6019 O O . GLU A 1 772 ? 29.808 -7.681 -8.091 1.00 97.12 772 GLU A O 1
ATOM 6024 N N . LEU A 1 773 ? 28.187 -9.208 -8.468 1.00 97.94 773 LEU A N 1
ATOM 6025 C CA . LEU A 1 773 ? 27.414 -8.418 -9.428 1.00 97.94 773 LEU A CA 1
ATOM 6026 C C . LEU A 1 773 ? 26.616 -7.313 -8.725 1.00 97.94 773 LEU A C 1
ATOM 6028 O O . LEU A 1 773 ? 26.689 -6.154 -9.125 1.00 97.94 773 LEU A O 1
ATOM 6032 N N . LEU A 1 774 ? 25.874 -7.665 -7.669 1.00 98.06 774 LEU A N 1
ATOM 6033 C CA . LEU A 1 774 ? 24.964 -6.749 -6.979 1.00 98.06 774 LEU A CA 1
ATOM 6034 C C . LEU A 1 774 ? 25.690 -5.717 -6.110 1.00 98.06 774 LEU A C 1
ATOM 6036 O O . LEU A 1 774 ? 25.197 -4.604 -5.957 1.00 98.06 774 LEU A O 1
ATOM 6040 N N . ARG A 1 775 ? 26.849 -6.056 -5.524 1.00 97.44 775 ARG A N 1
ATOM 6041 C CA . ARG A 1 775 ? 27.712 -5.128 -4.758 1.00 97.44 775 ARG A CA 1
ATOM 6042 C C . ARG A 1 775 ? 26.974 -4.321 -3.691 1.00 97.44 775 ARG A C 1
ATOM 6044 O O . ARG A 1 775 ? 27.311 -3.171 -3.427 1.00 97.44 775 ARG A O 1
ATOM 6051 N N . ASN A 1 776 ? 25.946 -4.903 -3.092 1.00 97.00 776 ASN A N 1
ATOM 6052 C CA . ASN A 1 776 ? 24.995 -4.201 -2.233 1.00 97.00 776 ASN A CA 1
ATOM 6053 C C . ASN A 1 776 ? 25.286 -4.354 -0.733 1.00 97.00 776 ASN A C 1
ATOM 6055 O O . ASN A 1 776 ? 24.462 -3.986 0.095 1.00 97.00 776 ASN A O 1
ATOM 6059 N N . GLY A 1 777 ? 26.458 -4.892 -0.386 1.00 95.19 777 GLY A N 1
ATOM 6060 C CA . GLY A 1 777 ? 26.875 -5.141 0.996 1.00 95.19 777 GLY A CA 1
ATOM 6061 C C . GLY A 1 777 ? 26.346 -6.450 1.590 1.00 95.19 777 GLY A C 1
ATOM 6062 O O . GLY A 1 777 ? 26.739 -6.801 2.697 1.00 95.19 777 GLY A O 1
ATOM 6063 N N . LEU A 1 778 ? 25.498 -7.192 0.871 1.00 95.88 778 LEU A N 1
ATOM 6064 C CA . LEU A 1 778 ? 24.993 -8.494 1.306 1.00 95.88 778 LEU A CA 1
ATOM 6065 C C . LEU A 1 778 ? 25.855 -9.645 0.786 1.00 95.88 778 LEU A C 1
ATOM 6067 O O . LEU A 1 778 ? 26.382 -9.606 -0.328 1.00 95.88 778 LEU A O 1
ATOM 6071 N N . ASN A 1 779 ? 25.950 -10.713 1.578 1.00 95.19 779 ASN A N 1
ATOM 6072 C CA . ASN A 1 779 ? 26.554 -11.964 1.126 1.00 95.19 779 ASN A CA 1
ATOM 6073 C C . ASN A 1 779 ? 25.611 -12.747 0.187 1.00 95.19 779 ASN A C 1
ATOM 6075 O O . ASN A 1 779 ? 24.449 -12.386 -0.007 1.00 95.19 779 ASN A O 1
ATOM 6079 N N . GLY A 1 780 ? 26.105 -13.835 -0.409 1.00 94.19 780 GLY A N 1
ATOM 6080 C CA . GLY A 1 780 ? 25.342 -14.620 -1.387 1.00 94.19 780 GLY A CA 1
ATOM 6081 C C . GLY A 1 780 ? 24.034 -15.219 -0.848 1.00 94.19 780 GLY A C 1
ATOM 6082 O O . GLY A 1 780 ? 23.019 -15.190 -1.540 1.00 94.19 780 GLY A O 1
ATOM 6083 N N . SER A 1 781 ? 24.026 -15.692 0.402 1.00 95.19 781 SER A N 1
ATOM 6084 C CA . SER A 1 781 ? 22.828 -16.251 1.046 1.00 95.19 781 SER A CA 1
ATOM 6085 C C . SER A 1 781 ? 21.794 -15.166 1.365 1.00 95.19 781 SER A C 1
ATOM 6087 O O . SER A 1 781 ? 20.604 -15.335 1.105 1.00 95.19 781 SER A O 1
ATOM 6089 N N . GLN A 1 782 ? 22.245 -14.018 1.874 1.00 95.69 782 GLN A N 1
ATOM 6090 C CA . GLN A 1 782 ? 21.395 -12.855 2.130 1.00 95.69 782 GLN A CA 1
ATOM 6091 C C . GLN A 1 782 ? 20.788 -12.297 0.839 1.00 95.69 782 GLN A C 1
ATOM 6093 O O . GLN A 1 782 ? 19.606 -11.964 0.825 1.00 95.69 782 GLN A O 1
ATOM 6098 N N . ASN A 1 783 ? 21.567 -12.234 -0.245 1.00 97.75 783 ASN A N 1
ATOM 6099 C CA . ASN A 1 783 ? 21.057 -11.844 -1.557 1.00 97.75 783 ASN A CA 1
ATOM 6100 C C . ASN A 1 783 ? 20.024 -12.840 -2.074 1.00 97.75 783 ASN A C 1
ATOM 6102 O O . ASN A 1 783 ? 18.960 -12.415 -2.501 1.00 97.75 783 ASN A O 1
ATOM 6106 N N . HIS A 1 784 ? 20.281 -14.147 -1.975 1.00 95.81 784 HIS A N 1
ATOM 6107 C CA . HIS A 1 784 ? 19.289 -15.149 -2.362 1.00 95.81 784 HIS A CA 1
ATOM 6108 C C . HIS A 1 784 ? 17.963 -14.934 -1.617 1.00 95.81 784 HIS A C 1
ATOM 6110 O O . HIS A 1 784 ? 16.922 -14.839 -2.255 1.00 95.81 784 HIS A O 1
ATOM 6116 N N . ARG A 1 785 ? 18.012 -14.719 -0.295 1.00 94.94 785 ARG A N 1
ATOM 6117 C CA . ARG A 1 785 ? 16.824 -14.390 0.509 1.00 94.94 785 ARG A CA 1
ATOM 6118 C C . ARG A 1 785 ? 16.132 -13.106 0.049 1.00 94.94 785 ARG A C 1
ATOM 6120 O O . ARG A 1 785 ? 14.916 -13.104 -0.071 1.00 94.94 785 ARG A O 1
ATOM 6127 N N . LEU A 1 786 ? 16.869 -12.029 -0.236 1.00 95.44 786 LEU A N 1
ATOM 6128 C CA . LEU A 1 786 ? 16.284 -10.772 -0.728 1.00 95.44 786 LEU A CA 1
ATOM 6129 C C . LEU A 1 786 ? 15.569 -10.958 -2.079 1.00 95.44 786 LEU A C 1
ATOM 6131 O O . LEU A 1 786 ? 14.490 -10.407 -2.280 1.00 95.44 786 LEU A O 1
ATOM 6135 N N . LEU A 1 787 ? 16.161 -11.745 -2.982 1.00 95.88 787 LEU A N 1
ATOM 6136 C CA . LEU A 1 787 ? 15.629 -12.004 -4.322 1.00 95.88 787 LEU A CA 1
ATOM 6137 C C . LEU A 1 787 ? 14.368 -12.885 -4.287 1.00 95.88 787 LEU A C 1
ATOM 6139 O O . LEU A 1 787 ? 13.505 -12.730 -5.147 1.00 95.88 787 LEU A O 1
ATOM 6143 N N . THR A 1 788 ? 14.250 -13.791 -3.310 1.00 92.25 788 THR A N 1
ATOM 6144 C CA . THR A 1 788 ? 13.147 -14.767 -3.228 1.00 92.25 788 THR A CA 1
ATOM 6145 C C . THR A 1 788 ? 12.087 -14.437 -2.177 1.00 92.25 788 THR A C 1
ATOM 6147 O O . THR A 1 788 ? 11.051 -15.098 -2.137 1.00 92.25 788 THR A O 1
ATOM 6150 N N . SER A 1 789 ? 12.333 -13.474 -1.286 1.00 88.38 789 SER A N 1
ATOM 6151 C CA . SER A 1 789 ? 11.396 -13.157 -0.207 1.00 88.38 789 SER A CA 1
ATOM 6152 C C . SER A 1 789 ? 10.115 -12.522 -0.746 1.00 88.38 789 SER A C 1
ATOM 6154 O O . SER A 1 789 ? 10.161 -11.593 -1.548 1.00 88.38 789 SER A O 1
ATOM 6156 N N . GLY A 1 790 ? 8.970 -12.996 -0.253 1.00 81.06 790 GLY A N 1
ATOM 6157 C CA . GLY A 1 790 ? 7.648 -12.388 -0.443 1.00 81.06 790 GLY A CA 1
ATOM 6158 C C . GLY A 1 790 ? 7.162 -11.681 0.822 1.00 81.06 790 GLY A C 1
ATOM 6159 O O . GLY A 1 790 ? 5.996 -11.801 1.189 1.00 81.06 790 GLY A O 1
ATOM 6160 N N . SER A 1 791 ? 8.083 -11.094 1.592 1.00 79.50 791 SER A N 1
ATOM 6161 C CA . SER A 1 791 ? 7.754 -10.443 2.856 1.00 79.50 791 SER A CA 1
ATOM 6162 C C . SER A 1 791 ? 8.622 -9.220 3.097 1.00 79.50 791 SER A C 1
ATOM 6164 O O . SER A 1 791 ? 9.821 -9.314 3.375 1.00 79.50 791 SER A O 1
ATOM 6166 N N . SER A 1 792 ? 7.976 -8.056 3.152 1.00 77.88 792 SER A N 1
ATOM 6167 C CA . SER A 1 792 ? 8.597 -6.793 3.577 1.00 77.88 792 SER A CA 1
ATOM 6168 C C . SER A 1 792 ? 9.381 -6.869 4.903 1.00 77.88 792 SER A C 1
ATOM 6170 O O . SER A 1 792 ? 10.309 -6.092 5.109 1.00 77.88 792 SER A O 1
ATOM 6172 N N . LYS A 1 793 ? 9.069 -7.819 5.799 1.00 73.62 793 LYS A N 1
ATOM 6173 C CA . LYS A 1 793 ? 9.794 -8.017 7.077 1.00 73.62 793 LYS A CA 1
ATOM 6174 C C . LYS A 1 793 ? 11.173 -8.605 6.917 1.00 73.62 793 LYS A C 1
ATOM 6176 O O . LYS A 1 793 ? 11.980 -8.477 7.822 1.00 73.62 793 LYS A O 1
ATOM 6181 N N . GLU A 1 794 ? 11.417 -9.285 5.815 1.00 84.31 794 GLU A N 1
ATOM 6182 C CA . GLU A 1 794 ? 12.729 -9.809 5.485 1.00 84.31 794 GLU A CA 1
ATOM 6183 C C . GLU A 1 794 ? 13.427 -8.883 4.489 1.00 84.31 794 GLU A C 1
ATOM 6185 O O . GLU A 1 794 ? 14.605 -8.580 4.667 1.00 84.31 794 GLU A O 1
ATOM 6190 N N . ILE A 1 795 ? 12.683 -8.338 3.521 1.00 90.56 795 ILE A N 1
ATOM 6191 C CA . ILE A 1 795 ? 13.207 -7.399 2.522 1.00 90.56 795 ILE A CA 1
ATOM 6192 C C . ILE A 1 795 ? 13.788 -6.144 3.185 1.00 90.56 795 ILE A C 1
ATOM 6194 O O . ILE A 1 795 ? 14.945 -5.810 2.932 1.00 90.56 795 ILE A O 1
ATOM 6198 N N . CYS A 1 796 ? 13.036 -5.453 4.053 1.00 88.06 796 CYS A N 1
ATOM 6199 C CA . CYS A 1 796 ? 13.500 -4.191 4.640 1.00 88.06 796 CYS A CA 1
ATOM 6200 C C . CYS A 1 796 ? 14.786 -4.348 5.480 1.00 88.06 796 CYS A C 1
ATOM 6202 O O . CYS A 1 796 ? 15.745 -3.621 5.202 1.00 88.06 796 CYS A O 1
ATOM 6204 N N . PRO A 1 797 ? 14.891 -5.298 6.438 1.00 85.69 797 PRO A N 1
ATOM 6205 C CA . PRO A 1 797 ? 16.133 -5.489 7.190 1.00 85.69 797 PRO A CA 1
ATOM 6206 C C . PRO A 1 797 ? 17.319 -5.908 6.323 1.00 85.69 797 PRO A C 1
ATOM 6208 O O . PRO A 1 797 ? 18.439 -5.480 6.594 1.00 85.69 797 PRO A O 1
ATOM 6211 N N . LEU A 1 798 ? 17.108 -6.727 5.284 1.00 91.50 798 LEU A N 1
ATOM 6212 C CA . LEU A 1 798 ? 18.183 -7.107 4.362 1.00 91.50 798 LEU A CA 1
ATOM 6213 C C . LEU A 1 798 ? 18.702 -5.882 3.605 1.00 91.50 798 LEU A C 1
ATOM 6215 O O . LEU A 1 798 ? 19.909 -5.652 3.578 1.00 91.50 798 LEU A O 1
ATOM 6219 N N . VAL A 1 799 ? 17.815 -5.040 3.068 1.00 93.19 799 VAL A N 1
ATOM 6220 C CA . VAL A 1 799 ? 18.226 -3.795 2.402 1.00 93.19 799 VAL A CA 1
ATOM 6221 C C . VAL A 1 799 ? 19.016 -2.896 3.359 1.00 93.19 799 VAL A C 1
ATOM 6223 O O . VAL A 1 799 ? 20.103 -2.434 3.012 1.00 93.19 799 VAL A O 1
ATOM 6226 N N . TRP A 1 800 ? 18.537 -2.685 4.588 1.00 90.12 800 TRP A N 1
ATOM 6227 C CA . TRP A 1 800 ? 19.243 -1.843 5.565 1.00 90.12 800 TRP A CA 1
ATOM 6228 C C . TRP A 1 800 ? 20.565 -2.440 6.040 1.00 90.12 800 TRP A C 1
ATOM 6230 O O . TRP A 1 800 ? 21.527 -1.696 6.223 1.00 90.12 800 TRP A O 1
ATOM 6240 N N . THR A 1 801 ? 20.648 -3.765 6.169 1.00 89.56 801 THR A N 1
ATOM 6241 C CA . THR A 1 801 ? 21.904 -4.469 6.460 1.00 89.56 801 THR A CA 1
ATOM 6242 C C . THR A 1 801 ? 22.927 -4.194 5.361 1.00 89.56 801 THR A C 1
ATOM 6244 O O . THR A 1 801 ? 24.040 -3.765 5.657 1.00 89.56 801 THR A O 1
ATOM 6247 N N . GLY A 1 802 ? 22.538 -4.352 4.092 1.00 93.12 802 GLY A N 1
ATOM 6248 C CA . GLY A 1 802 ? 23.414 -4.059 2.960 1.00 93.12 802 GLY A CA 1
ATOM 6249 C C . GLY A 1 802 ? 23.869 -2.597 2.937 1.00 93.12 802 GLY A C 1
ATOM 6250 O O . GLY A 1 802 ? 25.059 -2.310 2.815 1.00 93.12 802 GLY A O 1
ATOM 6251 N N . ILE A 1 803 ? 22.943 -1.657 3.161 1.00 92.81 803 ILE A N 1
ATOM 6252 C CA . ILE A 1 803 ? 23.254 -0.222 3.264 1.00 92.81 803 ILE A CA 1
ATOM 6253 C C . ILE A 1 803 ? 24.259 0.053 4.387 1.00 92.81 803 ILE A C 1
ATOM 6255 O O . ILE A 1 803 ? 25.209 0.809 4.175 1.00 92.81 803 ILE A O 1
ATOM 6259 N N . ASN A 1 804 ? 24.088 -0.565 5.556 1.00 89.44 804 ASN A N 1
ATOM 6260 C CA . ASN A 1 804 ? 25.009 -0.396 6.674 1.00 89.44 804 ASN A CA 1
ATOM 6261 C C . ASN A 1 804 ? 26.432 -0.843 6.294 1.00 89.44 804 ASN A C 1
ATOM 6263 O O . ASN A 1 804 ? 27.390 -0.082 6.448 1.00 89.44 804 ASN A O 1
ATOM 6267 N N . GLU A 1 805 ? 26.577 -2.021 5.689 1.00 90.94 805 GLU A N 1
ATOM 6268 C CA . GLU A 1 805 ? 27.880 -2.529 5.238 1.00 90.94 805 GLU A CA 1
ATOM 6269 C C . GLU A 1 805 ? 28.531 -1.640 4.157 1.00 90.94 805 GLU A C 1
ATOM 6271 O O . GLU A 1 805 ? 29.739 -1.365 4.189 1.00 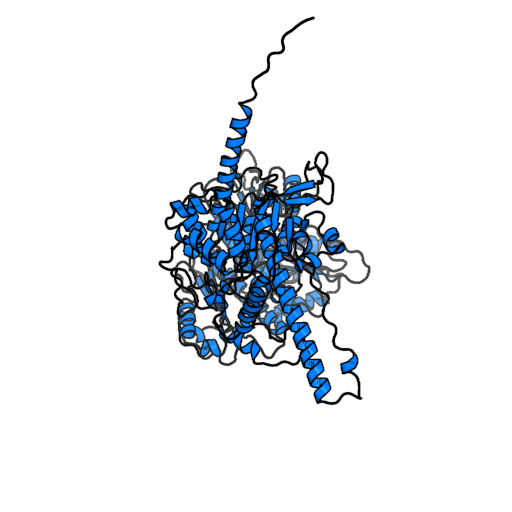90.94 805 GLU A O 1
ATOM 6276 N N . LEU A 1 806 ? 27.734 -1.074 3.244 1.00 91.81 806 LEU A N 1
ATOM 6277 C CA . LEU A 1 806 ? 28.215 -0.090 2.264 1.00 91.81 806 LEU A CA 1
ATOM 6278 C C . LEU A 1 806 ? 28.731 1.199 2.923 1.00 91.81 806 LEU A C 1
ATOM 6280 O O . LEU A 1 806 ? 29.693 1.814 2.446 1.00 91.81 806 LEU A O 1
ATOM 6284 N N . THR A 1 807 ? 28.117 1.636 4.026 1.00 87.50 807 THR A N 1
ATOM 6285 C CA . THR A 1 807 ? 28.597 2.817 4.760 1.00 87.50 807 THR A CA 1
ATOM 6286 C C . THR A 1 807 ? 29.904 2.551 5.506 1.00 87.50 807 THR A C 1
ATOM 6288 O O . THR A 1 807 ? 30.804 3.393 5.446 1.00 87.50 807 THR A O 1
ATOM 6291 N N . LYS A 1 808 ? 30.064 1.369 6.119 1.00 85.00 808 LYS A N 1
ATOM 6292 C CA . LYS A 1 808 ? 31.301 0.963 6.814 1.00 85.00 808 LYS A CA 1
ATOM 6293 C C . LYS A 1 808 ? 32.496 0.897 5.861 1.00 85.00 808 LYS A C 1
ATOM 6295 O O . LYS A 1 808 ? 33.547 1.478 6.133 1.00 85.00 808 LYS A O 1
ATOM 6300 N N . SER A 1 809 ? 32.316 0.259 4.706 1.00 74.31 809 SER A N 1
ATOM 6301 C CA . SER A 1 809 ? 33.352 0.149 3.667 1.00 74.31 809 SER A CA 1
ATOM 6302 C C . SER A 1 809 ? 33.762 1.509 3.084 1.00 74.31 809 SER A C 1
ATOM 6304 O O . SER A 1 809 ? 34.950 1.756 2.882 1.00 74.31 809 SER A O 1
ATOM 6306 N N . SER A 1 810 ? 32.812 2.436 2.910 1.00 63.16 810 SER A N 1
ATOM 6307 C CA . SER A 1 810 ? 33.089 3.811 2.460 1.00 63.16 810 SER A CA 1
ATOM 6308 C C . SER A 1 810 ? 33.899 4.639 3.478 1.00 63.16 810 SER A C 1
ATOM 6310 O O . SER A 1 810 ? 34.636 5.552 3.092 1.00 63.16 810 SER A O 1
ATOM 6312 N N . GLY A 1 811 ? 33.754 4.356 4.779 1.00 53.81 811 GLY A N 1
ATOM 6313 C CA . GLY A 1 811 ? 34.439 5.065 5.866 1.00 53.81 811 GLY A CA 1
ATOM 6314 C C . GLY A 1 811 ? 35.934 4.741 5.969 1.00 53.81 811 GLY A C 1
ATOM 6315 O O . GLY A 1 811 ? 36.746 5.648 6.162 1.00 53.81 811 GLY A O 1
ATOM 6316 N N . ASN A 1 812 ? 36.318 3.479 5.751 1.00 41.28 812 ASN A N 1
ATOM 6317 C CA . ASN A 1 812 ? 37.720 3.043 5.826 1.00 41.28 812 ASN A CA 1
ATOM 6318 C C . ASN A 1 812 ? 38.602 3.624 4.708 1.00 41.28 812 ASN A C 1
ATOM 6320 O O . ASN A 1 812 ? 39.773 3.922 4.944 1.00 41.28 812 ASN A O 1
ATOM 6324 N N . SER A 1 813 ? 38.046 3.894 3.524 1.00 37.44 813 SER A N 1
ATOM 6325 C CA . SER A 1 813 ? 38.767 4.562 2.428 1.00 37.44 813 SER A CA 1
ATOM 6326 C C . SER A 1 813 ? 39.191 6.007 2.749 1.00 37.44 813 SER A C 1
ATOM 6328 O O . SER A 1 813 ? 40.222 6.463 2.260 1.00 37.44 813 SER A O 1
ATOM 6330 N N . ASN A 1 814 ? 38.465 6.719 3.622 1.00 34.69 814 ASN A N 1
ATOM 6331 C CA . ASN A 1 814 ? 38.818 8.090 4.026 1.00 34.69 814 ASN A CA 1
ATOM 6332 C C . ASN A 1 814 ? 39.825 8.154 5.191 1.00 34.69 814 ASN A C 1
ATOM 6334 O O . ASN A 1 814 ? 40.491 9.176 5.366 1.00 34.69 814 ASN A O 1
ATOM 6338 N N . ALA A 1 815 ? 39.970 7.083 5.980 1.00 31.59 815 ALA A N 1
ATOM 6339 C CA . ALA A 1 815 ? 40.938 7.021 7.079 1.00 31.59 815 ALA A CA 1
ATOM 6340 C C . ALA A 1 815 ? 42.381 6.807 6.582 1.00 31.59 815 ALA A C 1
ATOM 6342 O O . ALA A 1 815 ? 43.323 7.340 7.170 1.00 31.59 815 ALA A O 1
ATOM 6343 N N . VAL A 1 816 ? 42.558 6.098 5.461 1.00 33.81 816 VAL A N 1
ATOM 6344 C CA . VAL A 1 816 ? 43.874 5.888 4.830 1.00 33.81 816 VAL A CA 1
ATOM 6345 C C . VAL A 1 816 ? 44.363 7.161 4.121 1.00 33.81 816 VAL A C 1
ATOM 6347 O O . VAL A 1 816 ? 45.539 7.502 4.222 1.00 33.81 816 VAL A O 1
ATOM 6350 N N . ALA A 1 817 ? 43.460 7.948 3.524 1.00 32.09 817 ALA A N 1
ATOM 6351 C CA . ALA A 1 817 ? 43.803 9.204 2.846 1.00 32.09 817 ALA A CA 1
ATOM 6352 C C . ALA A 1 817 ? 44.272 10.335 3.791 1.00 32.09 817 ALA A C 1
ATOM 6354 O O . ALA A 1 817 ? 44.928 11.276 3.349 1.00 32.09 817 ALA A O 1
ATOM 6355 N N . ARG A 1 818 ? 43.984 10.257 5.102 1.00 31.89 818 ARG A N 1
ATOM 6356 C CA . ARG A 1 818 ? 44.462 11.239 6.099 1.00 31.89 818 ARG A CA 1
ATOM 6357 C C . ARG A 1 818 ? 45.869 10.957 6.644 1.00 31.89 818 ARG A C 1
ATOM 6359 O O . ARG A 1 818 ? 46.394 11.802 7.364 1.00 31.89 818 ARG A O 1
ATOM 6366 N N . LYS A 1 819 ? 46.498 9.820 6.312 1.00 33.41 819 LYS A N 1
ATOM 6367 C CA . LYS A 1 819 ? 47.854 9.469 6.789 1.00 33.41 819 LYS A CA 1
ATOM 6368 C C . LYS A 1 819 ? 48.993 9.830 5.828 1.00 33.41 819 LYS A C 1
ATOM 6370 O O . LYS A 1 819 ? 50.152 9.679 6.199 1.00 33.41 819 LYS A O 1
ATOM 6375 N N . THR A 1 820 ? 48.704 10.370 4.647 1.00 32.41 820 THR A N 1
ATOM 6376 C CA . THR A 1 820 ? 49.722 10.760 3.657 1.00 32.41 820 THR A CA 1
ATOM 6377 C C . THR A 1 820 ? 49.671 12.256 3.359 1.00 32.41 820 THR A C 1
ATOM 6379 O O . THR A 1 820 ? 49.350 12.678 2.254 1.00 32.41 820 THR A O 1
ATOM 6382 N N . VAL A 1 821 ? 50.004 13.076 4.356 1.00 31.11 821 VAL A N 1
ATOM 6383 C CA . VAL A 1 821 ? 50.531 14.425 4.114 1.00 31.11 821 VAL A CA 1
ATOM 6384 C C . VAL A 1 821 ? 51.885 14.495 4.822 1.00 31.11 821 VAL A C 1
ATOM 6386 O O . VAL A 1 821 ? 51.916 14.514 6.054 1.00 31.11 821 VAL A O 1
ATOM 6389 N N . PRO A 1 822 ? 53.016 14.488 4.096 1.00 31.20 822 PRO A N 1
ATOM 6390 C CA . PRO A 1 822 ? 54.312 14.669 4.722 1.00 31.20 822 PRO A CA 1
ATOM 6391 C C . PRO A 1 822 ? 54.406 16.112 5.221 1.00 31.20 822 PRO A C 1
ATOM 6393 O O . PRO A 1 822 ? 54.246 17.062 4.453 1.00 31.20 822 PRO A O 1
ATOM 6396 N N . ARG A 1 823 ? 54.657 16.283 6.525 1.00 31.44 823 ARG A N 1
ATOM 6397 C CA . ARG A 1 823 ? 55.018 17.574 7.124 1.00 31.44 823 ARG A CA 1
ATOM 6398 C C . ARG A 1 823 ? 56.265 18.108 6.408 1.00 31.44 823 ARG A C 1
ATOM 6400 O O . ARG A 1 823 ? 57.372 17.647 6.678 1.00 31.44 823 ARG A O 1
ATOM 6407 N N . LYS A 1 824 ? 56.100 19.089 5.516 1.00 33.56 824 LYS A N 1
ATOM 6408 C CA . LYS A 1 824 ? 57.211 19.918 5.032 1.00 33.56 824 LYS A CA 1
ATOM 6409 C C . LYS A 1 824 ? 57.777 20.687 6.229 1.00 33.56 824 LYS A C 1
ATOM 6411 O O . LYS A 1 824 ? 57.096 21.537 6.794 1.00 33.56 824 LYS A O 1
ATOM 6416 N N . ARG A 1 825 ? 59.010 20.357 6.622 1.00 34.44 825 ARG A N 1
ATOM 6417 C CA . ARG A 1 825 ? 59.848 21.204 7.477 1.00 34.44 825 ARG A CA 1
ATOM 6418 C C . ARG A 1 825 ? 60.219 22.454 6.677 1.00 34.44 825 ARG A C 1
ATOM 6420 O O . ARG A 1 825 ? 60.803 22.341 5.604 1.00 34.44 825 ARG A O 1
ATOM 6427 N N . SER A 1 826 ? 59.861 23.619 7.191 1.00 32.28 826 SER A N 1
ATOM 6428 C CA . SER A 1 826 ? 60.366 24.919 6.751 1.00 32.28 826 SER A CA 1
ATOM 6429 C C . SER A 1 826 ? 61.824 25.100 7.215 1.00 32.28 826 SER A C 1
ATOM 6431 O O . SER A 1 826 ? 62.101 24.817 8.383 1.00 32.28 826 SER A O 1
ATOM 6433 N N . PRO A 1 827 ? 62.757 25.553 6.355 1.00 39.84 827 PRO A N 1
ATOM 6434 C CA . PRO A 1 827 ? 64.064 26.037 6.789 1.00 39.84 827 PRO A CA 1
ATOM 6435 C C . PRO A 1 827 ? 63.938 27.476 7.319 1.00 39.84 827 PRO A C 1
ATOM 6437 O O . PRO A 1 827 ? 63.062 28.223 6.888 1.00 39.84 827 PRO A O 1
ATOM 6440 N N . GLY A 1 828 ? 64.762 27.819 8.310 1.00 35.78 828 GLY A N 1
ATOM 6441 C CA . GLY A 1 828 ? 64.640 29.044 9.104 1.00 35.78 828 GLY A CA 1
ATOM 6442 C C . GLY A 1 828 ? 65.317 30.304 8.551 1.00 35.78 828 GLY A C 1
ATOM 6443 O O . GLY A 1 828 ? 65.849 30.315 7.444 1.00 35.78 828 GLY A O 1
ATOM 6444 N N . GLY A 1 829 ? 65.332 31.325 9.421 1.00 41.28 829 GLY A N 1
ATOM 6445 C CA . GLY A 1 829 ? 66.054 32.604 9.314 1.00 41.28 829 GLY A CA 1
ATOM 6446 C C . GLY A 1 829 ? 65.131 33.755 8.891 1.00 41.28 829 GLY A C 1
ATOM 6447 O O . GLY A 1 829 ? 64.487 33.643 7.858 1.00 41.28 829 GLY A O 1
ATOM 6448 N N . ARG A 1 830 ? 64.989 34.871 9.611 1.00 34.47 830 ARG A N 1
ATOM 6449 C CA . ARG A 1 830 ? 65.737 35.491 10.717 1.00 34.47 830 ARG A CA 1
ATOM 6450 C C . ARG A 1 830 ? 64.764 36.154 11.686 1.00 34.47 830 ARG A C 1
ATOM 6452 O O . ARG A 1 830 ? 63.678 36.553 11.210 1.00 34.47 830 ARG A O 1
#

pLDDT: mean 82.76, std 15.79, range [29.45, 98.44]

Radius of gyration: 29.92 Å; chains: 1; bounding box: 99×63×104 Å

Sequence (830 aa):
MKPPPQGLSPVRIYVLWHPEFDAQADAAGSNQSSESGKSAPRGLTIARRLYHWFRLENMEGIPVYFRSAAGEQPDGSPLKSPPPISEDCRINYIIPLIDANMVASPEWRRYVAELAAKHGASGGCTTRVFPVAVDPVAYNMPESMRKLNFIRHDMRQPSEVADMKLIAKLTEVLCRDMRFYLQQQSAGGRMQQVPGKLKIFLSHAKADDTREAVKLKEFIQGETQCEAFFDETDIASGYDYEEVLKKAITEDSAGLIVVQGDHYADRPWCRKEIRDFLQPVPDPLVKRRRNRMFIIPPVVVVQTMQGKQIARTIPELGHAPCVRWQDDSPRFVVTTLLREILLGMFYRLIGIGLANRGGGAECVVINRTPDPVMVNRLISFPQKKSPADHGGATIEKIIHPGYGLSLMERQGLEMAFPKVKFYSYSELSIVSPAGGGCLEDVGSLDGKVFSVSVGDASDALVNGMGDEHNQELLLRLLRPLLRKRSSVLYGGAVPCAHVSSEPWKERVNFTGVILHLLLSERSADKSGKGPGTRLFNLSAGLSSRAITRQVIAQWTDVCSFIPVDEKTAGLEPIPPVPKPDSRMGSEELTLGEKRKIKKEDLARMEKYQRIKLATNAACLTVMRRTACMSMPCVLPDKPVGRSQNLKVKTFAHLFLGGKILGYSGIIPGVFEEMLHAFEAGKPVFVIGESRGASGLVARWLAYPPKSRPPELTVDYYLKETSPGDESCNERFKIIREGLQAMTYPGKLTPDEALDRLWSFIRNANSQKKVAELLRNGLNGSQNHRLLTSGSSKEICPLVWTGINELTKSSGNSNAVARKTVPRKRSPGGR

Organism: NCBI:txid2824561

Secondary structure (DSSP, 8-state):
-PPPSTT--SEEEEEEE-THHHHGGGTS------TT--PPPHHHHHHHHHHHHHB-TTS-B--EEEE-S--B-TTSPBPSSPPPPP--SSEEEEEEEE-HHHHH-HHHHHHHHHHHHTTT-EESEEEEE--EESSGGGGGS-HHHHTSPPEE--TTS-HHHHHHHHHHHHHHHHHHHHHHHHHHHHTTT---SPP-PEEEEEEE-TTS--HHHHHHHHHHHHHSSEEEEETGGGSPTT--HHHHHHHHHHTS--EEEEEE-TTGGG-HHHHHHHHHHTS-EE-TT---SSSEEEEPPPEEEEE---TT------GGGTTS-EEE--SS-HHHHHHHHHHHHHHHHHHHHHHHHHHT--SSS--EEESS---HHHHHHHHTSPP---TT-SS-----EEEESSS---HHHHHHHHHH-TT-EEEEHHHHHS--TT----GGGS---TT-EEEEEEE--TTGGGGT--HHHHHHHHHHHHHHHHHTT-EEEE-PPPPSSS--S-TTTS---HHHHHHHHHHHT--S-TT-SSS-S-EEE--BTHHHHT--HHHHHHHTTTEEE--B-TTTTT-PPPPPPPPPPGGGG-TT--HHHHHHHHHHHHHHHHHHHHHHHHHHHHHHHHHHHHHTSEEEEE-SS--TTS-SEEEEEEEEEEEEE--SSS-SSSS-HHHHHHHHHHHTT--EEEESTT-HHHHHHHHHHHS--SS--GGGSHHHHHS--STT-HHHHHHHHHHHHHHHT---TT---HHHHHHHHHHHHHH--SHHHHHHHH-SS--HHHHHHHHH---HHHHHHHHHHHHHHHHHHHHHHHHHHTS-----PPP---

Foldseek 3Di:
DPFQDFLDQQEAEEEEEEQCQQVCQLVDDDPDDDPPNGGGRLSLLLQLVLQCLQQPPLRAGHHYFYWYDFAADLVGHTHPGFDDDDQSHAEYEYEYAADPVCLPDPRSLVVVLVLLVQAQPPDSHHRHYAYEDPDPCSCSGDPSPVVDDHHYQPPVDDSVVSSLLVLLVVLQVLLQVLLVVLQCLVVVNPDPDRAAAAEEEEAEDPVDDCVVVVLLQCCCVPPHRHHYDYDPVSDPPPDDPLVVLLCNVQRRLYEYEYEDEQCQVVDVRSVVVLCSLQQWDWHPLQPDPQETETQGHAYEYEYDYDDDHDHDDDPSCVPHHYDYDDDSCSSVRVSVRSSRSSQSSSLVSLQSSVSPDDDDHREYEYSADDDLVSVVSVQPPDDPDDPPDPDDRGHQEYEYEGLDAFQVRQVVCCVSPVSYDYHYSNLVSLDDPVPFDRLVLFAACAQAEEEEADDFFPCLCSLRDGLVVVLSLVLNQVLSNLLSFYAYEYAFADDPDQDDPSPSVDHDRVNNSVLVSQVRHDDPDPPDQDLTHAYEHEYWEPRLVVCDPVNCVVRQSHYFYDYLYQVVQVHDDQDPQDDQDPCLPDPPDDPVRNVVSVVVNVVSNLVSLLLSLQSRQSRLLVSLLCQQDFDWTARPDQGVPDHSIDTRHHQAYEYAHFALFPDRHLGTSSLSSLLSCLVSQGAYQQALLRHHPSVVLLSCLLPPDPDQDLSLDPVSLCDDPDPPRVVRSVSNVSNQVSLVPDDGDPRDHSNRSSVSSSVLSNQSPALQSSCSRNVQQDGSVLSSCRSPDNDSSSVSSSNSNSSSSSVVVVVVVVVVVVVPDDPDDDDDDD